Protein AF-A0A2E9R6X4-F1 (afdb_monomer_lite)

pLDDT: mean 79.11, std 16.44, range [27.97, 98.12]

Structure (mmCIF, N/CA/C/O backbone):
data_AF-A0A2E9R6X4-F1
#
_entry.id   AF-A0A2E9R6X4-F1
#
loop_
_atom_site.group_PDB
_atom_site.id
_atom_site.type_symbol
_atom_site.label_atom_id
_atom_site.label_alt_id
_atom_site.label_comp_id
_atom_site.label_asym_id
_atom_site.label_entity_id
_atom_site.label_seq_id
_atom_site.pdbx_PDB_ins_code
_atom_site.Cartn_x
_atom_site.Cartn_y
_atom_site.Cartn_z
_atom_site.occupancy
_atom_site.B_iso_or_equiv
_atom_site.auth_seq_id
_atom_site.auth_comp_id
_atom_site.auth_asym_id
_atom_site.auth_atom_id
_atom_site.pdbx_PDB_model_num
ATOM 1 N N . MET A 1 1 ? -70.264 51.025 25.994 1.00 33.53 1 MET A N 1
ATOM 2 C CA . MET A 1 1 ? -71.033 50.256 24.988 1.00 33.53 1 MET A CA 1
ATOM 3 C C . MET A 1 1 ? -70.275 48.956 24.726 1.00 33.53 1 MET A C 1
ATOM 5 O O . MET A 1 1 ? -69.057 49.005 24.658 1.00 33.53 1 MET A O 1
ATOM 9 N N . ARG A 1 2 ? -70.976 47.816 24.736 1.00 34.59 2 ARG A N 1
ATOM 10 C CA . ARG A 1 2 ? -70.466 46.425 24.680 1.00 34.59 2 ARG A CA 1
ATOM 11 C C . ARG A 1 2 ? -69.306 46.215 23.683 1.00 34.59 2 ARG A C 1
ATOM 13 O O . ARG A 1 2 ? -69.443 46.657 22.554 1.00 34.59 2 ARG A O 1
ATOM 20 N N . MET A 1 3 ? -68.264 45.450 24.034 1.00 29.20 3 MET A N 1
ATOM 21 C CA . MET A 1 3 ? -68.142 44.004 23.733 1.00 29.20 3 MET A CA 1
ATOM 22 C C . MET A 1 3 ? -66.752 43.444 24.113 1.00 29.20 3 MET A C 1
ATOM 24 O O . MET A 1 3 ? -65.720 44.041 23.831 1.00 29.20 3 MET A O 1
ATOM 28 N N . PHE A 1 4 ? -66.771 42.273 24.751 1.00 41.31 4 PHE A N 1
ATOM 29 C CA . PHE A 1 4 ? -65.662 41.340 24.989 1.00 41.31 4 PHE A CA 1
ATOM 30 C C . PHE A 1 4 ? -65.047 40.824 23.673 1.00 41.31 4 PHE A C 1
ATOM 32 O O . PHE A 1 4 ? -65.809 40.546 22.753 1.00 41.31 4 PHE A O 1
ATOM 39 N N . CYS A 1 5 ? -63.740 40.512 23.644 1.00 27.97 5 CYS A N 1
ATOM 40 C CA . CYS A 1 5 ? -63.296 39.141 23.335 1.00 27.97 5 CYS A CA 1
ATOM 41 C C . CYS A 1 5 ? -61.823 38.874 23.692 1.00 27.97 5 CYS A C 1
ATOM 43 O O . CYS A 1 5 ? -60.930 39.682 23.451 1.00 27.97 5 CYS A O 1
ATOM 45 N N . LEU A 1 6 ? -61.619 37.696 24.279 1.00 32.41 6 LEU A N 1
ATOM 46 C CA . LEU A 1 6 ? -60.390 37.141 24.831 1.00 32.41 6 LEU A CA 1
ATOM 47 C C . LEU A 1 6 ? -59.441 36.542 23.782 1.00 32.41 6 LEU A C 1
ATOM 49 O O . LEU A 1 6 ? -59.842 36.010 22.751 1.00 32.41 6 LEU A O 1
ATOM 53 N N . SER A 1 7 ? -58.170 36.566 24.179 1.00 40.22 7 SER A N 1
ATOM 54 C CA . SER A 1 7 ? -57.022 35.780 23.722 1.00 40.22 7 SER A CA 1
ATOM 55 C C . SER A 1 7 ? -57.281 34.267 23.658 1.00 40.22 7 SER A C 1
ATOM 57 O O . SER A 1 7 ? -57.822 33.691 24.601 1.00 40.22 7 SER A O 1
ATOM 59 N N . LEU A 1 8 ? -56.785 33.604 22.605 1.00 30.42 8 LEU A N 1
ATOM 60 C CA . LEU A 1 8 ? -56.538 32.157 22.586 1.00 30.42 8 LEU A CA 1
ATOM 61 C C . LEU A 1 8 ? -55.245 31.844 21.813 1.00 30.42 8 LEU A C 1
ATOM 63 O O . LEU A 1 8 ? -55.154 31.992 20.595 1.00 30.42 8 LEU A O 1
ATOM 67 N N . LYS A 1 9 ? -54.231 31.404 22.566 1.00 36.75 9 LYS A N 1
ATOM 68 C CA . LYS A 1 9 ? -52.951 30.863 22.089 1.00 36.75 9 LYS A CA 1
ATOM 69 C C . LYS A 1 9 ? -53.160 29.492 21.425 1.00 36.75 9 LYS A C 1
ATOM 71 O O . LYS A 1 9 ? -53.787 28.615 22.010 1.00 36.75 9 LYS A O 1
ATOM 76 N N . ARG A 1 10 ? -52.528 29.267 20.268 1.00 36.38 10 ARG A N 1
ATOM 77 C CA . ARG A 1 10 ? -52.211 27.933 19.718 1.00 36.38 10 ARG A CA 1
ATOM 78 C C . ARG A 1 10 ? -50.692 27.803 19.549 1.00 36.38 10 ARG A C 1
ATOM 80 O O . ARG A 1 10 ? -50.121 28.587 18.795 1.00 36.38 10 ARG A O 1
ATOM 87 N N . PRO A 1 11 ? -50.048 26.791 20.156 1.00 46.09 11 PRO A N 1
ATOM 88 C CA . PRO A 1 11 ? -48.810 26.258 19.599 1.00 46.09 11 PRO A CA 1
ATOM 89 C C . PRO A 1 11 ? -48.809 24.727 19.683 1.00 46.09 11 PRO A C 1
ATOM 91 O O . PRO A 1 11 ? -48.438 24.177 20.707 1.00 46.09 11 PRO A O 1
ATOM 94 N N . LEU A 1 12 ? -49.226 24.022 18.630 1.00 40.09 12 LEU A N 1
ATOM 95 C CA . LEU A 1 12 ? -49.047 22.557 18.563 1.00 40.09 12 LEU A CA 1
ATOM 96 C C . LEU A 1 12 ? -48.830 22.009 17.141 1.00 40.09 12 LEU A C 1
ATOM 98 O O . LEU A 1 12 ? -48.654 20.811 16.971 1.00 40.09 12 LEU A O 1
ATOM 102 N N . LEU A 1 13 ? -48.739 22.872 16.120 1.00 37.12 13 LEU A N 1
ATOM 103 C CA . LEU A 1 13 ? -48.559 22.459 14.718 1.00 37.12 13 LEU A CA 1
ATOM 104 C C . LEU A 1 13 ? -47.166 22.784 14.142 1.00 37.12 13 LEU A C 1
ATOM 106 O O . LEU A 1 13 ? -47.002 22.889 12.933 1.00 37.12 13 LEU A O 1
ATOM 110 N N . ARG A 1 14 ? -46.151 22.973 14.998 1.00 41.22 14 ARG A N 1
ATOM 111 C CA . ARG A 1 14 ? -44.746 23.160 14.570 1.00 41.22 14 ARG A CA 1
ATOM 112 C C . ARG A 1 14 ? -43.792 22.048 15.013 1.00 41.22 14 ARG A C 1
ATOM 114 O O . ARG A 1 14 ? -42.665 22.020 14.536 1.00 41.22 14 ARG A O 1
ATOM 121 N N . LEU A 1 15 ? -44.230 21.108 15.854 1.00 38.72 15 LEU A N 1
ATOM 122 C CA . LEU A 1 15 ? -43.352 20.044 16.361 1.00 38.72 15 LEU A CA 1
ATOM 123 C C . LEU A 1 15 ? -43.319 18.792 15.464 1.00 38.72 15 LEU A C 1
ATOM 125 O O . LEU A 1 15 ? -42.334 18.066 15.475 1.00 38.72 15 LEU A O 1
ATOM 129 N N . PHE A 1 16 ? -44.346 18.565 14.638 1.00 37.62 16 PHE A N 1
ATOM 130 C CA . PHE A 1 16 ? -44.428 17.361 13.794 1.00 37.62 16 PHE A CA 1
ATOM 131 C C . PHE A 1 16 ? -43.718 17.478 12.433 1.00 37.62 16 PHE A C 1
ATOM 133 O O . PHE A 1 16 ? -43.461 16.465 11.797 1.00 37.62 16 PHE A O 1
ATOM 140 N N . VAL A 1 17 ? -43.340 18.690 12.007 1.00 38.69 17 VAL A N 1
ATOM 141 C CA . VAL A 1 17 ? -42.582 18.915 10.755 1.00 38.69 17 VAL A CA 1
ATOM 142 C C . VAL A 1 17 ? -41.065 18.971 10.999 1.00 38.69 17 VAL A C 1
ATOM 144 O O . VAL A 1 17 ? -40.284 18.787 10.073 1.00 38.69 17 VAL A O 1
ATOM 147 N N . PHE A 1 18 ? -40.620 19.136 12.250 1.00 38.78 18 PHE A N 1
ATOM 148 C CA . PHE A 1 18 ? -39.191 19.166 12.588 1.00 38.78 18 PHE A CA 1
ATOM 149 C C . PHE A 1 18 ? -38.582 17.786 12.885 1.00 38.78 18 PHE A C 1
ATOM 151 O O . PHE A 1 18 ? -37.370 17.634 12.776 1.00 38.78 18 PHE A O 1
ATOM 158 N N . LEU A 1 19 ? -39.388 16.764 13.205 1.00 35.41 19 LEU A N 1
ATOM 159 C CA . LEU A 1 19 ? -38.860 15.433 13.544 1.00 35.41 19 LEU A CA 1
ATOM 160 C C . LEU A 1 19 ? -38.554 14.542 12.323 1.00 35.41 19 LEU A C 1
ATOM 162 O O . LEU A 1 19 ? -37.851 13.548 12.464 1.00 35.41 19 LEU A O 1
ATOM 166 N N . LEU A 1 20 ? -39.039 14.901 11.129 1.00 36.00 20 LEU A N 1
ATOM 167 C CA . LEU A 1 20 ? -38.835 14.142 9.883 1.00 36.00 20 LEU A CA 1
ATOM 168 C C . LEU A 1 20 ? -37.728 14.712 8.972 1.00 36.00 20 LEU A C 1
ATOM 170 O O . LEU A 1 20 ? -37.473 14.152 7.911 1.00 36.00 20 LEU A O 1
ATOM 174 N N . LEU A 1 21 ? -37.040 15.787 9.383 1.00 38.94 21 LEU A N 1
ATOM 175 C CA . LEU A 1 21 ? -35.982 16.449 8.595 1.00 38.94 21 LEU A CA 1
ATOM 176 C C . LEU A 1 21 ? -34.581 16.419 9.240 1.00 38.94 21 LEU A C 1
ATOM 178 O O . LEU A 1 21 ? -33.660 17.034 8.710 1.00 38.94 21 LEU A O 1
ATOM 182 N N . CYS A 1 22 ? -34.381 15.692 10.346 1.00 34.22 22 CYS A N 1
ATOM 183 C CA . CYS A 1 22 ? -33.095 15.649 11.064 1.00 34.22 22 CYS A CA 1
ATOM 184 C C . CYS A 1 22 ? -32.405 14.276 11.083 1.00 34.22 22 CYS A C 1
ATOM 186 O O . CYS A 1 22 ? -31.522 14.055 11.906 1.00 34.22 22 CYS A O 1
ATOM 188 N N . VAL A 1 23 ? -32.729 13.375 10.151 1.00 33.81 23 VAL A N 1
ATOM 189 C CA . VAL A 1 23 ? -31.770 12.325 9.767 1.00 33.81 23 VAL A CA 1
ATOM 190 C C . VAL A 1 23 ? -30.915 12.907 8.650 1.00 33.81 23 VAL A C 1
ATOM 192 O O . VAL A 1 23 ? -31.088 12.598 7.475 1.00 33.81 23 VAL A O 1
ATOM 195 N N . SER A 1 24 ? -30.028 13.835 9.014 1.00 32.31 24 SER A N 1
ATOM 196 C CA . SER A 1 24 ? -28.931 14.219 8.135 1.00 32.31 24 SER A CA 1
ATOM 197 C C . SER A 1 24 ? -28.146 12.933 7.876 1.00 32.31 24 SER A C 1
ATOM 199 O O . SER A 1 24 ? -27.633 12.371 8.848 1.00 32.31 24 SER A O 1
ATOM 201 N N . PRO A 1 25 ? -28.052 12.415 6.637 1.00 32.84 25 PRO A N 1
ATOM 202 C CA . PRO A 1 25 ? -27.077 11.373 6.373 1.00 32.84 25 PRO A CA 1
ATOM 203 C C . PRO A 1 25 ? -25.743 11.945 6.838 1.00 32.84 25 PRO A C 1
ATOM 205 O O . PRO A 1 25 ? -25.394 13.063 6.454 1.00 32.84 25 PRO A O 1
ATOM 208 N N . SER A 1 26 ? -25.041 11.239 7.721 1.00 30.88 26 SER A N 1
ATOM 209 C CA . SER A 1 26 ? -23.647 11.539 8.016 1.00 30.88 26 SER A CA 1
ATOM 210 C C . SER A 1 26 ? -22.935 11.546 6.670 1.00 30.88 26 SER A C 1
ATOM 212 O O . SER A 1 26 ? -22.676 10.485 6.103 1.00 30.88 26 SER A O 1
ATOM 214 N N . ILE A 1 27 ? -22.742 12.738 6.099 1.00 36.31 27 ILE A N 1
ATOM 215 C CA . ILE A 1 27 ? -22.098 12.922 4.806 1.00 36.31 27 ILE A CA 1
ATOM 216 C C . ILE A 1 27 ? -20.718 12.328 5.018 1.00 36.31 27 ILE A C 1
ATOM 218 O O . ILE A 1 27 ? -19.937 12.848 5.813 1.00 36.31 27 ILE A O 1
ATOM 222 N N . ALA A 1 28 ? -20.467 11.169 4.417 1.00 35.16 28 ALA A N 1
ATOM 223 C CA . ALA A 1 28 ? -19.185 10.507 4.517 1.00 35.16 28 ALA A CA 1
ATOM 224 C C . ALA A 1 28 ? -18.139 11.473 3.943 1.00 35.16 28 ALA A C 1
ATOM 226 O O . ALA A 1 28 ? -18.031 11.633 2.732 1.00 35.16 28 ALA A O 1
ATOM 227 N N . PHE A 1 29 ? -17.405 12.157 4.825 1.00 47.22 29 PHE A N 1
ATOM 228 C CA . PHE A 1 29 ? -16.344 13.124 4.516 1.00 47.22 29 PHE A CA 1
ATOM 229 C C . PHE A 1 29 ? -15.076 12.443 3.963 1.00 47.22 29 PHE A C 1
ATOM 231 O O . PHE A 1 29 ? -13.960 12.857 4.251 1.00 47.22 29 PHE A O 1
ATOM 238 N N . SER A 1 30 ? -15.231 11.377 3.181 1.00 50.50 30 SER A N 1
ATOM 239 C CA . SER A 1 30 ? -14.145 10.484 2.770 1.00 50.50 30 SER A CA 1
ATOM 240 C C . SER A 1 30 ? -13.895 10.536 1.260 1.00 50.50 30 SER A C 1
ATOM 242 O O . SER A 1 30 ? -13.527 9.536 0.654 1.00 50.50 30 SER A O 1
ATOM 244 N N . TYR A 1 31 ? -14.219 11.654 0.604 1.00 64.81 31 TYR A N 1
ATOM 245 C CA . TYR A 1 31 ? -13.963 11.798 -0.824 1.00 64.81 31 TYR A CA 1
ATOM 246 C C . TYR A 1 31 ? -13.445 13.194 -1.162 1.00 64.81 31 TYR A C 1
ATOM 248 O O . TYR A 1 31 ? -14.159 14.187 -1.028 1.00 64.81 31 TYR A O 1
ATOM 256 N N . ASN A 1 32 ? -12.193 13.252 -1.620 1.00 83.12 32 ASN A N 1
ATOM 257 C CA . ASN A 1 32 ? -11.566 14.458 -2.145 1.00 83.12 32 ASN A CA 1
ATOM 258 C C . ASN A 1 32 ? -11.305 14.264 -3.644 1.00 83.12 32 ASN A C 1
ATOM 260 O O . ASN A 1 32 ? -10.297 13.677 -4.032 1.00 83.12 32 ASN A O 1
ATOM 264 N N . SER A 1 33 ? -12.202 14.748 -4.506 1.00 86.62 33 SER A N 1
ATOM 265 C CA . SER A 1 33 ? -11.910 14.840 -5.942 1.00 86.62 33 SER A CA 1
ATOM 266 C C . SER A 1 33 ? -10.875 15.919 -6.218 1.00 86.62 33 SER A C 1
ATOM 268 O O . SER A 1 33 ? -10.857 16.964 -5.559 1.00 86.62 33 SER A O 1
ATOM 270 N N . LEU A 1 34 ? -10.136 15.744 -7.308 1.00 90.31 34 LEU A N 1
ATOM 271 C CA . LEU A 1 34 ? -9.727 16.900 -8.095 1.00 90.31 34 LEU A CA 1
ATOM 272 C C . LEU A 1 34 ? -10.979 17.520 -8.738 1.00 90.31 34 LEU A C 1
ATOM 274 O O . LEU A 1 34 ? -11.863 16.800 -9.196 1.00 90.31 34 LEU A O 1
ATOM 278 N N . VAL A 1 35 ? -11.088 18.844 -8.767 1.00 93.06 35 VAL A N 1
ATOM 279 C CA . VAL A 1 35 ? -12.235 19.569 -9.331 1.00 93.06 35 VAL A CA 1
ATOM 280 C C . VAL A 1 35 ? -11.778 20.698 -10.247 1.00 93.06 35 VAL A C 1
ATOM 282 O O . VAL A 1 35 ? -10.715 21.290 -10.064 1.00 93.06 35 VAL A O 1
ATOM 285 N N . THR A 1 36 ? -12.607 21.041 -11.231 1.00 93.56 36 THR A N 1
ATOM 286 C CA . THR A 1 36 ? -12.460 22.280 -12.008 1.00 93.56 36 THR A CA 1
ATOM 287 C C . THR A 1 36 ? -13.512 23.288 -11.569 1.00 93.56 36 THR A C 1
ATOM 289 O O . THR A 1 36 ? -14.673 22.930 -11.372 1.00 93.56 36 THR A O 1
ATOM 292 N N . GLY A 1 37 ? -13.114 24.550 -11.392 1.00 92.88 37 GLY A N 1
ATOM 293 C CA . GLY A 1 37 ? -14.024 25.624 -10.980 1.00 92.88 37 GLY A CA 1
ATOM 294 C C . GLY A 1 37 ? -14.541 25.516 -9.540 1.00 92.88 37 GLY A C 1
ATOM 295 O O . GLY A 1 37 ? -15.595 26.073 -9.242 1.00 92.88 37 GLY A O 1
ATOM 296 N N . GLY A 1 38 ? -13.838 24.796 -8.660 1.00 94.50 38 GLY A N 1
ATOM 297 C CA . GLY A 1 38 ? -14.153 24.765 -7.234 1.00 94.50 38 GLY A CA 1
ATOM 298 C C . GLY A 1 38 ? -13.778 26.075 -6.539 1.00 94.50 38 GLY A C 1
ATOM 299 O O . GLY A 1 38 ? -12.917 26.825 -7.009 1.00 94.50 38 GLY A O 1
ATOM 300 N N . VAL A 1 39 ? -14.402 26.342 -5.392 1.00 96.00 39 VAL A N 1
ATOM 301 C CA . VAL A 1 39 ? -14.029 27.445 -4.494 1.00 96.00 39 VAL A CA 1
ATOM 302 C C . VAL A 1 39 ? -13.940 26.965 -3.052 1.00 96.00 39 VAL A C 1
ATOM 304 O O . VAL A 1 39 ? -14.758 26.176 -2.589 1.00 96.00 39 VAL A O 1
ATOM 307 N N . CYS A 1 40 ? -12.951 27.449 -2.312 1.00 96.00 40 CYS A N 1
ATOM 308 C CA . CYS A 1 40 ? -12.817 27.133 -0.899 1.00 96.00 40 CYS A CA 1
ATOM 309 C C . CYS A 1 40 ? -13.962 27.754 -0.107 1.00 96.00 40 CYS A C 1
ATOM 311 O O . CYS A 1 40 ? -14.229 28.953 -0.224 1.00 96.00 40 CYS A O 1
ATOM 313 N N . LYS A 1 41 ? -14.628 26.941 0.716 1.00 94.69 41 LYS A N 1
ATOM 314 C CA . LYS A 1 41 ? -15.858 27.319 1.419 1.00 94.69 41 LYS A CA 1
ATOM 315 C C . LYS A 1 41 ? -15.717 28.616 2.221 1.00 94.69 41 LYS A C 1
ATOM 317 O O . LYS A 1 41 ? -16.579 29.485 2.102 1.00 94.69 41 LYS A O 1
ATOM 322 N N . THR A 1 42 ? -14.629 28.765 2.976 1.00 93.94 42 THR A N 1
ATOM 323 C CA . THR A 1 42 ? -14.390 29.924 3.852 1.00 93.94 42 THR A CA 1
ATOM 324 C C . THR A 1 42 ? -13.567 30.997 3.158 1.00 93.94 42 THR A C 1
ATOM 326 O O . THR A 1 42 ? -13.940 32.165 3.190 1.00 93.94 42 THR A O 1
ATOM 329 N N . SER A 1 43 ? -12.460 30.629 2.504 1.00 92.25 43 SER A N 1
ATOM 330 C CA . SER A 1 43 ? -11.554 31.628 1.916 1.00 92.25 43 SER A CA 1
ATOM 331 C C . SER A 1 43 ? -12.037 32.197 0.581 1.00 92.25 43 SER A C 1
ATOM 333 O O . SER A 1 43 ? -11.497 33.202 0.125 1.00 92.25 43 SER A O 1
ATOM 335 N N . ARG A 1 44 ? -13.022 31.552 -0.066 1.00 95.56 44 ARG A N 1
ATOM 336 C CA . ARG A 1 44 ? -13.587 31.908 -1.384 1.00 95.56 44 ARG A CA 1
ATOM 337 C C . ARG A 1 44 ? -12.570 31.929 -2.533 1.00 95.56 44 ARG A C 1
ATOM 339 O O . ARG A 1 44 ? -12.913 32.321 -3.644 1.00 95.56 44 ARG A O 1
ATOM 346 N N . LYS A 1 45 ? -11.336 31.478 -2.291 1.00 95.19 45 LYS A N 1
ATOM 347 C CA . LYS A 1 45 ? -10.304 31.306 -3.318 1.00 95.19 45 LYS A CA 1
ATOM 348 C C . LYS A 1 45 ? -10.679 30.141 -4.231 1.00 95.19 45 LYS A C 1
ATOM 350 O O . LYS A 1 45 ? -11.243 29.155 -3.760 1.00 95.19 45 LYS A O 1
ATOM 355 N N . GLY A 1 46 ? -10.351 30.242 -5.518 1.00 95.12 46 GLY A N 1
ATOM 356 C CA . GLY A 1 46 ? -10.489 29.115 -6.439 1.00 95.12 46 GLY A CA 1
ATOM 357 C C . GLY A 1 46 ? -9.658 27.921 -5.965 1.00 95.12 46 GLY A C 1
ATOM 358 O O . GLY A 1 46 ? -8.525 28.099 -5.519 1.00 95.12 46 GLY A O 1
ATOM 359 N N . CYS A 1 47 ? -10.217 26.719 -6.057 1.00 94.44 47 CYS A N 1
ATOM 360 C CA . CYS A 1 47 ? -9.562 25.480 -5.654 1.00 94.44 47 CYS A CA 1
ATOM 361 C C . CYS A 1 47 ? -9.748 24.380 -6.692 1.00 94.44 47 CYS A C 1
ATOM 363 O O . CYS A 1 47 ? -10.731 24.337 -7.435 1.00 94.44 47 CYS A O 1
ATOM 365 N N . ARG A 1 48 ? -8.762 23.488 -6.720 1.00 93.12 48 ARG A N 1
ATOM 366 C CA . ARG A 1 48 ? -8.758 22.234 -7.467 1.00 93.12 48 ARG A CA 1
ATOM 367 C C . ARG A 1 48 ? -8.922 21.029 -6.555 1.00 93.12 48 ARG A C 1
ATOM 369 O O . ARG A 1 48 ? -9.226 19.957 -7.050 1.00 93.12 48 ARG A O 1
ATOM 376 N N . SER A 1 49 ? -8.738 21.186 -5.248 1.00 92.88 49 SER A N 1
ATOM 377 C CA . SER A 1 49 ? -8.984 20.136 -4.264 1.00 92.88 49 SER A CA 1
ATOM 378 C C . SER A 1 49 ? -9.174 20.718 -2.865 1.00 92.88 49 SER A C 1
ATOM 380 O O . SER A 1 49 ? -8.827 21.870 -2.586 1.00 92.88 49 SER A O 1
ATOM 382 N N . THR A 1 50 ? -9.724 19.908 -1.960 1.00 89.50 50 THR A N 1
ATOM 383 C CA . THR A 1 50 ? -9.771 20.245 -0.533 1.00 89.50 50 THR A CA 1
ATOM 384 C C . THR A 1 50 ? -8.384 20.137 0.095 1.00 89.50 50 THR A C 1
ATOM 386 O O . THR A 1 50 ? -7.936 21.093 0.719 1.00 89.50 50 THR A O 1
ATOM 389 N N . VAL A 1 51 ? -7.690 19.015 -0.109 1.00 88.12 51 VAL A N 1
ATOM 390 C CA . VAL A 1 51 ? -6.326 18.775 0.383 1.00 88.12 51 VAL A CA 1
ATOM 391 C C . VAL A 1 51 ? -5.363 18.788 -0.804 1.00 88.12 51 VAL A C 1
ATOM 393 O O . VAL A 1 51 ? -5.625 18.146 -1.823 1.00 88.12 51 VAL A O 1
ATOM 396 N N . GLY A 1 52 ? -4.291 19.573 -0.701 1.00 83.81 52 GLY A N 1
ATOM 397 C CA . GLY A 1 52 ? -3.273 19.719 -1.750 1.00 83.81 52 GLY A CA 1
ATOM 398 C C . GLY A 1 52 ? -1.956 19.034 -1.411 1.00 83.81 52 GLY A C 1
ATOM 399 O O . GLY A 1 52 ? -1.902 18.169 -0.541 1.00 83.81 52 GLY A O 1
ATOM 400 N N . ASN A 1 53 ? -0.884 19.453 -2.080 1.00 79.25 53 ASN A N 1
ATOM 401 C CA . ASN A 1 53 ? 0.492 19.148 -1.677 1.00 79.25 53 ASN A CA 1
ATOM 402 C C . ASN A 1 53 ? 0.895 20.029 -0.485 1.00 79.25 53 ASN A C 1
ATOM 404 O O . ASN A 1 53 ? 0.217 21.019 -0.189 1.00 79.25 53 ASN A O 1
ATOM 408 N N . ALA A 1 54 ? 2.014 19.704 0.169 1.00 58.69 54 ALA A N 1
ATOM 409 C CA . ALA A 1 54 ? 2.615 20.582 1.174 1.00 58.69 54 ALA A CA 1
ATOM 410 C C . ALA A 1 54 ? 2.788 22.006 0.604 1.00 58.69 54 ALA A C 1
ATOM 412 O O . ALA A 1 54 ? 3.302 22.176 -0.502 1.00 58.69 54 ALA A O 1
ATOM 413 N N . GLY A 1 55 ? 2.297 23.021 1.322 1.00 65.75 55 GLY A N 1
ATOM 414 C CA . GLY A 1 55 ? 2.243 24.411 0.847 1.00 65.75 55 GLY A CA 1
ATOM 415 C C . GLY A 1 55 ? 0.941 24.810 0.130 1.00 65.75 55 GLY A C 1
ATOM 416 O O . GLY A 1 55 ? 0.761 25.979 -0.206 1.00 65.75 55 GLY A O 1
ATOM 417 N N . GLY A 1 56 ? 0.005 23.878 -0.086 1.00 63.59 56 GLY A N 1
ATOM 418 C CA . GLY A 1 56 ? -1.407 24.166 -0.380 1.00 63.59 56 GLY A CA 1
ATOM 419 C C . GLY A 1 56 ? -1.722 24.833 -1.727 1.00 63.59 56 GLY A C 1
ATOM 420 O O . GLY A 1 56 ? -2.833 25.333 -1.908 1.00 63.59 56 GLY A O 1
ATOM 421 N N . ALA A 1 57 ? -0.794 24.870 -2.687 1.00 74.50 57 ALA A N 1
ATOM 422 C CA . ALA A 1 57 ? -1.027 25.532 -3.971 1.00 74.50 57 ALA A CA 1
ATOM 423 C C . ALA A 1 57 ? -2.234 24.924 -4.714 1.00 74.50 57 ALA A C 1
ATOM 425 O O . ALA A 1 57 ? -2.252 23.744 -5.056 1.00 74.50 57 ALA A O 1
ATOM 426 N N . GLY A 1 58 ? -3.261 25.742 -4.963 1.00 83.94 58 GLY A N 1
ATOM 427 C CA . GLY A 1 58 ? -4.492 25.308 -5.631 1.00 83.94 58 GLY A CA 1
ATOM 428 C C . GLY A 1 58 ? -5.432 24.450 -4.775 1.00 83.94 58 GLY A C 1
ATOM 429 O O . GLY A 1 58 ? -6.434 23.977 -5.307 1.00 83.94 58 GLY A O 1
ATOM 430 N N . ALA A 1 59 ? -5.162 24.281 -3.478 1.00 92.44 59 ALA A N 1
ATOM 431 C CA . ALA A 1 59 ? -6.023 23.566 -2.542 1.00 92.44 59 ALA A CA 1
ATOM 432 C C . ALA A 1 59 ? -6.493 24.466 -1.397 1.00 92.44 59 ALA A C 1
ATOM 434 O O . ALA A 1 59 ? -5.943 25.539 -1.148 1.00 92.44 59 ALA A O 1
ATOM 435 N N . CYS A 1 60 ? -7.530 24.031 -0.687 1.00 94.19 60 CYS A N 1
ATOM 436 C CA . CYS A 1 60 ? -8.061 24.801 0.435 1.00 94.19 60 CYS A CA 1
ATOM 437 C C . CYS A 1 60 ? -7.347 24.551 1.758 1.00 94.19 60 CYS A C 1
ATOM 439 O O . CYS A 1 60 ? -7.361 25.425 2.630 1.00 94.19 60 CYS A O 1
ATOM 441 N N . CYS A 1 61 ? -6.748 23.372 1.901 1.00 93.56 61 CYS A N 1
ATOM 442 C CA . CYS A 1 61 ? -6.094 22.914 3.109 1.00 93.56 61 CYS A CA 1
ATOM 443 C C . CYS A 1 61 ? -4.701 22.376 2.803 1.00 93.56 61 CYS A C 1
ATOM 445 O O . CYS A 1 61 ? -4.512 21.567 1.891 1.00 93.56 61 CYS A O 1
ATOM 447 N N . ASP A 1 62 ? -3.740 22.829 3.604 1.00 91.88 62 ASP A N 1
ATOM 448 C CA . ASP A 1 62 ? -2.372 22.337 3.574 1.00 91.88 62 ASP A CA 1
ATOM 449 C C . ASP A 1 62 ? -2.282 21.039 4.391 1.00 91.88 62 ASP A C 1
ATOM 451 O O . ASP A 1 62 ? -2.571 21.072 5.596 1.00 91.88 62 ASP A O 1
ATOM 455 N N . PRO A 1 63 ? -1.903 19.904 3.780 1.00 87.06 63 PRO A N 1
ATOM 456 C CA . PRO A 1 63 ? -1.816 18.636 4.487 1.00 87.06 63 PRO A CA 1
ATOM 457 C C . PRO A 1 63 ? -0.785 18.618 5.627 1.00 87.06 63 PRO A C 1
ATOM 459 O O . PRO A 1 63 ? -0.935 17.807 6.538 1.00 87.06 63 PRO A O 1
ATOM 462 N N . VAL A 1 64 ? 0.222 19.507 5.631 1.00 87.81 64 VAL A N 1
ATOM 463 C CA . VAL A 1 64 ? 1.191 19.581 6.745 1.00 87.81 64 VAL A CA 1
ATOM 464 C C . VAL A 1 64 ? 0.645 20.337 7.960 1.00 87.81 64 VAL A C 1
ATOM 466 O O . VAL A 1 64 ? 1.285 20.392 9.010 1.00 87.81 64 VAL A O 1
ATOM 469 N N . SER A 1 65 ? -0.543 20.938 7.847 1.00 88.50 65 SER A N 1
ATOM 470 C CA . SER A 1 65 ? -1.155 21.667 8.950 1.00 88.50 65 SER A CA 1
ATOM 471 C C . SER A 1 65 ? -1.567 20.719 10.076 1.00 88.50 65 SER A C 1
ATOM 473 O O . SER A 1 65 ? -2.389 19.825 9.881 1.00 88.50 65 SER A O 1
ATOM 475 N N . ALA A 1 66 ? -1.137 21.007 11.307 1.00 85.69 66 ALA A N 1
ATOM 476 C CA . ALA A 1 66 ? -1.648 20.331 12.506 1.00 85.69 66 ALA A CA 1
ATOM 477 C C . ALA A 1 66 ? -3.179 20.468 12.672 1.00 85.69 66 ALA A C 1
ATOM 479 O O . ALA A 1 66 ? -3.803 19.709 13.407 1.00 85.69 66 ALA A O 1
ATOM 480 N N . LYS A 1 67 ? -3.801 21.431 11.975 1.00 90.88 67 LYS A N 1
ATOM 481 C CA . LYS A 1 67 ? -5.250 21.669 11.957 1.00 90.88 67 LYS A CA 1
ATOM 482 C C . LYS A 1 67 ? -5.917 21.157 10.676 1.00 90.88 67 LYS A C 1
ATOM 484 O O . LYS A 1 67 ? -7.010 21.619 10.352 1.00 90.88 67 LYS A O 1
ATOM 489 N N . ILE A 1 68 ? -5.302 20.223 9.946 1.00 89.06 68 ILE A N 1
ATOM 490 C CA . ILE A 1 68 ? -5.819 19.717 8.665 1.00 89.06 68 ILE A CA 1
ATOM 491 C C . ILE A 1 68 ? -7.274 19.238 8.764 1.00 89.06 68 ILE A C 1
ATOM 493 O O . ILE A 1 68 ? -8.106 19.663 7.969 1.00 89.06 68 ILE A O 1
ATOM 497 N N . LEU A 1 69 ? -7.633 18.465 9.793 1.00 86.25 69 LEU A N 1
ATOM 498 C CA . LEU A 1 69 ? -9.011 17.986 9.979 1.00 86.25 69 LEU A CA 1
ATOM 499 C C . LEU A 1 69 ? -10.006 19.138 10.197 1.00 86.25 69 LEU A C 1
ATOM 501 O O . LEU A 1 69 ? -11.088 19.160 9.608 1.00 86.25 69 LEU A O 1
ATOM 505 N N . HIS A 1 70 ? -9.615 20.144 10.984 1.00 88.75 70 HIS A N 1
ATOM 506 C CA . HIS A 1 70 ? -10.425 21.346 11.165 1.00 88.75 70 HIS A CA 1
ATOM 507 C C . HIS A 1 70 ? -10.555 22.136 9.857 1.00 88.75 70 HIS A C 1
ATOM 509 O O . HIS A 1 70 ? -11.657 22.563 9.511 1.00 88.75 70 HIS A O 1
ATOM 515 N N . CYS A 1 71 ? -9.472 22.287 9.091 1.00 91.56 71 CYS A N 1
ATOM 516 C CA . CYS A 1 71 ? -9.521 22.937 7.786 1.00 91.56 71 CYS A CA 1
ATOM 517 C C . CYS A 1 71 ? -10.456 22.203 6.820 1.00 91.56 71 CYS A C 1
ATOM 519 O O . CYS A 1 71 ? -11.291 22.846 6.197 1.00 91.56 71 CYS A O 1
ATOM 521 N N . ILE A 1 72 ? -10.384 20.872 6.733 1.00 88.88 72 ILE A N 1
ATOM 522 C CA . ILE A 1 72 ? -11.248 20.078 5.847 1.00 88.88 72 ILE A CA 1
ATOM 523 C C . ILE A 1 72 ? -12.723 20.301 6.198 1.00 88.88 72 ILE A C 1
ATOM 525 O O . ILE A 1 72 ? -13.537 20.543 5.312 1.00 88.88 72 ILE A O 1
ATOM 529 N N . SER A 1 73 ? -13.068 20.304 7.489 1.00 89.00 73 SER A N 1
ATOM 530 C CA . SER A 1 73 ? -14.450 20.532 7.937 1.00 89.00 73 SER A CA 1
ATOM 531 C C . SER A 1 73 ? -14.964 21.957 7.666 1.00 89.00 73 SER A C 1
ATOM 533 O O . SER A 1 73 ? -16.132 22.156 7.321 1.00 89.00 73 SER A O 1
ATOM 535 N N . SER A 1 74 ? -14.096 22.962 7.804 1.00 92.31 74 SER A N 1
ATOM 536 C CA . SER A 1 74 ? -14.484 24.377 7.776 1.00 92.31 74 SER A CA 1
ATOM 537 C C . SER A 1 74 ? -14.310 25.020 6.402 1.00 92.31 74 SER A C 1
ATOM 539 O O . SER A 1 74 ? -15.143 25.824 6.000 1.00 92.31 74 SER A O 1
ATOM 541 N N . ASN A 1 75 ? -13.275 24.641 5.660 1.00 93.38 75 ASN A N 1
ATOM 542 C CA . ASN A 1 75 ? -12.819 25.269 4.427 1.00 93.38 75 ASN A CA 1
ATOM 543 C C . ASN A 1 75 ? -12.676 24.257 3.276 1.00 93.38 75 ASN A C 1
ATOM 545 O O . ASN A 1 75 ? -11.785 24.404 2.450 1.00 93.38 75 ASN A O 1
ATOM 549 N N . ALA A 1 76 ? -13.532 23.234 3.194 1.00 92.88 76 ALA A N 1
ATOM 550 C CA . ALA A 1 76 ? -13.529 22.305 2.059 1.00 92.88 76 ALA A CA 1
ATOM 551 C C . ALA A 1 76 ? -13.603 23.027 0.700 1.00 92.88 76 ALA A C 1
ATOM 553 O O . ALA A 1 76 ? -14.206 24.101 0.583 1.00 92.88 76 ALA A O 1
ATOM 554 N N . CYS A 1 77 ? -13.037 22.413 -0.338 1.00 93.69 77 CYS A N 1
ATOM 555 C CA . CYS A 1 77 ? -13.276 22.837 -1.712 1.00 93.69 77 CYS A CA 1
ATOM 556 C C . CYS A 1 77 ? -14.704 22.441 -2.095 1.00 93.69 77 CYS A C 1
ATOM 558 O O . CYS A 1 77 ? -15.054 21.263 -2.063 1.00 93.69 77 CYS A O 1
ATOM 560 N N . VAL A 1 78 ? -15.549 23.427 -2.389 1.00 93.25 78 VAL A N 1
ATOM 561 C CA . VAL A 1 78 ? -16.970 23.227 -2.688 1.00 93.25 78 VAL A CA 1
ATOM 562 C C . VAL A 1 78 ? -17.315 23.729 -4.085 1.00 93.25 78 VAL A C 1
ATOM 564 O O . VAL A 1 78 ? -16.679 24.641 -4.621 1.00 93.25 78 VAL A O 1
ATOM 567 N N . GLY A 1 79 ? -18.357 23.139 -4.669 1.00 91.88 79 GLY A N 1
ATOM 568 C CA . GLY A 1 79 ? -18.728 23.385 -6.059 1.00 91.88 79 GLY A CA 1
ATOM 569 C C . GLY A 1 79 ? -17.731 22.771 -7.046 1.00 91.88 79 GLY A C 1
ATOM 570 O O . GLY A 1 79 ? -16.989 21.851 -6.711 1.00 91.88 79 GLY A O 1
ATOM 571 N N . GLY A 1 80 ? -17.727 23.292 -8.271 1.00 91.25 80 GLY A N 1
ATOM 572 C CA . GLY A 1 80 ? -16.917 22.763 -9.364 1.00 91.25 80 GLY A CA 1
ATOM 573 C C . GLY A 1 80 ? -17.441 21.447 -9.944 1.00 91.25 80 GLY A C 1
ATOM 574 O O . GLY A 1 80 ? -18.483 20.931 -9.542 1.00 91.25 80 GLY A O 1
ATOM 575 N N . GLN A 1 81 ? -16.721 20.930 -10.937 1.00 93.69 81 GLN A N 1
ATOM 576 C CA . GLN A 1 81 ? -17.002 19.639 -11.564 1.00 93.69 81 GLN A CA 1
ATOM 577 C C . GLN A 1 81 ? -15.868 18.659 -11.243 1.00 93.69 81 GLN A C 1
ATOM 579 O O . GLN A 1 81 ? -14.707 18.994 -11.514 1.00 93.69 81 GLN A O 1
ATOM 584 N N . PRO A 1 82 ? -16.165 17.481 -10.662 1.00 93.06 82 PRO A N 1
ATOM 585 C CA . PRO A 1 82 ? -15.144 16.518 -10.277 1.00 93.06 82 PRO A CA 1
ATOM 586 C C . PRO A 1 82 ? -14.459 15.920 -11.501 1.00 93.06 82 PRO A C 1
ATOM 588 O O . PRO A 1 82 ? -15.094 15.636 -12.519 1.00 93.06 82 PRO A O 1
ATOM 591 N N . TYR A 1 83 ? -13.153 15.724 -11.379 1.00 94.75 83 TYR A N 1
ATOM 592 C CA . TYR A 1 83 ? -12.323 15.079 -12.378 1.00 94.75 83 TYR A CA 1
ATOM 593 C C . TYR A 1 83 ? -12.705 13.609 -12.446 1.00 94.75 83 TYR A C 1
ATOM 595 O O . TYR A 1 83 ? -12.617 12.888 -11.455 1.00 94.75 83 TYR A O 1
ATOM 603 N N . ARG A 1 84 ? -13.116 13.157 -13.626 1.00 95.38 84 ARG A N 1
ATOM 604 C CA . ARG A 1 84 ? -13.347 11.737 -13.888 1.00 95.38 84 ARG A CA 1
ATOM 605 C C . ARG A 1 84 ? -13.180 11.402 -15.356 1.00 95.38 84 ARG A C 1
ATOM 607 O O . ARG A 1 84 ? -13.476 12.215 -16.234 1.00 95.38 84 ARG A O 1
ATOM 614 N N . TRP A 1 85 ? -12.773 10.174 -15.633 1.00 95.88 85 TRP A N 1
ATOM 615 C CA . TRP A 1 85 ? -12.876 9.614 -16.974 1.00 95.88 85 TRP A CA 1
ATOM 616 C C . TRP A 1 85 ? -14.336 9.286 -17.291 1.00 95.88 85 TRP A C 1
ATO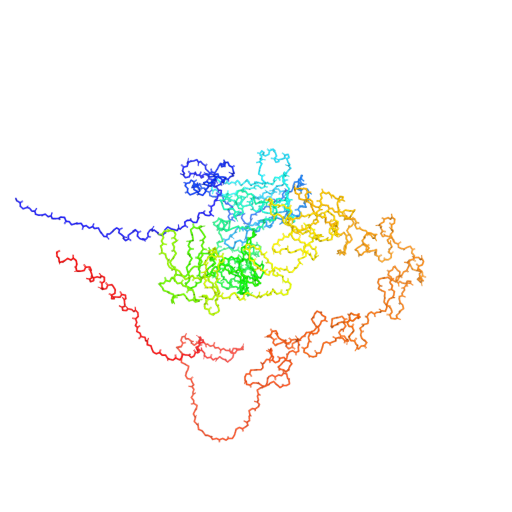M 618 O O . TRP A 1 85 ? -15.038 8.697 -16.469 1.00 95.88 85 TRP A O 1
ATOM 628 N N . SER A 1 86 ? -14.810 9.663 -18.480 1.00 92.88 86 SER A N 1
ATOM 629 C CA . SER A 1 86 ? -16.152 9.274 -18.925 1.00 92.88 86 SER A CA 1
ATOM 630 C C . SER A 1 86 ? -16.251 7.752 -19.089 1.00 92.88 86 SER A C 1
ATOM 632 O O . SER A 1 86 ? -15.255 7.087 -19.380 1.00 92.88 86 SER A O 1
ATOM 634 N N . ALA A 1 87 ? -17.460 7.200 -18.962 1.00 88.69 87 ALA A N 1
ATOM 635 C CA . ALA A 1 87 ? -17.695 5.774 -19.196 1.00 88.69 87 ALA A CA 1
ATOM 636 C C . ALA A 1 87 ? -17.283 5.343 -20.618 1.00 88.69 87 ALA A C 1
ATOM 638 O O . ALA A 1 87 ? -16.725 4.265 -20.789 1.00 88.69 87 ALA A O 1
ATOM 639 N N . ALA A 1 88 ? -17.463 6.218 -21.616 1.00 88.50 88 ALA A N 1
ATOM 640 C CA . ALA A 1 88 ? -17.040 5.985 -23.001 1.00 88.50 88 ALA A CA 1
ATOM 641 C C . ALA A 1 88 ? -15.511 5.903 -23.175 1.00 88.50 88 ALA A C 1
ATOM 643 O O . ALA A 1 88 ? -15.026 5.385 -24.177 1.00 88.50 88 ALA A O 1
ATOM 644 N N . ASN A 1 89 ? -14.744 6.413 -22.207 1.00 88.75 89 ASN A N 1
ATOM 645 C CA . ASN A 1 89 ? -13.284 6.351 -22.201 1.00 88.75 89 ASN A CA 1
ATOM 646 C C . ASN A 1 89 ? -12.751 5.159 -21.389 1.00 88.75 89 ASN A C 1
ATOM 648 O O . ASN A 1 89 ? -11.538 5.067 -21.197 1.00 88.75 89 ASN A O 1
ATOM 652 N N . GLN A 1 90 ? -13.630 4.275 -20.904 1.00 87.81 90 GLN A N 1
ATOM 653 C CA . GLN A 1 90 ? -13.253 3.042 -20.220 1.00 87.81 90 GLN A CA 1
ATOM 654 C C . GLN A 1 90 ? -13.443 1.811 -21.128 1.00 87.81 90 GLN A C 1
ATOM 656 O O . GLN A 1 90 ? -14.422 1.762 -21.870 1.00 87.81 90 GLN A O 1
ATOM 661 N N . PRO A 1 91 ? -12.556 0.796 -21.058 1.00 92.25 91 PRO A N 1
ATOM 662 C CA . PRO A 1 91 ? -11.381 0.711 -20.187 1.00 92.25 91 PRO A CA 1
ATOM 663 C C . PRO A 1 91 ? -10.310 1.751 -20.544 1.00 92.25 91 PRO A C 1
ATOM 665 O O . PRO A 1 91 ? -10.030 2.005 -21.714 1.00 92.25 91 PRO A O 1
ATOM 668 N N . LEU A 1 92 ? -9.730 2.369 -19.515 1.00 94.19 92 LEU A N 1
ATOM 669 C CA . LEU A 1 92 ? -8.764 3.449 -19.658 1.00 94.19 92 LEU A CA 1
ATOM 670 C C . LEU A 1 92 ? -7.441 2.908 -20.205 1.00 94.19 92 LEU A C 1
ATOM 672 O O . LEU A 1 92 ? -6.721 2.187 -19.515 1.00 94.19 92 LEU A O 1
ATOM 676 N N . GLY A 1 93 ? -7.135 3.254 -21.453 1.00 94.38 93 GLY A N 1
ATOM 677 C CA . GLY A 1 93 ? -5.876 2.906 -22.101 1.00 94.38 93 GLY A CA 1
ATOM 678 C C . GLY A 1 93 ? -4.696 3.684 -21.518 1.00 94.38 93 GLY A C 1
ATOM 679 O O . GLY A 1 93 ? -4.733 4.917 -21.500 1.00 94.38 93 GLY A O 1
ATOM 680 N N . TRP A 1 94 ? -3.653 2.975 -21.088 1.00 96.00 94 TRP A N 1
ATOM 681 C CA . TRP A 1 94 ? -2.405 3.569 -20.609 1.00 96.00 94 TRP A CA 1
ATOM 682 C C . TRP A 1 94 ? -1.177 2.931 -21.254 1.00 96.00 94 TRP A C 1
ATOM 684 O O . TRP A 1 94 ? -1.180 1.742 -21.587 1.00 96.00 94 TRP A O 1
ATOM 694 N N . THR A 1 95 ? -0.128 3.732 -21.399 1.00 96.12 95 THR A N 1
ATOM 695 C CA . THR A 1 95 ? 1.114 3.371 -22.092 1.00 96.12 95 THR A CA 1
ATOM 696 C C . THR A 1 95 ? 2.307 3.661 -21.199 1.00 96.12 95 THR A C 1
ATOM 698 O O . THR A 1 95 ? 2.315 4.649 -20.462 1.00 96.12 95 THR A O 1
ATOM 701 N N . PHE A 1 96 ? 3.319 2.798 -21.260 1.00 96.69 96 PHE A N 1
ATOM 702 C CA . PHE A 1 96 ? 4.551 2.969 -20.500 1.00 96.69 96 PHE A CA 1
ATOM 703 C C . PHE A 1 96 ? 5.695 3.438 -21.405 1.00 96.69 96 PHE A C 1
ATOM 705 O O . PHE A 1 96 ? 6.014 2.802 -22.410 1.00 96.69 96 PHE A O 1
ATOM 712 N N . PHE A 1 97 ? 6.311 4.555 -21.032 1.00 94.94 97 PHE A N 1
ATOM 713 C CA . PHE A 1 97 ? 7.492 5.134 -21.656 1.00 94.94 97 PHE A CA 1
ATOM 714 C C . PHE A 1 97 ? 8.641 5.051 -20.658 1.00 94.94 97 PHE A C 1
ATOM 716 O O . PHE A 1 97 ? 8.800 5.896 -19.774 1.00 94.94 97 PHE A O 1
ATOM 723 N N . ASP A 1 98 ? 9.442 4.002 -20.789 1.00 93.00 98 ASP A N 1
ATOM 724 C CA . ASP A 1 98 ? 10.577 3.788 -19.899 1.00 93.00 98 ASP A CA 1
ATOM 725 C C . ASP A 1 98 ? 11.747 4.740 -20.197 1.00 93.00 98 ASP A C 1
ATOM 727 O O . ASP A 1 98 ? 12.631 4.884 -19.361 1.00 93.00 98 ASP A O 1
ATOM 731 N N . ASN A 1 99 ? 11.735 5.404 -21.362 1.00 92.50 99 ASN A N 1
ATOM 732 C CA . ASN A 1 99 ? 12.733 6.368 -21.836 1.00 92.50 99 ASN A CA 1
ATOM 733 C C . ASN A 1 99 ? 14.182 5.864 -21.710 1.00 92.50 99 ASN A C 1
ATOM 735 O O . ASN A 1 99 ? 15.091 6.643 -21.428 1.00 92.50 99 ASN A O 1
ATOM 739 N N . GLY A 1 100 ? 14.402 4.556 -21.878 1.00 89.19 100 GLY A N 1
ATOM 740 C CA . GLY A 1 100 ? 15.722 3.947 -21.691 1.00 89.19 100 GLY A CA 1
ATOM 741 C C . GLY A 1 100 ? 16.175 3.835 -20.229 1.00 89.19 100 GLY A C 1
ATOM 742 O O . GLY A 1 100 ? 17.328 3.495 -19.989 1.00 89.19 100 GLY A O 1
ATOM 743 N N . ARG A 1 101 ? 15.276 4.090 -19.268 1.00 92.19 101 ARG A N 1
ATOM 744 C CA . ARG A 1 101 ? 15.459 3.945 -17.813 1.00 92.19 101 ARG A CA 1
ATOM 745 C C . ARG A 1 101 ? 16.743 4.618 -17.316 1.00 92.19 101 ARG A C 1
ATOM 747 O O . ARG A 1 101 ? 17.629 3.936 -16.810 1.00 92.19 101 ARG A O 1
ATOM 754 N N . PRO A 1 102 ? 16.864 5.947 -17.460 1.00 89.62 102 PRO A N 1
ATOM 755 C CA . PRO A 1 102 ? 18.056 6.666 -17.029 1.00 89.62 102 PRO A CA 1
ATOM 756 C C . PRO A 1 102 ? 18.226 6.628 -15.502 1.00 89.62 102 PRO A C 1
ATOM 758 O O . PRO A 1 102 ? 17.289 6.353 -14.751 1.00 89.62 102 PRO A O 1
ATOM 761 N N . ASP A 1 103 ? 19.423 6.977 -15.038 1.00 91.88 103 ASP A N 1
ATOM 762 C CA . ASP A 1 103 ? 19.724 7.192 -13.620 1.00 91.88 103 ASP A CA 1
ATOM 763 C C . ASP A 1 103 ? 19.414 5.958 -12.744 1.00 91.88 103 ASP A C 1
ATOM 765 O O . ASP A 1 103 ? 19.755 4.825 -13.091 1.00 91.88 103 ASP A O 1
ATOM 769 N N . ASN A 1 104 ? 18.765 6.154 -11.592 1.00 90.75 104 ASN A N 1
ATOM 770 C CA . ASN A 1 104 ? 18.438 5.071 -10.663 1.00 90.75 104 ASN A CA 1
ATOM 771 C C . ASN A 1 104 ? 17.441 4.051 -11.233 1.00 90.75 104 ASN A C 1
ATOM 773 O O . ASN A 1 104 ? 17.309 2.963 -10.671 1.00 90.75 104 ASN A O 1
ATOM 777 N N . PHE A 1 105 ? 16.763 4.359 -12.343 1.00 93.44 105 PHE A N 1
ATOM 778 C CA . PHE A 1 105 ? 15.869 3.408 -12.999 1.00 93.44 105 PHE A CA 1
ATOM 779 C C . PHE A 1 105 ? 16.629 2.290 -13.723 1.00 93.44 105 PHE A C 1
ATOM 781 O O . PHE A 1 105 ? 16.086 1.194 -13.856 1.00 93.44 105 PHE A O 1
ATOM 788 N N . ALA A 1 106 ? 17.883 2.522 -14.136 1.00 93.56 106 ALA A N 1
ATOM 789 C CA . ALA A 1 106 ? 18.684 1.570 -14.916 1.00 93.56 106 ALA A CA 1
ATOM 790 C C . ALA A 1 106 ? 18.951 0.245 -14.179 1.00 93.56 106 ALA A C 1
ATOM 792 O O . ALA A 1 106 ? 19.228 -0.772 -14.811 1.00 93.56 106 ALA A O 1
ATOM 793 N N . LYS A 1 107 ? 18.839 0.251 -12.843 1.00 93.69 107 LYS A N 1
ATOM 794 C CA . LYS A 1 107 ? 19.003 -0.928 -11.978 1.00 93.69 107 LYS A CA 1
ATOM 795 C C . LYS A 1 107 ? 17.887 -1.964 -12.143 1.00 93.69 107 LYS A C 1
ATOM 797 O O . LYS A 1 107 ? 18.045 -3.096 -11.703 1.00 93.69 107 LYS A O 1
ATOM 802 N N . HIS A 1 108 ? 16.763 -1.581 -12.751 1.00 95.00 108 HIS A N 1
ATOM 803 C CA . HIS A 1 108 ? 15.591 -2.437 -12.916 1.00 95.00 108 HIS A CA 1
ATOM 804 C C . HIS A 1 108 ? 15.265 -2.636 -14.398 1.00 95.00 108 HIS A C 1
ATOM 806 O O . HIS A 1 108 ? 15.485 -1.764 -15.246 1.00 95.00 108 HIS A O 1
ATOM 812 N N . THR A 1 109 ? 14.721 -3.804 -14.728 1.00 96.25 109 THR A N 1
ATOM 813 C CA . THR A 1 109 ? 14.300 -4.120 -16.097 1.00 96.25 109 THR A CA 1
ATOM 814 C C . THR A 1 109 ? 12.990 -3.412 -16.444 1.00 96.25 109 THR A C 1
ATOM 816 O O . THR A 1 109 ? 12.200 -3.059 -15.564 1.00 96.25 109 THR A O 1
ATOM 819 N N . THR A 1 110 ? 12.718 -3.200 -17.733 1.00 95.62 110 THR A N 1
ATOM 820 C CA . THR A 1 110 ? 11.436 -2.616 -18.167 1.00 95.62 110 THR A CA 1
ATOM 821 C C . THR A 1 110 ? 10.265 -3.495 -17.743 1.00 95.62 110 THR A C 1
ATOM 823 O O . THR A 1 110 ? 9.236 -2.992 -17.300 1.00 95.62 110 THR A O 1
ATOM 826 N N . GLU A 1 111 ? 10.436 -4.812 -17.829 1.00 95.12 111 GLU A N 1
ATOM 827 C CA . GLU A 1 111 ? 9.444 -5.820 -17.465 1.00 95.12 111 GLU A CA 1
ATOM 828 C C . GLU A 1 111 ? 9.074 -5.725 -15.977 1.00 95.12 111 GLU A C 1
ATOM 830 O O . GLU A 1 111 ? 7.903 -5.876 -15.619 1.00 95.12 111 GLU A O 1
ATOM 835 N N . ALA A 1 112 ? 10.050 -5.421 -15.111 1.00 95.62 112 ALA A N 1
ATOM 836 C CA . ALA A 1 112 ? 9.821 -5.191 -13.687 1.00 95.62 112 ALA A CA 1
ATOM 837 C C . ALA A 1 112 ? 8.884 -3.995 -13.461 1.00 95.62 112 ALA A C 1
ATOM 839 O O . ALA A 1 112 ? 7.879 -4.113 -12.755 1.00 95.62 112 ALA A O 1
ATOM 840 N N . PHE A 1 113 ? 9.171 -2.861 -14.109 1.00 97.19 113 PHE A N 1
ATOM 841 C CA . PHE A 1 113 ? 8.325 -1.671 -14.021 1.00 97.19 113 PHE A CA 1
ATOM 842 C C . PHE A 1 113 ? 6.929 -1.923 -14.584 1.00 97.19 113 PHE A C 1
ATOM 844 O O . PHE A 1 113 ? 5.943 -1.574 -13.943 1.00 97.19 113 PHE A O 1
ATOM 851 N N . GLU A 1 114 ? 6.808 -2.581 -15.737 1.00 95.81 114 GLU A N 1
ATOM 852 C CA . GLU A 1 114 ? 5.504 -2.935 -16.305 1.00 95.81 114 GLU A CA 1
ATOM 853 C C . GLU A 1 114 ? 4.673 -3.796 -15.363 1.00 95.81 114 GLU A C 1
ATOM 855 O O . GLU A 1 114 ? 3.474 -3.560 -15.204 1.00 95.81 114 GLU A O 1
ATOM 860 N N . LYS A 1 115 ? 5.295 -4.806 -14.747 1.00 91.38 115 LYS A N 1
ATOM 861 C CA . LYS A 1 115 ? 4.632 -5.679 -13.780 1.00 91.38 115 LYS A CA 1
ATOM 862 C C . LYS A 1 115 ? 4.152 -4.878 -12.572 1.00 91.38 115 LYS A C 1
ATOM 864 O O . LYS A 1 115 ? 2.991 -5.017 -12.190 1.00 91.38 115 LYS A O 1
ATOM 869 N N . ALA A 1 116 ? 5.000 -4.016 -12.011 1.00 95.31 116 ALA A N 1
ATOM 870 C CA . ALA A 1 116 ? 4.630 -3.155 -10.891 1.00 95.31 116 ALA A CA 1
ATOM 871 C C . ALA A 1 116 ? 3.497 -2.181 -11.263 1.00 95.31 116 ALA A C 1
ATOM 873 O O . ALA A 1 116 ? 2.524 -2.065 -10.522 1.00 95.31 116 ALA A O 1
ATOM 874 N N . LEU A 1 117 ? 3.558 -1.548 -12.439 1.00 97.00 117 LEU A N 1
ATOM 875 C CA . LEU A 1 117 ? 2.508 -0.651 -12.932 1.00 97.00 117 LEU A CA 1
ATOM 876 C C . LEU A 1 117 ? 1.178 -1.379 -13.126 1.00 97.00 117 LEU A C 1
ATOM 878 O O . LEU A 1 117 ? 0.147 -0.869 -12.697 1.00 97.00 117 LEU A O 1
ATOM 882 N N . LYS A 1 118 ? 1.182 -2.575 -13.728 1.00 93.75 118 LYS A N 1
ATOM 883 C CA . LYS A 1 118 ? -0.029 -3.400 -13.870 1.00 93.75 118 LYS A CA 1
ATOM 884 C C . LYS A 1 118 ? -0.655 -3.685 -12.506 1.00 93.75 118 LYS A C 1
ATOM 886 O O . LYS A 1 118 ? -1.833 -3.415 -12.333 1.00 93.75 118 LYS A O 1
ATOM 891 N N . GLN A 1 119 ? 0.142 -4.102 -11.522 1.00 89.31 119 GLN A N 1
ATOM 892 C CA . GLN A 1 119 ? -0.341 -4.358 -10.160 1.00 89.31 119 GLN A CA 1
ATOM 893 C C . GLN A 1 119 ? -0.891 -3.098 -9.468 1.00 89.31 119 GLN A C 1
ATOM 895 O O . GLN A 1 119 ? -1.902 -3.166 -8.769 1.00 89.31 119 GLN A O 1
ATOM 900 N N . ALA A 1 120 ? -0.251 -1.943 -9.669 1.00 95.75 120 ALA A N 1
ATOM 901 C CA . ALA A 1 120 ? -0.726 -0.667 -9.143 1.00 95.75 120 ALA A CA 1
ATOM 902 C C . ALA A 1 120 ? -2.074 -0.256 -9.769 1.00 95.75 120 ALA A C 1
ATOM 904 O O . ALA A 1 120 ? -2.992 0.141 -9.054 1.00 95.75 120 ALA A O 1
ATOM 905 N N . TRP A 1 121 ? -2.227 -0.416 -11.087 1.00 95.75 121 TRP A N 1
ATOM 906 C CA . TRP A 1 121 ? -3.494 -0.200 -11.790 1.00 95.75 121 TRP A CA 1
ATOM 907 C C . TRP A 1 121 ? -4.587 -1.181 -11.353 1.00 95.75 121 TRP A C 1
ATOM 909 O O . TRP A 1 121 ? -5.712 -0.753 -11.077 1.00 95.75 121 TRP A O 1
ATOM 919 N N . ASP A 1 122 ? -4.249 -2.469 -11.246 1.00 88.19 122 ASP A N 1
ATOM 920 C CA . ASP A 1 122 ? -5.176 -3.532 -10.859 1.00 88.19 122 ASP A CA 1
ATOM 921 C C . ASP A 1 122 ? -5.790 -3.230 -9.490 1.00 88.19 122 ASP A C 1
ATOM 923 O O . ASP A 1 122 ? -6.992 -3.422 -9.299 1.00 88.19 122 ASP A O 1
ATOM 927 N N . GLY A 1 123 ? -5.003 -2.675 -8.563 1.00 89.56 123 GLY A N 1
ATOM 928 C CA . GLY A 1 123 ? -5.458 -2.298 -7.229 1.00 89.56 123 GLY A CA 1
ATOM 929 C C . GLY A 1 123 ? -6.650 -1.327 -7.215 1.00 89.56 123 GLY A C 1
ATOM 930 O O . GLY A 1 123 ? -7.516 -1.455 -6.353 1.00 89.56 123 GLY A O 1
ATOM 931 N N . TRP A 1 124 ? -6.787 -0.449 -8.214 1.00 95.06 124 TRP A N 1
ATOM 932 C CA . TRP A 1 124 ? -7.956 0.432 -8.369 1.00 95.06 124 TRP A CA 1
ATOM 933 C C . TRP A 1 124 ? -9.188 -0.261 -8.969 1.00 95.06 124 TRP A C 1
ATOM 935 O O . TRP A 1 124 ? -10.284 0.298 -8.948 1.00 95.06 124 TRP A O 1
ATOM 945 N N . THR A 1 125 ? -9.030 -1.473 -9.503 1.00 89.56 125 THR A N 1
ATOM 946 C CA . THR A 1 125 ? -10.122 -2.299 -10.053 1.00 89.56 125 THR A CA 1
ATOM 947 C C . THR A 1 125 ? -10.620 -3.363 -9.077 1.00 89.56 125 THR A C 1
ATOM 949 O O . THR A 1 125 ? -11.720 -3.884 -9.257 1.00 89.56 125 THR A O 1
ATOM 952 N N . VAL A 1 126 ? -9.828 -3.672 -8.042 1.00 82.06 126 VAL A N 1
ATOM 953 C CA . VAL A 1 126 ? -10.143 -4.682 -7.020 1.00 82.06 126 VAL A CA 1
ATOM 954 C C . VAL A 1 126 ? -11.458 -4.398 -6.281 1.00 82.06 126 VAL A C 1
ATOM 956 O O . VAL A 1 126 ? -12.225 -5.345 -6.084 1.00 82.06 126 VAL A O 1
ATOM 959 N N . PRO A 1 127 ? -11.778 -3.155 -5.858 1.00 84.31 127 PRO A N 1
ATOM 960 C CA . PRO A 1 127 ? -13.000 -2.917 -5.098 1.00 84.31 127 PRO A CA 1
ATOM 961 C C . PRO A 1 127 ? -14.243 -3.238 -5.925 1.00 84.31 127 PRO A C 1
ATOM 963 O O . PRO A 1 127 ? -14.517 -2.578 -6.920 1.00 84.31 127 PRO A O 1
ATOM 966 N N . ALA A 1 128 ? -15.062 -4.207 -5.515 1.00 76.06 128 ALA A N 1
ATOM 967 C CA . ALA A 1 128 ? -16.172 -4.620 -6.381 1.00 76.06 128 ALA A CA 1
ATOM 968 C C . ALA A 1 128 ? -17.289 -3.585 -6.555 1.00 76.06 128 ALA A C 1
ATOM 970 O O . ALA A 1 128 ? -18.142 -3.746 -7.422 1.00 76.06 128 ALA A O 1
ATOM 971 N N . CYS A 1 129 ? -17.287 -2.514 -5.764 1.00 80.44 129 CYS A N 1
ATOM 972 C CA . CYS A 1 129 ? -18.182 -1.389 -5.986 1.00 80.44 129 CYS A CA 1
ATOM 973 C C . CYS A 1 129 ? -17.726 -0.462 -7.127 1.00 80.44 129 CYS A C 1
ATOM 975 O O . CYS A 1 129 ? -18.469 0.462 -7.453 1.00 80.44 129 CYS A O 1
ATOM 977 N N . THR A 1 130 ? -16.555 -0.687 -7.746 1.00 89.12 130 THR A N 1
ATOM 978 C CA . THR A 1 130 ? -16.042 0.161 -8.829 1.00 89.12 130 THR A CA 1
ATOM 979 C C . THR A 1 130 ? -16.226 -0.426 -10.230 1.00 89.12 130 THR A C 1
ATOM 981 O O . THR A 1 130 ? -15.900 -1.582 -10.513 1.00 89.12 130 THR A O 1
ATOM 984 N N . SER A 1 131 ? -16.711 0.397 -11.160 1.00 88.62 131 SER A N 1
ATOM 985 C CA . SER A 1 131 ? -16.771 0.119 -12.594 1.00 88.62 131 SER A CA 1
ATOM 986 C C . SER A 1 131 ? -15.455 0.421 -13.304 1.00 88.62 131 SER A C 1
ATOM 988 O O . SER A 1 131 ? -15.366 0.132 -14.502 1.00 88.62 131 SER A O 1
ATOM 990 N N . PHE A 1 132 ? -14.486 1.029 -12.602 1.00 92.75 132 PHE A N 1
ATOM 991 C CA . PHE A 1 132 ? -13.218 1.492 -13.155 1.00 92.75 132 PHE A CA 1
ATOM 992 C C . PHE A 1 132 ? -12.427 0.337 -13.766 1.00 92.75 132 PHE A C 1
ATOM 994 O O . PHE A 1 132 ? -12.126 -0.645 -13.091 1.00 92.75 132 PHE A O 1
ATOM 1001 N N . ARG A 1 133 ? -12.077 0.445 -15.047 1.00 89.88 133 ARG A N 1
ATOM 1002 C CA . ARG A 1 133 ? -11.227 -0.531 -15.741 1.00 89.88 133 ARG A CA 1
ATOM 1003 C C . ARG A 1 133 ? -10.117 0.187 -16.485 1.00 89.88 133 ARG A C 1
ATOM 1005 O O . ARG A 1 133 ? -10.325 1.290 -16.990 1.00 89.88 133 ARG A O 1
ATOM 1012 N N . HIS A 1 134 ? -8.978 -0.477 -16.616 1.00 94.12 134 HIS A N 1
ATOM 1013 C CA . HIS A 1 134 ? -7.841 -0.011 -17.400 1.00 94.12 134 HIS A CA 1
ATOM 1014 C C . HIS A 1 134 ? -7.440 -1.053 -18.443 1.00 94.12 134 HIS A C 1
ATOM 1016 O O . HIS A 1 134 ? -7.819 -2.221 -18.369 1.00 94.12 134 HIS A O 1
ATOM 1022 N N . LYS A 1 135 ? -6.656 -0.624 -19.428 1.00 93.00 135 LYS A N 1
ATOM 1023 C CA . LYS A 1 135 ? -6.066 -1.479 -20.452 1.00 93.00 135 LYS A CA 1
ATOM 1024 C C . LYS A 1 135 ? -4.628 -1.040 -20.680 1.00 93.00 135 LYS A C 1
ATOM 1026 O O . LYS A 1 135 ? -4.389 0.106 -21.047 1.00 93.00 135 LYS A O 1
ATOM 1031 N N . TYR A 1 136 ? -3.689 -1.961 -20.496 1.00 94.12 136 TYR A N 1
ATOM 1032 C CA . TYR A 1 136 ? -2.304 -1.711 -20.872 1.00 94.12 136 TYR A CA 1
ATOM 1033 C C . TYR A 1 136 ? -2.169 -1.763 -22.397 1.00 94.12 136 TYR A C 1
ATOM 1035 O O . TYR A 1 136 ? -2.566 -2.753 -23.014 1.00 94.12 136 TYR A O 1
ATOM 1043 N N . LEU A 1 137 ? -1.656 -0.692 -23.003 1.00 93.25 137 LEU A N 1
ATOM 1044 C CA . LEU A 1 137 ? -1.508 -0.560 -24.457 1.00 93.25 137 LEU A CA 1
ATOM 1045 C C . LEU A 1 137 ? -0.105 -0.923 -24.962 1.00 93.25 137 LEU A C 1
ATOM 1047 O O . LEU A 1 137 ? 0.111 -0.939 -26.169 1.00 93.25 137 LEU A O 1
ATOM 1051 N N . GLY A 1 138 ? 0.819 -1.264 -24.060 1.00 92.44 138 GLY A N 1
ATOM 1052 C CA . GLY A 1 138 ? 2.197 -1.613 -24.394 1.00 92.44 138 GLY A CA 1
ATOM 1053 C C . GLY A 1 138 ? 3.198 -0.500 -24.082 1.00 92.44 138 GLY A C 1
ATOM 1054 O O . GLY A 1 138 ? 2.916 0.445 -23.333 1.00 92.44 138 GLY A O 1
ATOM 1055 N N . ARG A 1 139 ? 4.405 -0.665 -24.630 1.00 92.94 139 ARG A N 1
ATOM 1056 C CA . ARG A 1 139 ? 5.491 0.317 -24.563 1.00 92.94 139 ARG A CA 1
ATOM 1057 C C . ARG A 1 139 ? 5.397 1.267 -25.755 1.00 92.94 139 ARG A C 1
ATOM 1059 O O . ARG A 1 139 ? 5.238 0.809 -26.884 1.00 92.94 139 ARG A O 1
ATOM 1066 N N . GLY A 1 140 ? 5.610 2.558 -25.525 1.00 79.75 140 GLY A N 1
ATOM 1067 C CA . GLY A 1 140 ? 5.849 3.521 -26.604 1.00 79.75 140 GLY A CA 1
ATOM 1068 C C . GLY A 1 140 ? 4.635 3.939 -27.455 1.00 79.75 140 GLY A C 1
ATOM 1069 O O . GLY A 1 140 ? 3.502 3.585 -27.172 1.00 79.75 140 GLY A O 1
ATOM 1070 N N . SER A 1 141 ? 4.940 4.758 -28.477 1.00 57.50 141 SER A N 1
ATOM 1071 C CA . SER A 1 141 ? 4.078 5.515 -29.415 1.00 57.50 141 SER A CA 1
ATOM 1072 C C . SER A 1 141 ? 2.719 5.988 -28.874 1.00 57.50 141 SER A C 1
ATOM 1074 O O . SER A 1 141 ? 1.768 5.223 -28.774 1.00 57.50 141 SER A O 1
ATOM 1076 N N . GLN A 1 142 ? 2.610 7.302 -28.634 1.00 58.22 142 GLN A N 1
ATOM 1077 C CA . GLN A 1 142 ? 1.457 8.039 -28.077 1.00 58.22 142 GLN A CA 1
ATOM 1078 C C . GLN A 1 142 ? 0.086 7.807 -28.753 1.00 58.22 142 GLN A C 1
ATOM 1080 O O . GLN A 1 142 ? -0.928 8.324 -28.280 1.00 58.22 142 GLN A O 1
ATOM 1085 N N . ASN A 1 143 ? 0.007 7.056 -29.854 1.00 60.75 143 ASN A N 1
ATOM 1086 C CA . ASN A 1 143 ? -1.233 6.882 -30.600 1.00 60.75 143 ASN A CA 1
ATOM 1087 C C . ASN A 1 143 ? -2.257 6.046 -29.817 1.00 60.75 143 ASN A C 1
ATOM 1089 O O . ASN A 1 143 ? -2.211 4.820 -29.785 1.00 60.75 143 ASN A O 1
ATOM 1093 N N . GLY A 1 144 ? -3.230 6.741 -29.223 1.00 67.62 144 GLY A N 1
ATOM 1094 C CA . GLY A 1 144 ? -4.395 6.149 -28.559 1.00 67.62 144 GLY A CA 1
ATOM 1095 C C . GLY A 1 144 ? -4.279 6.021 -27.038 1.00 67.62 144 GLY A C 1
ATOM 1096 O O . GLY A 1 144 ? -5.261 5.649 -26.391 1.00 67.62 144 GLY A O 1
ATOM 1097 N N . SER A 1 145 ? -3.128 6.366 -26.457 1.00 79.00 145 SER A N 1
ATOM 1098 C CA . SER A 1 145 ? -2.959 6.435 -25.006 1.00 79.00 145 SER A CA 1
ATOM 1099 C C . SER A 1 145 ? -3.738 7.606 -24.417 1.00 79.00 145 SER A C 1
ATOM 1101 O O . SER A 1 145 ? -3.708 8.721 -24.937 1.00 79.00 145 SER A O 1
ATOM 1103 N N . ARG A 1 146 ? -4.447 7.363 -23.313 1.00 89.44 146 ARG A N 1
ATOM 1104 C CA . ARG A 1 146 ? -5.085 8.427 -22.523 1.00 89.44 146 ARG A CA 1
ATOM 1105 C C . ARG A 1 146 ? -4.270 8.773 -21.284 1.00 89.44 146 ARG A C 1
ATOM 1107 O O . ARG A 1 146 ? -4.391 9.893 -20.787 1.00 89.44 146 ARG A O 1
ATOM 1114 N N . VAL A 1 147 ? -3.462 7.824 -20.806 1.00 95.81 147 VAL A N 1
ATOM 1115 C CA . VAL A 1 147 ? -2.540 8.009 -19.687 1.00 95.81 147 VAL A CA 1
ATOM 1116 C C . VAL A 1 147 ? -1.139 7.551 -20.064 1.00 95.81 147 VAL A C 1
ATOM 1118 O O . VAL A 1 147 ? -0.922 6.370 -20.329 1.00 95.81 147 VAL A O 1
ATOM 1121 N N . ASP A 1 148 ? -0.187 8.475 -20.020 1.00 95.56 148 ASP A N 1
ATOM 1122 C CA . ASP A 1 148 ? 1.217 8.184 -20.311 1.00 95.56 148 ASP A CA 1
ATOM 1123 C C . ASP A 1 148 ? 2.023 8.114 -19.023 1.00 95.56 148 ASP A C 1
ATOM 1125 O O . ASP A 1 148 ? 2.015 9.053 -18.229 1.00 95.56 148 ASP A O 1
ATOM 1129 N N . ILE A 1 149 ? 2.734 7.009 -18.821 1.00 97.12 149 ILE A N 1
ATOM 1130 C CA . ILE A 1 149 ? 3.574 6.792 -17.645 1.00 97.12 149 ILE A CA 1
ATOM 1131 C C . ILE A 1 149 ? 5.033 6.902 -18.057 1.00 97.12 149 ILE A C 1
ATOM 1133 O O . ILE A 1 149 ? 5.456 6.188 -18.961 1.00 97.12 149 ILE A O 1
ATOM 1137 N N . GLN A 1 150 ? 5.792 7.786 -17.413 1.00 96.81 150 GLN A N 1
ATOM 1138 C CA . GLN A 1 150 ? 7.121 8.181 -17.869 1.00 96.81 150 GLN A CA 1
ATOM 1139 C C . GLN A 1 150 ? 8.176 8.064 -16.767 1.00 96.81 150 GLN A C 1
ATOM 1141 O O . GLN A 1 150 ? 7.959 8.502 -15.633 1.00 96.81 150 GLN A O 1
ATOM 1146 N N . LEU A 1 151 ? 9.348 7.543 -17.140 1.00 97.12 151 LEU A N 1
ATOM 1147 C CA . LEU A 1 151 ? 10.575 7.575 -16.336 1.00 97.12 151 LEU A CA 1
ATOM 1148 C C . LEU A 1 151 ? 11.544 8.611 -16.937 1.00 97.12 151 LEU A C 1
ATOM 1150 O O . LEU A 1 151 ? 12.352 8.271 -17.799 1.00 97.12 151 LEU A O 1
ATOM 1154 N N . PRO A 1 152 ? 11.406 9.908 -16.620 1.00 96.19 152 PRO A N 1
ATOM 1155 C CA . PRO A 1 152 ? 12.266 10.949 -17.180 1.00 96.19 152 PRO A CA 1
ATOM 1156 C C . PRO A 1 152 ? 13.708 10.847 -16.661 1.00 96.19 152 PRO A C 1
ATOM 1158 O O . PRO A 1 152 ? 13.947 10.385 -15.549 1.00 96.19 152 PRO A O 1
ATOM 1161 N N . SER A 1 153 ? 14.666 11.357 -17.440 1.00 95.75 153 SER A N 1
ATOM 1162 C CA . SER A 1 153 ? 16.028 11.598 -16.947 1.00 95.75 153 SER A CA 1
ATOM 1163 C C . SER A 1 153 ? 16.062 12.766 -15.967 1.00 95.75 153 SER A C 1
ATOM 1165 O O . SER A 1 153 ? 15.187 13.635 -15.990 1.00 95.75 153 SER A O 1
ATOM 1167 N N . SER A 1 154 ? 17.112 12.845 -15.150 1.00 94.88 154 SER A N 1
ATOM 1168 C CA . SER A 1 154 ? 17.321 13.957 -14.214 1.00 94.88 154 SER A CA 1
ATOM 1169 C C . SER A 1 154 ? 17.317 15.319 -14.910 1.00 94.88 154 SER A C 1
ATOM 1171 O O . SER A 1 154 ? 16.780 16.286 -14.376 1.00 94.88 154 SER A O 1
ATOM 1173 N N . GLN A 1 155 ? 17.831 15.402 -16.142 1.00 94.69 155 GLN A N 1
ATOM 1174 C CA . GLN A 1 155 ? 17.774 16.629 -16.938 1.00 94.69 155 GLN A CA 1
ATOM 1175 C C . GLN A 1 155 ? 16.331 17.015 -17.288 1.00 94.69 155 GLN A C 1
ATOM 1177 O O . GLN A 1 155 ? 15.943 18.165 -17.093 1.00 94.69 155 GLN A O 1
ATOM 1182 N N . VAL A 1 156 ? 15.527 16.063 -17.774 1.00 94.12 156 VAL A N 1
ATOM 1183 C CA . VAL A 1 156 ? 14.117 16.309 -18.116 1.00 94.12 156 VAL A CA 1
ATOM 1184 C C . VAL A 1 156 ? 13.314 16.649 -16.859 1.00 94.12 156 VAL A C 1
ATOM 1186 O O . VAL A 1 156 ? 12.532 17.595 -16.875 1.00 94.12 156 VAL A O 1
ATOM 1189 N N . TRP A 1 157 ? 13.551 15.947 -15.749 1.00 94.88 157 TRP A N 1
ATOM 1190 C CA . TRP A 1 157 ? 12.932 16.229 -14.452 1.00 94.88 157 TRP A CA 1
ATOM 1191 C C . TRP A 1 157 ? 13.229 17.651 -13.955 1.00 94.88 157 TRP A C 1
ATOM 1193 O O . TRP A 1 157 ? 12.316 18.378 -13.564 1.00 94.88 157 TRP A O 1
ATOM 1203 N N . ASN A 1 158 ? 14.486 18.092 -14.056 1.00 93.81 158 ASN A N 1
ATOM 1204 C CA . ASN A 1 158 ? 14.886 19.450 -13.685 1.00 93.81 158 ASN A CA 1
ATOM 1205 C C . ASN A 1 158 ? 14.253 20.511 -14.597 1.00 93.81 158 ASN A C 1
ATOM 1207 O O . ASN A 1 158 ? 13.816 21.551 -14.108 1.00 93.81 158 ASN A O 1
ATOM 1211 N N . LEU A 1 159 ? 14.147 20.244 -15.904 1.00 95.00 159 LEU A N 1
ATOM 1212 C CA . LEU A 1 159 ? 13.462 21.133 -16.852 1.00 95.00 159 LEU A CA 1
ATOM 1213 C C . LEU A 1 159 ? 11.959 21.256 -16.567 1.00 95.00 159 LEU A C 1
ATOM 1215 O O . LEU A 1 159 ? 11.369 22.293 -16.863 1.00 95.00 159 LEU A O 1
ATOM 1219 N N . MET A 1 160 ? 11.343 20.235 -15.962 1.00 93.69 160 MET A N 1
ATOM 1220 C CA . MET A 1 160 ? 9.958 20.307 -15.487 1.00 93.69 160 MET A CA 1
ATOM 1221 C C . MET A 1 160 ? 9.796 21.191 -14.238 1.00 93.69 160 MET A C 1
ATOM 1223 O O . MET A 1 160 ? 8.667 21.522 -13.879 1.00 93.69 160 MET A O 1
ATOM 1227 N N . GLY A 1 161 ? 10.891 21.605 -13.587 1.00 92.00 161 GLY A N 1
ATOM 1228 C CA . GLY A 1 161 ? 10.865 22.504 -12.430 1.00 92.00 161 GLY A CA 1
ATOM 1229 C C . GLY A 1 161 ? 10.285 21.868 -11.164 1.00 92.00 161 GLY A C 1
ATOM 1230 O O . GLY A 1 161 ? 9.804 22.579 -10.283 1.00 92.00 161 GLY A O 1
ATOM 1231 N N . VAL A 1 162 ? 10.301 20.536 -11.075 1.00 87.38 162 VAL A N 1
ATOM 1232 C CA . VAL A 1 162 ? 9.736 19.785 -9.949 1.00 87.38 162 VAL A CA 1
ATOM 1233 C C . VAL A 1 162 ? 10.842 19.442 -8.954 1.00 87.38 162 VAL A C 1
ATOM 1235 O O . VAL A 1 162 ? 11.772 18.705 -9.272 1.00 87.38 162 VAL A O 1
ATOM 1238 N N . SER A 1 163 ? 10.740 19.950 -7.725 1.00 87.12 163 SER A N 1
ATOM 1239 C CA . SER A 1 163 ? 11.671 19.639 -6.634 1.00 87.12 163 SER A CA 1
ATOM 1240 C C . SER A 1 163 ? 10.952 18.969 -5.459 1.00 87.12 163 SER A C 1
ATOM 1242 O O . SER A 1 163 ? 9.814 19.299 -5.132 1.00 87.12 163 SER A O 1
ATOM 1244 N N . GLY A 1 164 ? 11.610 17.989 -4.832 1.00 86.88 164 GLY A N 1
ATOM 1245 C CA . GLY A 1 164 ? 11.128 17.318 -3.617 1.00 86.88 164 GLY A CA 1
ATOM 1246 C C . GLY A 1 164 ? 9.954 16.342 -3.785 1.00 86.88 164 GLY A C 1
ATOM 1247 O O . GLY A 1 164 ? 9.593 15.690 -2.808 1.00 86.88 164 GLY A O 1
ATOM 1248 N N . ALA A 1 165 ? 9.375 16.211 -4.981 1.00 92.44 165 ALA A N 1
ATOM 1249 C CA . ALA A 1 165 ? 8.323 15.235 -5.264 1.00 92.44 165 ALA A CA 1
ATOM 1250 C C . ALA A 1 165 ? 8.913 13.891 -5.712 1.00 92.44 165 ALA A C 1
ATOM 1252 O O . ALA A 1 165 ? 9.777 13.861 -6.585 1.00 92.44 165 ALA A O 1
ATOM 1253 N N . LEU A 1 166 ? 8.402 12.786 -5.161 1.00 95.75 166 LEU A N 1
ATOM 1254 C CA . LEU A 1 166 ? 8.761 11.429 -5.596 1.00 95.75 166 LEU A CA 1
ATOM 1255 C C . LEU A 1 166 ? 8.272 11.136 -7.008 1.00 95.75 166 LEU A C 1
ATOM 1257 O O . LEU A 1 166 ? 8.968 10.517 -7.804 1.00 95.75 166 LEU A O 1
ATOM 1261 N N . ALA A 1 167 ? 7.052 11.566 -7.284 1.00 97.19 167 ALA A N 1
ATOM 1262 C CA . ALA A 1 167 ? 6.356 11.424 -8.539 1.00 97.19 167 ALA A CA 1
ATOM 1263 C C . ALA A 1 167 ? 5.247 12.490 -8.587 1.00 97.19 167 ALA A C 1
ATOM 1265 O O . ALA A 1 167 ? 5.047 13.226 -7.615 1.00 97.19 167 ALA A O 1
ATOM 1266 N N . PHE A 1 168 ? 4.599 12.642 -9.738 1.00 96.25 168 PHE A N 1
ATOM 1267 C CA . PHE A 1 168 ? 3.384 13.447 -9.859 1.00 96.25 168 PHE A CA 1
ATOM 1268 C C . PHE A 1 168 ? 2.564 13.031 -11.085 1.00 96.25 168 PHE A C 1
ATOM 1270 O O . PHE A 1 168 ? 3.113 12.611 -12.111 1.00 96.25 168 PHE A O 1
ATOM 1277 N N . ALA A 1 169 ? 1.249 13.242 -11.019 1.00 96.50 169 ALA A N 1
ATOM 1278 C CA . ALA A 1 169 ? 0.347 13.131 -12.159 1.00 96.50 169 ALA A CA 1
ATOM 1279 C C . ALA A 1 169 ? -0.192 14.493 -12.632 1.00 96.50 169 ALA A C 1
ATOM 1281 O O . ALA A 1 169 ? -0.359 15.442 -11.867 1.00 96.50 169 ALA A O 1
ATOM 1282 N N . THR A 1 170 ? -0.519 14.581 -13.921 1.00 95.25 170 THR A N 1
ATOM 1283 C CA . THR A 1 170 ? -0.991 15.811 -14.583 1.00 95.25 170 THR A CA 1
ATOM 1284 C C . THR A 1 170 ? -2.301 15.601 -15.352 1.00 95.25 170 THR A C 1
ATOM 1286 O O . THR A 1 170 ? -2.346 15.764 -16.575 1.00 95.25 170 THR A O 1
ATOM 1289 N N . PRO A 1 171 ? -3.409 15.259 -14.669 1.00 95.44 171 PRO A N 1
ATOM 1290 C CA . PRO A 1 171 ? -4.692 15.099 -15.338 1.00 95.44 171 PRO A CA 1
ATOM 1291 C C . PRO A 1 171 ? -5.171 16.436 -15.917 1.00 95.44 171 PRO A C 1
ATOM 1293 O O . PRO A 1 171 ? -5.263 17.456 -15.225 1.00 95.44 171 PRO A O 1
ATOM 1296 N N . ARG A 1 172 ? -5.523 16.431 -17.202 1.00 94.75 172 ARG A N 1
ATOM 1297 C CA . ARG A 1 172 ? -6.183 17.547 -17.884 1.00 94.75 172 ARG A CA 1
ATOM 1298 C C . ARG A 1 172 ? -7.653 17.212 -18.066 1.00 94.75 172 ARG A C 1
ATOM 1300 O O . ARG A 1 172 ? -7.994 16.197 -18.671 1.00 94.75 172 ARG A O 1
ATOM 1307 N N . ALA A 1 173 ? -8.517 18.086 -17.565 1.00 93.88 173 ALA A N 1
ATOM 1308 C CA . ALA A 1 173 ? -9.960 17.936 -17.664 1.00 93.88 173 ALA A CA 1
ATOM 1309 C C . ALA A 1 173 ? -10.600 19.091 -18.439 1.00 93.88 173 ALA A C 1
ATOM 1311 O O . ALA A 1 173 ? -10.102 20.220 -18.450 1.00 93.88 173 ALA A O 1
ATOM 1312 N N . THR A 1 174 ? -11.735 18.812 -19.074 1.00 95.38 174 THR A N 1
ATOM 1313 C CA . THR A 1 174 ? -12.623 19.839 -19.627 1.00 95.38 174 THR A CA 1
ATOM 1314 C C . THR A 1 174 ? -13.222 20.693 -18.502 1.00 95.38 174 THR A C 1
ATOM 1316 O O . THR A 1 174 ? -13.154 20.349 -17.322 1.00 95.38 174 THR A O 1
ATOM 1319 N N . ARG A 1 175 ? -13.915 21.784 -18.856 1.00 94.00 175 ARG A N 1
ATOM 1320 C CA . ARG A 1 175 ? -14.701 22.575 -17.886 1.00 94.00 175 ARG A CA 1
ATOM 1321 C C . ARG A 1 175 ? -15.813 21.771 -17.195 1.00 94.00 175 ARG A C 1
ATOM 1323 O O . ARG A 1 175 ? -16.268 22.177 -16.134 1.00 94.00 175 ARG A O 1
ATOM 1330 N N . SER A 1 176 ? -16.238 20.647 -17.777 1.00 93.81 176 SER A N 1
ATOM 1331 C CA . SER A 1 176 ? -17.215 19.729 -17.182 1.00 93.81 176 SER A CA 1
ATOM 1332 C C . SER A 1 176 ? -16.587 18.665 -16.272 1.00 93.81 176 SER A C 1
ATOM 1334 O O . SER A 1 176 ? -17.285 17.749 -15.853 1.00 93.81 176 SER A O 1
ATOM 1336 N N . GLY A 1 177 ? -15.281 18.747 -15.985 1.00 93.06 177 GLY A N 1
ATOM 1337 C CA . GLY A 1 177 ? -14.574 17.768 -15.153 1.00 93.06 177 GLY A CA 1
ATOM 1338 C C . GLY A 1 177 ? -14.252 16.451 -15.870 1.00 93.06 177 GLY A C 1
ATOM 1339 O O . GLY A 1 177 ? -13.667 15.551 -15.277 1.00 93.06 177 GLY A O 1
ATOM 1340 N N . SER A 1 178 ? -14.570 16.310 -17.161 1.00 95.62 178 SER A N 1
ATOM 1341 C CA . SER A 1 178 ? -14.189 15.108 -17.910 1.00 95.62 178 SER A CA 1
ATOM 1342 C C . SER A 1 178 ? -12.693 15.132 -18.204 1.00 95.62 178 SER A C 1
ATOM 1344 O O . SER A 1 178 ? -12.234 15.993 -18.955 1.00 95.62 178 SER A O 1
ATOM 1346 N N . ILE A 1 179 ? -11.943 14.173 -17.667 1.00 96.06 179 ILE A N 1
ATOM 1347 C CA . ILE A 1 179 ? -10.519 14.007 -17.976 1.00 96.06 179 ILE A CA 1
ATOM 1348 C C . ILE A 1 179 ? -10.383 13.587 -19.446 1.00 96.06 179 ILE A C 1
ATOM 1350 O O . ILE A 1 179 ? -11.135 12.736 -19.939 1.00 96.06 179 ILE A O 1
ATOM 1354 N N . THR A 1 180 ? -9.460 14.227 -20.162 1.00 95.38 180 THR A N 1
ATOM 1355 C CA . THR A 1 180 ? -9.164 13.950 -21.576 1.00 95.38 180 THR A CA 1
ATOM 1356 C C . THR A 1 180 ? -7.808 13.281 -21.762 1.00 95.38 180 THR A C 1
ATOM 1358 O O . THR A 1 180 ? -7.684 12.412 -22.622 1.00 95.38 180 THR A O 1
ATOM 1361 N N . THR A 1 181 ? -6.822 13.650 -20.945 1.00 95.69 181 THR A N 1
ATOM 1362 C CA . THR A 1 181 ? -5.465 13.089 -20.925 1.00 95.69 181 THR A CA 1
ATOM 1363 C C . THR A 1 181 ? -4.881 13.200 -19.516 1.00 95.69 181 THR A C 1
ATOM 1365 O O . THR A 1 181 ? -5.272 14.087 -18.752 1.00 95.69 181 THR A O 1
ATOM 1368 N N . SER A 1 182 ? -3.954 12.315 -19.163 1.00 96.19 182 SER A N 1
ATOM 1369 C CA . SER A 1 182 ? -3.110 12.447 -17.978 1.00 96.19 182 SER A CA 1
ATOM 1370 C C . SER A 1 182 ? -1.702 11.947 -18.284 1.00 96.19 182 SER A C 1
ATOM 1372 O O . SER A 1 182 ? -1.519 11.049 -19.101 1.00 96.19 182 SER A O 1
ATOM 1374 N N . SER A 1 183 ? -0.703 12.484 -17.596 1.00 96.25 183 SER A N 1
ATOM 1375 C CA . SER A 1 183 ? 0.646 11.919 -17.605 1.00 96.25 183 SER A CA 1
ATOM 1376 C C . SER A 1 183 ? 1.137 11.744 -16.178 1.00 96.25 183 SER A C 1
ATOM 1378 O O . SER A 1 183 ? 0.863 12.603 -15.340 1.00 96.25 183 SER A O 1
ATOM 1380 N N . VAL A 1 184 ? 1.834 10.642 -15.915 1.00 97.81 184 VAL A N 1
ATOM 1381 C CA . VAL A 1 184 ? 2.449 10.301 -14.629 1.00 97.81 184 VAL A CA 1
ATOM 1382 C C . VAL A 1 184 ? 3.960 10.274 -14.812 1.00 97.81 184 VAL A C 1
ATOM 1384 O O . VAL A 1 184 ? 4.455 9.619 -15.728 1.00 97.81 184 VAL A O 1
ATOM 1387 N N . PHE A 1 185 ? 4.683 10.970 -13.941 1.00 97.69 185 PHE A N 1
ATOM 1388 C CA . PHE A 1 185 ? 6.138 11.075 -13.987 1.00 97.69 185 PHE A CA 1
ATOM 1389 C C . PHE A 1 185 ? 6.738 10.633 -12.660 1.00 97.69 185 PHE A C 1
ATOM 1391 O O . PHE A 1 185 ? 6.278 11.075 -11.611 1.00 97.69 185 PHE A O 1
ATOM 1398 N N . PHE A 1 186 ? 7.799 9.829 -12.710 1.00 97.94 186 PHE A N 1
ATOM 1399 C CA . PHE A 1 186 ? 8.547 9.402 -11.524 1.00 97.94 186 PHE A CA 1
ATOM 1400 C C . PHE A 1 186 ? 9.901 10.104 -11.442 1.00 97.94 186 PHE A C 1
ATOM 1402 O O . PHE A 1 186 ? 10.602 10.247 -12.442 1.00 97.94 186 PHE A O 1
ATOM 1409 N N . GLY A 1 187 ? 10.280 10.534 -10.243 1.00 96.50 187 GLY A N 1
ATOM 1410 C CA . GLY A 1 187 ? 11.522 11.249 -9.990 1.00 96.50 187 GLY A CA 1
ATOM 1411 C C . GLY A 1 187 ? 12.745 10.335 -10.137 1.00 96.50 187 GLY A C 1
ATOM 1412 O O . GLY A 1 187 ? 12.833 9.328 -9.434 1.00 96.50 187 GLY A O 1
ATOM 1413 N N . PRO A 1 188 ? 13.734 10.671 -10.982 1.00 95.69 188 PRO A N 1
ATOM 1414 C CA . PRO A 1 188 ? 14.938 9.851 -11.166 1.00 95.69 188 PRO A CA 1
ATOM 1415 C C . PRO A 1 188 ? 15.902 9.899 -9.969 1.00 95.69 188 PRO A C 1
ATOM 1417 O O . PRO A 1 188 ? 16.743 9.015 -9.802 1.00 95.69 188 PRO A O 1
ATOM 1420 N N . GLY A 1 189 ? 15.773 10.910 -9.103 1.00 93.69 189 GLY A N 1
ATOM 1421 C CA . GLY A 1 189 ? 16.655 11.138 -7.954 1.00 93.69 189 GLY A CA 1
ATOM 1422 C C . GLY A 1 189 ? 16.446 10.202 -6.758 1.00 93.69 189 GLY A C 1
ATOM 1423 O O . GLY A 1 189 ? 17.128 10.365 -5.750 1.00 93.69 189 GLY A O 1
ATOM 1424 N N . TYR A 1 190 ? 15.523 9.240 -6.842 1.00 94.75 190 TYR A N 1
ATOM 1425 C CA . TYR A 1 190 ? 15.187 8.340 -5.736 1.00 94.75 190 TYR A CA 1
ATOM 1426 C C . TYR A 1 190 ? 15.704 6.924 -5.975 1.00 94.75 190 TYR A C 1
ATOM 1428 O O . TYR A 1 190 ? 15.783 6.448 -7.108 1.00 94.75 190 TYR A O 1
ATOM 1436 N N . ASN A 1 191 ? 16.049 6.238 -4.887 1.00 95.19 191 ASN A N 1
ATOM 1437 C CA . ASN A 1 191 ? 16.410 4.829 -4.931 1.00 95.19 191 ASN A CA 1
ATOM 1438 C C . ASN A 1 191 ? 15.123 4.001 -5.001 1.00 95.19 191 ASN A C 1
ATOM 1440 O O . ASN A 1 191 ? 14.441 3.844 -3.993 1.00 95.19 191 ASN A O 1
ATOM 1444 N N . TRP A 1 192 ? 14.744 3.547 -6.191 1.00 96.69 192 TRP A N 1
ATOM 1445 C CA . TRP A 1 192 ? 13.498 2.812 -6.403 1.00 96.69 192 TRP A CA 1
ATOM 1446 C C . TRP A 1 192 ? 13.678 1.320 -6.162 1.00 96.69 192 TRP A C 1
ATOM 1448 O O . TRP A 1 192 ? 14.664 0.745 -6.611 1.00 96.69 192 TRP A O 1
ATOM 1458 N N . GLY A 1 193 ? 12.691 0.698 -5.525 1.00 96.25 193 GLY A N 1
ATOM 1459 C CA . GLY A 1 193 ? 12.547 -0.748 -5.415 1.00 96.25 193 GLY A CA 1
ATOM 1460 C C . GLY A 1 193 ? 11.313 -1.179 -6.195 1.00 96.25 193 GLY A C 1
ATOM 1461 O O . GLY A 1 193 ? 10.241 -0.600 -6.021 1.00 96.25 193 GLY A O 1
ATOM 1462 N N . VAL A 1 194 ? 11.463 -2.157 -7.094 1.00 94.44 194 VAL A N 1
ATOM 1463 C CA . VAL A 1 194 ? 10.420 -2.506 -8.079 1.00 94.44 194 VAL A CA 1
ATOM 1464 C C . VAL A 1 194 ? 9.935 -3.948 -7.915 1.00 94.44 194 VAL A C 1
ATOM 1466 O O . VAL A 1 194 ? 8.753 -4.174 -7.661 1.00 94.44 194 VAL A O 1
ATOM 1469 N N . ASN A 1 195 ? 10.835 -4.931 -8.037 1.00 84.94 195 ASN A N 1
ATOM 1470 C CA . ASN A 1 195 ? 10.501 -6.353 -7.874 1.00 84.94 195 ASN A CA 1
ATOM 1471 C C . ASN A 1 195 ? 10.559 -6.780 -6.404 1.00 84.94 195 ASN A C 1
ATOM 1473 O O . ASN A 1 195 ? 9.563 -7.219 -5.831 1.00 84.94 195 ASN A O 1
ATOM 1477 N N . SER A 1 196 ? 11.738 -6.626 -5.810 1.00 85.00 196 SER A N 1
ATOM 1478 C CA . SER A 1 196 ? 12.010 -6.764 -4.385 1.00 85.00 196 SER A CA 1
ATOM 1479 C C . SER A 1 196 ? 12.363 -5.380 -3.865 1.00 85.00 196 SER A C 1
ATOM 1481 O O . SER A 1 196 ? 13.336 -4.791 -4.327 1.00 85.00 196 SER A O 1
ATOM 1483 N N . VAL A 1 197 ? 11.555 -4.845 -2.954 1.00 88.19 197 VAL A N 1
ATOM 1484 C CA . VAL A 1 197 ? 11.776 -3.503 -2.413 1.00 88.19 197 VAL A CA 1
ATOM 1485 C C . VAL A 1 197 ? 12.713 -3.608 -1.218 1.00 88.19 197 VAL A C 1
ATOM 1487 O O . VAL A 1 197 ? 12.344 -4.142 -0.168 1.00 88.19 197 VAL A O 1
ATOM 1490 N N . GLY A 1 198 ? 13.936 -3.118 -1.385 1.00 81.56 198 GLY A N 1
ATOM 1491 C CA . GLY A 1 198 ? 14.894 -2.961 -0.304 1.00 81.56 198 GLY A CA 1
ATOM 1492 C C . GLY A 1 198 ? 14.403 -1.957 0.741 1.00 81.56 198 GLY A C 1
ATOM 1493 O O . GLY A 1 198 ? 13.607 -1.063 0.478 1.00 81.56 198 GLY A O 1
ATOM 1494 N N . LEU A 1 199 ? 14.907 -2.060 1.968 1.00 75.25 199 LEU A N 1
ATOM 1495 C CA . LEU A 1 199 ? 14.457 -1.194 3.068 1.00 75.25 199 LEU A CA 1
ATOM 1496 C C . LEU A 1 199 ? 14.851 0.280 2.939 1.00 75.25 199 LEU A C 1
ATOM 1498 O O . LEU A 1 199 ? 14.308 1.110 3.656 1.00 75.25 199 LEU A O 1
ATOM 1502 N N . ASN A 1 200 ? 15.809 0.596 2.070 1.00 87.00 200 ASN A N 1
ATOM 1503 C CA . ASN A 1 200 ? 16.220 1.969 1.766 1.00 87.00 200 ASN A CA 1
ATOM 1504 C C . ASN A 1 200 ? 15.743 2.380 0.366 1.00 87.00 200 ASN A C 1
ATOM 1506 O O . ASN A 1 200 ? 16.281 3.307 -0.240 1.00 87.00 200 ASN A O 1
ATOM 1510 N N . GLU A 1 201 ? 14.788 1.634 -0.180 1.00 92.00 201 GLU A N 1
ATOM 1511 C CA . GLU A 1 201 ? 14.200 1.887 -1.480 1.00 92.00 201 GLU A CA 1
ATOM 1512 C C . GLU A 1 201 ? 12.770 2.387 -1.320 1.00 92.00 201 GLU A C 1
ATOM 1514 O O . GLU A 1 201 ? 12.015 1.936 -0.457 1.00 92.00 201 GLU A O 1
ATOM 1519 N N . MET A 1 202 ? 12.390 3.329 -2.172 1.00 95.75 202 MET A N 1
ATOM 1520 C CA . MET A 1 202 ? 11.002 3.722 -2.337 1.00 95.75 202 MET A CA 1
ATOM 1521 C C . MET A 1 202 ? 10.277 2.624 -3.105 1.00 95.75 202 MET A C 1
ATOM 1523 O O . MET A 1 202 ? 10.689 2.273 -4.212 1.00 95.75 202 MET A O 1
ATOM 1527 N N . ASP A 1 203 ? 9.197 2.099 -2.529 1.00 96.44 203 ASP A N 1
ATOM 1528 C CA . ASP A 1 203 ? 8.327 1.134 -3.198 1.00 96.44 203 ASP A CA 1
ATOM 1529 C C . ASP A 1 203 ? 7.678 1.791 -4.419 1.00 96.44 203 ASP A C 1
ATOM 1531 O O . ASP A 1 203 ? 6.737 2.582 -4.306 1.00 96.44 203 ASP A O 1
ATOM 1535 N N . PHE A 1 204 ? 8.200 1.473 -5.604 1.00 97.38 204 PHE A N 1
ATOM 1536 C CA . PHE A 1 204 ? 7.721 2.041 -6.857 1.00 97.38 204 PHE A CA 1
ATOM 1537 C C . PHE A 1 204 ? 6.236 1.746 -7.072 1.00 97.38 204 PHE A C 1
ATOM 1539 O O . PHE A 1 204 ? 5.511 2.574 -7.614 1.00 97.38 204 PHE A O 1
ATOM 1546 N N . LYS A 1 205 ? 5.767 0.575 -6.635 1.00 96.38 205 LYS A N 1
ATOM 1547 C CA . LYS A 1 205 ? 4.392 0.123 -6.842 1.00 96.38 205 LYS A CA 1
ATOM 1548 C C . LYS A 1 205 ? 3.405 0.913 -5.993 1.00 96.38 205 LYS A C 1
ATOM 1550 O O . LYS A 1 205 ? 2.352 1.290 -6.499 1.00 96.38 205 LYS A O 1
ATOM 1555 N N . GLU A 1 206 ? 3.763 1.198 -4.744 1.00 95.81 206 GLU A N 1
ATOM 1556 C CA . GLU A 1 206 ? 2.975 2.055 -3.848 1.00 95.81 206 GLU A CA 1
ATOM 1557 C C . GLU A 1 206 ? 2.876 3.482 -4.393 1.00 95.81 206 GLU A C 1
ATOM 1559 O O . GLU A 1 206 ? 1.776 4.015 -4.547 1.00 95.81 206 GLU A O 1
ATOM 1564 N N . VAL A 1 207 ? 4.009 4.077 -4.786 1.00 97.69 207 VAL A N 1
ATOM 1565 C CA . VAL A 1 207 ? 4.007 5.427 -5.371 1.00 97.69 207 VAL A CA 1
ATOM 1566 C C . VAL A 1 207 ? 3.238 5.444 -6.694 1.00 97.69 207 VAL A C 1
ATOM 1568 O O . VAL A 1 207 ? 2.437 6.343 -6.930 1.00 97.69 207 VAL A O 1
ATOM 1571 N N . ALA A 1 208 ? 3.392 4.428 -7.544 1.00 98.12 208 ALA A N 1
ATOM 1572 C CA . ALA A 1 208 ? 2.618 4.327 -8.775 1.00 98.12 208 ALA A CA 1
ATOM 1573 C C . ALA A 1 208 ? 1.113 4.247 -8.505 1.00 98.12 208 ALA A C 1
ATOM 1575 O O . ALA A 1 208 ? 0.336 4.895 -9.202 1.00 98.12 208 ALA A O 1
ATOM 1576 N N . HIS A 1 209 ? 0.691 3.491 -7.491 1.00 97.25 209 HIS A N 1
ATOM 1577 C CA . HIS A 1 209 ? -0.716 3.373 -7.124 1.00 97.25 209 HIS A CA 1
ATOM 1578 C C . HIS A 1 209 ? -1.290 4.729 -6.692 1.00 97.25 209 HIS A C 1
ATOM 1580 O O . HIS A 1 209 ? -2.370 5.098 -7.159 1.00 97.25 209 HIS A O 1
ATOM 1586 N N . HIS A 1 210 ? -0.541 5.496 -5.894 1.00 97.56 210 HIS A N 1
ATOM 1587 C CA . HIS A 1 210 ? -0.873 6.874 -5.521 1.00 97.56 210 HIS A CA 1
ATOM 1588 C C . HIS A 1 210 ? -1.038 7.782 -6.752 1.00 97.56 210 HIS A C 1
ATOM 1590 O O . HIS A 1 210 ? -2.087 8.398 -6.952 1.00 97.56 210 HIS A O 1
ATOM 1596 N N . GLU A 1 211 ? -0.042 7.820 -7.639 1.00 98.06 211 GLU A N 1
ATOM 1597 C CA . GLU A 1 211 ? -0.089 8.698 -8.813 1.00 98.06 211 GLU A CA 1
ATOM 1598 C C . GLU A 1 211 ? -1.176 8.308 -9.818 1.00 98.06 211 GLU A C 1
ATOM 1600 O O . GLU A 1 211 ? -1.790 9.163 -10.464 1.00 98.06 211 GLU A O 1
ATOM 1605 N N . ILE A 1 212 ? -1.467 7.012 -9.939 1.00 98.12 212 ILE A N 1
ATOM 1606 C CA . ILE A 1 212 ? -2.602 6.530 -10.726 1.00 98.12 212 ILE A CA 1
ATOM 1607 C C . ILE A 1 212 ? -3.913 7.071 -10.146 1.00 98.12 212 ILE A C 1
ATOM 1609 O O . ILE A 1 212 ? -4.774 7.492 -10.920 1.00 98.12 212 ILE A O 1
ATOM 1613 N N . GLY A 1 213 ? -4.048 7.143 -8.818 1.00 97.38 213 GLY A N 1
ATOM 1614 C CA . GLY A 1 213 ? -5.191 7.767 -8.152 1.00 97.38 213 GLY A CA 1
ATOM 1615 C C . GLY A 1 213 ? -5.419 9.212 -8.612 1.00 97.38 213 GLY A C 1
ATOM 1616 O O . GLY A 1 213 ? -6.538 9.586 -8.979 1.00 97.38 213 GLY A O 1
ATOM 1617 N N . HIS A 1 214 ? -4.352 10.007 -8.721 1.00 97.12 214 HIS A N 1
ATOM 1618 C CA . HIS A 1 214 ? -4.421 11.341 -9.325 1.00 97.12 214 HIS A CA 1
ATOM 1619 C C . HIS A 1 214 ? -4.799 11.304 -10.809 1.00 97.12 214 HIS A C 1
ATOM 1621 O O . HIS A 1 214 ? -5.672 12.062 -11.244 1.00 97.12 214 HIS A O 1
ATOM 1627 N N . ALA A 1 215 ? -4.200 10.401 -11.589 1.00 97.12 215 ALA A N 1
ATOM 1628 C CA . ALA A 1 215 ? -4.505 10.241 -13.011 1.00 97.12 215 ALA A CA 1
ATOM 1629 C C . ALA A 1 215 ? -5.971 9.849 -13.277 1.00 97.12 215 ALA A C 1
ATOM 1631 O O . ALA A 1 215 ? -6.496 10.135 -14.358 1.00 97.12 215 ALA A O 1
ATOM 1632 N N . ILE A 1 216 ? -6.653 9.238 -12.301 1.00 97.00 216 ILE A N 1
ATOM 1633 C CA . ILE A 1 216 ? -8.085 8.910 -12.358 1.00 97.00 216 ILE A CA 1
ATOM 1634 C C . ILE A 1 216 ? -8.980 9.896 -11.592 1.00 97.00 216 ILE A C 1
ATOM 1636 O O . ILE A 1 216 ? -10.188 9.673 -11.518 1.00 97.00 216 ILE A O 1
ATOM 1640 N N . GLY A 1 217 ? -8.437 11.017 -11.109 1.00 95.50 217 GLY A N 1
ATOM 1641 C CA . GLY A 1 217 ? -9.215 12.163 -10.627 1.00 95.50 217 GLY A CA 1
ATOM 1642 C C . GLY A 1 217 ? -9.301 12.334 -9.110 1.00 95.50 217 GLY A C 1
ATOM 1643 O O . GLY A 1 217 ? -10.109 13.142 -8.643 1.00 95.50 217 GLY A O 1
ATOM 1644 N N . PHE A 1 218 ? -8.500 11.616 -8.324 1.00 96.06 218 PHE A N 1
ATOM 1645 C CA . PHE A 1 218 ? -8.485 11.763 -6.865 1.00 96.06 218 PHE A CA 1
ATOM 1646 C C . PHE A 1 218 ? -7.471 12.811 -6.424 1.00 96.06 218 PHE A C 1
ATOM 1648 O O . PHE A 1 218 ? -6.414 12.969 -7.025 1.00 96.06 218 PHE A O 1
ATOM 1655 N N . ALA A 1 219 ? -7.814 13.564 -5.386 1.00 95.12 219 ALA A N 1
ATOM 1656 C CA . ALA A 1 219 ? -6.894 14.445 -4.687 1.00 95.12 219 ALA A CA 1
ATOM 1657 C C . ALA A 1 219 ? -6.363 13.751 -3.429 1.00 95.12 219 ALA A C 1
ATOM 1659 O O . ALA A 1 219 ? -6.783 12.646 -3.086 1.00 95.12 219 ALA A O 1
ATOM 1660 N N . HIS A 1 220 ? -5.454 14.420 -2.724 1.00 94.88 220 HIS A N 1
ATOM 1661 C CA . HIS A 1 220 ? -4.940 13.906 -1.464 1.00 94.88 220 HIS A CA 1
ATOM 1662 C C . HIS A 1 220 ? -6.015 13.773 -0.381 1.00 94.88 220 HIS A C 1
ATOM 1664 O O . HIS A 1 220 ? -7.058 14.435 -0.398 1.00 94.88 220 HIS A O 1
ATOM 1670 N N . THR A 1 221 ? -5.710 12.944 0.612 1.00 91.31 221 THR A N 1
ATOM 1671 C CA . THR A 1 221 ? -6.547 12.691 1.789 1.00 91.31 221 THR A CA 1
ATOM 1672 C C . THR A 1 221 ? -5.768 12.929 3.088 1.00 91.31 221 THR A C 1
ATOM 1674 O O . THR A 1 221 ? -4.541 12.804 3.089 1.00 91.31 221 THR A O 1
ATOM 1677 N N . PRO A 1 222 ? -6.417 13.306 4.212 1.00 85.31 222 PRO A N 1
ATOM 1678 C CA . PRO A 1 222 ? -5.729 13.446 5.500 1.00 85.31 222 PRO A CA 1
ATOM 1679 C C . PRO A 1 222 ? -5.403 12.101 6.169 1.00 85.31 222 PRO A C 1
ATOM 1681 O O . PRO A 1 222 ? -4.706 12.079 7.185 1.00 85.31 222 PRO A O 1
ATOM 1684 N N . TYR A 1 223 ? -5.947 10.988 5.670 1.00 84.88 223 TYR A N 1
ATOM 1685 C CA . TYR A 1 223 ? -5.824 9.686 6.318 1.00 84.88 223 TYR A CA 1
ATOM 1686 C C . TYR A 1 223 ? -4.510 9.008 5.939 1.00 84.88 223 TYR A C 1
ATOM 1688 O O . TYR A 1 223 ? -4.345 8.553 4.817 1.00 84.88 223 TYR A O 1
ATOM 1696 N N . ARG A 1 224 ? -3.594 8.881 6.905 1.00 85.75 224 ARG A N 1
ATOM 1697 C CA . ARG A 1 224 ? -2.267 8.257 6.722 1.00 85.75 224 ARG A CA 1
ATOM 1698 C C . ARG A 1 224 ? -2.284 6.813 6.226 1.00 85.75 224 ARG A C 1
ATOM 1700 O O . ARG A 1 224 ? -1.273 6.336 5.736 1.00 85.75 224 ARG A O 1
ATOM 1707 N N . THR A 1 225 ? -3.392 6.110 6.424 1.00 81.94 225 THR A N 1
ATOM 1708 C CA . THR A 1 225 ? -3.569 4.712 6.012 1.00 81.94 225 THR A CA 1
ATOM 1709 C C . THR A 1 225 ? -4.094 4.567 4.586 1.00 81.94 225 THR A C 1
ATOM 1711 O O . THR A 1 225 ? -4.264 3.445 4.123 1.00 81.94 225 THR A O 1
ATOM 1714 N N . ALA A 1 226 ? -4.423 5.673 3.919 1.00 88.88 226 ALA A N 1
ATOM 1715 C CA . ALA A 1 226 ? -4.882 5.680 2.542 1.00 88.88 226 ALA A CA 1
ATOM 1716 C C . ALA A 1 226 ? -3.698 5.881 1.593 1.00 88.88 226 ALA A C 1
ATOM 1718 O O . ALA A 1 226 ? -2.778 6.643 1.901 1.00 88.88 226 ALA A O 1
ATOM 1719 N N . VAL A 1 227 ? -3.753 5.251 0.421 1.00 94.31 227 VAL A N 1
ATOM 1720 C CA . VAL A 1 227 ? -2.702 5.375 -0.595 1.00 94.31 227 VAL A CA 1
ATOM 1721 C C . VAL A 1 227 ? -2.605 6.814 -1.090 1.00 94.31 227 VAL A C 1
ATOM 1723 O O . VAL A 1 227 ? -1.509 7.288 -1.348 1.00 94.31 227 VAL A O 1
ATOM 1726 N N . MET A 1 228 ? -3.719 7.561 -1.121 1.00 95.50 228 MET A N 1
ATOM 1727 C CA . MET A 1 228 ? -3.753 8.977 -1.515 1.00 95.50 228 MET A CA 1
ATOM 1728 C C . MET A 1 228 ? -3.257 9.949 -0.430 1.00 95.50 228 MET A C 1
ATOM 1730 O O . MET A 1 228 ? -3.451 11.165 -0.549 1.00 95.50 228 MET A O 1
ATOM 1734 N N . TYR A 1 229 ? -2.664 9.469 0.666 1.00 93.69 229 TYR A N 1
ATOM 1735 C CA . TYR A 1 229 ? -2.028 10.359 1.633 1.00 93.69 229 TYR A CA 1
ATOM 1736 C C . TYR A 1 229 ? -0.830 11.064 0.982 1.00 93.69 229 TYR A C 1
ATOM 1738 O O . TYR A 1 229 ? -0.010 10.435 0.325 1.00 93.69 229 TYR A O 1
ATOM 1746 N N . TYR A 1 230 ? -0.723 12.381 1.164 1.00 90.31 230 TYR A N 1
ATOM 1747 C CA . TYR A 1 230 ? 0.219 13.237 0.420 1.00 90.31 230 TYR A CA 1
ATOM 1748 C C . TYR A 1 230 ? 1.709 12.905 0.606 1.00 90.31 230 TYR A C 1
ATOM 1750 O O . TYR A 1 230 ? 2.554 13.382 -0.150 1.00 90.31 230 TYR A O 1
ATOM 1758 N N . GLN A 1 231 ? 2.048 12.196 1.680 1.00 91.00 231 GLN A N 1
ATOM 1759 C CA . GLN A 1 231 ? 3.413 11.836 2.021 1.00 91.00 231 GLN A CA 1
ATOM 1760 C C . GLN A 1 231 ? 3.561 10.336 1.826 1.00 91.00 231 GLN A C 1
ATOM 1762 O O . GLN A 1 231 ? 2.809 9.565 2.420 1.00 91.00 231 GLN A O 1
ATOM 1767 N N . ALA A 1 232 ? 4.560 9.923 1.051 1.00 87.56 232 ALA A N 1
ATOM 1768 C CA . ALA A 1 232 ? 4.858 8.507 0.930 1.00 87.56 232 ALA A CA 1
ATOM 1769 C C . ALA A 1 232 ? 5.186 7.886 2.289 1.00 87.56 232 ALA A C 1
ATOM 1771 O O . ALA A 1 232 ? 5.762 8.523 3.180 1.00 87.56 232 ALA A O 1
ATOM 1772 N N . GLN A 1 233 ? 4.842 6.609 2.412 1.00 83.50 233 GLN A N 1
ATOM 1773 C CA . GLN A 1 233 ? 5.277 5.790 3.530 1.00 83.50 233 GLN A CA 1
ATOM 1774 C C . GLN A 1 233 ? 6.813 5.676 3.534 1.00 83.50 233 GLN A C 1
ATOM 1776 O O . GLN A 1 233 ? 7.477 5.909 2.520 1.00 83.50 233 GLN A O 1
ATOM 1781 N N . SER A 1 234 ? 7.395 5.381 4.699 1.00 84.25 234 SER A N 1
ATOM 1782 C CA . SER A 1 234 ? 8.851 5.245 4.856 1.00 84.25 234 SER A CA 1
ATOM 1783 C C . SER A 1 234 ? 9.428 4.207 3.883 1.00 84.25 234 SER A C 1
ATOM 1785 O O . SER A 1 234 ? 8.727 3.248 3.606 1.00 84.25 234 SER A O 1
ATOM 1787 N N . PRO A 1 235 ? 10.679 4.334 3.399 1.00 88.81 235 PRO A N 1
ATOM 1788 C CA . PRO A 1 235 ? 11.295 3.344 2.506 1.00 88.81 235 PRO A CA 1
ATOM 1789 C C . PRO A 1 235 ? 11.107 1.880 2.962 1.00 88.81 235 PRO A C 1
ATOM 1791 O O . PRO A 1 235 ? 11.088 1.598 4.163 1.00 88.81 235 PRO A O 1
ATOM 1794 N N . GLY A 1 236 ? 10.976 0.957 2.006 1.00 87.12 236 GLY A N 1
ATOM 1795 C CA . GLY A 1 236 ? 10.641 -0.454 2.229 1.00 87.12 236 GLY A CA 1
ATOM 1796 C C . GLY A 1 236 ? 9.375 -0.913 1.493 1.00 87.12 236 GLY A C 1
ATOM 1797 O O . GLY A 1 236 ? 8.718 -0.103 0.844 1.00 87.12 236 GLY A O 1
ATOM 1798 N N . PRO A 1 237 ? 9.031 -2.214 1.559 1.00 83.81 237 PRO A N 1
ATOM 1799 C CA . PRO A 1 237 ? 7.840 -2.759 0.911 1.00 83.81 237 PRO A CA 1
ATOM 1800 C C . PRO A 1 237 ? 6.581 -2.270 1.634 1.00 83.81 237 PRO A C 1
ATOM 1802 O O . PRO A 1 237 ? 6.282 -2.726 2.738 1.00 83.81 237 PRO A O 1
ATOM 1805 N N . ASN A 1 238 ? 5.848 -1.351 1.009 1.00 83.50 238 ASN A N 1
ATOM 1806 C CA . ASN A 1 238 ? 4.676 -0.700 1.606 1.00 83.50 238 ASN A CA 1
ATOM 1807 C C . ASN A 1 238 ? 3.383 -0.961 0.842 1.00 83.50 238 ASN A C 1
ATOM 1809 O O . ASN A 1 238 ? 2.317 -0.582 1.321 1.00 83.50 238 ASN A O 1
ATOM 1813 N N . PHE A 1 239 ? 3.456 -1.590 -0.332 1.00 85.56 239 PHE A N 1
ATOM 1814 C CA . PHE A 1 239 ? 2.276 -1.803 -1.153 1.00 85.56 239 PHE A CA 1
ATOM 1815 C C . PHE A 1 239 ? 1.222 -2.681 -0.463 1.00 85.56 239 PHE A C 1
ATOM 1817 O O . PHE A 1 239 ? 1.343 -3.908 -0.418 1.00 85.56 239 PHE A O 1
ATOM 1824 N N . GLY A 1 240 ? 0.162 -2.039 0.032 1.00 78.88 240 GLY A N 1
ATOM 1825 C CA . GLY A 1 240 ? -0.997 -2.682 0.663 1.00 78.88 240 GLY A CA 1
ATOM 1826 C C . GLY A 1 240 ? -2.277 -2.647 -0.181 1.00 78.88 240 GLY A C 1
ATOM 1827 O O . GLY A 1 240 ? -3.274 -3.263 0.195 1.00 78.88 240 GLY A O 1
ATOM 1828 N N . GLY A 1 241 ? -2.263 -1.947 -1.321 1.00 85.38 241 GLY A N 1
ATOM 1829 C CA . GLY A 1 241 ? -3.460 -1.666 -2.119 1.00 85.38 241 GLY A CA 1
ATOM 1830 C C . GLY A 1 241 ? -4.287 -0.489 -1.571 1.00 85.38 241 GLY A C 1
ATOM 1831 O O . GLY A 1 241 ? -3.800 0.266 -0.730 1.00 85.38 241 GLY A O 1
ATOM 1832 N N . PRO A 1 242 ? -5.534 -0.295 -2.046 1.00 86.31 242 PRO A N 1
ATOM 1833 C CA . PRO A 1 242 ? -6.336 0.860 -1.657 1.00 86.31 242 PRO A CA 1
ATOM 1834 C C . PRO A 1 242 ? -6.828 0.730 -0.209 1.00 86.31 242 PRO A C 1
ATOM 1836 O O . PRO A 1 242 ? -7.429 -0.278 0.179 1.00 86.31 242 PRO A O 1
ATOM 1839 N N . GLY A 1 243 ? -6.639 1.783 0.583 1.00 84.50 243 GLY A N 1
ATOM 1840 C CA . GLY A 1 243 ? -7.208 1.901 1.918 1.00 84.50 243 GLY A CA 1
ATOM 1841 C C . GLY A 1 243 ? -8.725 2.117 1.886 1.00 84.50 243 GLY A C 1
ATOM 1842 O O . GLY A 1 243 ? -9.351 2.298 0.841 1.00 84.50 243 GLY A O 1
ATOM 1843 N N . VAL A 1 244 ? -9.360 2.131 3.062 1.00 81.81 244 VAL A N 1
ATOM 1844 C CA . VAL A 1 244 ? -10.826 2.287 3.179 1.00 81.81 244 VAL A CA 1
ATOM 1845 C C . VAL A 1 244 ? -11.332 3.594 2.549 1.00 81.81 244 VAL A C 1
ATOM 1847 O O . VAL A 1 244 ? -12.430 3.613 1.991 1.00 81.81 244 VAL A O 1
ATOM 1850 N N . ASP A 1 245 ? -10.559 4.677 2.646 1.00 85.12 245 ASP A N 1
ATOM 1851 C CA . ASP A 1 245 ? -10.880 5.972 2.029 1.00 85.12 245 ASP A CA 1
ATOM 1852 C C . ASP A 1 245 ? -10.815 5.890 0.496 1.00 85.12 245 ASP A C 1
ATOM 1854 O O . ASP A 1 245 ? -11.770 6.250 -0.191 1.00 85.12 245 ASP A O 1
ATOM 1858 N N . ASP A 1 246 ? -9.745 5.291 -0.029 1.00 92.38 246 ASP A N 1
ATOM 1859 C CA . ASP A 1 246 ? -9.504 5.115 -1.464 1.00 92.38 246 ASP A CA 1
ATOM 1860 C C . ASP A 1 246 ? -10.584 4.244 -2.121 1.00 92.38 246 ASP A C 1
ATOM 1862 O O . ASP A 1 246 ? -11.093 4.561 -3.199 1.00 92.38 246 ASP A O 1
ATOM 1866 N N . VAL A 1 247 ? -11.008 3.176 -1.434 1.00 86.94 247 VAL A N 1
ATOM 1867 C CA . VAL A 1 247 ? -12.115 2.310 -1.867 1.00 86.94 247 VAL A CA 1
ATOM 1868 C C . VAL A 1 247 ? -13.419 3.099 -1.987 1.00 86.94 247 VAL A C 1
ATOM 1870 O O . VAL A 1 247 ? -14.131 2.983 -2.986 1.00 86.94 247 VAL A O 1
ATOM 1873 N N . LYS A 1 248 ? -13.751 3.923 -0.987 1.00 85.19 248 LYS A N 1
ATOM 1874 C CA . LYS A 1 248 ? -14.961 4.758 -1.041 1.00 85.19 248 LYS A CA 1
ATOM 1875 C C . LYS A 1 248 ? -14.875 5.773 -2.174 1.00 85.19 248 LYS A C 1
ATOM 1877 O O . LYS A 1 248 ? -15.866 5.968 -2.877 1.00 85.19 248 LYS A O 1
ATOM 1882 N N . ALA A 1 249 ? -13.705 6.377 -2.368 1.00 89.88 249 ALA A N 1
ATOM 1883 C CA . ALA A 1 249 ? -13.457 7.335 -3.433 1.00 89.88 249 ALA A CA 1
ATOM 1884 C C . ALA A 1 249 ? -13.692 6.715 -4.815 1.00 89.88 249 ALA A C 1
ATOM 1886 O O . ALA A 1 249 ? -14.526 7.203 -5.581 1.00 89.88 249 ALA A O 1
ATOM 1887 N N . VAL A 1 250 ? -13.029 5.596 -5.119 1.00 94.06 250 VAL A N 1
ATOM 1888 C CA . VAL A 1 250 ? -13.139 4.965 -6.439 1.00 94.06 250 VAL A CA 1
ATOM 1889 C C . VAL A 1 250 ? -14.551 4.461 -6.720 1.00 94.06 250 VAL A C 1
ATOM 1891 O O . VAL A 1 250 ? -15.053 4.646 -7.826 1.00 94.06 250 VAL A O 1
ATOM 1894 N N . CYS A 1 251 ? -15.239 3.926 -5.712 1.00 89.81 251 CYS A N 1
ATOM 1895 C CA . CYS A 1 251 ? -16.610 3.455 -5.865 1.00 89.81 251 CYS A CA 1
ATOM 1896 C C . CYS A 1 251 ? -17.641 4.580 -5.980 1.00 89.81 251 CYS A C 1
ATOM 1898 O O . CYS A 1 251 ? -18.697 4.377 -6.570 1.00 89.81 251 CYS A O 1
ATOM 1900 N N . ASN A 1 252 ? -17.365 5.768 -5.442 1.00 89.12 252 ASN A N 1
ATOM 1901 C CA . ASN A 1 252 ? -18.242 6.919 -5.631 1.00 89.12 252 ASN A CA 1
ATOM 1902 C C . ASN A 1 252 ? -18.109 7.516 -7.040 1.00 89.12 252 ASN A C 1
ATOM 1904 O O . ASN A 1 252 ? -19.103 7.913 -7.645 1.00 89.12 252 ASN A O 1
ATOM 1908 N N . VAL A 1 253 ? -16.885 7.567 -7.567 1.00 92.25 253 VAL A N 1
ATOM 1909 C CA . VAL A 1 253 ? -16.577 8.227 -8.848 1.00 92.25 253 VAL A CA 1
ATOM 1910 C C . VAL A 1 253 ? -16.858 7.337 -10.038 1.00 92.25 253 VAL A C 1
ATOM 1912 O O . VAL A 1 253 ? -17.363 7.796 -11.065 1.00 92.25 253 VAL A O 1
ATOM 1915 N N . TYR A 1 254 ? -16.535 6.062 -9.877 1.00 92.50 254 TYR A N 1
ATOM 1916 C CA . TYR A 1 254 ? -16.725 5.020 -10.863 1.00 92.50 254 TYR A CA 1
ATOM 1917 C C . TYR A 1 254 ? -17.640 3.954 -10.267 1.00 92.50 254 TYR A C 1
ATOM 1919 O O . TYR A 1 254 ? -17.189 2.837 -10.066 1.00 92.50 254 TYR A O 1
ATOM 1927 N N . PRO A 1 255 ? -18.898 4.256 -9.915 1.00 89.62 255 PRO A N 1
ATOM 1928 C CA . PRO A 1 255 ? -19.772 3.260 -9.315 1.00 89.62 255 PRO A CA 1
ATOM 1929 C C . PRO A 1 255 ? -20.041 2.126 -10.305 1.00 89.62 255 PRO A C 1
ATOM 1931 O O . PRO A 1 255 ? -20.355 2.370 -11.471 1.00 89.62 255 PRO A O 1
ATOM 1934 N N . MET A 1 256 ? -19.965 0.881 -9.834 1.00 80.31 256 MET A N 1
ATOM 1935 C CA . MET A 1 256 ? -20.550 -0.259 -10.540 1.00 80.31 256 MET A CA 1
ATOM 1936 C C . MET A 1 256 ? -22.048 -0.018 -10.673 1.00 80.31 256 MET A C 1
ATOM 1938 O O . MET A 1 256 ? -22.805 -0.153 -9.715 1.00 80.31 256 MET A O 1
ATOM 1942 N N . THR A 1 257 ? -22.484 0.351 -11.873 1.00 72.69 257 THR A N 1
ATOM 1943 C CA . THR A 1 257 ? -23.890 0.236 -12.229 1.00 72.69 257 THR A CA 1
ATOM 1944 C C . THR A 1 257 ? -24.174 -1.249 -12.444 1.00 72.69 257 THR A C 1
ATOM 1946 O O . THR A 1 257 ? -23.421 -1.950 -13.121 1.00 72.69 257 THR A O 1
ATOM 1949 N N . THR A 1 258 ? -25.257 -1.751 -11.856 1.00 54.78 258 THR A N 1
ATOM 1950 C CA . THR A 1 258 ? -25.721 -3.154 -11.910 1.00 54.78 258 THR A CA 1
ATOM 1951 C C . THR A 1 258 ? -26.068 -3.656 -13.322 1.00 54.78 258 THR A C 1
ATOM 1953 O O . THR A 1 258 ? -26.576 -4.762 -13.490 1.00 54.78 258 THR A O 1
ATOM 1956 N N . GLU A 1 259 ? -25.772 -2.864 -14.349 1.00 56.22 259 GLU A N 1
ATOM 1957 C CA . GLU A 1 259 ? -26.103 -3.091 -15.753 1.00 56.22 259 GLU A CA 1
ATOM 1958 C C . GLU A 1 259 ? -24.865 -3.106 -16.654 1.00 56.22 259 GLU A C 1
ATOM 1960 O O . GLU A 1 259 ? -24.960 -2.827 -17.849 1.00 56.22 259 GLU A O 1
ATOM 1965 N N . LYS A 1 260 ? -23.672 -3.403 -16.123 1.00 60.62 260 LYS A N 1
ATOM 1966 C CA . LYS A 1 260 ? -22.508 -3.511 -17.004 1.00 60.62 260 LYS A CA 1
ATOM 1967 C C . LYS A 1 260 ? -22.594 -4.800 -17.816 1.00 60.62 260 LYS A C 1
ATOM 1969 O O . LYS A 1 260 ? -22.395 -5.900 -17.293 1.00 60.62 260 LYS A O 1
ATOM 1974 N N . THR A 1 261 ? -22.893 -4.636 -19.101 1.00 71.25 261 THR A N 1
ATOM 1975 C CA . THR A 1 261 ? -22.788 -5.715 -20.069 1.00 71.25 261 THR A CA 1
ATOM 1976 C C . THR A 1 261 ? -21.321 -6.038 -20.330 1.00 71.25 261 THR A C 1
ATOM 1978 O O . THR A 1 261 ? -20.506 -5.124 -20.463 1.00 71.25 261 THR A O 1
ATOM 1981 N N . CYS A 1 262 ? -20.971 -7.311 -20.422 1.00 74.81 262 CYS A N 1
ATOM 1982 C CA . CYS A 1 262 ? -19.613 -7.767 -20.714 1.00 74.81 262 CYS A CA 1
ATOM 1983 C C . CYS A 1 262 ? -19.617 -8.720 -21.911 1.00 74.81 262 CYS A C 1
ATOM 1985 O O . CYS A 1 262 ? -20.657 -9.250 -22.285 1.00 74.81 262 CYS A O 1
ATOM 1987 N N . THR A 1 263 ? -18.455 -8.953 -22.511 1.00 78.19 263 THR A N 1
ATOM 1988 C CA . THR A 1 263 ? -18.286 -9.974 -23.560 1.00 78.19 263 THR A CA 1
ATOM 1989 C C . THR A 1 263 ? -17.252 -11.032 -23.187 1.00 78.19 263 THR A C 1
ATOM 1991 O O . THR A 1 263 ? -17.266 -12.128 -23.736 1.00 78.19 263 THR A O 1
ATOM 1994 N N . LYS A 1 264 ? -16.373 -10.721 -22.230 1.00 76.81 264 LYS A N 1
ATOM 1995 C CA . LYS A 1 264 ? -15.330 -11.601 -21.695 1.00 76.81 264 LYS A CA 1
ATOM 1996 C C . LYS A 1 264 ? -14.943 -11.184 -20.276 1.00 76.81 264 LYS A C 1
ATOM 1998 O O . LYS A 1 264 ? -15.125 -10.031 -19.893 1.00 76.81 264 LYS A O 1
ATOM 2003 N N . ASP A 1 265 ? -14.357 -12.097 -19.506 1.00 69.94 265 ASP A N 1
ATOM 2004 C CA . ASP A 1 265 ? -13.983 -11.883 -18.095 1.00 69.94 265 ASP A CA 1
ATOM 2005 C C . ASP A 1 265 ? -13.109 -10.650 -17.855 1.00 69.94 265 ASP A C 1
ATOM 2007 O O . ASP A 1 265 ? -13.269 -9.943 -16.861 1.00 69.94 265 ASP A O 1
ATOM 2011 N N . SER A 1 266 ? -12.201 -10.343 -18.785 1.00 64.44 266 SER A N 1
ATOM 2012 C CA . SER A 1 266 ? -11.338 -9.162 -18.676 1.00 64.44 266 SER A CA 1
ATOM 2013 C C . SER A 1 266 ? -12.122 -7.845 -18.648 1.00 64.44 266 SER A C 1
ATOM 2015 O O . SER A 1 266 ? -11.621 -6.848 -18.137 1.00 64.44 266 SER A O 1
ATOM 2017 N N . ASP A 1 267 ? -13.348 -7.827 -19.181 1.00 63.53 267 ASP A N 1
ATOM 2018 C CA . ASP A 1 267 ? -14.220 -6.645 -19.170 1.00 63.53 267 ASP A CA 1
ATOM 2019 C C . ASP A 1 267 ? -14.758 -6.366 -17.754 1.00 63.53 267 ASP A C 1
ATOM 2021 O O . ASP A 1 267 ? -15.116 -5.232 -17.409 1.00 63.53 267 ASP A O 1
ATOM 2025 N N . CYS A 1 268 ? -14.779 -7.408 -16.920 1.00 66.12 268 CYS A N 1
ATOM 2026 C CA . CYS A 1 268 ? -15.349 -7.409 -15.587 1.00 66.12 268 CYS A CA 1
ATOM 2027 C C . CYS A 1 268 ? -14.348 -7.083 -14.484 1.00 66.12 268 CYS A C 1
ATOM 2029 O O . CYS A 1 268 ? -14.784 -6.540 -13.478 1.00 66.12 268 CYS A O 1
ATOM 2031 N N . GLY A 1 269 ? -13.038 -7.250 -14.705 1.00 58.84 269 GLY A N 1
ATOM 2032 C CA . GLY A 1 269 ? -11.967 -6.866 -13.768 1.00 58.84 269 GLY A CA 1
ATOM 2033 C C . GLY A 1 269 ? -11.946 -7.663 -12.452 1.00 58.84 269 GLY A C 1
ATOM 2034 O O . GLY A 1 269 ? -12.975 -8.140 -11.978 1.00 58.84 269 GLY A O 1
ATOM 2035 N N . GLY A 1 270 ? -10.761 -7.799 -11.846 1.00 65.31 270 GLY A N 1
ATOM 2036 C CA . GLY A 1 270 ? -10.575 -8.427 -10.530 1.00 65.31 270 GLY A CA 1
ATOM 2037 C C . GLY A 1 270 ? -11.322 -9.758 -10.340 1.00 65.31 270 GLY A C 1
ATOM 2038 O O . GLY A 1 270 ? -11.135 -10.710 -11.099 1.00 65.31 270 GLY A O 1
ATOM 2039 N N . CYS A 1 271 ? -12.175 -9.796 -9.308 1.00 61.44 271 CYS A N 1
ATOM 2040 C CA . CYS A 1 271 ? -12.988 -10.937 -8.880 1.00 61.44 271 CYS A CA 1
ATOM 2041 C C . CYS A 1 271 ? -14.203 -11.266 -9.772 1.00 61.44 271 CYS A C 1
ATOM 2043 O O . CYS A 1 271 ? -15.107 -11.924 -9.275 1.00 61.44 271 CYS A O 1
ATOM 2045 N N . TRP A 1 272 ? -14.329 -10.778 -11.007 1.00 66.69 272 TRP A N 1
ATOM 2046 C CA . TRP A 1 272 ? -15.577 -10.925 -11.772 1.00 66.69 272 TRP A CA 1
ATOM 2047 C C . TRP A 1 272 ? -15.353 -11.645 -13.117 1.00 66.69 272 TRP A C 1
ATOM 2049 O O . TRP A 1 272 ? -14.396 -11.353 -13.831 1.00 66.69 272 TRP A O 1
ATOM 2059 N N . THR A 1 273 ? -16.219 -12.604 -13.455 1.00 74.12 273 THR A N 1
ATOM 2060 C CA . THR A 1 273 ? -16.343 -13.280 -14.757 1.00 74.12 273 THR A CA 1
ATOM 2061 C C . THR A 1 273 ? -17.478 -12.677 -15.563 1.00 74.12 273 THR A C 1
ATOM 2063 O O . THR A 1 273 ? -18.466 -12.182 -15.025 1.00 74.12 273 THR A O 1
ATOM 2066 N N . CYS A 1 274 ? -17.366 -12.740 -16.881 1.00 72.75 274 CYS A N 1
ATOM 2067 C CA . CYS A 1 274 ? -18.463 -12.402 -17.755 1.00 72.75 274 CYS A CA 1
ATOM 2068 C C . CYS A 1 274 ? -19.347 -13.623 -17.989 1.00 72.75 274 CYS A C 1
ATOM 2070 O O . CYS A 1 274 ? -18.956 -14.546 -18.698 1.00 72.75 274 CYS A O 1
ATOM 2072 N N . LEU A 1 275 ? -20.559 -13.612 -17.436 1.00 76.88 275 LEU A N 1
ATOM 2073 C CA . LEU A 1 275 ? -21.527 -14.690 -17.610 1.00 76.88 275 LEU A CA 1
ATOM 2074 C C . LEU A 1 275 ? -22.828 -14.125 -18.181 1.00 76.88 275 LEU A C 1
ATOM 2076 O O . LEU A 1 275 ? -23.433 -13.219 -17.606 1.00 76.88 275 LEU A O 1
ATOM 2080 N N . ASN A 1 276 ? -23.243 -14.640 -19.341 1.00 83.38 276 ASN A N 1
ATOM 2081 C CA . ASN A 1 276 ? -24.440 -14.198 -20.071 1.00 83.38 276 ASN A CA 1
ATOM 2082 C C . ASN A 1 276 ? -24.475 -12.688 -20.325 1.00 83.38 276 ASN A C 1
ATOM 2084 O O . ASN A 1 276 ? -25.497 -12.020 -20.163 1.00 83.38 276 ASN A O 1
ATOM 2088 N N . GLY A 1 277 ? -23.315 -12.144 -20.677 1.00 74.81 277 GLY A N 1
ATOM 2089 C CA . GLY A 1 277 ? -23.172 -10.731 -20.946 1.00 74.81 277 GLY A CA 1
ATOM 2090 C C . GLY A 1 277 ? -23.329 -9.844 -19.719 1.00 74.81 277 GLY A C 1
ATOM 2091 O O . GLY A 1 277 ? -23.533 -8.656 -19.899 1.00 74.81 277 GLY A O 1
ATOM 2092 N N . LYS A 1 278 ? -23.229 -10.370 -18.491 1.00 76.44 278 LYS A N 1
ATOM 2093 C CA . LYS A 1 278 ? -23.165 -9.591 -17.248 1.00 76.44 278 LYS A CA 1
ATOM 2094 C C . LYS A 1 278 ? -21.961 -10.007 -16.418 1.00 76.44 278 LYS A C 1
ATOM 2096 O O . LYS A 1 278 ? -21.618 -11.187 -16.345 1.00 76.44 278 LYS A O 1
ATOM 2101 N N . CYS A 1 279 ? -21.324 -9.036 -15.776 1.00 65.00 279 CYS A N 1
ATOM 2102 C CA . CYS A 1 279 ? -20.260 -9.338 -14.833 1.00 65.00 279 CYS A CA 1
ATOM 2103 C C . CYS A 1 279 ? -20.849 -9.998 -13.586 1.00 65.00 279 CYS A C 1
ATOM 2105 O O . CYS A 1 279 ? -21.625 -9.379 -12.862 1.00 65.00 279 CYS A O 1
ATOM 2107 N N . ASN A 1 280 ? -20.468 -11.245 -13.348 1.00 68.25 280 ASN A N 1
ATOM 2108 C CA . ASN A 1 280 ? -20.780 -12.036 -12.165 1.00 68.25 280 ASN A CA 1
ATOM 2109 C C . ASN A 1 280 ? -19.491 -12.270 -11.373 1.00 68.25 280 ASN A C 1
ATOM 2111 O O . ASN A 1 280 ? -18.407 -12.143 -11.927 1.00 68.25 280 ASN A O 1
ATOM 2115 N N . LEU A 1 281 ? -19.571 -12.543 -10.074 1.00 59.28 281 LEU A N 1
ATOM 2116 C CA . LEU A 1 281 ? -18.375 -12.849 -9.287 1.00 59.28 281 LEU A CA 1
ATOM 2117 C C . LEU A 1 281 ? -17.754 -14.175 -9.759 1.00 59.28 281 LEU A C 1
ATOM 2119 O O . LEU A 1 281 ? -18.461 -15.164 -9.925 1.00 59.28 281 LEU A O 1
ATOM 2123 N N . LYS A 1 282 ? -16.431 -14.179 -9.958 1.00 62.03 282 LYS A N 1
ATOM 2124 C CA . LYS A 1 282 ? -15.600 -15.375 -10.092 1.00 62.03 282 LYS A CA 1
ATOM 2125 C C . LYS A 1 282 ? -15.729 -16.195 -8.823 1.00 62.03 282 LYS A C 1
ATOM 2127 O O . LYS A 1 282 ? -15.586 -15.665 -7.718 1.00 62.03 282 LYS A O 1
ATOM 2132 N N . ASP A 1 283 ? -15.869 -17.496 -9.003 1.00 47.25 283 ASP A N 1
ATOM 2133 C CA . ASP A 1 283 ? -15.643 -18.475 -7.955 1.00 47.25 283 ASP A CA 1
ATOM 2134 C C . ASP A 1 283 ? -14.213 -18.305 -7.392 1.00 47.25 283 ASP A C 1
ATOM 2136 O O . ASP A 1 283 ? -13.245 -18.764 -7.993 1.00 47.25 283 ASP A O 1
ATOM 2140 N N . GLY A 1 284 ? -14.043 -17.605 -6.259 1.00 48.00 284 GLY A N 1
ATOM 2141 C CA . GLY A 1 284 ? -12.911 -17.881 -5.357 1.00 48.00 284 GLY A CA 1
ATOM 2142 C C . GLY A 1 284 ? -12.220 -16.731 -4.618 1.00 48.00 284 GLY A C 1
ATOM 2143 O O . GLY A 1 284 ? -11.318 -17.006 -3.833 1.00 48.00 284 GLY A O 1
ATOM 2144 N N . GLY A 1 285 ? -12.560 -15.454 -4.810 1.00 48.56 285 GLY A N 1
ATOM 2145 C CA . GLY A 1 285 ? -11.761 -14.389 -4.179 1.00 48.56 285 GLY A CA 1
ATOM 2146 C C . GLY A 1 285 ? -12.113 -14.108 -2.704 1.00 48.56 285 GLY A C 1
ATOM 2147 O O . GLY A 1 285 ? -13.179 -13.579 -2.398 1.00 48.56 285 GLY A O 1
ATOM 2148 N N . ILE A 1 286 ? -11.164 -14.366 -1.794 1.00 50.19 286 ILE A N 1
ATOM 2149 C CA . ILE A 1 286 ? -11.209 -14.127 -0.325 1.00 50.19 286 ILE A CA 1
ATOM 2150 C C . ILE A 1 286 ? -11.391 -12.639 0.078 1.00 50.19 286 ILE A C 1
ATOM 2152 O O . ILE A 1 286 ? -11.525 -12.301 1.250 1.00 50.19 286 ILE A O 1
ATOM 2156 N N . LEU A 1 287 ? -11.424 -11.715 -0.884 1.00 53.81 287 LEU A N 1
ATOM 2157 C CA . LEU A 1 287 ? -11.544 -10.270 -0.638 1.00 53.81 287 LEU A CA 1
ATOM 2158 C C . LEU A 1 287 ? -12.697 -9.607 -1.399 1.00 53.81 287 LEU A C 1
ATOM 2160 O O . LEU A 1 287 ? -12.822 -8.381 -1.380 1.00 53.81 287 LEU A O 1
ATOM 2164 N N . CYS A 1 288 ? -13.553 -10.384 -2.064 1.00 60.00 288 CYS A N 1
ATOM 2165 C CA . CYS A 1 288 ? -14.603 -9.805 -2.888 1.00 60.00 288 CYS A CA 1
ATOM 2166 C C . CYS A 1 288 ? -15.815 -9.388 -2.033 1.00 60.00 288 CYS A C 1
ATOM 2168 O O . CYS A 1 288 ? -16.242 -10.140 -1.153 1.00 60.00 288 CYS A O 1
ATOM 2170 N N . PRO A 1 289 ? -16.387 -8.198 -2.270 1.00 64.31 289 PRO A N 1
ATOM 2171 C CA . PRO A 1 289 ? -17.618 -7.776 -1.636 1.00 64.31 289 PRO A CA 1
ATOM 2172 C C . PRO A 1 289 ? -18.798 -8.700 -1.913 1.00 64.31 289 PRO A C 1
ATOM 2174 O O . PRO A 1 289 ? -18.946 -9.223 -3.015 1.00 64.31 289 PRO A O 1
ATOM 2177 N N . CYS A 1 290 ? -19.674 -8.840 -0.929 1.00 69.94 290 CYS A N 1
ATOM 2178 C CA . CYS A 1 290 ? -20.873 -9.660 -1.019 1.00 69.94 290 CYS A CA 1
ATOM 2179 C C . CYS A 1 290 ? -22.000 -9.067 -0.159 1.00 69.94 290 CYS A C 1
ATOM 2181 O O . CYS A 1 290 ? -21.799 -8.158 0.640 1.00 69.94 290 CYS A O 1
ATOM 2183 N N . THR A 1 291 ? -23.199 -9.601 -0.312 1.00 73.69 291 THR A N 1
ATOM 2184 C CA . THR A 1 291 ? -24.412 -9.313 0.473 1.00 73.69 291 THR A CA 1
ATOM 2185 C C . THR A 1 291 ? -25.088 -10.587 0.990 1.00 73.69 291 THR A C 1
ATOM 2187 O O . THR A 1 291 ? -25.837 -10.527 1.958 1.00 73.69 291 THR A O 1
ATOM 2190 N N . GLN A 1 292 ? -24.801 -11.742 0.386 1.00 73.50 292 GLN A N 1
ATOM 2191 C CA . GLN A 1 292 ? -25.331 -13.055 0.752 1.00 73.50 292 GLN A CA 1
ATOM 2192 C C . GLN A 1 292 ? -24.315 -14.158 0.421 1.00 73.50 292 GLN A C 1
ATOM 2194 O O . GLN A 1 292 ? -23.489 -13.990 -0.475 1.00 73.50 292 GLN A O 1
ATOM 2199 N N . ASN A 1 293 ? -24.371 -15.289 1.134 1.00 73.56 293 ASN A N 1
ATOM 2200 C CA . ASN A 1 293 ? -23.383 -16.377 1.019 1.00 73.56 293 ASN A CA 1
ATOM 2201 C C . ASN A 1 293 ? -23.254 -16.945 -0.399 1.00 73.56 293 ASN A C 1
ATOM 2203 O O . ASN A 1 293 ? -22.166 -17.339 -0.790 1.00 73.56 293 ASN A O 1
ATOM 2207 N N . SER A 1 294 ? -24.333 -16.933 -1.184 1.00 69.31 294 SER A N 1
ATOM 2208 C CA . SER A 1 294 ? -24.335 -17.403 -2.576 1.00 69.31 294 SER A CA 1
ATOM 2209 C C . SER A 1 294 ? -23.477 -16.564 -3.527 1.00 69.31 294 SER A C 1
ATOM 2211 O O . SER A 1 294 ? -23.244 -16.978 -4.654 1.00 69.31 294 SER A O 1
ATOM 2213 N N . GLN A 1 295 ? -23.016 -15.384 -3.101 1.00 61.41 295 GLN A N 1
ATOM 2214 C CA . GLN A 1 295 ? -22.082 -14.548 -3.865 1.00 61.41 295 GLN A CA 1
ATOM 2215 C C . GLN A 1 295 ? -20.615 -14.901 -3.594 1.00 61.41 295 GLN A C 1
ATOM 2217 O O . GLN A 1 295 ? -19.721 -14.256 -4.138 1.00 61.41 295 GLN A O 1
ATOM 2222 N N . CYS A 1 296 ? -20.375 -15.885 -2.731 1.00 60.72 296 CYS A N 1
ATOM 2223 C CA . CYS A 1 296 ? -19.057 -16.345 -2.343 1.00 60.72 296 CYS A CA 1
ATOM 2224 C C . CYS A 1 296 ? -18.830 -17.765 -2.854 1.00 60.72 296 CYS A C 1
ATOM 2226 O O . CYS A 1 296 ? -19.766 -18.557 -2.945 1.00 60.72 296 CYS A O 1
ATOM 2228 N N . ALA A 1 297 ? -17.579 -18.082 -3.188 1.00 60.50 297 ALA A N 1
ATOM 2229 C CA . ALA A 1 297 ? -17.217 -19.424 -3.625 1.00 60.50 297 ALA A CA 1
ATOM 2230 C C . ALA A 1 297 ? -17.508 -20.479 -2.556 1.00 60.50 297 ALA A C 1
ATOM 2232 O O . ALA A 1 297 ? -17.568 -20.176 -1.363 1.00 60.50 297 ALA A O 1
ATOM 2233 N N . SER A 1 298 ? -17.631 -21.731 -2.995 1.00 56.72 298 SER A N 1
ATOM 2234 C CA . SER A 1 298 ? -17.814 -22.875 -2.103 1.00 56.72 298 SER A CA 1
ATOM 2235 C C . SER A 1 298 ? -16.744 -22.886 -0.998 1.00 56.72 298 SER A C 1
ATOM 2237 O O . SER A 1 298 ? -15.553 -22.747 -1.275 1.00 56.72 298 SER A O 1
ATOM 2239 N N . GLY A 1 299 ? -17.172 -22.983 0.266 1.00 61.34 299 GLY A N 1
ATOM 2240 C CA . GLY A 1 299 ? -16.307 -22.871 1.454 1.00 61.34 299 GLY A CA 1
ATOM 2241 C C . GLY A 1 299 ? -16.148 -21.453 2.033 1.00 61.34 299 GLY A C 1
ATOM 2242 O O . GLY A 1 299 ? -15.624 -21.293 3.142 1.00 61.34 299 GLY A O 1
ATOM 2243 N N . LEU A 1 300 ? -16.642 -20.422 1.342 1.00 67.44 300 LEU A N 1
ATOM 2244 C CA . LEU A 1 300 ? -16.679 -19.039 1.816 1.00 67.44 300 LEU A CA 1
ATOM 2245 C C . LEU A 1 300 ? -18.119 -18.622 2.178 1.00 67.44 300 LEU A C 1
ATOM 2247 O O . LEU A 1 300 ? -19.090 -19.046 1.560 1.00 67.44 300 LEU A O 1
ATOM 2251 N N . VAL A 1 301 ? -18.264 -17.762 3.183 1.00 75.31 301 VAL A N 1
ATOM 2252 C CA . VAL A 1 301 ? -19.527 -17.128 3.579 1.00 75.31 301 VAL A CA 1
ATOM 2253 C C . VAL A 1 301 ? -19.417 -15.625 3.418 1.00 75.31 301 VAL A C 1
ATOM 2255 O O . VAL A 1 301 ? -18.351 -15.031 3.596 1.00 75.31 301 VAL A O 1
ATOM 2258 N N . CYS A 1 302 ? -20.545 -15.000 3.115 1.00 72.62 302 CYS A N 1
ATOM 2259 C CA . CYS A 1 302 ? -20.627 -13.563 3.094 1.00 72.62 302 CYS A CA 1
ATOM 2260 C C . CYS A 1 302 ? -20.809 -13.034 4.511 1.00 72.62 302 CYS A C 1
ATOM 2262 O O . CYS A 1 302 ? -21.887 -13.155 5.095 1.00 72.62 302 CYS A O 1
ATOM 2264 N N . LYS A 1 303 ? -19.768 -12.413 5.062 1.00 71.44 303 LYS A N 1
ATOM 2265 C CA . LYS A 1 303 ? -19.839 -11.765 6.373 1.00 71.44 303 LYS A CA 1
ATOM 2266 C C . LYS A 1 303 ? -19.318 -10.345 6.252 1.00 71.44 303 LYS A C 1
ATOM 2268 O O . LYS A 1 303 ? -18.308 -10.101 5.605 1.00 71.44 303 LYS A O 1
ATOM 2273 N N . ASN A 1 304 ? -20.032 -9.391 6.848 1.00 66.88 304 ASN A N 1
ATOM 2274 C CA . ASN A 1 304 ? -19.629 -7.981 6.867 1.00 66.88 304 ASN A CA 1
ATOM 2275 C C . ASN A 1 304 ? -19.290 -7.420 5.478 1.00 66.88 304 ASN A C 1
ATOM 2277 O O . ASN A 1 304 ? -18.330 -6.671 5.298 1.00 66.88 304 ASN A O 1
ATOM 2281 N N . THR A 1 305 ? -20.114 -7.775 4.492 1.00 69.69 305 THR A N 1
ATOM 2282 C CA . THR A 1 305 ? -19.980 -7.406 3.081 1.00 69.69 305 THR A CA 1
ATOM 2283 C C . THR A 1 305 ? -18.742 -7.930 2.358 1.00 69.69 305 THR A C 1
ATOM 2285 O O . THR A 1 305 ? -18.394 -7.373 1.325 1.00 69.69 305 THR A O 1
ATOM 2288 N N . ARG A 1 306 ? -18.071 -8.980 2.851 1.00 68.56 306 ARG A N 1
ATOM 2289 C CA . ARG A 1 306 ? -16.938 -9.629 2.170 1.00 68.56 306 ARG A CA 1
ATOM 2290 C C . ARG A 1 306 ? -17.055 -11.148 2.205 1.00 68.56 306 ARG A C 1
ATOM 2292 O O . ARG A 1 306 ? -17.524 -11.724 3.186 1.00 68.56 306 ARG A O 1
ATOM 2299 N N . CYS A 1 307 ? -16.634 -11.788 1.123 1.00 65.38 307 CYS A N 1
ATOM 2300 C CA . CYS A 1 307 ? -16.500 -13.231 1.065 1.00 65.38 307 CYS A CA 1
ATOM 2301 C C . CYS A 1 307 ? -15.289 -13.654 1.878 1.00 65.38 307 CYS A C 1
ATOM 2303 O O . CYS A 1 307 ? -14.167 -13.306 1.541 1.00 65.38 307 CYS A O 1
ATOM 2305 N N . GLN A 1 308 ? -15.523 -14.403 2.945 1.00 74.88 308 GLN A N 1
ATOM 2306 C CA . GLN A 1 308 ? -14.486 -14.878 3.854 1.00 74.88 308 GLN A CA 1
ATOM 2307 C C . GLN A 1 308 ? -14.674 -16.365 4.124 1.00 74.88 308 GLN A C 1
ATOM 2309 O O . GLN A 1 308 ? -15.771 -16.889 3.949 1.00 74.88 308 GLN A O 1
ATOM 2314 N N . LYS A 1 309 ? -13.630 -17.062 4.577 1.00 74.88 309 LYS A N 1
ATOM 2315 C CA . LYS A 1 309 ? -13.747 -18.477 4.959 1.00 74.88 309 LYS A CA 1
ATOM 2316 C C . LYS A 1 309 ? -14.853 -18.629 6.006 1.00 74.88 309 LYS A C 1
ATOM 2318 O O . LYS A 1 309 ? -14.927 -17.835 6.947 1.00 74.88 309 LYS A O 1
ATOM 2323 N N . ALA A 1 310 ? -15.713 -19.639 5.846 1.00 77.06 310 ALA A N 1
ATOM 2324 C CA . ALA A 1 310 ? -16.850 -19.884 6.744 1.00 77.06 310 ALA A CA 1
ATOM 2325 C C . ALA A 1 310 ? -16.445 -19.921 8.226 1.00 77.06 310 ALA A C 1
ATOM 2327 O O . ALA A 1 310 ? -17.201 -19.496 9.098 1.00 77.06 310 ALA A O 1
ATOM 2328 N N . GLN A 1 311 ? -15.223 -20.385 8.489 1.00 79.31 311 GLN A N 1
ATOM 2329 C CA . GLN A 1 311 ? -14.687 -20.546 9.831 1.00 79.31 311 GLN A CA 1
ATOM 2330 C C . GLN A 1 311 ? -13.856 -19.361 10.340 1.00 79.31 311 GLN A C 1
ATOM 2332 O O . GLN A 1 311 ? -13.439 -19.425 11.484 1.00 79.31 311 GLN A O 1
ATOM 2337 N N . GLY A 1 312 ? -13.655 -18.288 9.565 1.00 79.62 312 GLY A N 1
ATOM 2338 C CA . GLY A 1 312 ? -12.726 -17.190 9.887 1.00 79.62 312 GLY A CA 1
ATOM 2339 C C . GLY A 1 312 ? -11.356 -17.337 9.208 1.00 79.62 312 GLY A C 1
ATOM 2340 O O . GLY A 1 312 ? -11.080 -18.360 8.584 1.00 79.62 312 GLY A O 1
ATOM 2341 N N . SER A 1 313 ? -10.523 -16.296 9.289 1.00 78.94 313 SER A N 1
ATOM 2342 C CA . SER A 1 313 ? -9.161 -16.260 8.717 1.00 78.94 313 SER A CA 1
ATOM 2343 C C . SER A 1 313 ? -8.227 -17.279 9.394 1.00 78.94 313 SER A C 1
ATOM 2345 O O . SER A 1 313 ? -8.290 -17.442 10.617 1.00 78.94 313 SER A O 1
ATOM 2347 N N . ASP A 1 314 ? -7.377 -17.968 8.621 1.00 83.25 314 ASP A N 1
ATOM 2348 C CA . ASP A 1 314 ? -6.419 -18.952 9.156 1.00 83.25 314 ASP A CA 1
ATOM 2349 C C . ASP A 1 314 ? -5.229 -18.257 9.848 1.00 83.25 314 ASP A C 1
ATOM 2351 O O . ASP A 1 314 ? -5.129 -17.031 9.871 1.00 83.25 314 ASP A O 1
ATOM 2355 N N . ALA A 1 315 ? -4.321 -19.019 10.462 1.00 79.62 315 ALA A N 1
ATOM 2356 C CA . ALA A 1 315 ? -3.139 -18.443 11.102 1.00 79.62 315 ALA A CA 1
ATOM 2357 C C . ALA A 1 315 ? -2.298 -17.650 10.085 1.00 79.62 315 ALA A C 1
ATOM 2359 O O . ALA A 1 315 ? -2.032 -18.126 8.986 1.00 79.62 315 ALA A O 1
ATOM 2360 N N . LEU A 1 316 ? -1.868 -16.452 10.486 1.00 73.38 316 LEU A N 1
ATOM 2361 C CA . LEU A 1 316 ? -1.135 -15.447 9.708 1.00 73.38 316 LEU A CA 1
ATOM 2362 C C . LEU A 1 316 ? -1.930 -14.742 8.594 1.00 73.38 316 LEU A C 1
ATOM 2364 O O . LEU A 1 316 ? -1.411 -13.782 8.022 1.00 73.38 316 LEU A O 1
ATOM 2368 N N . ASP A 1 317 ? -3.185 -15.124 8.333 1.00 75.06 317 ASP A N 1
ATOM 2369 C CA . ASP A 1 317 ? -4.068 -14.349 7.455 1.00 75.06 317 ASP A CA 1
ATOM 2370 C C . ASP A 1 317 ? -4.407 -12.991 8.102 1.00 75.06 317 ASP A C 1
ATOM 2372 O O . ASP A 1 317 ? -4.457 -12.844 9.331 1.00 75.06 317 ASP A O 1
ATOM 2376 N N . PHE A 1 318 ? -4.683 -11.985 7.268 1.00 69.50 318 PHE A N 1
ATOM 2377 C CA . PHE A 1 318 ? -5.168 -10.689 7.740 1.00 69.50 318 PHE A CA 1
ATOM 2378 C C . PHE A 1 318 ? -6.528 -10.824 8.431 1.00 69.50 318 PHE A C 1
ATOM 2380 O O . PHE A 1 318 ? -7.399 -11.601 8.021 1.00 69.50 318 PHE A O 1
ATOM 2387 N N . CYS A 1 319 ? -6.717 -10.014 9.465 1.00 78.19 319 CYS A N 1
ATOM 2388 C CA . CYS A 1 319 ? -7.961 -9.928 10.213 1.00 78.19 319 CYS A CA 1
ATOM 2389 C C . CYS A 1 319 ? -8.262 -8.489 10.600 1.00 78.19 319 CYS A C 1
ATOM 2391 O O . CYS A 1 319 ? -7.381 -7.637 10.597 1.00 78.19 319 CYS A O 1
ATOM 2393 N N . ASP A 1 320 ? -9.512 -8.222 10.939 1.00 77.38 320 ASP A N 1
ATOM 2394 C CA . ASP A 1 320 ? -9.962 -6.975 11.549 1.00 77.38 320 ASP A CA 1
ATOM 2395 C C . ASP A 1 320 ? -11.290 -7.240 12.281 1.00 77.38 320 ASP A C 1
ATOM 2397 O O . ASP A 1 320 ? -11.729 -8.387 12.404 1.00 77.38 320 ASP A O 1
ATOM 2401 N N . ASP A 1 321 ? -11.961 -6.190 12.752 1.00 64.94 321 ASP A N 1
ATOM 2402 C CA . ASP A 1 321 ? -13.255 -6.305 13.447 1.00 64.94 321 ASP A CA 1
ATOM 2403 C C . ASP A 1 321 ? -14.359 -6.928 12.577 1.00 64.94 321 ASP A C 1
ATOM 2405 O O . ASP A 1 321 ? -15.393 -7.380 13.071 1.00 64.94 321 ASP A O 1
ATOM 2409 N N . LYS A 1 322 ? -14.160 -6.935 11.259 1.00 65.06 322 LYS A N 1
ATOM 2410 C CA . LYS A 1 322 ? -15.097 -7.450 10.263 1.00 65.06 322 LYS A CA 1
ATOM 2411 C C . LYS A 1 322 ? -14.687 -8.823 9.744 1.00 65.06 322 LYS A C 1
ATOM 2413 O O . LYS A 1 322 ? -15.569 -9.561 9.305 1.00 65.06 322 LYS A O 1
ATOM 2418 N N . VAL A 1 323 ? -13.409 -9.172 9.822 1.00 72.94 323 VAL A N 1
ATOM 2419 C CA . VAL A 1 323 ? -12.833 -10.442 9.382 1.00 72.94 323 VAL A CA 1
ATOM 2420 C C . VAL A 1 323 ? -12.239 -11.153 10.604 1.00 72.94 323 VAL A C 1
ATOM 2422 O O . VAL A 1 323 ? -11.044 -11.016 10.879 1.00 72.94 323 VAL A O 1
ATOM 2425 N N . PRO A 1 324 ? -13.064 -11.886 11.382 1.00 80.94 324 PRO A N 1
ATOM 2426 C CA . PRO A 1 324 ? -12.594 -12.574 12.574 1.00 80.94 324 PRO A CA 1
ATOM 2427 C C . PRO A 1 324 ? -11.711 -13.767 12.209 1.00 80.94 324 PRO A C 1
ATOM 2429 O O . PRO A 1 324 ? -11.867 -14.400 11.160 1.00 80.94 324 PRO A O 1
ATOM 2432 N N . CYS A 1 325 ? -10.819 -14.109 13.126 1.00 83.56 325 CYS A N 1
ATOM 2433 C CA . CYS A 1 325 ? -9.974 -15.284 13.003 1.00 83.56 325 CYS A CA 1
ATOM 2434 C C . CYS A 1 325 ? -10.738 -16.581 13.236 1.00 83.56 325 CYS A C 1
ATOM 2436 O O . CYS A 1 325 ? -11.791 -16.596 13.881 1.00 83.56 325 CYS A O 1
ATOM 2438 N N . LYS A 1 326 ? -10.171 -17.678 12.731 1.00 85.00 326 LYS A N 1
ATOM 2439 C CA . LYS A 1 326 ? -10.638 -19.026 13.030 1.00 85.00 326 LYS A CA 1
ATOM 2440 C C . LYS A 1 326 ? -10.646 -19.292 14.530 1.00 85.00 326 LYS A C 1
ATOM 2442 O O . LYS A 1 326 ? -9.824 -18.752 15.267 1.00 85.00 326 LYS A O 1
ATOM 2447 N N . ALA A 1 327 ? -11.593 -20.109 14.992 1.00 78.44 327 ALA A N 1
ATOM 2448 C CA . ALA A 1 327 ? -11.680 -20.488 16.399 1.00 78.44 327 ALA A CA 1
ATOM 2449 C C . ALA A 1 327 ? -10.319 -21.001 16.912 1.00 78.44 327 ALA A C 1
ATOM 2451 O O . ALA A 1 327 ? -9.667 -21.806 16.250 1.00 78.44 327 ALA A O 1
ATOM 2452 N N . GLY A 1 328 ? -9.887 -20.502 18.075 1.00 75.81 328 GLY A N 1
ATOM 2453 C CA . GLY A 1 328 ? -8.555 -20.771 18.637 1.00 75.81 328 GLY A CA 1
ATOM 2454 C C . GLY A 1 328 ? -7.463 -19.775 18.219 1.00 75.81 328 GLY A C 1
ATOM 2455 O O . GLY A 1 328 ? -6.376 -19.794 18.791 1.00 75.81 328 GLY A O 1
ATOM 2456 N N . LEU A 1 329 ? -7.750 -18.867 17.283 1.00 83.38 329 LEU A N 1
ATOM 2457 C CA . LEU A 1 329 ? -6.863 -17.779 16.879 1.00 83.38 329 LEU A CA 1
ATOM 2458 C C . LEU A 1 329 ? -7.406 -16.428 17.368 1.00 83.38 329 LEU A C 1
ATOM 2460 O O . LEU A 1 329 ? -8.611 -16.205 17.465 1.00 83.38 329 LEU A O 1
ATOM 2464 N N . THR A 1 330 ? -6.500 -15.503 17.661 1.00 83.31 330 THR A N 1
ATOM 2465 C CA . THR A 1 330 ? -6.779 -14.135 18.101 1.00 83.31 330 THR A CA 1
ATOM 2466 C C . THR A 1 330 ? -6.301 -13.158 17.037 1.00 83.31 330 THR A C 1
ATOM 2468 O O . THR A 1 330 ? -5.192 -13.292 16.521 1.00 83.31 330 THR A O 1
ATOM 2471 N N . CYS A 1 331 ? -7.117 -12.152 16.724 1.00 83.06 331 CYS A N 1
ATOM 2472 C CA . CYS A 1 331 ? -6.722 -11.092 15.806 1.00 83.06 331 CYS A CA 1
ATOM 2473 C C . CYS A 1 331 ? -5.767 -10.118 16.506 1.00 83.06 331 CYS A C 1
ATOM 2475 O O . CYS A 1 331 ? -6.192 -9.263 17.285 1.00 83.06 331 CYS A O 1
ATOM 2477 N N . MET A 1 332 ? -4.465 -10.268 16.271 1.00 77.69 332 MET A N 1
ATOM 2478 C CA . MET A 1 332 ? -3.435 -9.490 16.955 1.00 77.69 332 MET A CA 1
ATOM 2479 C C . MET A 1 332 ? -3.005 -8.296 16.111 1.00 77.69 332 MET A C 1
ATOM 2481 O O . MET A 1 332 ? -2.689 -8.426 14.928 1.00 77.69 332 MET A O 1
ATOM 2485 N N . ARG A 1 333 ? -2.964 -7.108 16.728 1.00 71.81 333 ARG A N 1
ATOM 2486 C CA . ARG A 1 333 ? -2.446 -5.901 16.079 1.00 71.81 333 ARG A CA 1
ATOM 2487 C C . ARG A 1 333 ? -0.923 -5.952 16.045 1.00 71.81 333 ARG A C 1
ATOM 2489 O O . ARG A 1 333 ? -0.256 -5.957 17.075 1.00 71.81 333 ARG A O 1
ATOM 2496 N N . THR A 1 334 ? -0.390 -5.921 14.838 1.00 68.50 334 THR A N 1
ATOM 2497 C CA . THR A 1 334 ? 1.038 -5.851 14.548 1.00 68.50 334 THR A CA 1
ATOM 2498 C C . THR A 1 334 ? 1.377 -4.454 14.030 1.00 68.50 334 THR A C 1
ATOM 2500 O O . THR A 1 334 ? 0.493 -3.624 13.805 1.00 68.50 334 THR A O 1
ATOM 2503 N N . ARG A 1 335 ? 2.663 -4.171 13.797 1.00 56.12 335 ARG A N 1
ATOM 2504 C CA . ARG A 1 335 ? 3.068 -2.917 13.137 1.00 56.12 335 ARG A CA 1
ATOM 2505 C C . ARG A 1 335 ? 2.702 -2.868 11.646 1.00 56.12 335 ARG A C 1
ATOM 2507 O O . ARG A 1 335 ? 2.708 -1.785 11.080 1.00 56.12 335 ARG A O 1
ATOM 2514 N N . GLN A 1 336 ? 2.391 -4.010 11.033 1.00 51.66 336 GLN A N 1
ATOM 2515 C CA . GLN A 1 336 ? 2.107 -4.178 9.600 1.00 51.66 336 GLN A CA 1
ATOM 2516 C C . GLN A 1 336 ? 0.608 -4.374 9.310 1.00 51.66 336 GLN A C 1
ATOM 2518 O O . GLN A 1 336 ? 0.227 -4.665 8.183 1.00 51.66 336 GLN A O 1
ATOM 2523 N N . GLY A 1 337 ? -0.250 -4.242 10.326 1.00 62.22 337 GLY A N 1
ATOM 2524 C CA . GLY A 1 337 ? -1.677 -4.559 10.242 1.00 62.22 337 GLY A CA 1
ATOM 2525 C C . GLY A 1 337 ? -2.093 -5.586 11.290 1.00 62.22 337 GLY A C 1
ATOM 2526 O O . GLY A 1 337 ? -1.317 -5.937 12.177 1.00 62.22 337 GLY A O 1
ATOM 2527 N N . GLN A 1 338 ? -3.336 -6.041 11.229 1.00 77.75 338 GLN A N 1
ATOM 2528 C CA . GLN A 1 338 ? -3.871 -7.058 12.129 1.00 77.75 338 GLN A CA 1
ATOM 2529 C C . GLN A 1 338 ? -3.822 -8.432 11.451 1.00 77.75 338 GLN A C 1
ATOM 2531 O O . GLN A 1 338 ? -4.219 -8.556 10.292 1.00 77.75 338 GLN A O 1
ATOM 2536 N N . VAL A 1 339 ? -3.319 -9.447 12.158 1.00 79.88 339 VAL A N 1
ATOM 2537 C CA . VAL A 1 339 ? -3.208 -10.824 11.644 1.00 79.88 339 VAL A CA 1
ATOM 2538 C C . VAL A 1 339 ? -3.690 -11.838 12.673 1.00 79.88 339 VAL A C 1
ATOM 2540 O O . VAL A 1 339 ? -3.594 -11.617 13.884 1.00 79.88 339 VAL A O 1
ATOM 2543 N N . CYS A 1 340 ? -4.221 -12.955 12.193 1.00 83.44 340 CYS A N 1
ATOM 2544 C CA . CYS A 1 340 ? -4.684 -14.038 13.043 1.00 83.44 340 CYS A CA 1
ATOM 2545 C C . CYS A 1 340 ? -3.522 -14.833 13.612 1.00 83.44 340 CYS A C 1
ATOM 2547 O O . CYS A 1 340 ? -2.693 -15.351 12.873 1.00 83.44 340 CYS A O 1
ATOM 2549 N N . MET A 1 341 ? -3.468 -14.974 14.932 1.00 85.44 341 MET A N 1
ATOM 2550 C CA . MET A 1 341 ? -2.411 -15.729 15.595 1.00 85.44 341 MET A CA 1
ATOM 2551 C C . MET A 1 341 ? -2.959 -16.603 16.706 1.00 85.44 341 MET A C 1
ATOM 2553 O O . MET A 1 341 ? -3.855 -16.201 17.443 1.00 85.44 341 MET A O 1
ATOM 2557 N N . GLN A 1 342 ? -2.371 -17.779 16.879 1.00 88.12 342 GLN A N 1
ATOM 2558 C CA . GLN A 1 342 ? -2.636 -18.599 18.051 1.00 88.12 342 GLN A CA 1
ATOM 2559 C C . GLN A 1 342 ? -1.832 -18.045 19.223 1.00 88.12 342 GLN A C 1
ATOM 2561 O O . GLN A 1 342 ? -0.610 -17.973 19.149 1.00 88.12 342 GLN A O 1
ATOM 2566 N N . THR A 1 343 ? -2.492 -17.638 20.301 1.00 85.12 343 THR A N 1
ATOM 2567 C CA . THR A 1 343 ? -1.792 -17.259 21.534 1.00 85.12 343 THR A CA 1
ATOM 2568 C C . THR A 1 343 ? -1.229 -18.506 22.222 1.00 85.12 343 THR A C 1
ATOM 2570 O O . THR A 1 343 ? -1.763 -19.603 22.061 1.00 85.12 343 THR A O 1
ATOM 2573 N N . CYS A 1 344 ? -0.132 -18.367 22.964 1.00 84.69 344 CYS A N 1
ATOM 2574 C CA . CYS A 1 344 ? 0.559 -19.512 23.570 1.00 84.69 344 CYS A CA 1
ATOM 2575 C C . CYS A 1 344 ? 1.253 -19.159 24.887 1.00 84.69 344 CYS A C 1
ATOM 2577 O O . CYS A 1 344 ? 1.475 -17.985 25.181 1.00 84.69 344 CYS A O 1
ATOM 2579 N N . GLY A 1 345 ? 1.653 -20.182 25.646 1.00 76.94 345 GLY A N 1
ATOM 2580 C CA . GLY A 1 345 ? 2.485 -20.053 26.844 1.00 76.94 345 GLY A CA 1
ATOM 2581 C C . GLY A 1 345 ? 1.709 -19.812 28.146 1.00 76.94 345 GLY A C 1
ATOM 2582 O O . GLY A 1 345 ? 0.589 -19.293 28.158 1.00 76.94 345 GLY A O 1
ATOM 2583 N N . LYS A 1 346 ? 2.328 -20.182 29.280 1.00 60.97 346 LYS A N 1
ATOM 2584 C CA . LYS A 1 346 ? 1.791 -19.951 30.633 1.00 60.97 346 LYS A CA 1
ATOM 2585 C C . LYS A 1 346 ? 1.691 -18.450 30.901 1.00 60.97 346 LYS A C 1
ATOM 2587 O O . LYS A 1 346 ? 2.687 -17.801 31.203 1.00 60.97 346 LYS A O 1
ATOM 2592 N N . GLY A 1 347 ? 0.479 -17.910 30.796 1.00 60.91 347 GLY A N 1
ATOM 2593 C CA . GLY A 1 347 ? 0.207 -16.489 31.008 1.00 60.91 347 GLY A CA 1
ATOM 2594 C C . GLY A 1 347 ? -0.151 -15.693 29.752 1.00 60.91 347 GLY A C 1
ATOM 2595 O O . GLY A 1 347 ? -0.253 -14.477 29.872 1.00 60.91 347 GLY A O 1
ATOM 2596 N N . ALA A 1 348 ? -0.410 -16.333 28.603 1.00 59.66 348 ALA A N 1
ATOM 2597 C CA . ALA A 1 348 ? -0.852 -15.684 27.358 1.00 59.66 348 ALA A CA 1
ATOM 2598 C C . ALA A 1 348 ? -1.848 -14.540 27.608 1.00 59.66 348 ALA A C 1
ATOM 2600 O O . ALA A 1 348 ? -2.925 -14.792 28.131 1.00 59.66 348 ALA A O 1
ATOM 2601 N N . ALA A 1 349 ? -1.488 -13.289 27.326 1.00 66.81 349 ALA A N 1
ATOM 2602 C CA . ALA A 1 349 ? -2.296 -12.127 27.702 1.00 66.81 349 ALA A CA 1
ATOM 2603 C C . ALA A 1 349 ? -3.772 -12.231 27.274 1.00 66.81 349 ALA A C 1
ATOM 2605 O O . ALA A 1 349 ? -4.086 -12.790 26.221 1.00 66.81 349 ALA A O 1
ATOM 2606 N N . TYR A 1 350 ? -4.682 -11.758 28.129 1.00 79.38 350 TYR A N 1
ATOM 2607 C CA . TYR A 1 350 ? -6.118 -11.895 27.874 1.00 79.38 350 TYR A CA 1
ATOM 2608 C C . TYR A 1 350 ? -6.476 -11.089 26.618 1.00 79.38 350 TYR A C 1
ATOM 2610 O O . TYR A 1 350 ? -6.127 -9.903 26.556 1.00 79.38 350 TYR A O 1
ATOM 2618 N N . PRO A 1 351 ? -7.161 -11.679 25.620 1.00 76.00 351 PRO A N 1
ATOM 2619 C CA . PRO A 1 351 ? -7.423 -10.986 24.366 1.00 76.00 351 PRO A CA 1
ATOM 2620 C C . PRO A 1 351 ? -8.270 -9.726 24.606 1.00 76.00 351 PRO A C 1
ATOM 2622 O O . PRO A 1 351 ? -9.052 -9.701 25.570 1.00 76.00 351 PRO A O 1
ATOM 2625 N N . PRO A 1 352 ? -8.148 -8.692 23.747 1.00 79.94 352 PRO A N 1
ATOM 2626 C CA . PRO A 1 352 ? -9.060 -7.552 23.758 1.00 79.94 352 PRO A CA 1
ATOM 2627 C C . PRO A 1 352 ? -10.522 -8.010 23.819 1.00 79.94 352 PRO A C 1
ATOM 2629 O O . PRO A 1 352 ? -10.877 -9.054 23.272 1.00 79.94 352 PRO A O 1
ATOM 2632 N N . GLY A 1 353 ? -11.337 -7.277 24.570 1.00 83.25 353 GLY A N 1
ATOM 2633 C CA . GLY A 1 353 ? -12.704 -7.647 24.919 1.00 83.25 353 GLY A CA 1
ATOM 2634 C C . GLY A 1 353 ? -12.814 -8.456 26.216 1.00 83.25 353 GLY A C 1
ATOM 2635 O O . GLY A 1 353 ? -13.851 -8.420 26.864 1.00 83.25 353 GLY A O 1
ATOM 2636 N N . SER A 1 354 ? -11.780 -9.164 26.670 1.00 89.00 354 SER A N 1
ATOM 2637 C CA . SER A 1 354 ? -11.884 -9.938 27.921 1.00 89.00 354 SER A CA 1
ATOM 2638 C C . SER A 1 354 ? -12.059 -9.030 29.149 1.00 89.00 354 SER A C 1
ATOM 2640 O O . SER A 1 354 ? -11.488 -7.938 29.171 1.00 89.00 354 SER A O 1
ATOM 2642 N N . PRO A 1 355 ? -12.771 -9.463 30.211 1.00 91.69 355 PRO A N 1
ATOM 2643 C CA . PRO A 1 355 ? -12.846 -8.702 31.458 1.00 91.69 355 PRO A CA 1
ATOM 2644 C C . PRO A 1 355 ? -11.446 -8.337 31.978 1.00 91.69 355 PRO A C 1
ATOM 2646 O O . PRO A 1 355 ? -10.579 -9.201 32.111 1.00 91.69 355 PRO A O 1
ATOM 2649 N N . GLY A 1 356 ? -11.207 -7.052 32.241 1.00 88.94 356 GLY A N 1
ATOM 2650 C CA . GLY A 1 356 ? -9.910 -6.527 32.683 1.00 88.94 356 GLY A CA 1
ATOM 2651 C C . GLY A 1 356 ? -8.877 -6.283 31.574 1.00 88.94 356 GLY A C 1
ATOM 2652 O O . GLY A 1 356 ? -7.775 -5.845 31.897 1.00 88.94 356 GLY A O 1
ATOM 2653 N N . SER A 1 357 ? -9.213 -6.529 30.301 1.00 89.06 357 SER A N 1
ATOM 2654 C CA . SER A 1 357 ? -8.396 -6.208 29.116 1.00 89.06 357 SER A CA 1
ATOM 2655 C C . SER A 1 357 ? -8.915 -4.977 28.374 1.00 89.06 357 SER A C 1
ATOM 2657 O O . SER A 1 357 ? -10.022 -4.505 28.638 1.00 89.06 357 SER A O 1
ATOM 2659 N N . ALA A 1 358 ? -8.123 -4.477 27.417 1.00 85.75 358 ALA A N 1
ATOM 2660 C CA . ALA A 1 358 ? -8.557 -3.451 26.468 1.00 85.75 358 ALA A CA 1
ATOM 2661 C C . ALA A 1 358 ? -9.921 -3.799 25.861 1.00 85.75 358 ALA A C 1
ATOM 2663 O O . ALA A 1 358 ? -10.164 -4.973 25.574 1.00 85.75 358 ALA A O 1
ATOM 2664 N N . CYS A 1 359 ? -10.780 -2.812 25.613 1.00 86.50 359 CYS A N 1
ATOM 2665 C CA . CYS A 1 359 ? -12.002 -3.075 24.856 1.00 86.50 359 CYS A CA 1
ATOM 2666 C C . CYS A 1 359 ? -11.696 -3.596 23.451 1.00 86.50 359 CYS A C 1
ATOM 2668 O O . CYS A 1 359 ? -10.602 -3.387 22.914 1.00 86.50 359 CYS A O 1
ATOM 2670 N N . ASN A 1 360 ? -12.687 -4.239 22.835 1.00 77.56 360 ASN A N 1
ATOM 2671 C CA . ASN A 1 360 ? -12.633 -4.480 21.400 1.00 77.56 360 ASN A CA 1
ATOM 2672 C C . ASN A 1 360 ? -12.485 -3.143 20.656 1.00 77.56 360 ASN A C 1
ATOM 2674 O O . ASN A 1 360 ? -12.822 -2.077 21.177 1.00 77.56 360 ASN A O 1
ATOM 2678 N N . ILE A 1 361 ? -11.968 -3.184 19.430 1.00 67.56 361 ILE A N 1
ATOM 2679 C CA . ILE A 1 361 ? -11.718 -1.967 18.640 1.00 67.56 361 ILE A CA 1
ATOM 2680 C C . ILE A 1 361 ? -13.027 -1.233 18.311 1.00 67.56 361 ILE A C 1
ATOM 2682 O O . ILE A 1 361 ? -13.032 -0.006 18.224 1.00 67.56 361 ILE A O 1
ATOM 2686 N N . ASP A 1 362 ? -14.144 -1.956 18.214 1.00 71.94 362 ASP A N 1
ATOM 2687 C CA . ASP A 1 362 ? -15.491 -1.391 18.079 1.00 71.94 362 ASP A CA 1
ATOM 2688 C C . ASP A 1 362 ? -16.046 -0.788 19.388 1.00 71.94 362 ASP A C 1
ATOM 2690 O O . ASP A 1 362 ? -17.174 -0.297 19.415 1.00 71.94 362 ASP A O 1
ATOM 2694 N N . GLY A 1 363 ? -15.266 -0.813 20.473 1.00 83.81 363 GLY A N 1
ATOM 2695 C CA . GLY A 1 363 ? -15.664 -0.351 21.800 1.00 83.81 363 GLY A CA 1
ATOM 2696 C C . GLY A 1 363 ? -16.577 -1.324 22.548 1.00 83.81 363 GLY A C 1
ATOM 2697 O O . GLY A 1 363 ? -17.154 -0.941 23.562 1.00 83.81 363 GLY A O 1
ATOM 2698 N N . SER A 1 364 ? -16.742 -2.562 22.073 1.00 88.25 364 SER A N 1
ATOM 2699 C CA . SER A 1 364 ? -17.591 -3.561 22.726 1.00 88.25 364 SER A CA 1
ATOM 2700 C C . SER A 1 364 ? -16.838 -4.426 23.743 1.00 88.25 364 SER A C 1
ATOM 2702 O O . SER A 1 364 ? -15.610 -4.559 23.715 1.00 88.25 364 SER A O 1
ATOM 2704 N N . CYS A 1 365 ? -17.611 -5.051 24.633 1.00 90.06 365 CYS A N 1
ATOM 2705 C CA . CYS A 1 365 ? -17.172 -6.093 25.554 1.00 90.06 365 CYS A CA 1
ATOM 2706 C C . CYS A 1 365 ? -18.200 -7.250 25.553 1.00 90.06 365 CYS A C 1
ATOM 2708 O O . CYS A 1 365 ? -19.374 -7.018 25.256 1.00 90.06 365 CYS A O 1
ATOM 2710 N N . PRO A 1 366 ? -17.805 -8.496 25.878 1.00 84.88 366 PRO A N 1
ATOM 2711 C CA . PRO A 1 366 ? -18.693 -9.646 26.000 1.00 84.88 366 PRO A CA 1
ATOM 2712 C C . PRO A 1 366 ? -19.822 -9.400 26.999 1.00 84.88 366 PRO A C 1
ATOM 2714 O O . PRO A 1 366 ? -19.648 -8.675 27.982 1.00 84.88 366 PRO A O 1
ATOM 2717 N N . SER A 1 367 ? -20.953 -10.070 26.770 1.00 78.88 367 SER A N 1
ATOM 2718 C CA . SER A 1 367 ? -22.207 -9.906 27.513 1.00 78.88 367 SER A CA 1
ATOM 2719 C C . SER A 1 367 ? -22.012 -9.800 2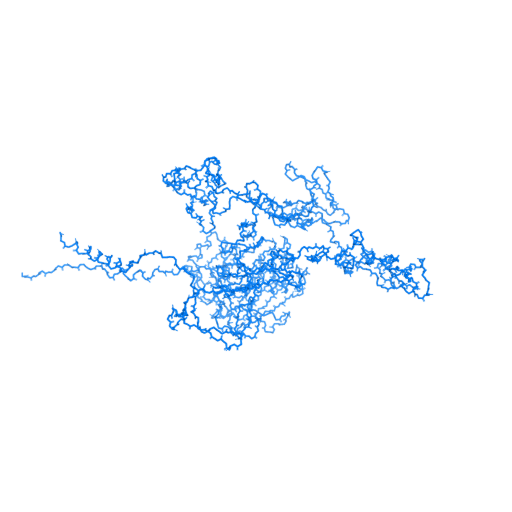9.029 1.00 78.88 367 SER A C 1
ATOM 2721 O O . SER A 1 367 ? -21.455 -10.702 29.657 1.00 78.88 367 SER A O 1
ATOM 2723 N N . GLY A 1 368 ? -22.522 -8.710 29.608 1.00 84.44 368 GLY A N 1
ATOM 2724 C CA . GLY A 1 368 ? -22.426 -8.409 31.039 1.00 84.44 368 GLY A CA 1
ATOM 2725 C C . GLY A 1 368 ? -21.222 -7.552 31.432 1.00 84.44 368 GLY A C 1
ATOM 2726 O O . GLY A 1 368 ? -21.124 -7.190 32.600 1.00 84.44 368 GLY A O 1
ATOM 2727 N N . ASN A 1 369 ? -20.343 -7.213 30.487 1.00 92.38 369 ASN A N 1
ATOM 2728 C CA . ASN A 1 369 ? -19.286 -6.222 30.666 1.00 92.38 369 ASN A CA 1
ATOM 2729 C C . ASN A 1 369 ? -19.574 -4.988 29.802 1.00 92.38 369 ASN A C 1
ATOM 2731 O O . ASN A 1 369 ? -20.199 -5.086 28.746 1.00 92.38 369 ASN A O 1
ATOM 2735 N N . GLU A 1 370 ? -19.073 -3.841 30.233 1.00 94.19 370 GLU A N 1
ATOM 2736 C CA . GLU A 1 370 ? -19.127 -2.568 29.535 1.00 94.19 370 GLU A CA 1
ATOM 2737 C C . GLU A 1 370 ? -17.719 -2.019 29.315 1.00 94.19 370 GLU A C 1
ATOM 2739 O O . GLU A 1 370 ? -16.798 -2.251 30.103 1.00 94.19 370 GLU A O 1
ATOM 2744 N N . CYS A 1 371 ? -17.547 -1.312 28.205 1.00 93.69 371 CYS A N 1
ATOM 2745 C CA . CYS A 1 371 ? -16.290 -0.670 27.880 1.00 93.69 371 CYS A CA 1
ATOM 2746 C C . CYS A 1 371 ? -16.202 0.672 28.610 1.00 93.69 371 CYS A C 1
ATOM 2748 O O . CYS A 1 371 ? -16.898 1.621 28.251 1.00 93.69 371 CYS A O 1
ATOM 2750 N N . ALA A 1 372 ? -15.357 0.748 29.634 1.00 92.12 372 ALA A N 1
ATOM 2751 C CA . ALA A 1 372 ? -15.193 1.941 30.454 1.00 92.12 372 ALA A CA 1
ATOM 2752 C C . ALA A 1 372 ? -13.891 2.675 30.112 1.00 92.12 372 ALA A C 1
ATOM 2754 O O . ALA A 1 372 ? -12.861 2.046 29.858 1.00 92.12 372 ALA A O 1
ATOM 2755 N N . LEU A 1 373 ? -13.932 4.009 30.127 1.00 87.62 373 LEU A N 1
ATOM 2756 C CA . LEU A 1 373 ? -12.767 4.871 29.923 1.00 87.62 373 LEU A CA 1
ATOM 2757 C C . LEU A 1 373 ? -12.061 5.119 31.266 1.00 87.62 373 LEU A C 1
ATOM 2759 O O . LEU A 1 373 ? -12.666 5.625 32.212 1.00 87.62 373 LEU A O 1
ATOM 2763 N N . LEU A 1 374 ? -10.781 4.773 31.350 1.00 84.56 374 LEU A N 1
ATOM 2764 C CA . LEU A 1 374 ? -9.916 5.083 32.485 1.00 84.56 374 LEU A CA 1
ATOM 2765 C C . LEU A 1 374 ? -9.413 6.534 32.415 1.00 84.56 374 LEU A C 1
ATOM 2767 O O . LEU A 1 374 ? -9.515 7.208 31.391 1.00 84.56 374 LEU A O 1
ATOM 2771 N N . ILE A 1 375 ? -8.836 7.014 33.521 1.00 78.38 375 ILE A N 1
ATOM 2772 C CA . ILE A 1 375 ? -8.338 8.396 33.674 1.00 78.38 375 ILE A CA 1
ATOM 2773 C C . ILE A 1 375 ? -7.242 8.741 32.644 1.00 78.38 375 ILE A C 1
ATOM 2775 O O . ILE A 1 375 ? -7.045 9.907 32.320 1.00 78.38 375 ILE A O 1
ATOM 2779 N N . ASP A 1 376 ? -6.544 7.742 32.106 1.00 79.44 376 ASP A N 1
ATOM 2780 C CA . ASP A 1 376 ? -5.476 7.892 31.113 1.00 79.44 376 ASP A CA 1
ATOM 2781 C C . ASP A 1 376 ? -5.935 7.639 29.664 1.00 79.44 376 ASP A C 1
ATOM 2783 O O . ASP A 1 376 ? 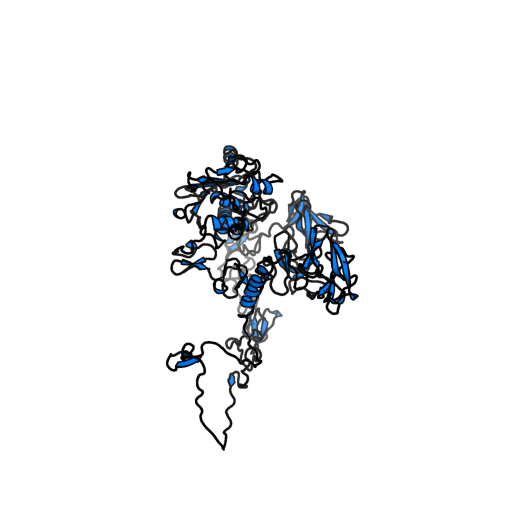-5.127 7.270 28.814 1.00 79.44 376 ASP A O 1
ATOM 2787 N N . GLU A 1 377 ? -7.231 7.820 29.388 1.00 80.75 377 GLU A N 1
ATOM 2788 C CA . GLU A 1 377 ? -7.873 7.637 28.074 1.00 80.75 377 GLU A CA 1
ATOM 2789 C C . GLU A 1 377 ? -7.862 6.195 27.537 1.00 80.75 377 GLU A C 1
ATOM 2791 O O . GLU A 1 377 ? -8.329 5.936 26.425 1.00 80.75 377 GLU A O 1
ATOM 2796 N N . ARG A 1 378 ? -7.380 5.218 28.315 1.00 84.69 378 ARG A N 1
ATOM 2797 C CA . ARG A 1 378 ? -7.470 3.804 27.939 1.00 84.69 378 ARG A CA 1
ATOM 2798 C C . ARG A 1 378 ? -8.877 3.278 28.172 1.00 84.69 378 ARG A C 1
ATOM 2800 O O . ARG A 1 378 ? -9.505 3.587 29.180 1.00 84.69 378 ARG A O 1
ATOM 2807 N N . THR A 1 379 ? -9.359 2.432 27.271 1.00 88.81 379 THR A N 1
ATOM 2808 C CA . THR A 1 379 ? -10.644 1.751 27.428 1.00 88.81 379 THR A CA 1
ATOM 2809 C C . THR A 1 379 ? -10.440 0.311 27.891 1.00 88.81 379 THR A C 1
ATOM 2811 O O . THR A 1 379 ? -9.584 -0.400 27.364 1.00 88.81 379 THR A O 1
ATOM 2814 N N . VAL A 1 380 ? -11.201 -0.130 28.893 1.00 92.50 380 VAL A N 1
ATOM 2815 C CA . VAL A 1 380 ? -11.092 -1.466 29.498 1.00 92.50 380 VAL A CA 1
ATOM 2816 C C . VAL A 1 380 ? -12.477 -2.083 29.683 1.00 92.50 380 VAL A C 1
ATOM 2818 O O . VAL A 1 380 ? -13.435 -1.389 30.019 1.00 92.50 380 VAL A O 1
ATOM 2821 N N . CYS A 1 381 ? -12.593 -3.394 29.479 1.00 94.44 381 CYS A N 1
ATOM 2822 C CA . CYS A 1 381 ? -13.834 -4.111 29.744 1.00 94.44 381 CYS A CA 1
ATOM 2823 C C . CYS A 1 381 ? -14.019 -4.331 31.245 1.00 94.44 381 CYS A C 1
ATOM 2825 O O . CYS A 1 381 ? -13.317 -5.152 31.840 1.00 94.44 381 CYS A O 1
ATOM 2827 N N . LEU A 1 382 ? -14.969 -3.613 31.845 1.00 94.62 382 LEU A N 1
ATOM 2828 C CA . LEU A 1 382 ? -15.350 -3.730 33.253 1.00 94.62 382 LEU A CA 1
ATOM 2829 C C . LEU A 1 382 ? -16.751 -4.316 33.389 1.00 94.62 382 LEU A C 1
ATOM 2831 O O . LEU A 1 382 ? -17.556 -4.255 32.470 1.00 94.62 382 LEU A O 1
ATOM 2835 N N . ARG A 1 383 ? -17.075 -4.844 34.566 1.00 94.81 383 ARG A N 1
ATOM 2836 C CA . ARG A 1 383 ? -18.441 -5.247 34.904 1.00 94.81 383 ARG A CA 1
ATOM 2837 C C . ARG A 1 383 ? -18.973 -4.393 36.032 1.00 94.81 383 ARG A C 1
ATOM 2839 O O . ARG A 1 383 ? -18.432 -4.470 37.136 1.00 94.81 383 ARG A O 1
ATOM 2846 N N . SER A 1 384 ? -20.025 -3.624 35.776 1.00 94.81 384 SER A N 1
ATOM 2847 C CA . SER A 1 384 ? -20.718 -2.883 36.826 1.00 94.81 384 SER A CA 1
ATOM 2848 C C . SER A 1 384 ? -21.395 -3.815 37.826 1.00 94.81 384 SER A C 1
ATOM 2850 O O . SER A 1 384 ? -21.795 -4.945 37.526 1.00 94.81 384 SER A O 1
ATOM 2852 N N . CYS A 1 385 ? -21.513 -3.335 39.058 1.00 97.06 385 CYS A N 1
ATOM 2853 C CA . CYS A 1 385 ? -22.132 -4.070 40.147 1.00 97.06 385 CYS A CA 1
ATOM 2854 C C . CYS A 1 385 ? -22.790 -3.129 41.151 1.00 97.06 385 CYS A C 1
ATOM 2856 O O . CYS A 1 385 ? -22.427 -1.964 41.293 1.00 97.06 385 CYS A O 1
ATOM 2858 N N . THR A 1 386 ? -23.749 -3.662 41.901 1.00 96.94 386 THR A N 1
ATOM 2859 C CA . THR A 1 386 ? -24.340 -2.972 43.059 1.00 96.94 386 THR A CA 1
ATOM 2860 C C . THR A 1 386 ? -23.924 -3.623 44.377 1.00 96.94 386 THR A C 1
ATOM 2862 O O . THR A 1 386 ? -23.787 -2.934 45.390 1.00 96.94 386 THR A O 1
ATOM 2865 N N . GLN A 1 387 ? -23.652 -4.930 44.333 1.00 97.12 387 GLN A N 1
ATOM 2866 C CA . GLN A 1 387 ? -23.218 -5.786 45.433 1.00 97.12 387 GLN A CA 1
ATOM 2867 C C . GLN A 1 387 ? -22.296 -6.900 44.911 1.00 97.12 387 GLN A C 1
ATOM 2869 O O . GLN A 1 387 ? -22.316 -7.212 43.718 1.00 97.12 387 GLN A O 1
ATOM 2874 N N . ASP A 1 388 ? -21.529 -7.536 45.801 1.00 96.69 388 ASP A N 1
ATOM 2875 C CA . ASP A 1 388 ? -20.555 -8.589 45.456 1.00 96.69 388 ASP A CA 1
ATOM 2876 C C . ASP A 1 388 ? -21.187 -9.753 44.673 1.00 96.69 388 ASP A C 1
ATOM 2878 O O . ASP A 1 388 ? -20.579 -10.294 43.754 1.00 96.69 388 ASP A O 1
ATOM 2882 N N . ALA A 1 389 ? -22.454 -10.080 44.946 1.00 95.31 389 ALA A N 1
ATOM 2883 C CA . ALA A 1 389 ? -23.187 -11.133 44.238 1.00 95.31 389 ALA A CA 1
ATOM 2884 C C . ALA A 1 389 ? -23.400 -10.860 42.731 1.00 95.31 389 ALA A C 1
ATOM 2886 O O . ALA A 1 389 ? -23.708 -11.783 41.982 1.00 95.31 389 ALA A O 1
ATOM 2887 N N . ASN A 1 390 ? -23.240 -9.616 42.255 1.00 95.31 390 ASN A N 1
ATOM 2888 C CA . ASN A 1 390 ? -23.298 -9.311 40.819 1.00 95.31 390 ASN A CA 1
ATOM 2889 C C . ASN A 1 390 ? -22.016 -9.722 40.069 1.00 95.31 390 ASN A C 1
ATOM 2891 O O . ASN A 1 390 ? -22.018 -9.766 38.834 1.00 95.31 390 ASN A O 1
ATOM 2895 N N . CYS A 1 391 ? -20.938 -10.023 40.797 1.00 95.56 391 CYS A N 1
ATOM 2896 C CA . CYS A 1 391 ? -19.627 -10.348 40.254 1.00 95.56 391 CYS A CA 1
ATOM 2897 C C . CYS A 1 391 ? -19.546 -11.813 39.835 1.00 95.56 391 CYS A C 1
ATOM 2899 O O . CYS A 1 391 ? -18.961 -12.676 40.482 1.00 95.56 391 CYS A O 1
ATOM 2901 N N . THR A 1 392 ? -20.195 -12.088 38.710 1.00 90.75 392 THR A N 1
ATOM 2902 C CA . THR A 1 392 ? -20.205 -13.388 38.045 1.00 90.75 392 THR A CA 1
ATOM 2903 C C . THR A 1 392 ? -18.780 -13.716 37.573 1.00 90.75 392 THR A C 1
ATOM 2905 O O . THR A 1 392 ? -18.206 -12.993 36.763 1.00 90.75 392 THR A O 1
ATOM 2908 N N . GLY A 1 393 ? -18.199 -14.775 38.146 1.00 90.44 393 GLY A N 1
ATOM 2909 C CA . GLY A 1 393 ? -16.772 -15.113 38.031 1.00 90.44 393 GLY A CA 1
ATOM 2910 C C . GLY A 1 393 ? -15.926 -14.768 39.267 1.00 90.44 393 GLY A C 1
ATOM 2911 O O . GLY A 1 393 ? -14.758 -15.142 39.324 1.00 90.44 393 GLY A O 1
ATOM 2912 N N . GLY A 1 394 ? -16.507 -14.121 40.282 1.00 94.56 394 GLY A N 1
ATOM 2913 C CA . GLY A 1 394 ? -15.851 -13.707 41.527 1.00 94.56 394 GLY A CA 1
ATOM 2914 C C . GLY A 1 394 ? -15.421 -12.234 41.538 1.00 94.56 394 GLY A C 1
ATOM 2915 O O . GLY A 1 394 ? -15.730 -11.473 40.622 1.00 94.56 394 GLY A O 1
ATOM 2916 N N . GLY A 1 395 ? -14.703 -11.835 42.588 1.00 95.62 395 GLY A N 1
ATOM 2917 C CA . GLY A 1 395 ? -14.319 -10.450 42.878 1.00 95.62 395 GLY A CA 1
ATOM 2918 C C . GLY A 1 395 ? -15.206 -9.775 43.932 1.00 95.62 395 GLY A C 1
ATOM 2919 O O . GLY A 1 395 ? -16.140 -10.371 44.465 1.00 95.62 395 GLY A O 1
ATOM 2920 N N . LYS A 1 396 ? -14.891 -8.516 44.248 1.00 96.81 396 LYS A N 1
ATOM 2921 C CA . LYS A 1 396 ? -15.651 -7.639 45.147 1.00 96.81 396 LYS A CA 1
ATOM 2922 C C . LYS A 1 396 ? -16.160 -6.419 44.400 1.00 96.81 396 LYS A C 1
ATOM 2924 O O . LYS A 1 396 ? -15.438 -5.821 43.598 1.00 96.81 396 LYS A O 1
ATOM 2929 N N . CYS A 1 397 ? -17.383 -6.020 44.709 1.00 97.44 397 CYS A N 1
ATOM 2930 C CA . CYS A 1 397 ? -18.000 -4.845 44.136 1.00 97.44 397 CYS A CA 1
ATOM 2931 C C . CYS A 1 397 ? -17.413 -3.579 44.763 1.00 97.44 397 CYS A C 1
ATOM 2933 O O . CYS A 1 397 ? -17.736 -3.205 45.891 1.00 97.44 397 CYS A O 1
ATOM 2935 N N . THR A 1 398 ? -16.520 -2.925 44.028 1.00 96.44 398 THR A N 1
ATOM 2936 C CA . THR A 1 398 ? -15.677 -1.844 44.540 1.00 96.44 398 THR A CA 1
ATOM 2937 C C . THR A 1 398 ? -15.991 -0.544 43.818 1.00 96.44 398 THR A C 1
ATOM 2939 O O . THR A 1 398 ? -16.079 -0.514 42.592 1.00 96.44 398 THR A O 1
ATOM 2942 N N . SER A 1 399 ? -16.149 0.540 44.579 1.00 94.00 399 SER A N 1
ATOM 2943 C CA . SER A 1 399 ? -16.309 1.880 44.016 1.00 94.00 399 SER A CA 1
ATOM 2944 C C . SER A 1 399 ? -14.975 2.391 43.474 1.00 94.00 399 SER A C 1
ATOM 2946 O O . SER A 1 399 ? -13.988 2.432 44.207 1.00 94.00 399 SER A O 1
ATOM 2948 N N . ILE A 1 400 ? -14.961 2.831 42.222 1.00 89.56 400 ILE A N 1
ATOM 2949 C CA . ILE A 1 400 ? -13.829 3.482 41.566 1.00 89.56 400 ILE A CA 1
ATOM 2950 C C . ILE A 1 400 ? -14.298 4.843 41.057 1.00 89.56 400 ILE A C 1
ATOM 2952 O O . ILE A 1 400 ? -15.422 4.989 40.583 1.00 89.56 400 ILE A O 1
ATOM 2956 N N . ASN A 1 401 ? -13.443 5.855 41.178 1.00 87.12 401 ASN A N 1
ATOM 2957 C CA . ASN A 1 401 ? -13.729 7.179 40.637 1.00 87.12 401 ASN A CA 1
ATOM 2958 C C . ASN A 1 401 ? -13.159 7.260 39.215 1.00 87.12 401 ASN A C 1
ATOM 2960 O O . ASN A 1 401 ? -11.940 7.323 39.046 1.00 87.12 401 ASN A O 1
ATOM 2964 N N . LEU A 1 402 ? -14.033 7.217 38.210 1.00 85.44 402 LEU A N 1
ATOM 2965 C CA . LEU A 1 402 ? -13.684 7.367 36.800 1.00 85.44 402 LEU A CA 1
ATOM 2966 C C . LEU A 1 402 ? -14.183 8.731 36.327 1.00 85.44 402 LEU A C 1
ATOM 2968 O O . LEU A 1 402 ? -15.379 9.013 36.357 1.00 85.44 402 LEU A O 1
ATOM 2972 N N . SER A 1 403 ? -13.267 9.607 35.912 1.00 82.31 403 SER A N 1
ATOM 2973 C CA . SER A 1 403 ? -13.608 10.921 35.339 1.00 82.31 403 SER A CA 1
ATOM 2974 C C . SER A 1 403 ? -14.528 11.787 36.221 1.00 82.31 403 SER A C 1
ATOM 2976 O O . SER A 1 403 ? -15.354 12.548 35.718 1.00 82.31 403 SER A O 1
ATOM 2978 N N . GLY A 1 404 ? -14.396 11.683 37.548 1.00 84.81 404 GLY A N 1
ATOM 2979 C CA . GLY A 1 404 ? -15.201 12.444 38.507 1.00 84.81 404 GLY A CA 1
ATOM 2980 C C . GLY A 1 404 ? -16.555 11.815 38.849 1.00 84.81 404 GLY A C 1
ATOM 2981 O O . GLY A 1 404 ? -17.288 12.388 39.656 1.00 84.81 404 GLY A O 1
ATOM 2982 N N . GLN A 1 405 ? -16.887 10.651 38.285 1.00 87.81 405 GLN A N 1
ATOM 2983 C CA . GLN A 1 405 ? -18.055 9.862 38.666 1.00 87.81 405 GLN A CA 1
ATOM 2984 C C . GLN A 1 405 ? -17.626 8.634 39.471 1.00 87.81 405 GLN A C 1
ATOM 2986 O O . GLN A 1 405 ? -16.704 7.907 39.106 1.00 87.81 405 GLN A O 1
ATOM 2991 N N . THR A 1 406 ? -18.290 8.420 40.608 1.00 92.31 406 THR A N 1
ATOM 2992 C CA . THR A 1 406 ? -18.087 7.225 41.430 1.00 92.31 406 THR A CA 1
ATOM 2993 C C . THR A 1 406 ? -18.982 6.116 40.902 1.00 92.31 406 THR A C 1
ATOM 2995 O O . THR A 1 406 ? -20.189 6.125 41.143 1.00 92.31 406 THR A O 1
ATOM 2998 N N . GLU A 1 407 ? -18.381 5.148 40.225 1.00 94.50 407 GLU A N 1
ATOM 2999 C CA . GLU A 1 407 ? -19.057 3.963 39.702 1.00 94.50 407 GLU A CA 1
ATOM 3000 C C . GLU A 1 407 ? -18.552 2.711 40.424 1.00 94.50 407 GLU A C 1
ATOM 3002 O O . GLU A 1 407 ? -17.474 2.711 41.019 1.00 94.50 407 GLU A O 1
ATOM 3007 N N . LYS A 1 408 ? -19.349 1.641 40.443 1.00 96.56 408 LYS A N 1
ATOM 3008 C CA . LYS A 1 408 ? -19.008 0.394 41.139 1.00 96.56 408 LYS A CA 1
ATOM 3009 C C . LYS A 1 408 ? -18.781 -0.723 40.140 1.00 96.56 408 LYS A C 1
ATOM 3011 O O . LYS A 1 408 ? -19.680 -1.034 39.362 1.00 96.56 408 LYS A O 1
ATOM 3016 N N . PHE A 1 409 ? -17.623 -1.370 40.231 1.00 96.50 409 PHE A N 1
ATOM 3017 C CA . PHE A 1 409 ? -17.257 -2.480 39.360 1.00 96.50 409 PHE A CA 1
ATOM 3018 C C . PHE A 1 409 ? -16.751 -3.689 40.142 1.00 96.50 409 PHE A C 1
ATOM 3020 O O . PHE A 1 409 ? -16.259 -3.580 41.267 1.00 96.50 409 PHE A O 1
ATOM 3027 N N . CYS A 1 410 ? -16.863 -4.857 39.523 1.00 97.00 410 CYS A N 1
ATOM 3028 C CA . CYS A 1 410 ? -16.335 -6.107 40.046 1.00 97.00 410 CYS A CA 1
ATOM 3029 C C . CYS A 1 410 ? -14.821 -6.171 39.872 1.00 97.00 410 CYS A C 1
ATOM 3031 O O . CYS A 1 410 ? -14.333 -6.365 38.760 1.00 97.00 410 CYS A O 1
ATOM 3033 N N . LEU A 1 411 ? -14.087 -6.036 40.977 1.00 96.12 411 LEU A N 1
ATOM 3034 C CA . LEU A 1 411 ? -12.627 -6.057 40.990 1.00 96.12 411 LEU A CA 1
ATOM 3035 C C . LEU A 1 411 ? -12.089 -7.226 41.818 1.00 96.12 411 LEU A C 1
ATOM 3037 O O . LEU A 1 411 ? -12.681 -7.630 42.815 1.00 96.12 411 LEU A O 1
ATOM 3041 N N . CYS A 1 412 ? -10.931 -7.749 41.437 1.00 96.12 412 CYS A N 1
ATOM 3042 C CA . CYS A 1 412 ? -10.195 -8.773 42.171 1.00 96.12 412 CYS A CA 1
ATOM 3043 C C . CYS A 1 412 ? -8.820 -8.247 42.595 1.00 96.12 412 CYS A C 1
ATOM 3045 O O . CYS A 1 412 ? -8.142 -7.544 41.844 1.00 96.12 412 CYS A O 1
ATOM 3047 N N . GLY A 1 413 ? -8.405 -8.580 43.817 1.00 92.50 413 GLY A N 1
ATOM 3048 C CA . GLY A 1 413 ? -7.070 -8.249 44.328 1.00 92.50 413 GLY A CA 1
ATOM 3049 C C . GLY A 1 413 ? -6.056 -9.359 44.063 1.00 92.50 413 GLY A C 1
ATOM 3050 O O . GLY A 1 413 ? -4.887 -9.089 43.818 1.00 92.50 413 GLY A O 1
ATOM 3051 N N . GLU A 1 414 ? -6.498 -10.614 44.058 1.00 89.38 414 GLU A N 1
ATOM 3052 C CA . GLU A 1 414 ? -5.663 -11.809 43.914 1.00 89.38 414 GLU A CA 1
ATOM 3053 C C . GLU A 1 414 ? -6.428 -12.913 43.174 1.00 89.38 414 GLU A C 1
ATOM 3055 O O . GLU A 1 414 ? -7.652 -12.855 43.043 1.00 89.38 414 GLU A O 1
ATOM 3060 N N . GLY A 1 415 ? -5.720 -13.941 42.695 1.00 83.25 415 GLY A N 1
ATOM 3061 C CA . GLY A 1 415 ? -6.338 -15.056 41.966 1.00 83.25 415 GLY A CA 1
ATOM 3062 C C . GLY A 1 415 ? -7.402 -15.814 42.771 1.00 83.25 415 GLY A C 1
ATOM 3063 O O . GLY A 1 415 ? -8.400 -16.229 42.197 1.00 83.25 415 GLY A O 1
ATOM 3064 N N . ASN A 1 416 ? -7.240 -15.917 44.094 1.00 90.12 416 ASN A N 1
ATOM 3065 C CA . ASN A 1 416 ? -8.177 -16.597 45.004 1.00 90.12 416 ASN A CA 1
ATOM 3066 C C . ASN A 1 416 ? -9.521 -15.866 45.192 1.00 90.12 416 ASN A C 1
ATOM 3068 O O . ASN A 1 416 ? -10.463 -16.454 45.714 1.00 90.12 416 ASN A O 1
ATOM 3072 N N . THR A 1 417 ? -9.623 -14.596 44.782 1.00 93.19 417 THR A N 1
ATOM 3073 C CA . THR A 1 417 ? -10.887 -13.843 44.843 1.00 93.19 417 THR A CA 1
ATOM 3074 C C . THR A 1 417 ? -11.810 -14.152 43.668 1.00 93.19 417 THR A C 1
ATOM 3076 O O . THR A 1 417 ? -12.978 -13.767 43.692 1.00 93.19 417 THR A O 1
ATOM 3079 N N . CYS A 1 418 ? -11.307 -14.867 42.660 1.00 94.50 418 CYS A N 1
ATOM 3080 C CA . CYS A 1 418 ? -12.083 -15.333 41.524 1.00 94.50 418 CYS A CA 1
ATOM 3081 C C . CYS A 1 418 ? -12.650 -16.734 41.775 1.00 94.50 418 CYS A C 1
ATOM 3083 O O . CYS A 1 418 ? -12.047 -17.552 42.468 1.00 94.50 418 CYS A O 1
ATOM 3085 N N . GLY A 1 419 ? -13.836 -16.999 41.229 1.00 92.75 419 GLY A N 1
ATOM 3086 C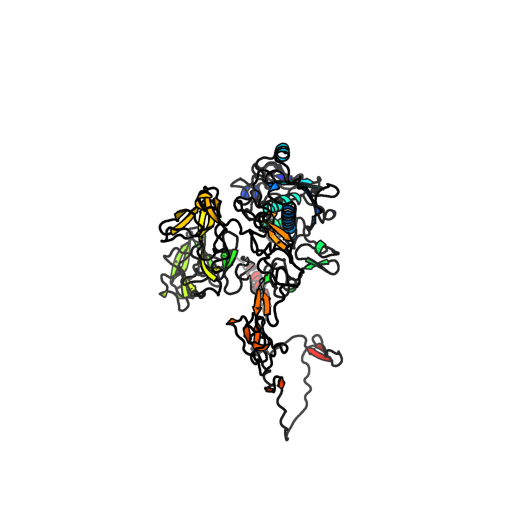 CA . GLY A 1 419 ? -14.478 -18.309 41.300 1.00 92.75 419 GLY A CA 1
ATOM 3087 C C . GLY A 1 419 ? -13.708 -19.374 40.512 1.00 92.75 419 GLY A C 1
ATOM 3088 O O . GLY A 1 419 ? -12.836 -19.063 39.703 1.00 92.75 419 GLY A O 1
ATOM 3089 N N . VAL A 1 420 ? -14.050 -20.647 40.725 1.00 89.62 420 VAL A N 1
ATOM 3090 C CA . VAL A 1 420 ? -13.452 -21.776 39.990 1.00 89.62 420 VAL A CA 1
ATOM 3091 C C . VAL A 1 420 ? -13.607 -21.562 38.479 1.00 89.62 420 VAL A C 1
ATOM 3093 O O . VAL A 1 420 ? -14.698 -21.251 38.005 1.00 89.62 420 VAL A O 1
ATOM 3096 N N . GLY A 1 421 ? -12.509 -21.714 37.732 1.00 87.00 421 GLY A N 1
ATOM 3097 C CA . GLY A 1 421 ? -12.470 -21.456 36.288 1.00 87.00 421 GLY A CA 1
ATOM 3098 C C . GLY A 1 421 ? -12.283 -19.984 35.905 1.00 87.00 421 GLY A C 1
ATOM 3099 O O . GLY A 1 421 ? -12.379 -19.658 34.723 1.00 87.00 421 GLY A O 1
ATOM 3100 N N . TYR A 1 422 ? -12.007 -19.101 36.871 1.00 92.00 422 TYR A N 1
ATOM 3101 C CA . TYR A 1 422 ? -11.650 -17.703 36.644 1.00 92.00 422 TYR A CA 1
ATOM 3102 C C . TYR A 1 422 ? -10.300 -17.365 37.286 1.00 92.00 422 TYR A C 1
ATOM 3104 O O . TYR A 1 422 ? -9.900 -17.931 38.300 1.00 92.00 422 TYR A O 1
ATOM 3112 N N . SER A 1 423 ? -9.586 -16.408 36.701 1.00 91.25 423 SER A N 1
ATOM 3113 C CA . SER A 1 423 ? -8.353 -15.848 37.250 1.00 91.25 423 SER A CA 1
ATOM 3114 C C . SER A 1 423 ? -8.371 -14.325 37.198 1.00 91.25 423 SER A C 1
ATOM 3116 O O . SER A 1 423 ? -8.989 -13.711 36.329 1.00 91.25 423 SER A O 1
ATOM 3118 N N . CYS A 1 424 ? -7.680 -13.701 38.151 1.00 93.31 424 CYS A N 1
ATOM 3119 C CA . CYS A 1 424 ? -7.666 -12.251 38.278 1.00 93.31 424 CYS A CA 1
ATOM 3120 C C . CYS A 1 424 ? -6.806 -11.605 37.179 1.00 93.31 424 CYS A C 1
ATOM 3122 O O . CYS A 1 424 ? -5.577 -11.667 37.231 1.00 93.31 424 CYS A O 1
ATOM 3124 N N . ASN A 1 425 ? -7.444 -11.000 36.176 1.00 91.31 425 ASN A N 1
ATOM 3125 C CA . ASN A 1 425 ? -6.790 -10.274 35.093 1.00 91.31 425 ASN A CA 1
ATOM 3126 C C . ASN A 1 425 ? -6.379 -8.869 35.538 1.00 91.31 425 ASN A C 1
ATOM 3128 O O . ASN A 1 425 ? -7.227 -7.987 35.653 1.00 91.31 425 ASN A O 1
ATOM 3132 N N . LYS A 1 426 ? -5.080 -8.655 35.754 1.00 89.88 426 LYS A N 1
ATOM 3133 C CA . LYS A 1 426 ? -4.516 -7.368 36.191 1.00 89.88 426 LYS A CA 1
ATOM 3134 C C . LYS A 1 426 ? -3.779 -6.598 35.090 1.00 89.88 426 LYS A C 1
ATOM 3136 O O . LYS A 1 426 ? -3.188 -5.560 35.388 1.00 89.88 426 LYS A O 1
ATOM 3141 N N . GLU A 1 427 ? -3.767 -7.101 33.852 1.00 81.62 427 GLU A N 1
ATOM 3142 C CA . GLU A 1 427 ? -2.885 -6.601 32.783 1.00 81.62 427 GLU A CA 1
ATOM 3143 C C . GLU A 1 427 ? -3.119 -5.121 32.462 1.00 81.62 427 GLU A C 1
ATOM 3145 O O . GLU A 1 427 ? -2.158 -4.374 32.292 1.00 81.62 427 GLU A O 1
ATOM 3150 N N . TYR A 1 428 ? -4.377 -4.671 32.417 1.00 80.88 428 TYR A N 1
ATOM 3151 C CA . TYR A 1 428 ? -4.691 -3.325 31.929 1.00 80.88 428 TYR A CA 1
ATOM 3152 C C . TYR A 1 428 ? -4.851 -2.266 33.033 1.00 80.88 428 TYR A C 1
ATOM 3154 O O . TYR A 1 428 ? -4.546 -1.096 32.802 1.00 80.88 428 TYR A O 1
ATOM 3162 N N . ILE A 1 429 ? -5.239 -2.666 34.252 1.00 83.50 429 ILE A N 1
ATOM 3163 C CA . ILE A 1 429 ? -5.584 -1.764 35.377 1.00 83.50 429 ILE A CA 1
ATOM 3164 C C . ILE A 1 429 ? -4.360 -1.478 36.288 1.00 83.50 429 ILE A C 1
ATOM 3166 O O . ILE A 1 429 ? -4.474 -1.017 37.419 1.00 83.50 429 ILE A O 1
ATOM 3170 N N . GLY A 1 430 ? -3.139 -1.714 35.795 1.00 74.44 430 GLY A N 1
ATOM 3171 C CA . GLY A 1 430 ? -1.909 -1.286 36.476 1.00 74.44 430 GLY A CA 1
ATOM 3172 C C . GLY A 1 430 ? -1.507 -2.136 37.688 1.00 74.44 430 GLY A C 1
ATOM 3173 O O . GLY A 1 430 ? -0.853 -1.633 38.596 1.00 74.44 430 GLY A O 1
ATOM 3174 N N . GLY A 1 431 ? -1.890 -3.418 37.732 1.00 79.06 431 GLY A N 1
ATOM 3175 C CA . GLY A 1 431 ? -1.365 -4.394 38.701 1.00 79.06 431 GLY A CA 1
ATOM 3176 C C . GLY A 1 431 ? -1.930 -4.330 40.129 1.00 79.06 431 GLY A C 1
ATOM 3177 O O . GLY A 1 431 ? -1.823 -5.317 40.860 1.00 79.06 431 GLY A O 1
ATOM 3178 N N . ILE A 1 432 ? -2.555 -3.218 40.531 1.00 80.56 432 ILE A N 1
ATOM 3179 C CA . ILE A 1 432 ? -3.107 -3.037 41.889 1.00 80.56 432 ILE A CA 1
ATOM 3180 C C . ILE A 1 432 ? -4.442 -3.779 42.044 1.00 80.56 432 ILE A C 1
ATOM 3182 O O . ILE A 1 432 ? -4.690 -4.417 43.064 1.00 80.56 432 ILE A O 1
ATOM 3186 N N . ALA A 1 433 ? -5.276 -3.746 41.008 1.00 90.50 433 ALA A N 1
ATOM 3187 C CA . ALA A 1 433 ? -6.536 -4.470 40.934 1.00 90.50 433 ALA A CA 1
ATOM 3188 C C . ALA A 1 433 ? -6.672 -5.124 39.557 1.00 90.50 433 ALA A C 1
ATOM 3190 O O . ALA A 1 433 ? -6.048 -4.696 38.585 1.00 90.50 433 ALA A O 1
ATOM 3191 N N . GLY A 1 434 ? -7.472 -6.178 39.483 1.00 92.19 434 GLY A N 1
ATOM 3192 C CA . GLY A 1 434 ? -7.836 -6.833 38.238 1.00 92.19 434 GLY A CA 1
ATOM 3193 C C . GLY A 1 434 ? -9.328 -7.094 38.149 1.00 92.19 434 GLY A C 1
ATOM 3194 O O . GLY A 1 434 ? -10.096 -6.645 38.997 1.00 92.19 434 GLY A O 1
ATOM 3195 N N . ILE A 1 435 ? -9.732 -7.870 37.149 1.00 93.75 435 ILE A N 1
ATOM 3196 C CA . ILE A 1 435 ? -11.099 -8.385 37.018 1.00 93.75 435 ILE A CA 1
ATOM 3197 C C . ILE A 1 435 ? -11.048 -9.891 36.844 1.00 93.75 435 ILE A C 1
ATOM 3199 O O . ILE A 1 435 ? -10.169 -10.412 36.162 1.00 93.75 435 ILE A O 1
ATOM 3203 N N . CYS A 1 436 ? -11.982 -10.603 37.465 1.00 93.69 436 CYS A N 1
ATOM 3204 C CA . CYS A 1 436 ? -12.095 -12.036 37.261 1.00 93.69 436 CYS A CA 1
ATOM 3205 C C . CYS A 1 436 ? -12.529 -12.327 35.824 1.00 93.69 436 CYS A C 1
ATOM 3207 O O . CYS A 1 436 ? -13.668 -12.077 35.434 1.00 93.69 436 CYS A O 1
ATOM 3209 N N . ALA A 1 437 ? -11.598 -12.857 35.042 1.00 91.25 437 ALA A N 1
ATOM 3210 C CA . ALA A 1 437 ? -11.819 -13.320 33.683 1.00 91.25 437 ALA A CA 1
ATOM 3211 C C . ALA A 1 437 ? -11.697 -14.843 33.653 1.00 91.25 437 ALA A C 1
ATOM 3213 O O . ALA A 1 437 ? -11.007 -15.419 34.495 1.00 91.25 437 ALA A O 1
ATOM 3214 N N . ALA A 1 438 ? -12.384 -15.499 32.717 1.00 87.06 438 ALA A N 1
ATOM 3215 C CA . ALA A 1 438 ? -12.291 -16.950 32.569 1.00 87.06 438 ALA A CA 1
ATOM 3216 C C . ALA A 1 438 ? -10.816 -17.362 32.444 1.00 87.06 438 ALA A C 1
ATOM 3218 O O . ALA A 1 438 ? -10.058 -16.719 31.714 1.00 87.06 438 ALA A O 1
ATOM 3219 N N . THR A 1 439 ? -10.396 -18.384 33.190 1.00 77.88 439 THR A N 1
ATOM 3220 C CA . THR A 1 439 ? -9.000 -18.820 33.224 1.00 77.88 439 THR A CA 1
ATOM 3221 C C . THR A 1 439 ? -8.531 -19.128 31.808 1.00 77.88 439 THR A C 1
ATOM 3223 O O . THR A 1 439 ? -9.203 -19.841 31.066 1.00 77.88 439 THR A O 1
ATOM 3226 N N . LYS A 1 440 ? -7.386 -18.550 31.428 1.00 69.38 440 LYS A N 1
ATOM 3227 C CA . LYS A 1 440 ? -6.787 -18.692 30.097 1.00 69.38 440 LYS A CA 1
ATOM 3228 C C . LYS A 1 440 ? -6.682 -20.182 29.739 1.00 69.38 440 LYS A C 1
ATOM 3230 O O . LYS A 1 440 ? -5.962 -20.914 30.407 1.00 69.38 440 LYS A O 1
ATOM 3235 N N . THR A 1 441 ? -7.368 -20.613 28.682 1.00 61.75 441 THR A N 1
ATOM 3236 C CA . THR A 1 441 ? -7.249 -21.962 28.093 1.00 61.75 441 THR A CA 1
ATOM 3237 C C . THR A 1 441 ? -6.310 -21.989 26.887 1.00 61.75 441 THR A C 1
ATOM 3239 O O . THR A 1 441 ? -6.336 -22.942 26.110 1.00 61.75 441 THR A O 1
ATOM 3242 N N . ALA A 1 442 ? -5.488 -20.947 26.700 1.00 60.53 442 ALA A N 1
ATOM 3243 C CA . ALA A 1 442 ? -4.501 -20.941 25.628 1.00 60.53 442 ALA A CA 1
ATOM 3244 C C . ALA A 1 442 ? -3.617 -22.194 25.762 1.00 60.53 442 ALA A C 1
ATOM 3246 O O . ALA A 1 442 ? -3.145 -22.477 26.869 1.00 60.53 442 ALA A O 1
ATOM 3247 N N . PRO A 1 443 ? -3.417 -22.959 24.679 1.00 64.44 443 PRO A N 1
ATOM 3248 C CA . PRO A 1 443 ? -2.590 -24.150 24.739 1.00 64.44 443 PRO A CA 1
ATOM 3249 C C . PRO A 1 443 ? -1.178 -23.771 25.202 1.00 64.44 443 PRO A C 1
ATOM 3251 O O . PRO A 1 443 ? -0.591 -22.787 24.741 1.00 64.44 443 PRO A O 1
ATOM 3254 N N . GLU A 1 444 ? -0.642 -24.536 26.159 1.00 69.31 444 GLU A N 1
ATOM 3255 C CA . GLU A 1 444 ? 0.706 -24.299 26.695 1.00 69.31 444 GLU A CA 1
ATOM 3256 C C . GLU A 1 444 ? 1.778 -24.412 25.605 1.00 69.31 444 GLU A C 1
ATOM 3258 O O . GLU A 1 444 ? 2.821 -23.764 25.701 1.00 69.31 444 GLU A O 1
ATOM 3263 N N . THR A 1 445 ? 1.500 -25.187 24.556 1.00 79.75 445 THR A N 1
ATOM 3264 C CA . THR A 1 445 ? 2.403 -25.467 23.444 1.00 79.75 445 THR A CA 1
ATOM 3265 C C . THR A 1 445 ? 1.794 -25.055 22.107 1.00 79.75 445 THR A C 1
ATOM 3267 O O . THR A 1 445 ? 0.582 -25.107 21.889 1.00 79.75 445 THR A O 1
ATOM 3270 N N . CYS A 1 446 ? 2.660 -24.611 21.204 1.00 82.44 446 CYS A N 1
ATOM 3271 C CA . CYS A 1 446 ? 2.288 -24.305 19.833 1.00 82.44 446 CYS A CA 1
ATOM 3272 C C . CYS A 1 446 ? 2.179 -25.579 18.983 1.00 82.44 446 CYS A C 1
ATOM 3274 O O . CYS A 1 446 ? 2.781 -26.595 19.342 1.00 82.44 446 CYS A O 1
ATOM 3276 N N . PRO A 1 447 ? 1.422 -25.549 17.869 1.00 82.81 447 PRO A N 1
ATOM 3277 C CA . PRO A 1 447 ? 1.429 -26.634 16.890 1.00 82.81 447 PRO A CA 1
ATOM 3278 C C . PRO A 1 447 ? 2.850 -26.919 16.384 1.00 82.81 447 PRO A C 1
ATOM 3280 O O . PRO A 1 447 ? 3.706 -26.037 16.410 1.00 82.81 447 PRO A O 1
ATOM 3283 N N . SER A 1 448 ? 3.099 -28.138 15.896 1.00 80.00 448 SER A N 1
ATOM 3284 C CA . SER A 1 448 ? 4.389 -28.486 15.282 1.00 80.00 448 SER A CA 1
ATOM 3285 C C . SER A 1 448 ? 4.737 -27.507 14.153 1.00 80.00 448 SER A C 1
ATOM 3287 O O . SER A 1 448 ? 3.859 -27.130 13.374 1.00 80.00 448 SER A O 1
ATOM 3289 N N . GLY A 1 449 ? 5.996 -27.068 14.085 1.00 75.56 449 GLY A N 1
ATOM 3290 C CA . GLY A 1 449 ? 6.424 -26.021 13.158 1.00 75.56 449 GLY A CA 1
ATOM 3291 C C . GLY A 1 449 ? 6.223 -24.599 13.689 1.00 75.56 449 GLY A C 1
ATOM 3292 O O . GLY A 1 449 ? 6.448 -23.650 12.938 1.00 75.56 449 GLY A O 1
ATOM 3293 N N . PHE A 1 450 ? 5.800 -24.421 14.946 1.00 81.88 450 PHE A N 1
ATOM 3294 C CA . PHE A 1 450 ? 5.647 -23.120 15.593 1.00 81.88 450 PHE A CA 1
ATOM 3295 C C . PHE A 1 450 ? 6.268 -23.096 16.997 1.00 81.88 450 PHE A C 1
ATOM 3297 O O . PHE A 1 450 ? 6.024 -23.966 17.832 1.00 81.88 450 PHE A O 1
ATOM 3304 N N . THR A 1 451 ? 6.984 -22.014 17.299 1.00 83.69 451 THR A N 1
ATOM 3305 C CA . THR A 1 451 ? 7.550 -21.717 18.613 1.00 83.69 451 THR A CA 1
ATOM 3306 C C . THR A 1 451 ? 6.717 -20.631 19.284 1.00 83.69 451 THR A C 1
ATOM 3308 O O . THR A 1 451 ? 6.315 -19.647 18.664 1.00 83.69 451 THR A O 1
ATOM 3311 N N . CYS A 1 452 ? 6.484 -20.761 20.588 1.00 85.50 452 CYS A N 1
ATOM 3312 C CA . CYS A 1 452 ? 5.831 -19.704 21.346 1.00 85.50 452 CYS A CA 1
ATOM 3313 C C . CYS A 1 452 ? 6.788 -18.520 21.569 1.00 85.50 452 CYS A C 1
ATOM 3315 O O . CYS A 1 452 ? 7.762 -18.659 22.306 1.00 85.50 452 CYS A O 1
ATOM 3317 N N . SER A 1 453 ? 6.531 -17.364 20.947 1.00 79.88 453 SER A N 1
ATOM 3318 C CA . SER A 1 453 ? 7.368 -16.158 21.084 1.00 79.88 453 SER A CA 1
ATOM 3319 C C . SER A 1 453 ? 6.561 -14.911 21.420 1.00 79.88 453 SER A C 1
ATOM 3321 O O . SER A 1 453 ? 5.385 -14.796 21.086 1.00 79.88 453 SER A O 1
ATOM 3323 N N . GLU A 1 454 ? 7.213 -13.943 22.064 1.00 75.56 454 GLU A N 1
ATOM 3324 C CA . GLU A 1 454 ? 6.627 -12.638 22.373 1.00 75.56 454 GLU A CA 1
ATOM 3325 C C . GLU A 1 454 ? 6.549 -11.759 21.110 1.00 75.56 454 GLU A C 1
ATOM 3327 O O . GLU A 1 454 ? 7.566 -11.449 20.487 1.00 75.56 454 GLU A O 1
ATOM 3332 N N . VAL A 1 455 ? 5.337 -11.362 20.715 1.00 68.75 455 VAL A N 1
ATOM 3333 C CA . VAL A 1 455 ? 5.062 -10.702 19.429 1.00 68.75 455 VAL A CA 1
ATOM 3334 C C . VAL A 1 455 ? 4.995 -9.179 19.547 1.00 68.75 455 VAL A C 1
ATOM 3336 O O . VAL A 1 455 ? 5.413 -8.516 18.602 1.00 68.75 455 VAL A O 1
ATOM 3339 N N . LEU A 1 456 ? 4.489 -8.630 20.671 1.00 63.78 456 LEU A N 1
ATOM 3340 C CA . LEU A 1 456 ? 4.440 -7.200 21.064 1.00 63.78 456 LEU A CA 1
ATOM 3341 C C . LEU A 1 456 ? 3.775 -7.048 22.458 1.00 63.78 456 LEU A C 1
ATOM 3343 O O . LEU A 1 456 ? 2.838 -7.775 22.760 1.00 63.78 456 LEU A O 1
ATOM 3347 N N . ASN A 1 457 ? 4.194 -6.070 23.277 1.00 63.69 457 ASN A N 1
ATOM 3348 C CA . ASN A 1 457 ? 3.573 -5.704 24.571 1.00 63.69 457 ASN A CA 1
ATOM 3349 C C . ASN A 1 457 ? 3.354 -6.871 25.567 1.00 63.69 457 ASN A C 1
ATOM 3351 O O . ASN A 1 457 ? 2.326 -6.905 26.240 1.00 63.69 457 ASN A O 1
ATOM 3355 N N . GLY A 1 458 ? 4.273 -7.839 25.660 1.00 64.94 458 GLY A N 1
ATOM 3356 C CA . GLY A 1 458 ? 4.109 -8.993 26.554 1.00 64.94 458 GLY A CA 1
ATOM 3357 C C . GLY A 1 458 ? 3.147 -10.070 26.044 1.00 64.94 458 GLY A C 1
ATOM 3358 O O . GLY A 1 458 ? 2.948 -11.076 26.722 1.00 64.94 458 GLY A O 1
ATOM 3359 N N . HIS A 1 459 ? 2.552 -9.902 24.859 1.00 71.50 459 HIS A N 1
ATOM 3360 C CA . HIS A 1 459 ? 1.741 -10.946 24.247 1.00 71.50 459 HIS A CA 1
ATOM 3361 C C . HIS A 1 459 ? 2.634 -12.016 23.625 1.00 71.50 459 HIS A C 1
ATOM 3363 O O . HIS A 1 459 ? 3.504 -11.704 22.813 1.00 71.50 459 HIS A O 1
ATOM 3369 N N . THR A 1 460 ? 2.369 -13.277 23.951 1.00 80.31 460 THR A N 1
ATOM 3370 C CA . THR A 1 460 ? 2.998 -14.451 23.346 1.00 80.31 460 THR A CA 1
ATOM 3371 C C . THR A 1 460 ? 2.058 -15.114 22.348 1.00 80.31 460 THR A C 1
ATOM 3373 O O . THR A 1 460 ? 0.875 -15.331 22.627 1.00 80.31 460 THR A O 1
ATOM 3376 N N . ALA A 1 461 ? 2.584 -15.444 21.174 1.00 85.31 461 ALA A N 1
ATOM 3377 C CA . ALA A 1 461 ? 1.863 -16.187 20.156 1.00 85.31 461 ALA A CA 1
ATOM 3378 C C . ALA A 1 461 ? 2.769 -17.203 19.464 1.00 85.31 461 ALA A C 1
ATOM 3380 O O . ALA A 1 461 ? 3.996 -17.091 19.475 1.00 85.31 461 ALA A O 1
ATOM 3381 N N . CYS A 1 462 ? 2.136 -18.207 18.874 1.00 85.06 462 CYS A N 1
ATOM 3382 C CA . CYS A 1 462 ? 2.782 -19.180 18.023 1.00 85.06 462 CYS A CA 1
ATOM 3383 C C . CYS A 1 462 ? 3.256 -18.483 16.762 1.00 85.06 462 CYS A C 1
ATOM 3385 O O . CYS A 1 462 ? 2.459 -18.090 15.908 1.00 85.06 462 CYS A O 1
ATOM 3387 N N . VAL A 1 463 ? 4.567 -18.315 16.675 1.00 80.38 463 VAL A N 1
ATOM 3388 C CA . VAL A 1 463 ? 5.258 -17.866 15.472 1.00 80.38 463 VAL A CA 1
ATOM 3389 C C . VAL A 1 463 ? 5.895 -19.089 14.828 1.00 80.38 463 VAL A C 1
ATOM 3391 O O . VAL A 1 463 ? 6.247 -20.013 15.557 1.00 80.38 463 VAL A O 1
ATOM 3394 N N . PRO A 1 464 ? 6.037 -19.148 13.499 1.00 73.38 464 PRO A N 1
ATOM 3395 C CA . PRO A 1 464 ? 6.712 -20.270 12.861 1.00 73.38 464 PRO A CA 1
ATOM 3396 C C . PRO A 1 464 ? 8.090 -20.528 13.496 1.00 73.38 464 PRO A C 1
ATOM 3398 O O . PRO A 1 464 ? 8.835 -19.578 13.779 1.00 73.38 464 PRO A O 1
ATOM 3401 N N . ASP A 1 465 ? 8.405 -21.805 13.723 1.00 72.44 465 ASP A N 1
ATOM 3402 C CA . ASP A 1 465 ? 9.720 -22.321 14.130 1.00 72.44 465 ASP A CA 1
ATOM 3403 C C . ASP A 1 465 ? 10.832 -21.692 13.266 1.00 72.44 465 ASP A C 1
ATOM 3405 O O . ASP A 1 465 ? 10.528 -21.225 12.164 1.00 72.44 465 ASP A O 1
ATOM 3409 N N . PRO A 1 466 ? 12.091 -21.593 13.757 1.00 58.88 466 PRO A N 1
ATOM 3410 C CA . PRO A 1 466 ? 13.164 -20.787 13.164 1.00 58.88 466 PRO A CA 1
ATOM 3411 C C . PRO A 1 466 ? 13.121 -20.766 11.638 1.00 58.88 466 PRO A C 1
ATOM 3413 O O . PRO A 1 466 ? 13.329 -21.777 10.969 1.00 58.88 466 PRO A O 1
ATOM 3416 N N . GLY A 1 467 ? 12.773 -19.594 11.117 1.00 62.31 467 GLY A N 1
ATOM 3417 C CA . GLY A 1 467 ? 12.347 -19.440 9.746 1.00 62.31 467 GLY A CA 1
ATOM 3418 C C . GLY A 1 467 ? 13.476 -19.664 8.759 1.00 62.31 467 GLY A C 1
ATOM 3419 O O . GLY A 1 467 ? 14.659 -19.741 9.072 1.00 62.31 467 GLY A O 1
ATOM 3420 N N . ASN A 1 468 ? 13.116 -19.703 7.492 1.00 66.06 468 ASN A N 1
ATOM 3421 C CA . ASN A 1 468 ? 14.050 -19.799 6.376 1.00 66.06 468 ASN A CA 1
ATOM 3422 C C . ASN A 1 468 ? 14.900 -18.530 6.154 1.00 66.06 468 ASN A C 1
ATOM 3424 O O . ASN A 1 468 ? 15.565 -18.432 5.121 1.00 66.06 468 ASN A O 1
ATOM 3428 N N . ARG A 1 469 ? 14.875 -17.556 7.082 1.00 78.19 469 ARG A N 1
ATOM 3429 C CA . ARG A 1 469 ? 15.572 -16.286 6.898 1.00 78.19 469 ARG A CA 1
ATOM 3430 C C . ARG A 1 469 ? 17.068 -16.416 7.138 1.00 78.19 469 ARG A C 1
ATOM 3432 O O . ARG A 1 469 ? 17.512 -16.737 8.245 1.00 78.19 469 ARG A O 1
ATOM 3439 N N . ARG A 1 470 ? 17.842 -16.131 6.095 1.00 87.06 470 ARG A N 1
ATOM 3440 C CA . ARG A 1 470 ? 19.309 -16.199 6.104 1.00 87.06 470 ARG A CA 1
ATOM 3441 C C . ARG A 1 470 ? 19.902 -14.965 6.786 1.00 87.06 470 ARG A C 1
ATOM 3443 O O . ARG A 1 470 ? 19.220 -13.967 7.006 1.00 87.06 470 ARG A O 1
ATOM 3450 N N . ALA A 1 471 ? 21.185 -15.023 7.140 1.00 87.56 471 ALA A N 1
ATOM 3451 C CA . ALA A 1 471 ? 21.872 -13.872 7.723 1.00 87.56 471 ALA A CA 1
ATOM 3452 C C . ALA A 1 471 ? 21.793 -12.664 6.776 1.00 87.56 471 ALA A C 1
ATOM 3454 O O . ALA A 1 471 ? 21.959 -12.828 5.571 1.00 87.56 471 ALA A O 1
ATOM 3455 N N . GLY A 1 472 ? 21.516 -11.480 7.323 1.00 82.25 472 GLY A N 1
ATOM 3456 C CA . GLY A 1 472 ? 21.295 -10.244 6.563 1.00 82.25 472 GLY A CA 1
ATOM 3457 C C . GLY A 1 472 ? 19.837 -9.993 6.164 1.00 82.25 472 GLY A C 1
ATOM 3458 O O . GLY A 1 472 ? 19.432 -8.835 6.053 1.00 82.25 472 GLY A O 1
ATOM 3459 N N . GLU A 1 473 ? 19.006 -11.035 6.055 1.00 82.44 473 GLU A N 1
ATOM 3460 C CA . GLU A 1 473 ? 17.593 -10.859 5.718 1.00 82.44 473 GLU A CA 1
ATOM 3461 C C . GLU A 1 473 ? 16.806 -10.213 6.861 1.00 82.44 473 GLU A C 1
ATOM 3463 O O . GLU A 1 473 ? 17.119 -10.362 8.048 1.00 82.44 473 GLU A O 1
ATOM 3468 N N . THR A 1 474 ? 15.751 -9.483 6.498 1.00 79.00 474 THR A N 1
ATOM 3469 C CA . THR A 1 474 ? 14.853 -8.871 7.470 1.00 79.00 474 THR A CA 1
ATOM 3470 C C . THR A 1 474 ? 14.132 -9.924 8.281 1.00 79.00 474 THR A C 1
ATOM 3472 O O . THR A 1 474 ? 13.583 -10.900 7.771 1.00 79.00 474 THR A O 1
ATOM 3475 N N . CYS A 1 475 ? 14.102 -9.672 9.577 1.00 80.44 475 CYS A N 1
ATOM 3476 C CA . CYS A 1 475 ? 13.421 -10.518 10.526 1.00 80.44 475 CYS A CA 1
ATOM 3477 C C . CYS A 1 475 ? 12.454 -9.681 11.343 1.00 80.44 475 CYS A C 1
ATOM 3479 O O . CYS A 1 475 ? 12.544 -8.453 11.432 1.00 80.44 475 CYS A O 1
ATOM 3481 N N . GLY A 1 476 ? 11.503 -10.355 11.954 1.00 76.50 476 GLY A N 1
ATOM 3482 C CA . GLY A 1 476 ? 10.503 -9.708 12.771 1.00 76.50 476 GLY A CA 1
ATOM 3483 C C . GLY A 1 476 ? 9.704 -10.743 13.532 1.00 76.50 476 GLY A C 1
ATOM 3484 O O . GLY A 1 476 ? 10.055 -11.920 13.520 1.00 76.50 476 GLY A O 1
ATOM 3485 N N . PRO A 1 477 ? 8.600 -10.324 14.156 1.00 61.69 477 PRO A N 1
ATOM 3486 C CA . PRO A 1 477 ? 7.755 -11.246 14.900 1.00 61.69 477 PRO A CA 1
ATOM 3487 C C . PRO A 1 477 ? 7.183 -12.382 14.031 1.00 61.69 477 PRO A C 1
ATOM 3489 O O . PRO A 1 477 ? 6.843 -13.431 14.553 1.00 61.69 477 PRO A O 1
ATOM 3492 N N . PHE A 1 478 ? 7.118 -12.190 12.708 1.00 63.81 478 PHE A N 1
ATOM 3493 C CA . PHE A 1 478 ? 6.568 -13.152 11.740 1.00 63.81 478 PHE A CA 1
ATOM 3494 C C . PHE A 1 478 ? 7.621 -13.827 10.862 1.00 63.81 478 PHE A C 1
ATOM 3496 O O . PHE A 1 478 ? 7.315 -14.770 10.141 1.00 63.81 478 PHE A O 1
ATOM 3503 N N . PHE A 1 479 ? 8.854 -13.326 10.895 1.00 75.25 479 PHE A N 1
ATOM 3504 C CA . PHE A 1 479 ? 9.952 -13.807 10.068 1.00 75.25 479 PHE A CA 1
ATOM 3505 C C . PHE A 1 479 ? 11.099 -14.154 11.005 1.00 75.25 479 PHE A C 1
ATOM 3507 O O . PHE A 1 479 ? 11.918 -13.296 11.347 1.00 75.25 479 PHE A O 1
ATOM 3514 N N . SER A 1 480 ? 11.086 -15.393 11.484 1.00 79.06 480 SER A N 1
ATOM 3515 C CA . SER A 1 480 ? 12.126 -15.947 12.337 1.00 79.06 480 SER A CA 1
ATOM 3516 C C . SER A 1 480 ? 13.368 -16.275 11.503 1.00 79.06 480 SER A C 1
ATOM 3518 O O . SER A 1 480 ? 13.299 -16.521 10.297 1.00 79.06 480 SER A O 1
ATOM 3520 N N . CYS A 1 481 ? 14.528 -16.209 12.144 1.00 85.12 481 CYS A N 1
ATOM 3521 C CA . CYS A 1 481 ? 15.805 -16.481 11.500 1.00 85.12 481 CYS A CA 1
ATOM 3522 C C . CYS A 1 481 ? 16.104 -17.975 11.469 1.00 85.12 481 CYS A C 1
ATOM 3524 O O . CYS A 1 481 ? 15.671 -18.700 12.365 1.00 85.12 481 CYS A O 1
ATOM 3526 N N . SER A 1 482 ? 16.872 -18.421 10.472 1.00 85.62 482 SER A N 1
ATOM 3527 C CA . SER A 1 482 ? 17.324 -19.812 10.398 1.00 85.62 482 SER A CA 1
ATOM 3528 C C . SER A 1 482 ? 18.139 -20.197 11.623 1.00 85.62 482 SER A C 1
ATOM 3530 O O . SER A 1 482 ? 18.739 -19.347 12.283 1.00 85.62 482 SER A O 1
ATOM 3532 N N . ALA A 1 483 ? 18.160 -21.493 11.934 1.00 81.50 483 ALA A N 1
ATOM 3533 C CA . ALA A 1 483 ? 18.837 -22.012 13.116 1.00 81.50 483 ALA A CA 1
ATOM 3534 C C . ALA A 1 483 ? 20.277 -21.468 13.251 1.00 81.50 483 ALA A C 1
ATOM 3536 O O . ALA A 1 483 ? 21.070 -21.487 12.304 1.00 81.50 483 ALA A O 1
ATOM 3537 N N . GLY A 1 484 ? 20.603 -20.970 14.447 1.00 81.25 484 GLY A N 1
ATOM 3538 C CA . GLY A 1 484 ? 21.884 -20.321 14.755 1.00 81.25 484 GLY A CA 1
ATOM 3539 C C . GLY A 1 484 ? 21.936 -18.813 14.475 1.00 81.25 484 GLY A C 1
ATOM 3540 O O . GLY A 1 484 ? 22.970 -18.190 14.708 1.00 81.25 484 GLY A O 1
ATOM 3541 N N . LEU A 1 485 ? 20.842 -18.213 14.002 1.00 87.38 485 LEU A N 1
ATOM 3542 C CA . LEU A 1 485 ? 20.704 -16.771 13.821 1.00 87.38 485 LEU A CA 1
ATOM 3543 C C . LEU A 1 485 ? 19.671 -16.200 14.800 1.00 87.38 485 LEU A C 1
ATOM 3545 O O . LEU A 1 485 ? 18.667 -16.831 15.122 1.00 87.38 485 LEU A O 1
ATOM 3549 N N . VAL A 1 486 ? 19.897 -14.967 15.237 1.00 87.75 486 VAL A N 1
ATOM 3550 C CA . VAL A 1 486 ? 19.011 -14.197 16.110 1.00 87.75 486 VAL A CA 1
ATOM 3551 C C . VAL A 1 486 ? 18.535 -12.940 15.400 1.00 87.75 486 VAL A C 1
ATOM 3553 O O . VAL A 1 486 ? 19.266 -12.301 14.643 1.00 87.75 486 VAL A O 1
ATOM 3556 N N . CYS A 1 487 ? 17.283 -12.567 15.648 1.00 87.06 487 CYS A N 1
ATOM 3557 C CA . CYS A 1 487 ? 16.700 -11.372 15.059 1.00 87.06 487 CYS A CA 1
ATOM 3558 C C . CYS A 1 487 ? 17.136 -10.122 15.835 1.00 87.06 487 CYS A C 1
ATOM 3560 O O . CYS A 1 487 ? 16.546 -9.777 16.863 1.00 87.06 487 CYS A O 1
ATOM 3562 N N . ALA A 1 488 ? 18.173 -9.431 15.359 1.00 85.69 488 ALA A N 1
ATOM 3563 C CA . ALA A 1 488 ? 18.753 -8.292 16.061 1.00 85.69 488 ALA A CA 1
ATOM 3564 C C . ALA A 1 488 ? 18.331 -6.955 15.454 1.00 85.69 488 ALA A C 1
ATOM 3566 O O . ALA A 1 488 ? 18.331 -6.763 14.239 1.00 85.69 488 ALA A O 1
ATOM 3567 N N . LEU A 1 489 ? 18.034 -5.992 16.329 1.00 80.31 489 LEU A N 1
ATOM 3568 C CA . LEU A 1 489 ? 17.822 -4.600 15.952 1.00 80.31 489 LEU A CA 1
ATOM 3569 C C . LEU A 1 489 ? 19.167 -3.963 15.573 1.00 80.31 489 LEU A C 1
ATOM 3571 O O . LEU A 1 489 ? 20.032 -3.773 16.431 1.00 80.31 489 LEU A O 1
ATOM 3575 N N . ILE A 1 490 ? 19.343 -3.645 14.293 1.00 79.31 490 ILE A N 1
ATOM 3576 C CA . ILE A 1 490 ? 20.591 -3.063 13.776 1.00 79.31 490 ILE A CA 1
ATOM 3577 C C . ILE A 1 490 ? 20.509 -1.554 13.557 1.00 79.31 490 ILE A C 1
ATOM 3579 O O . ILE A 1 490 ? 21.545 -0.897 13.579 1.00 79.31 490 ILE A O 1
ATOM 3583 N N . ASP A 1 491 ? 19.300 -1.010 13.399 1.00 73.94 491 ASP A N 1
ATOM 3584 C CA . ASP A 1 491 ? 19.042 0.431 13.318 1.00 73.94 491 ASP A CA 1
ATOM 3585 C C . ASP A 1 491 ? 17.843 0.790 14.220 1.00 73.94 491 ASP A C 1
ATOM 3587 O O . ASP A 1 491 ? 16.687 0.539 13.848 1.00 73.94 491 ASP A O 1
ATOM 3591 N N . PRO A 1 492 ? 18.094 1.351 15.419 1.00 69.12 492 PRO A N 1
ATOM 3592 C CA . PRO A 1 492 ? 17.040 1.761 16.340 1.00 69.12 492 PRO A CA 1
ATOM 3593 C C . PRO A 1 492 ? 16.140 2.871 15.793 1.00 69.12 492 PRO A C 1
ATOM 3595 O O . PRO A 1 492 ? 14.956 2.888 16.120 1.00 69.12 492 PRO A O 1
ATOM 3598 N N . SER A 1 493 ? 16.666 3.768 14.950 1.00 58.38 493 SER A N 1
ATOM 3599 C CA . SER A 1 493 ? 15.922 4.931 14.443 1.00 58.38 493 SER A CA 1
ATOM 3600 C C . SER A 1 493 ? 14.779 4.532 13.506 1.00 58.38 493 SER A C 1
ATOM 3602 O O . SER A 1 493 ? 13.742 5.189 13.469 1.00 58.38 493 SER A O 1
ATOM 3604 N N . ARG A 1 494 ? 14.940 3.400 12.810 1.00 58.72 494 ARG A N 1
ATOM 3605 C CA . ARG A 1 494 ? 13.953 2.836 11.876 1.00 58.72 494 ARG A CA 1
ATOM 3606 C C . ARG A 1 494 ? 13.334 1.525 12.337 1.00 58.72 494 ARG A C 1
ATOM 3608 O O . ARG A 1 494 ? 12.565 0.911 11.605 1.00 58.72 494 ARG A O 1
ATOM 3615 N N . ASN A 1 495 ? 13.670 1.070 13.544 1.00 66.69 495 ASN A N 1
ATOM 3616 C CA . ASN A 1 495 ? 13.251 -0.226 14.068 1.00 66.69 495 ASN A CA 1
ATOM 3617 C C . ASN A 1 495 ? 13.596 -1.412 13.123 1.00 66.69 495 ASN A C 1
ATOM 3619 O O . ASN A 1 495 ? 12.862 -2.401 13.070 1.00 66.69 495 ASN A O 1
ATOM 3623 N N . LYS A 1 496 ? 14.706 -1.327 12.370 1.00 74.06 496 LYS A N 1
ATOM 3624 C CA . LYS A 1 496 ? 15.133 -2.372 11.421 1.00 74.06 496 LYS A CA 1
ATOM 3625 C C . LYS A 1 496 ? 15.753 -3.543 12.174 1.00 74.06 496 LYS A C 1
ATOM 3627 O O . LYS A 1 496 ? 16.770 -3.373 12.856 1.00 74.06 496 LYS A O 1
ATOM 3632 N N . ARG A 1 497 ? 15.179 -4.734 12.001 1.00 82.56 497 ARG A N 1
ATOM 3633 C CA . ARG A 1 497 ? 15.724 -5.988 12.526 1.00 82.56 497 ARG A CA 1
ATOM 3634 C C . ARG A 1 497 ? 16.147 -6.904 11.382 1.00 82.56 497 ARG A C 1
ATOM 3636 O O . ARG A 1 497 ? 15.430 -7.013 10.389 1.00 82.56 497 ARG A O 1
ATOM 3643 N N . VAL A 1 498 ? 17.310 -7.529 11.516 1.00 88.00 498 VAL A N 1
ATOM 3644 C CA . VAL A 1 498 ? 17.822 -8.516 10.555 1.00 88.00 498 VAL A CA 1
ATOM 3645 C C . VAL A 1 498 ? 18.358 -9.737 11.286 1.00 88.00 498 VAL A C 1
ATOM 3647 O O . VAL A 1 498 ? 18.703 -9.662 12.470 1.00 88.00 498 VAL A O 1
ATOM 3650 N N . CYS A 1 499 ? 18.421 -10.857 10.580 1.00 91.50 499 CYS A N 1
ATOM 3651 C CA . CYS A 1 499 ? 19.024 -12.073 11.089 1.00 91.50 499 CYS A CA 1
ATOM 3652 C C . CYS A 1 499 ? 20.540 -11.919 11.183 1.00 91.50 499 CYS A C 1
ATOM 3654 O O . CYS A 1 499 ? 21.208 -11.665 10.181 1.00 91.50 499 CYS A O 1
ATOM 3656 N N . VAL A 1 500 ? 21.082 -12.075 12.387 1.00 92.62 500 VAL A N 1
ATOM 3657 C CA . VAL A 1 500 ? 22.522 -12.007 12.668 1.00 92.62 500 VAL A CA 1
ATOM 3658 C C . VAL A 1 500 ? 22.961 -13.233 13.439 1.00 92.62 500 VAL A C 1
ATOM 3660 O O . VAL A 1 500 ? 22.156 -13.839 14.137 1.00 92.62 500 VAL A O 1
ATOM 3663 N N . GLU A 1 501 ? 24.232 -13.605 13.351 1.00 93.12 501 GLU A N 1
ATOM 3664 C CA . GLU A 1 501 ? 24.741 -14.673 14.208 1.00 93.12 501 GLU A CA 1
ATOM 3665 C C . GLU A 1 501 ? 24.851 -14.214 15.660 1.00 93.12 501 GLU A C 1
ATOM 3667 O O . GLU A 1 501 ? 25.330 -13.113 15.955 1.00 93.12 501 GLU A O 1
ATOM 3672 N N . ASP A 1 502 ? 24.431 -15.094 16.564 1.00 90.94 502 ASP A N 1
ATOM 3673 C CA . ASP A 1 502 ? 24.759 -14.993 17.977 1.00 90.94 502 ASP A CA 1
ATOM 3674 C C . ASP A 1 502 ? 26.150 -15.599 18.196 1.00 90.94 502 ASP A C 1
ATOM 3676 O O . ASP A 1 502 ? 26.357 -16.795 17.994 1.00 90.94 502 ASP A O 1
ATOM 3680 N N . CYS A 1 503 ? 27.122 -14.773 18.588 1.00 92.12 503 CYS A N 1
ATOM 3681 C CA . CYS A 1 503 ? 28.462 -15.252 18.942 1.00 92.12 503 CYS A CA 1
ATOM 3682 C C . CYS A 1 503 ? 28.594 -15.583 20.433 1.00 92.12 503 CYS A C 1
ATOM 3684 O O . CYS A 1 503 ? 29.636 -16.105 20.849 1.00 92.12 503 CYS A O 1
ATOM 3686 N N . GLY A 1 504 ? 27.563 -15.299 21.238 1.00 85.12 504 GLY A N 1
ATOM 3687 C CA . GLY A 1 504 ? 27.401 -15.751 22.615 1.00 85.12 504 GLY A CA 1
ATOM 3688 C C . GLY A 1 504 ? 28.674 -15.702 23.463 1.00 85.12 504 GLY A C 1
ATOM 3689 O O . GLY A 1 504 ? 29.363 -14.680 23.559 1.00 85.12 504 GLY A O 1
ATOM 3690 N N . THR A 1 505 ? 28.984 -16.834 24.101 1.00 80.69 505 THR A N 1
ATOM 3691 C CA . THR A 1 505 ? 30.205 -17.050 24.895 1.00 80.69 505 THR A CA 1
ATOM 3692 C C . THR A 1 505 ? 31.431 -17.351 24.040 1.00 80.69 505 THR A C 1
ATOM 3694 O O . THR A 1 505 ? 32.538 -17.033 24.468 1.00 80.69 505 THR A O 1
ATOM 3697 N N . SER A 1 506 ? 31.245 -17.912 22.839 1.00 88.00 506 SER A N 1
ATOM 3698 C CA . SER A 1 506 ? 32.351 -18.288 21.948 1.00 88.00 506 SER A CA 1
ATOM 3699 C C . SER A 1 506 ? 33.194 -17.083 21.526 1.00 88.00 506 SER A C 1
ATOM 3701 O O . SER A 1 506 ? 34.391 -17.212 21.289 1.00 88.00 506 SER A O 1
ATOM 3703 N N . GLY A 1 507 ? 32.570 -15.902 21.428 1.00 91.38 507 GLY A N 1
ATOM 3704 C CA . GLY A 1 507 ? 33.221 -14.695 20.925 1.00 91.38 507 GLY A CA 1
ATOM 3705 C C . GLY A 1 507 ? 33.583 -14.763 19.438 1.00 91.38 507 GLY A C 1
ATOM 3706 O O . GLY A 1 507 ? 34.202 -13.828 18.935 1.00 91.38 507 GLY A O 1
ATOM 3707 N N . GLN A 1 508 ? 33.205 -15.837 18.740 1.00 92.62 508 GLN A N 1
ATOM 3708 C CA . GLN A 1 508 ? 33.537 -16.089 17.344 1.00 92.62 508 GLN A CA 1
ATOM 3709 C C . GLN A 1 508 ? 32.274 -16.101 16.483 1.00 92.62 508 GLN A C 1
ATOM 3711 O O . GLN A 1 508 ? 31.208 -16.528 16.917 1.00 92.62 508 GLN A O 1
ATOM 3716 N N . CYS A 1 509 ? 32.416 -15.623 15.252 1.00 92.81 509 CYS A N 1
ATOM 3717 C CA . CYS A 1 509 ? 31.347 -15.555 14.267 1.00 92.81 509 CYS A CA 1
ATOM 3718 C C . CYS A 1 509 ? 31.606 -16.583 13.168 1.00 92.81 509 CYS A C 1
ATOM 3720 O O . CYS A 1 509 ? 32.645 -16.527 12.504 1.00 92.81 509 CYS A O 1
ATOM 3722 N N . ARG A 1 510 ? 30.684 -17.528 12.975 1.00 89.25 510 ARG A N 1
ATOM 3723 C CA . ARG A 1 510 ? 30.824 -18.616 11.995 1.00 89.25 510 ARG A CA 1
ATOM 3724 C C . ARG A 1 510 ? 30.742 -18.083 10.561 1.00 89.25 510 ARG A C 1
ATOM 3726 O O . ARG A 1 510 ? 31.489 -18.543 9.703 1.00 89.25 510 ARG A O 1
ATOM 3733 N N . LEU A 1 511 ? 29.924 -17.066 10.307 1.00 86.62 511 LEU A N 1
ATOM 3734 C CA . LEU A 1 511 ? 29.881 -16.306 9.056 1.00 86.62 511 LEU A CA 1
ATOM 3735 C C . LEU A 1 511 ? 30.944 -15.194 8.992 1.00 86.62 511 LEU A C 1
ATOM 3737 O O . LEU A 1 511 ? 30.826 -14.317 8.138 1.00 86.62 511 LEU A O 1
ATOM 3741 N N . ARG A 1 512 ? 31.980 -15.233 9.849 1.00 92.75 512 ARG A N 1
ATOM 3742 C CA . ARG A 1 512 ? 32.944 -14.136 10.067 1.00 92.75 512 ARG A CA 1
ATOM 3743 C C . ARG A 1 512 ? 32.254 -12.869 10.601 1.00 92.75 512 ARG A C 1
ATOM 3745 O O . ARG A 1 512 ? 31.113 -12.911 11.052 1.00 92.75 512 ARG A O 1
ATOM 3752 N N . GLY A 1 513 ? 32.968 -11.752 10.640 1.00 93.06 513 GLY A N 1
ATOM 3753 C CA . GLY A 1 513 ? 32.543 -10.524 11.300 1.00 93.06 513 GLY A CA 1
ATOM 3754 C C . GLY A 1 513 ? 33.115 -10.370 12.708 1.00 93.06 513 GLY A C 1
ATOM 3755 O O . GLY A 1 513 ? 33.841 -11.213 13.237 1.00 93.06 513 GLY A O 1
ATOM 3756 N N . ILE A 1 514 ? 32.773 -9.245 13.320 1.00 95.12 514 ILE A N 1
ATOM 3757 C CA . ILE A 1 514 ? 33.227 -8.814 14.633 1.00 95.12 514 ILE A CA 1
ATOM 3758 C C . ILE A 1 514 ? 32.109 -9.061 15.644 1.00 95.12 514 ILE A C 1
ATOM 3760 O O . ILE A 1 514 ? 31.043 -8.441 15.595 1.00 95.12 514 ILE A O 1
ATOM 3764 N N . CYS A 1 515 ? 32.381 -9.940 16.605 1.00 95.88 515 CYS A N 1
ATOM 3765 C CA . CYS A 1 515 ? 31.489 -10.201 17.725 1.00 95.88 515 CYS A CA 1
ATOM 3766 C C . CYS A 1 515 ? 31.428 -8.976 18.655 1.00 95.88 515 CYS A C 1
ATOM 3768 O O . CYS A 1 515 ? 32.416 -8.621 19.306 1.00 95.88 515 CYS A O 1
ATOM 3770 N N . ARG A 1 516 ? 30.272 -8.307 18.732 1.00 94.12 516 ARG A N 1
ATOM 3771 C CA . ARG A 1 516 ? 30.064 -7.112 19.567 1.00 94.12 516 ARG A CA 1
ATOM 3772 C C . ARG A 1 516 ? 28.913 -7.307 20.554 1.00 94.12 516 ARG A C 1
ATOM 3774 O O . ARG A 1 516 ? 27.877 -7.858 20.181 1.00 94.12 516 ARG A O 1
ATOM 3781 N N . PRO A 1 517 ? 29.044 -6.806 21.795 1.00 88.75 517 PRO A N 1
ATOM 3782 C CA . PRO A 1 517 ? 27.949 -6.826 22.753 1.00 88.75 517 PRO A CA 1
ATOM 3783 C C . PRO A 1 517 ? 26.782 -5.945 22.282 1.00 88.75 517 PRO A C 1
ATOM 3785 O O . PRO A 1 517 ? 26.977 -4.812 21.840 1.00 88.75 517 PRO A O 1
ATOM 3788 N N . VAL A 1 518 ? 25.561 -6.463 22.406 1.00 82.25 518 VAL A N 1
ATOM 3789 C CA . VAL A 1 518 ? 24.300 -5.751 22.176 1.00 82.25 518 VAL A CA 1
ATOM 3790 C C . VAL A 1 518 ? 23.496 -5.802 23.472 1.00 82.25 518 VAL A C 1
ATOM 3792 O O . VAL A 1 518 ? 22.888 -6.810 23.825 1.00 82.25 518 VAL A O 1
ATOM 3795 N N . GLY A 1 519 ? 23.526 -4.701 24.222 1.00 79.69 519 GLY A N 1
ATOM 3796 C CA . GLY A 1 519 ? 22.976 -4.660 25.576 1.00 79.69 519 GLY A CA 1
ATOM 3797 C C . GLY A 1 519 ? 23.864 -5.379 26.599 1.00 79.69 519 GLY A C 1
ATOM 3798 O O . GLY A 1 519 ? 25.061 -5.555 26.393 1.00 79.69 519 GLY A O 1
ATOM 3799 N N . LYS A 1 520 ? 23.285 -5.758 27.747 1.00 79.25 520 LYS A N 1
ATOM 3800 C CA . LYS A 1 520 ? 24.048 -6.261 28.908 1.00 79.25 520 LYS A CA 1
ATOM 3801 C C . LYS A 1 520 ? 24.445 -7.741 28.833 1.00 79.25 520 LYS A C 1
ATOM 3803 O O . LYS A 1 520 ? 25.286 -8.156 29.622 1.00 79.25 520 LYS A O 1
ATOM 3808 N N . LYS A 1 521 ? 23.816 -8.546 27.969 1.00 78.94 521 LYS A N 1
ATOM 3809 C CA . LYS A 1 521 ? 23.958 -10.017 28.000 1.00 78.94 521 LYS A CA 1
ATOM 3810 C C . LYS A 1 521 ? 24.177 -10.693 26.647 1.00 78.94 521 LYS A C 1
ATOM 3812 O O . LYS A 1 521 ? 24.592 -11.843 26.642 1.00 78.94 521 LYS A O 1
ATOM 3817 N N . LEU A 1 522 ? 23.911 -10.019 25.531 1.00 83.44 522 LEU A N 1
ATOM 3818 C CA . LEU A 1 522 ? 23.981 -10.633 24.204 1.00 83.44 522 LEU A CA 1
ATOM 3819 C C . LEU A 1 522 ? 25.218 -10.144 23.459 1.00 83.44 522 LEU A C 1
ATOM 3821 O O . LEU A 1 522 ? 25.606 -8.984 23.611 1.00 83.44 522 LEU A O 1
ATOM 3825 N N . LYS A 1 523 ? 25.829 -11.009 22.649 1.00 91.94 523 LYS A N 1
ATOM 3826 C CA . LYS A 1 523 ? 26.883 -10.631 21.707 1.00 91.94 523 LYS A CA 1
ATOM 3827 C C . LYS A 1 523 ? 26.498 -11.131 20.324 1.00 91.94 523 LYS A C 1
ATOM 3829 O O . LYS A 1 523 ? 26.235 -12.312 20.154 1.00 91.94 523 LYS A O 1
ATOM 3834 N N . HIS A 1 524 ? 26.486 -10.241 19.343 1.00 94.25 524 HIS A N 1
ATOM 3835 C CA . HIS A 1 524 ? 26.118 -10.582 17.973 1.00 94.25 524 HIS A CA 1
ATOM 3836 C C . HIS A 1 524 ? 27.243 -10.236 17.002 1.00 94.25 524 HIS A C 1
ATOM 3838 O O . HIS A 1 524 ? 28.063 -9.351 17.266 1.00 94.25 524 HIS A O 1
ATOM 3844 N N . CYS A 1 525 ? 27.252 -10.921 15.869 1.00 95.19 525 CYS A N 1
ATOM 3845 C CA . CYS A 1 525 ? 28.214 -10.727 14.795 1.00 95.19 525 CYS A CA 1
ATOM 3846 C C . CYS A 1 525 ? 27.781 -9.611 13.852 1.00 95.19 525 CYS A C 1
ATOM 3848 O O . CYS A 1 525 ? 26.690 -9.656 13.284 1.00 95.19 525 CYS A O 1
ATOM 3850 N N . PHE A 1 526 ? 28.654 -8.624 13.668 1.00 94.50 526 PHE A N 1
ATOM 3851 C CA . PHE A 1 526 ? 28.454 -7.525 12.725 1.00 94.50 526 PHE A CA 1
ATOM 3852 C C . PHE A 1 526 ? 29.708 -7.287 11.901 1.00 94.50 526 PHE A C 1
ATOM 3854 O O . PHE A 1 526 ? 30.798 -7.674 12.304 1.00 94.50 526 PHE A O 1
ATOM 3861 N N . CYS A 1 527 ? 29.571 -6.582 10.793 1.00 94.75 527 CYS A N 1
ATOM 3862 C CA . CYS A 1 527 ? 30.696 -6.093 10.007 1.00 94.75 527 CYS A CA 1
ATOM 3863 C C . CYS A 1 527 ? 30.564 -4.584 9.776 1.00 94.75 527 CYS A C 1
ATOM 3865 O O . CYS A 1 527 ? 29.473 -4.019 9.869 1.00 94.75 527 CYS A O 1
ATOM 3867 N N . TYR A 1 528 ? 31.688 -3.931 9.519 1.00 93.62 528 TYR A N 1
ATOM 3868 C CA . TYR A 1 528 ? 31.814 -2.503 9.217 1.00 93.62 528 TYR A CA 1
ATOM 3869 C C . TYR A 1 528 ? 32.528 -2.258 7.887 1.00 93.62 528 TYR A C 1
ATOM 3871 O O . TYR A 1 528 ? 32.537 -1.132 7.398 1.00 93.62 528 TYR A O 1
ATOM 3879 N N . GLN A 1 529 ? 33.014 -3.326 7.263 1.00 93.19 529 GLN A N 1
ATOM 3880 C CA . GLN A 1 529 ? 33.625 -3.359 5.943 1.00 93.19 529 GLN A CA 1
ATOM 3881 C C . GLN A 1 529 ? 33.675 -4.814 5.453 1.00 93.19 529 GLN A C 1
ATOM 3883 O O . GLN A 1 529 ? 33.616 -5.744 6.263 1.00 93.19 529 GLN A O 1
ATOM 3888 N N . ASP A 1 530 ? 33.825 -5.024 4.145 1.00 89.12 530 ASP A N 1
ATOM 3889 C CA . ASP A 1 530 ? 33.895 -6.366 3.541 1.00 89.12 530 ASP A CA 1
ATOM 3890 C C . ASP A 1 530 ? 35.038 -7.223 4.104 1.00 89.12 530 ASP A C 1
ATOM 3892 O O . ASP A 1 530 ? 34.892 -8.435 4.265 1.00 89.12 530 ASP A O 1
ATOM 3896 N N . SER A 1 531 ? 36.157 -6.602 4.487 1.00 92.06 531 SER A N 1
ATOM 3897 C CA . SER A 1 531 ? 37.303 -7.307 5.072 1.00 92.06 531 SER A CA 1
ATOM 3898 C C . SER A 1 531 ? 36.998 -7.956 6.426 1.00 92.06 531 SER A C 1
ATOM 3900 O O . SER A 1 531 ? 37.680 -8.906 6.808 1.00 92.06 531 SER A O 1
ATOM 3902 N N . ASP A 1 532 ? 35.941 -7.529 7.124 1.00 93.94 532 ASP A N 1
ATOM 3903 C CA . ASP A 1 532 ? 35.493 -8.192 8.350 1.00 93.94 532 ASP A CA 1
ATOM 3904 C C . ASP A 1 532 ? 34.840 -9.559 8.051 1.00 93.94 532 ASP A C 1
ATOM 3906 O O . ASP A 1 532 ? 34.747 -10.408 8.940 1.00 93.94 532 ASP A O 1
ATOM 3910 N N . CYS A 1 533 ? 34.394 -9.789 6.810 1.00 91.31 533 CYS A N 1
ATOM 3911 C CA . CYS A 1 533 ? 33.633 -10.966 6.389 1.00 91.31 533 CYS A CA 1
ATOM 3912 C C . CYS A 1 533 ? 34.471 -12.061 5.701 1.00 91.31 533 CYS A C 1
ATOM 3914 O O . CYS A 1 533 ? 33.989 -13.186 5.538 1.00 91.31 533 CYS A O 1
ATOM 3916 N N . GLY A 1 534 ? 35.733 -11.778 5.365 1.00 87.25 534 GLY A N 1
ATOM 3917 C CA . GLY A 1 534 ? 36.627 -12.689 4.639 1.00 87.25 534 GLY A CA 1
ATOM 3918 C C . GLY A 1 534 ? 36.301 -12.827 3.143 1.00 87.25 534 GLY A C 1
ATOM 3919 O O . GLY A 1 534 ? 35.271 -12.357 2.670 1.00 87.25 534 GLY A O 1
ATOM 3920 N N . ASP A 1 535 ? 37.171 -13.512 2.395 1.00 78.62 535 ASP A N 1
ATOM 3921 C CA . ASP A 1 535 ? 37.272 -13.426 0.920 1.00 78.62 535 ASP A CA 1
ATOM 3922 C C . ASP A 1 535 ? 36.029 -13.863 0.110 1.00 78.62 535 ASP A C 1
ATOM 3924 O O . ASP A 1 535 ? 35.923 -13.581 -1.085 1.00 78.62 535 ASP A O 1
ATOM 3928 N N . GLN A 1 536 ? 35.065 -14.543 0.736 1.00 77.44 536 GLN A N 1
ATOM 3929 C CA . GLN A 1 536 ? 33.875 -15.096 0.067 1.00 77.44 536 GLN A CA 1
ATOM 3930 C C . GLN A 1 536 ? 32.554 -14.434 0.483 1.00 77.44 536 GLN A C 1
ATOM 3932 O O . GLN A 1 536 ? 31.474 -14.910 0.126 1.00 77.44 536 GLN A O 1
ATOM 393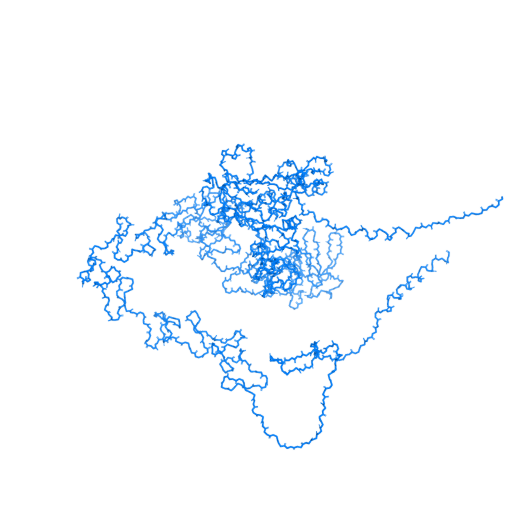7 N N . ARG A 1 537 ? 32.608 -13.354 1.264 1.00 84.38 537 ARG A N 1
ATOM 3938 C CA . ARG A 1 537 ? 31.424 -12.712 1.844 1.00 84.38 537 ARG A CA 1
ATOM 3939 C C . ARG A 1 537 ? 31.522 -11.203 1.715 1.00 84.38 537 ARG A C 1
ATOM 3941 O O . ARG A 1 537 ? 32.613 -10.648 1.665 1.00 84.38 537 ARG A O 1
ATOM 3948 N N . THR A 1 538 ? 30.372 -10.554 1.677 1.00 89.38 538 THR A N 1
ATOM 3949 C CA . THR A 1 538 ? 30.267 -9.094 1.639 1.00 89.38 538 THR A CA 1
ATOM 3950 C C . THR A 1 538 ? 29.577 -8.600 2.895 1.00 89.38 538 THR A C 1
ATOM 3952 O O . THR A 1 538 ? 28.724 -9.284 3.469 1.00 89.38 538 THR A O 1
ATOM 3955 N N . CYS A 1 539 ? 29.965 -7.414 3.343 1.00 91.69 539 CYS A N 1
ATOM 3956 C CA . CYS A 1 539 ? 29.314 -6.742 4.441 1.00 91.69 539 CYS A CA 1
ATOM 3957 C C . CYS A 1 539 ? 28.115 -5.944 3.926 1.00 91.69 539 CYS A C 1
ATOM 3959 O O . CYS A 1 539 ? 28.252 -4.871 3.342 1.00 91.69 539 CYS A O 1
ATOM 3961 N N . GLU A 1 540 ? 26.906 -6.440 4.174 1.00 88.75 540 GLU A N 1
ATOM 3962 C CA . GLU A 1 540 ? 25.696 -5.700 3.819 1.00 88.75 540 GLU A CA 1
ATOM 3963 C C . GLU A 1 540 ? 25.397 -4.627 4.866 1.00 88.75 540 GLU A C 1
ATOM 3965 O O . GLU A 1 540 ? 24.792 -4.885 5.910 1.00 88.75 540 GLU A O 1
ATOM 3970 N N . HIS A 1 541 ? 25.849 -3.404 4.589 1.00 82.25 541 HIS A N 1
ATOM 3971 C CA . HIS A 1 541 ? 25.688 -2.252 5.470 1.00 82.25 541 HIS A CA 1
ATOM 3972 C C . HIS A 1 541 ? 24.241 -1.761 5.588 1.00 82.25 541 HIS A C 1
ATOM 3974 O O . HIS A 1 541 ? 23.483 -1.690 4.620 1.00 82.25 541 HIS A O 1
ATOM 3980 N N . ASN A 1 542 ? 23.879 -1.301 6.787 1.00 76.12 542 ASN A N 1
ATOM 3981 C CA . ASN A 1 542 ? 22.837 -0.292 6.951 1.00 76.12 542 ASN A CA 1
ATOM 3982 C C . ASN A 1 542 ? 23.424 1.131 6.853 1.00 76.12 542 ASN A C 1
ATOM 3984 O O . ASN A 1 542 ? 24.637 1.319 6.810 1.00 76.12 542 ASN A O 1
ATOM 3988 N N . GLU A 1 543 ? 22.571 2.158 6.871 1.00 66.62 543 GLU A N 1
ATOM 3989 C CA . GLU A 1 543 ? 23.035 3.558 6.800 1.00 66.62 543 GLU A CA 1
ATOM 3990 C C . GLU A 1 543 ? 23.820 4.008 8.044 1.00 66.62 543 GLU A C 1
ATOM 3992 O O . GLU A 1 543 ? 24.467 5.048 8.022 1.00 66.62 543 GLU A O 1
ATOM 3997 N N . SER A 1 544 ? 23.804 3.228 9.128 1.00 73.69 544 SER A N 1
ATOM 3998 C CA . SER A 1 544 ? 24.642 3.459 10.309 1.00 73.69 544 SER A CA 1
ATOM 3999 C C . SER A 1 544 ? 26.065 2.899 10.148 1.00 73.69 544 SER A C 1
ATOM 4001 O O . SER A 1 544 ? 26.823 2.893 11.116 1.00 73.69 544 SER A O 1
ATOM 4003 N N . GLY A 1 545 ? 26.418 2.370 8.968 1.00 82.94 545 GLY A N 1
ATOM 4004 C CA . GLY A 1 545 ? 27.706 1.723 8.692 1.00 82.94 545 GLY A CA 1
ATOM 4005 C C . GLY A 1 545 ? 27.850 0.331 9.313 1.00 82.94 545 GLY A C 1
ATOM 4006 O O . GLY A 1 545 ? 28.896 -0.296 9.189 1.00 82.94 545 GLY A O 1
ATOM 4007 N N . LYS A 1 546 ? 26.802 -0.186 9.963 1.00 88.94 546 LYS A N 1
ATOM 4008 C CA . LYS A 1 546 ? 26.790 -1.492 10.625 1.00 88.94 546 LYS A CA 1
ATOM 4009 C C . LYS A 1 546 ? 26.098 -2.510 9.722 1.00 88.94 546 LYS A C 1
ATOM 4011 O O . LYS A 1 546 ? 24.938 -2.326 9.364 1.00 88.94 546 LYS A O 1
ATOM 4016 N N . GLY A 1 547 ? 26.791 -3.576 9.356 1.00 89.38 547 GLY A N 1
ATOM 4017 C CA . GLY A 1 547 ? 26.282 -4.607 8.460 1.00 89.38 547 GLY A CA 1
ATOM 4018 C C . GLY A 1 547 ? 26.308 -6.012 9.040 1.00 89.38 547 GLY A C 1
ATOM 4019 O O . GLY A 1 547 ? 26.655 -6.227 10.207 1.00 89.38 547 GLY A O 1
ATOM 4020 N N . VAL A 1 548 ? 25.927 -6.971 8.200 1.00 93.19 548 VAL A N 1
ATOM 4021 C CA . VAL A 1 548 ? 25.990 -8.411 8.472 1.00 93.19 548 VAL A CA 1
ATOM 4022 C C . VAL A 1 548 ? 26.743 -9.078 7.328 1.00 93.19 548 VAL A C 1
ATOM 4024 O O . VAL A 1 548 ? 26.561 -8.700 6.174 1.00 93.19 548 VAL A O 1
ATOM 4027 N N . CYS A 1 549 ? 27.588 -10.058 7.645 1.00 91.75 549 CYS A N 1
ATOM 4028 C CA . CYS A 1 549 ? 28.305 -10.817 6.630 1.00 91.75 549 CYS A CA 1
ATOM 4029 C C . CYS A 1 549 ? 27.354 -11.778 5.921 1.00 91.75 549 CYS A C 1
ATOM 4031 O O . CYS A 1 549 ? 26.979 -12.819 6.474 1.00 91.75 549 CYS A O 1
ATOM 4033 N N . THR A 1 550 ? 26.987 -11.444 4.691 1.00 87.50 550 THR A N 1
ATOM 4034 C CA . THR A 1 550 ? 26.191 -12.305 3.822 1.00 87.50 550 THR A CA 1
ATOM 4035 C C . THR A 1 550 ? 27.123 -13.077 2.893 1.00 87.50 550 THR A C 1
ATOM 4037 O O . THR A 1 550 ? 28.202 -12.609 2.516 1.00 87.50 550 THR A O 1
ATOM 4040 N N . GLY A 1 551 ? 26.772 -14.330 2.595 1.00 74.31 551 GLY A N 1
ATOM 4041 C CA . GLY A 1 551 ? 27.440 -15.038 1.504 1.00 74.31 551 GLY A CA 1
ATOM 4042 C C . GLY A 1 551 ? 27.153 -14.293 0.210 1.00 74.31 551 GLY A C 1
ATOM 4043 O O . GLY A 1 551 ? 26.009 -13.880 0.015 1.00 74.31 551 GLY A O 1
ATOM 4044 N N . LYS A 1 552 ? 28.143 -14.162 -0.684 1.00 61.03 552 LYS A N 1
ATOM 4045 C CA . LYS A 1 552 ? 27.802 -13.926 -2.093 1.00 61.03 552 LYS A CA 1
ATOM 4046 C C . LYS A 1 552 ? 26.767 -14.999 -2.462 1.00 61.03 552 LYS A C 1
ATOM 4048 O O . LYS A 1 552 ? 26.990 -16.148 -2.066 1.00 61.03 552 LYS A O 1
ATOM 4053 N N . PRO A 1 553 ? 25.617 -14.655 -3.075 1.00 54.34 553 PRO A N 1
ATOM 4054 C CA . PRO A 1 553 ? 24.614 -15.650 -3.434 1.00 54.34 553 PRO A CA 1
ATOM 4055 C C . PRO A 1 553 ? 25.339 -16.808 -4.110 1.00 54.34 553 PRO A C 1
ATOM 4057 O O . PRO A 1 553 ? 26.118 -16.572 -5.029 1.00 54.34 553 PRO A O 1
ATOM 4060 N N . ASN A 1 554 ? 25.202 -18.014 -3.551 1.00 51.44 554 ASN A N 1
ATOM 4061 C CA . ASN A 1 554 ? 25.848 -19.196 -4.103 1.00 51.44 554 ASN A CA 1
ATOM 4062 C C . ASN A 1 554 ? 25.350 -19.314 -5.536 1.00 51.44 554 ASN A C 1
ATOM 4064 O O . ASN A 1 554 ? 24.174 -19.589 -5.752 1.00 51.44 554 ASN A O 1
ATOM 4068 N N . VAL A 1 555 ? 26.244 -19.051 -6.477 1.00 60.34 555 VAL A N 1
ATOM 4069 C CA . VAL A 1 555 ? 25.975 -19.084 -7.908 1.00 60.34 555 VAL A CA 1
ATOM 4070 C C . VAL A 1 555 ? 25.999 -20.527 -8.416 1.00 60.34 555 VAL A C 1
ATOM 4072 O O . VAL A 1 555 ? 26.372 -20.763 -9.532 1.00 60.34 555 VAL A O 1
ATOM 4075 N N . CYS A 1 556 ? 25.749 -21.529 -7.578 1.00 61.56 556 CYS A N 1
ATOM 4076 C CA . CYS A 1 556 ? 25.673 -22.917 -8.024 1.00 61.56 556 CYS A CA 1
ATOM 4077 C C . CYS A 1 556 ? 24.568 -23.617 -7.221 1.00 61.56 556 CYS A C 1
ATOM 4079 O O . CYS A 1 556 ? 24.438 -23.395 -6.009 1.00 61.56 556 CYS A O 1
ATOM 4081 N N . GLY A 1 557 ? 23.813 -24.498 -7.866 1.00 67.12 557 GLY A N 1
ATOM 4082 C CA . GLY A 1 557 ? 22.849 -25.430 -7.292 1.00 67.12 557 GLY A CA 1
ATOM 4083 C C . GLY A 1 557 ? 21.393 -25.181 -7.690 1.00 67.12 557 GLY A C 1
ATOM 4084 O O . GLY A 1 557 ? 20.505 -25.741 -7.046 1.00 67.12 557 GLY A O 1
ATOM 4085 N N . ASN A 1 558 ? 21.124 -24.328 -8.681 1.00 74.62 558 ASN A N 1
ATOM 4086 C CA . ASN A 1 558 ? 19.782 -24.094 -9.235 1.00 74.62 558 ASN A CA 1
ATOM 4087 C C . ASN A 1 558 ? 19.449 -25.029 -10.420 1.00 74.62 558 ASN A C 1
ATOM 4089 O O . ASN A 1 558 ? 18.296 -25.050 -10.847 1.00 74.62 558 ASN A O 1
ATOM 4093 N N . GLY A 1 559 ? 20.415 -25.808 -10.921 1.00 77.94 559 GLY A N 1
ATOM 4094 C CA . GLY A 1 559 ? 20.266 -26.696 -12.073 1.00 77.94 559 GLY A CA 1
ATOM 4095 C C . GLY A 1 559 ? 20.374 -26.017 -13.444 1.00 77.94 559 GLY A C 1
ATOM 4096 O O . GLY A 1 559 ? 20.156 -26.692 -14.449 1.00 77.94 559 GLY A O 1
ATOM 4097 N N . GLU A 1 560 ? 20.704 -24.724 -13.516 1.00 78.56 560 GLU A N 1
ATOM 4098 C CA . GLU A 1 560 ? 20.881 -23.980 -14.770 1.00 78.56 560 GLU A CA 1
ATOM 4099 C C . GLU A 1 560 ? 22.274 -23.347 -14.825 1.00 78.56 560 GLU A C 1
ATOM 4101 O O . GLU A 1 560 ? 22.626 -22.602 -13.929 1.00 78.56 560 GLU A O 1
ATOM 4106 N N . CYS A 1 561 ? 23.046 -23.591 -15.892 1.00 80.81 561 CYS A N 1
ATOM 4107 C CA . CYS A 1 561 ? 24.381 -23.007 -16.052 1.00 80.81 561 CYS A CA 1
ATOM 4108 C C . CYS A 1 561 ? 24.335 -21.529 -16.486 1.00 80.81 561 CYS A C 1
ATOM 4110 O O . CYS A 1 561 ? 24.173 -21.216 -17.673 1.00 80.81 561 CYS A O 1
ATOM 4112 N N . GLU A 1 562 ? 24.530 -20.604 -15.549 1.00 85.00 562 GLU A N 1
ATOM 4113 C CA . GLU A 1 562 ? 24.403 -19.158 -15.763 1.00 85.00 562 GLU A CA 1
ATOM 4114 C C . GLU A 1 562 ? 25.763 -18.452 -15.927 1.00 85.00 562 GLU A C 1
ATOM 4116 O O . GLU A 1 562 ? 26.263 -17.760 -15.035 1.00 85.00 562 GLU A O 1
ATOM 4121 N N . ALA A 1 563 ? 26.362 -18.539 -17.118 1.00 77.88 563 ALA A N 1
ATOM 4122 C CA . ALA A 1 563 ? 27.680 -17.942 -17.392 1.00 77.88 563 ALA A CA 1
ATOM 4123 C C . ALA A 1 563 ? 27.793 -16.437 -17.046 1.00 77.88 563 ALA A C 1
ATOM 4125 O O . ALA A 1 563 ? 28.867 -15.959 -16.679 1.00 77.88 563 ALA A O 1
ATOM 4126 N N . GLY A 1 564 ? 26.685 -15.685 -17.120 1.00 66.38 564 GLY A N 1
ATOM 4127 C CA . GLY A 1 564 ? 26.627 -14.262 -16.756 1.00 66.38 564 GLY A CA 1
ATOM 4128 C C . GLY A 1 564 ? 26.836 -13.973 -15.265 1.00 66.38 564 GLY A C 1
ATOM 4129 O O . GLY A 1 564 ? 27.241 -12.864 -14.919 1.00 66.38 564 GLY A O 1
ATOM 4130 N N . ASN A 1 565 ? 26.626 -14.968 -14.402 1.00 69.31 565 ASN A N 1
ATOM 4131 C CA . ASN A 1 565 ? 26.840 -14.872 -12.961 1.00 69.31 565 ASN A CA 1
ATOM 4132 C C . ASN A 1 565 ? 28.179 -15.500 -12.516 1.00 69.31 565 ASN A C 1
ATOM 4134 O O . ASN A 1 565 ? 28.507 -15.493 -11.330 1.00 69.31 565 ASN A O 1
ATOM 4138 N N . GLY A 1 566 ? 28.999 -15.973 -13.464 1.00 73.94 566 GLY A N 1
ATOM 4139 C CA . GLY A 1 566 ? 30.301 -16.593 -13.195 1.00 73.94 566 GLY A CA 1
ATOM 4140 C C . GLY A 1 566 ? 30.259 -18.117 -13.055 1.00 73.94 566 GLY A C 1
ATOM 4141 O O . GLY A 1 566 ? 31.260 -18.717 -12.649 1.00 73.94 566 GLY A O 1
ATOM 4142 N N . GLU A 1 567 ? 29.138 -18.748 -13.406 1.00 87.00 567 GLU A N 1
ATOM 4143 C CA . GLU A 1 567 ? 29.032 -20.203 -13.456 1.00 87.00 567 GLU A CA 1
ATOM 4144 C C . GLU A 1 567 ? 29.759 -20.769 -14.673 1.00 87.00 567 GLU A C 1
ATOM 4146 O O . GLU A 1 567 ? 29.657 -20.261 -15.791 1.00 87.00 567 GLU A O 1
ATOM 4151 N N . ASN A 1 568 ? 30.522 -21.831 -14.463 1.00 87.88 568 ASN A N 1
ATOM 4152 C CA . ASN A 1 568 ? 31.132 -22.604 -15.531 1.00 87.88 568 ASN A CA 1
ATOM 4153 C C . ASN A 1 568 ? 31.423 -24.022 -15.036 1.00 87.88 568 ASN A C 1
ATOM 4155 O O . ASN A 1 568 ? 31.263 -24.329 -13.857 1.00 87.88 568 ASN A O 1
ATOM 4159 N N . CYS A 1 569 ? 31.894 -24.886 -15.932 1.00 87.88 569 CYS A N 1
ATOM 4160 C CA . CYS A 1 569 ? 32.131 -26.292 -15.617 1.00 87.88 569 CYS A CA 1
ATOM 4161 C C . CYS A 1 569 ? 33.238 -26.538 -14.565 1.00 87.88 569 CYS A C 1
ATOM 4163 O O . CYS A 1 569 ? 33.384 -27.667 -14.110 1.00 87.88 569 CYS A O 1
ATOM 4165 N N . VAL A 1 570 ? 34.009 -25.509 -14.178 1.00 85.50 570 VAL A N 1
ATOM 4166 C CA . VAL A 1 570 ? 35.024 -25.571 -13.107 1.00 85.50 570 VAL A CA 1
ATOM 4167 C C . VAL A 1 570 ? 34.463 -25.049 -11.784 1.00 85.50 570 VAL A C 1
ATOM 4169 O O . VAL A 1 570 ? 34.772 -25.593 -10.728 1.00 85.50 570 VAL A O 1
ATOM 4172 N N . THR A 1 571 ? 33.662 -23.980 -11.822 1.00 81.19 571 THR A N 1
ATOM 4173 C CA . THR A 1 571 ? 33.130 -23.329 -10.614 1.00 81.19 571 THR A CA 1
ATOM 4174 C C . THR A 1 571 ? 31.814 -23.935 -10.127 1.00 81.19 571 THR A C 1
ATOM 4176 O O . THR A 1 571 ? 31.579 -23.916 -8.921 1.00 81.19 571 THR A O 1
ATOM 4179 N N . CYS A 1 572 ? 31.001 -24.497 -11.030 1.00 84.06 572 CYS A N 1
ATOM 4180 C CA . CYS A 1 572 ? 29.669 -25.055 -10.770 1.00 84.06 572 CYS A CA 1
ATOM 4181 C C . CYS A 1 572 ? 29.421 -26.324 -11.608 1.00 84.06 572 CYS A C 1
ATOM 4183 O O . CYS A 1 572 ? 28.552 -26.362 -12.473 1.00 84.06 572 CYS A O 1
ATOM 4185 N N . ASP A 1 573 ? 30.198 -27.380 -11.378 1.00 81.31 573 ASP A N 1
ATOM 4186 C CA . ASP A 1 573 ? 30.163 -28.637 -12.147 1.00 81.31 573 ASP A CA 1
ATOM 4187 C C . ASP A 1 573 ? 28.797 -29.352 -12.168 1.00 81.31 573 ASP A C 1
ATOM 4189 O O . ASP A 1 573 ? 28.497 -30.071 -13.121 1.00 81.31 573 ASP A O 1
ATOM 4193 N N . LYS A 1 574 ? 27.955 -29.136 -11.152 1.00 80.25 574 LYS A N 1
ATOM 4194 C CA . LYS A 1 574 ? 26.598 -29.700 -11.080 1.00 80.25 574 LYS A CA 1
ATOM 4195 C C . LYS A 1 574 ? 25.592 -29.017 -12.003 1.00 80.25 574 LYS A C 1
ATOM 4197 O O . LYS A 1 574 ? 24.774 -29.714 -12.595 1.00 80.25 574 LYS A O 1
ATOM 4202 N N . ASP A 1 575 ? 25.646 -27.693 -12.124 1.00 83.50 575 ASP A N 1
ATOM 4203 C CA . ASP A 1 575 ? 24.713 -26.922 -12.962 1.00 83.50 575 ASP A CA 1
ATOM 4204 C C . ASP A 1 575 ? 25.265 -26.743 -14.383 1.00 83.50 575 ASP A C 1
ATOM 4206 O O . ASP A 1 575 ? 24.519 -26.745 -15.359 1.00 83.50 575 ASP A O 1
ATOM 4210 N N . CYS A 1 576 ? 26.596 -26.682 -14.508 1.00 88.00 576 CYS A N 1
ATOM 4211 C CA . CYS A 1 576 ? 27.356 -26.545 -15.750 1.00 88.00 576 CYS A CA 1
ATOM 4212 C C . CYS A 1 576 ? 28.053 -27.844 -16.181 1.00 88.00 576 CYS A C 1
ATOM 4214 O O . CYS A 1 576 ? 29.162 -27.805 -16.731 1.00 88.00 576 CYS A O 1
ATOM 4216 N N . ALA A 1 577 ? 27.429 -28.998 -15.938 1.00 87.44 577 ALA A N 1
ATOM 4217 C CA . ALA A 1 577 ? 27.963 -30.279 -16.383 1.00 87.44 577 ALA A CA 1
ATOM 4218 C C . ALA A 1 577 ? 28.142 -30.285 -17.911 1.00 87.44 577 ALA A C 1
ATOM 4220 O O . ALA A 1 577 ? 27.243 -29.913 -18.670 1.00 87.44 577 ALA A O 1
ATOM 4221 N N . CYS A 1 578 ? 29.312 -30.718 -18.383 1.00 87.38 578 CYS A N 1
ATOM 4222 C CA . CYS A 1 578 ? 29.550 -30.832 -19.815 1.00 87.38 578 CYS A CA 1
ATOM 4223 C C . CYS A 1 578 ? 28.653 -31.915 -20.422 1.00 87.38 578 CYS A C 1
ATOM 4225 O O . CYS A 1 578 ? 28.567 -33.025 -19.900 1.00 87.38 578 CYS A O 1
ATOM 4227 N N . GLY A 1 579 ? 27.995 -31.592 -21.538 1.00 80.44 579 GLY A N 1
ATOM 4228 C CA . GLY A 1 579 ? 27.170 -32.552 -22.270 1.00 80.44 579 GLY A CA 1
ATOM 4229 C C . GLY A 1 579 ? 27.972 -33.768 -22.753 1.00 80.44 579 GLY A C 1
ATOM 4230 O O . GLY A 1 579 ? 29.194 -33.696 -22.910 1.00 80.44 579 GLY A O 1
ATOM 4231 N N . ALA A 1 580 ? 27.271 -34.876 -23.014 1.00 73.06 580 ALA A N 1
ATOM 4232 C CA . ALA A 1 580 ? 27.863 -36.148 -23.434 1.00 73.06 580 ALA A CA 1
ATOM 4233 C C . ALA A 1 580 ? 28.888 -35.974 -24.575 1.00 73.06 580 ALA A C 1
ATOM 4235 O O . ALA A 1 580 ? 28.628 -35.292 -25.571 1.00 73.06 580 ALA A O 1
ATOM 4236 N N . GLY A 1 581 ? 30.069 -36.577 -24.412 1.00 69.25 581 GLY A N 1
ATOM 4237 C CA . GLY A 1 581 ? 31.187 -36.451 -25.350 1.00 69.25 581 GLY A CA 1
ATOM 4238 C C . GLY A 1 581 ? 31.995 -35.150 -25.237 1.00 69.25 581 GLY A C 1
ATOM 4239 O O . GLY A 1 581 ? 32.773 -34.851 -26.141 1.00 69.25 581 GLY A O 1
ATOM 4240 N N . SER A 1 582 ? 31.833 -34.363 -24.166 1.00 80.56 582 SER A N 1
ATOM 4241 C CA . SER A 1 582 ? 32.671 -33.194 -23.853 1.00 80.56 582 SER A CA 1
ATOM 4242 C C . SER A 1 582 ? 33.230 -33.262 -22.428 1.00 80.56 582 SER A C 1
ATOM 4244 O O . SER A 1 582 ? 32.567 -33.741 -21.516 1.00 80.56 582 SER A O 1
ATOM 4246 N N . VAL A 1 583 ? 34.449 -32.762 -22.229 1.00 83.88 583 VAL A N 1
ATOM 4247 C CA . VAL A 1 583 ? 35.138 -32.670 -20.933 1.00 83.88 583 VAL A CA 1
ATOM 4248 C C . VAL A 1 583 ? 35.393 -31.208 -20.576 1.00 83.88 583 VAL A C 1
ATOM 4250 O O . VAL A 1 583 ? 35.649 -30.381 -21.454 1.00 83.88 583 VAL A O 1
ATOM 4253 N N . CYS A 1 584 ? 35.323 -30.872 -19.288 1.00 85.75 584 CYS A N 1
ATOM 4254 C CA . CYS A 1 584 ? 35.620 -29.518 -18.832 1.00 85.75 584 CYS A CA 1
ATOM 4255 C C . CYS A 1 584 ? 37.122 -29.237 -18.951 1.00 85.75 584 CYS A C 1
ATOM 4257 O O . CYS A 1 584 ? 37.947 -29.936 -18.360 1.00 85.75 584 CYS A O 1
ATOM 4259 N N . ASN A 1 585 ? 37.486 -28.208 -19.713 1.00 85.44 585 ASN A N 1
ATOM 4260 C CA . ASN A 1 585 ? 38.851 -27.715 -19.777 1.00 85.44 585 ASN A CA 1
ATOM 4261 C C . ASN A 1 585 ? 39.089 -26.748 -18.610 1.00 85.44 585 ASN A C 1
ATOM 4263 O O . ASN A 1 585 ? 38.708 -25.580 -18.683 1.00 85.44 585 ASN A O 1
ATOM 4267 N N . GLU A 1 586 ? 39.752 -27.223 -17.554 1.00 81.75 586 GLU A N 1
ATOM 4268 C CA . GLU A 1 586 ? 40.021 -26.440 -16.336 1.00 81.75 586 GLU A CA 1
ATOM 4269 C C . GLU A 1 586 ? 40.768 -25.124 -16.597 1.00 81.75 586 GLU A C 1
ATOM 4271 O O . GLU A 1 586 ? 40.561 -24.143 -15.891 1.00 81.75 586 GLU A O 1
ATOM 4276 N N . SER A 1 587 ? 41.614 -25.066 -17.632 1.00 81.12 587 SER A N 1
ATOM 4277 C CA . SER A 1 587 ? 42.389 -23.859 -17.956 1.00 81.12 587 SER A CA 1
ATOM 4278 C C . SER A 1 587 ? 41.576 -22.794 -18.692 1.00 81.12 587 SER A C 1
ATOM 4280 O O . SER A 1 587 ? 41.967 -21.629 -18.708 1.00 81.12 587 SER A O 1
ATOM 4282 N N . LYS A 1 588 ? 40.475 -23.186 -19.339 1.00 83.75 588 LYS A N 1
ATOM 4283 C CA . LYS A 1 588 ? 39.626 -22.284 -20.131 1.00 83.75 588 LYS A CA 1
ATOM 4284 C C . LYS A 1 588 ? 38.239 -22.083 -19.534 1.00 83.75 588 LYS A C 1
ATOM 4286 O O . LYS A 1 588 ? 37.505 -21.229 -20.020 1.00 83.75 588 LYS A O 1
ATOM 4291 N N . SER A 1 589 ? 37.880 -22.867 -18.520 1.00 88.75 589 SER A N 1
ATOM 4292 C CA . SER A 1 589 ? 36.542 -22.898 -17.934 1.00 88.75 589 SER A CA 1
ATOM 4293 C C . SER A 1 589 ? 35.436 -23.180 -18.963 1.00 88.75 589 SER A C 1
ATOM 4295 O O . SER A 1 589 ? 34.324 -22.672 -18.842 1.00 88.75 589 SER A O 1
ATOM 4297 N N . THR A 1 590 ? 35.730 -23.983 -19.994 1.00 88.56 590 THR A N 1
ATOM 4298 C CA . THR A 1 590 ? 34.786 -24.333 -21.071 1.00 88.56 590 THR A CA 1
ATOM 4299 C C . THR A 1 590 ? 34.728 -25.836 -21.310 1.00 88.56 590 THR A C 1
ATOM 4301 O O . THR A 1 590 ? 35.731 -26.536 -21.184 1.00 88.56 590 THR A O 1
ATOM 4304 N N . CYS A 1 591 ? 33.561 -26.338 -21.709 1.00 85.62 591 CYS A N 1
ATOM 4305 C CA . CYS A 1 591 ? 33.406 -27.718 -22.159 1.00 85.62 591 CYS A CA 1
ATOM 4306 C C . CYS A 1 591 ? 33.969 -27.879 -23.575 1.00 85.62 591 CYS A C 1
ATOM 4308 O O . CYS A 1 591 ? 33.529 -27.202 -24.504 1.00 85.62 591 CYS A O 1
ATOM 4310 N N . GLU A 1 592 ? 34.935 -28.776 -23.746 1.00 86.50 592 GLU A N 1
ATOM 4311 C CA . GLU A 1 592 ? 35.535 -29.098 -25.040 1.00 86.50 592 GLU A CA 1
ATOM 4312 C C . GLU A 1 592 ? 35.228 -30.551 -25.407 1.00 86.50 592 GLU A C 1
ATOM 4314 O O . GLU A 1 592 ? 35.215 -31.427 -24.546 1.00 86.50 592 GLU A O 1
ATOM 4319 N N . LYS A 1 593 ? 34.982 -30.821 -26.693 1.00 76.25 593 LYS A N 1
ATOM 4320 C CA . LYS A 1 593 ? 34.671 -32.169 -27.180 1.00 76.25 593 LYS A CA 1
ATOM 4321 C C . LYS A 1 593 ? 35.812 -33.130 -26.823 1.00 76.25 593 LYS A C 1
ATOM 4323 O O . LYS A 1 593 ? 36.961 -32.886 -27.197 1.00 76.25 593 LYS A O 1
ATOM 4328 N N . ALA A 1 594 ? 35.494 -34.207 -26.108 1.00 62.44 594 ALA A N 1
ATOM 4329 C CA . ALA A 1 594 ? 36.440 -35.250 -25.746 1.00 62.44 594 ALA A CA 1
ATOM 4330 C C . ALA A 1 594 ? 36.999 -35.855 -27.038 1.00 62.44 594 ALA A C 1
ATOM 4332 O O . ALA A 1 594 ? 36.257 -36.257 -27.933 1.00 62.44 594 ALA A O 1
ATOM 4333 N N . LYS A 1 595 ? 38.323 -35.845 -27.179 1.00 62.75 595 LYS A N 1
ATOM 4334 C CA . LYS A 1 595 ? 38.993 -36.115 -28.455 1.00 62.75 595 LYS A CA 1
ATOM 4335 C C . LYS A 1 595 ? 39.023 -37.612 -28.837 1.00 62.75 595 LYS A C 1
ATOM 4337 O O . LYS A 1 595 ? 39.656 -37.919 -29.840 1.00 62.75 595 LYS A O 1
ATOM 4342 N N . VAL A 1 596 ? 38.403 -38.527 -28.075 1.00 65.75 596 VAL A N 1
ATOM 4343 C CA . VAL A 1 596 ? 38.788 -39.959 -28.120 1.00 65.75 596 VAL A CA 1
ATOM 4344 C C . VAL A 1 596 ? 37.653 -41.005 -28.155 1.00 65.75 596 VAL A C 1
ATOM 4346 O O . VAL A 1 596 ? 37.935 -42.117 -28.572 1.00 65.75 596 VAL A O 1
ATOM 4349 N N . CYS A 1 597 ? 36.376 -40.691 -27.887 1.00 65.25 597 CYS A N 1
ATOM 4350 C CA . CYS A 1 597 ? 35.344 -41.749 -27.911 1.00 65.25 597 CYS A CA 1
ATOM 4351 C C . CYS A 1 597 ? 35.142 -42.366 -29.323 1.00 65.25 597 CYS A C 1
ATOM 4353 O O . CYS A 1 597 ? 34.982 -41.627 -30.303 1.00 65.25 597 CYS A O 1
ATOM 4355 N N . GLY A 1 598 ? 35.061 -43.698 -29.418 1.00 71.06 598 GLY A N 1
ATOM 4356 C CA . GLY A 1 598 ? 34.630 -44.471 -30.591 1.00 71.06 598 GLY A CA 1
ATOM 4357 C C . GLY A 1 598 ? 35.584 -45.574 -31.071 1.00 71.06 598 GLY A C 1
ATOM 4358 O O . GLY A 1 598 ? 35.432 -46.041 -32.203 1.00 71.06 598 GLY A O 1
ATOM 4359 N N . ASN A 1 599 ? 36.585 -45.970 -30.280 1.00 79.44 599 ASN A N 1
ATOM 4360 C CA . ASN A 1 599 ? 37.539 -47.033 -30.635 1.00 79.44 599 ASN A CA 1
ATOM 4361 C C . ASN A 1 599 ? 37.135 -48.433 -30.115 1.00 79.44 599 ASN A C 1
ATOM 4363 O O . ASN A 1 599 ? 37.814 -49.416 -30.421 1.00 79.44 599 ASN A O 1
ATOM 4367 N N . GLY A 1 600 ? 36.039 -48.539 -29.359 1.00 81.94 600 GLY A N 1
ATOM 4368 C CA . GLY A 1 600 ? 35.537 -49.771 -28.757 1.00 81.94 600 GLY A CA 1
ATOM 4369 C C . GLY A 1 600 ? 36.301 -50.247 -27.516 1.00 81.94 600 GLY A C 1
ATOM 4370 O O . GLY A 1 600 ? 36.073 -51.379 -27.083 1.00 81.94 600 GLY A O 1
ATOM 4371 N N . GLN A 1 601 ? 37.209 -49.445 -26.949 1.00 83.31 601 GLN A N 1
ATOM 4372 C CA . GLN A 1 601 ? 37.943 -49.768 -25.723 1.00 83.31 601 GLN A CA 1
ATOM 4373 C C . GLN A 1 601 ? 37.804 -48.653 -24.694 1.00 83.31 601 GLN A C 1
ATOM 4375 O O . GLN A 1 601 ? 38.164 -47.525 -24.973 1.00 83.31 601 GLN A O 1
ATOM 4380 N N . CYS A 1 602 ? 37.365 -48.989 -23.481 1.00 82.38 602 CYS A N 1
ATOM 4381 C CA . CYS A 1 602 ? 37.344 -48.033 -22.381 1.00 82.38 602 CYS A CA 1
ATOM 4382 C C . CYS A 1 602 ? 38.769 -47.707 -21.913 1.00 82.38 602 CYS A C 1
ATOM 4384 O O . CYS A 1 602 ? 39.434 -48.578 -21.343 1.00 82.38 602 CYS A O 1
ATOM 4386 N N . GLU A 1 603 ? 39.223 -46.469 -22.120 1.00 86.25 603 GLU A N 1
ATOM 4387 C CA . GLU A 1 603 ? 40.574 -46.005 -21.775 1.00 86.25 603 GLU A CA 1
ATOM 4388 C C . GLU A 1 603 ? 40.561 -44.989 -20.608 1.00 86.25 603 GLU A C 1
ATOM 4390 O O . GLU A 1 603 ? 40.464 -43.774 -20.823 1.00 86.25 603 GLU A O 1
ATOM 4395 N N . PRO A 1 604 ? 40.719 -45.436 -19.342 1.00 78.50 604 PRO A N 1
ATOM 4396 C CA . PRO A 1 604 ? 40.691 -44.546 -18.177 1.00 78.50 604 PRO A CA 1
ATOM 4397 C C . PRO A 1 604 ? 41.763 -43.450 -18.221 1.00 78.50 604 PRO A C 1
ATOM 4399 O O . PRO A 1 604 ? 41.521 -42.328 -17.773 1.00 78.50 604 PRO A O 1
ATOM 4402 N N . ASP A 1 605 ? 42.926 -43.750 -18.807 1.00 76.00 605 ASP A N 1
ATOM 4403 C CA . ASP A 1 605 ? 44.040 -42.807 -18.964 1.00 76.00 605 ASP A CA 1
ATOM 4404 C C . ASP A 1 605 ? 43.689 -41.636 -19.901 1.00 76.00 605 ASP A C 1
ATOM 4406 O O . ASP A 1 605 ? 44.221 -40.534 -19.750 1.00 76.00 605 ASP A O 1
ATOM 4410 N N . ASN A 1 606 ? 42.723 -41.836 -20.805 1.00 73.62 606 ASN A N 1
ATOM 4411 C CA . ASN A 1 606 ? 42.149 -40.805 -21.672 1.00 73.62 606 ASN A CA 1
ATOM 4412 C C . ASN A 1 606 ? 40.872 -40.169 -21.086 1.00 73.62 606 ASN A C 1
ATOM 4414 O O . ASN A 1 606 ? 40.195 -39.390 -21.760 1.00 73.62 606 ASN A O 1
ATOM 4418 N N . LYS A 1 607 ? 40.579 -40.432 -19.802 1.00 77.38 607 LYS A N 1
ATOM 4419 C CA . LYS A 1 607 ? 39.382 -39.988 -19.063 1.00 77.38 607 LYS A CA 1
ATOM 4420 C C . LYS A 1 607 ? 38.062 -40.506 -19.651 1.00 77.38 607 LYS A C 1
ATOM 4422 O O . LYS A 1 607 ? 37.009 -39.874 -19.492 1.00 77.38 607 LYS A O 1
ATOM 4427 N N . GLU A 1 608 ? 38.099 -41.665 -20.297 1.00 85.69 608 GLU A N 1
ATOM 4428 C CA . GLU A 1 608 ? 36.892 -42.360 -20.724 1.00 85.69 608 GLU A CA 1
ATOM 4429 C C . GLU A 1 608 ? 36.246 -43.083 -19.544 1.00 85.69 608 GLU A C 1
ATOM 4431 O O . GLU A 1 608 ? 36.905 -43.694 -18.703 1.00 85.69 608 GLU A O 1
ATOM 4436 N N . ASN A 1 609 ? 34.932 -42.973 -19.454 1.00 85.31 609 ASN A N 1
ATOM 4437 C CA . ASN A 1 609 ? 34.114 -43.706 -18.508 1.00 85.31 609 ASN A CA 1
ATOM 4438 C C . ASN A 1 609 ? 32.711 -43.871 -19.095 1.00 85.31 609 ASN A C 1
ATOM 4440 O O . ASN A 1 609 ? 32.392 -43.322 -20.151 1.00 85.31 609 ASN A O 1
ATOM 4444 N N . CYS A 1 610 ? 31.851 -44.610 -18.401 1.00 87.00 610 CYS A N 1
ATOM 4445 C CA . CYS A 1 610 ? 30.516 -44.920 -18.900 1.00 87.00 610 CYS A CA 1
ATOM 4446 C C . CYS A 1 610 ? 29.622 -43.675 -19.110 1.00 87.00 610 CYS A C 1
ATOM 4448 O O . CYS A 1 610 ? 28.621 -43.770 -19.813 1.00 87.00 610 CYS A O 1
ATOM 4450 N N . GLY A 1 611 ? 29.970 -42.516 -18.529 1.00 81.31 611 GLY A N 1
ATOM 4451 C CA . GLY A 1 611 ? 29.274 -41.242 -18.739 1.00 81.31 611 GLY A CA 1
ATOM 4452 C C . GLY A 1 611 ? 29.863 -40.393 -19.871 1.00 81.31 611 GLY A C 1
ATOM 4453 O O . GLY A 1 611 ? 29.119 -39.707 -20.571 1.00 81.31 611 GLY A O 1
ATOM 4454 N N . SER A 1 612 ? 31.185 -40.436 -20.080 1.00 78.44 612 SER A N 1
ATOM 4455 C CA . SER A 1 612 ? 31.865 -39.662 -21.129 1.00 78.44 612 SER A CA 1
ATOM 4456 C C . SER A 1 612 ? 31.909 -40.376 -22.485 1.00 78.44 612 SER A C 1
ATOM 4458 O O . SER A 1 612 ? 31.719 -39.707 -23.501 1.00 78.44 612 SER A O 1
ATOM 4460 N N . CYS A 1 613 ? 32.087 -41.703 -22.502 1.00 80.25 613 CYS A N 1
ATOM 4461 C CA . CYS A 1 613 ? 32.161 -42.549 -23.701 1.00 80.25 613 CYS A CA 1
ATOM 4462 C C . CYS A 1 613 ? 31.377 -43.874 -23.497 1.00 80.25 613 CYS A C 1
ATOM 4464 O O . CYS A 1 613 ? 31.975 -44.938 -23.337 1.00 80.25 613 CYS A O 1
ATOM 4466 N N . PRO A 1 614 ? 30.030 -43.848 -23.479 1.00 83.19 614 PRO A N 1
ATOM 4467 C CA . PRO A 1 614 ? 29.191 -45.007 -23.131 1.00 83.19 614 PRO A CA 1
ATOM 4468 C C . PRO A 1 614 ? 29.291 -46.203 -24.093 1.00 83.19 614 PRO A C 1
ATOM 4470 O O . PRO A 1 614 ? 29.014 -47.330 -23.684 1.00 83.19 614 PRO A O 1
ATOM 4473 N N . GLU A 1 615 ? 29.682 -45.974 -25.349 1.00 81.62 615 GLU A N 1
ATOM 4474 C CA . GLU A 1 615 ? 29.872 -47.042 -26.344 1.00 81.62 615 GLU A CA 1
ATOM 4475 C C . GLU A 1 615 ? 31.157 -47.844 -26.090 1.00 81.62 615 GLU A C 1
ATOM 4477 O O . GLU A 1 615 ? 31.154 -49.068 -26.213 1.00 81.62 615 GLU A O 1
ATOM 4482 N N . ASP A 1 616 ? 32.231 -47.174 -25.664 1.00 85.50 616 ASP A N 1
ATOM 4483 C CA . ASP A 1 616 ? 33.527 -47.807 -25.389 1.00 85.50 616 ASP A CA 1
ATOM 4484 C C . ASP A 1 616 ? 33.606 -48.331 -23.941 1.00 85.50 616 ASP A C 1
ATOM 4486 O O . ASP A 1 616 ? 34.211 -49.370 -23.671 1.00 85.50 616 ASP A O 1
ATOM 4490 N N . CYS A 1 617 ? 32.927 -47.652 -23.007 1.00 87.19 617 CYS A N 1
ATOM 4491 C CA . CYS A 1 617 ? 32.883 -47.942 -21.569 1.00 87.19 617 CYS A CA 1
ATOM 4492 C C . CYS A 1 617 ? 31.530 -48.494 -21.099 1.00 87.19 617 CYS A C 1
ATOM 4494 O O . CYS A 1 617 ? 30.995 -48.077 -20.066 1.00 87.19 617 CYS A O 1
ATOM 4496 N N . LYS A 1 618 ? 30.949 -49.431 -21.852 1.00 88.56 618 LYS A N 1
ATOM 4497 C CA . LYS A 1 618 ? 29.654 -50.025 -21.507 1.00 88.56 618 LYS A CA 1
ATOM 4498 C C . LYS A 1 618 ? 29.739 -50.835 -20.207 1.00 88.56 618 LYS A C 1
ATOM 4500 O O . LYS A 1 618 ? 30.544 -51.759 -20.091 1.00 88.56 618 LYS A O 1
ATOM 4505 N N . CYS A 1 619 ? 28.874 -50.525 -19.242 1.00 86.69 619 CYS A N 1
ATOM 4506 C CA . CYS A 1 619 ? 28.785 -51.291 -18.001 1.00 86.69 619 CYS A CA 1
ATOM 4507 C C . CYS A 1 619 ? 28.322 -52.729 -18.276 1.00 86.69 619 CYS A C 1
ATOM 4509 O O . CYS A 1 619 ? 27.376 -52.960 -19.033 1.00 86.69 619 CYS A O 1
ATOM 4511 N N . GLN A 1 620 ? 29.007 -53.704 -17.675 1.00 83.81 620 GLN A N 1
ATOM 4512 C CA . GLN A 1 620 ? 28.612 -55.107 -17.757 1.00 83.81 620 GLN A CA 1
ATOM 4513 C C . GLN A 1 620 ? 27.355 -55.329 -16.911 1.00 83.81 620 GLN A C 1
ATOM 4515 O O . GLN A 1 620 ? 27.348 -55.006 -15.727 1.00 83.81 620 GLN A O 1
ATOM 4520 N N . SER A 1 621 ? 26.299 -55.881 -17.514 1.00 74.31 621 SER A N 1
ATOM 4521 C CA . SER A 1 621 ? 25.064 -56.242 -16.803 1.00 74.31 621 SER A CA 1
ATOM 4522 C C . SER A 1 621 ? 25.395 -57.154 -15.607 1.00 74.31 621 SER A C 1
ATOM 4524 O O . SER A 1 621 ? 26.146 -58.115 -15.803 1.00 74.31 621 SER A O 1
ATOM 4526 N N . PRO A 1 622 ? 24.902 -56.865 -14.383 1.00 70.31 622 PRO A N 1
ATOM 4527 C CA . PRO A 1 622 ? 23.770 -55.989 -14.030 1.00 70.31 622 PRO A CA 1
ATOM 4528 C C . PRO A 1 622 ? 24.133 -54.542 -13.620 1.00 70.31 622 PRO A C 1
ATOM 4530 O O . PRO A 1 622 ? 23.325 -53.851 -13.010 1.00 70.31 622 PRO A O 1
ATOM 4533 N N . LEU A 1 623 ? 25.344 -54.061 -13.905 1.00 79.19 623 LEU A N 1
ATOM 4534 C CA . LEU A 1 623 ? 25.779 -52.724 -13.493 1.00 79.19 623 LEU A CA 1
ATOM 4535 C C . LEU A 1 623 ? 25.190 -51.638 -14.413 1.00 79.19 623 LEU A C 1
ATOM 4537 O O . LEU A 1 623 ? 25.261 -51.750 -15.639 1.00 79.19 623 LEU A O 1
ATOM 4541 N N . VAL A 1 624 ? 24.684 -50.553 -13.828 1.00 81.94 624 VAL A N 1
ATOM 4542 C CA . VAL A 1 624 ? 24.225 -49.343 -14.529 1.00 81.94 624 VAL A CA 1
ATOM 4543 C C . VAL A 1 624 ? 25.240 -48.212 -14.355 1.00 81.94 624 VAL A C 1
ATOM 4545 O O . VAL A 1 624 ? 25.953 -48.138 -13.353 1.00 81.94 624 VAL A O 1
ATOM 4548 N N . CYS A 1 625 ? 25.353 -47.331 -15.349 1.00 82.44 625 CYS A N 1
ATOM 4549 C CA . CYS A 1 625 ? 26.240 -46.175 -15.247 1.00 82.44 625 CYS A CA 1
ATOM 4550 C C . CYS A 1 625 ? 25.588 -45.080 -14.393 1.00 82.44 625 CY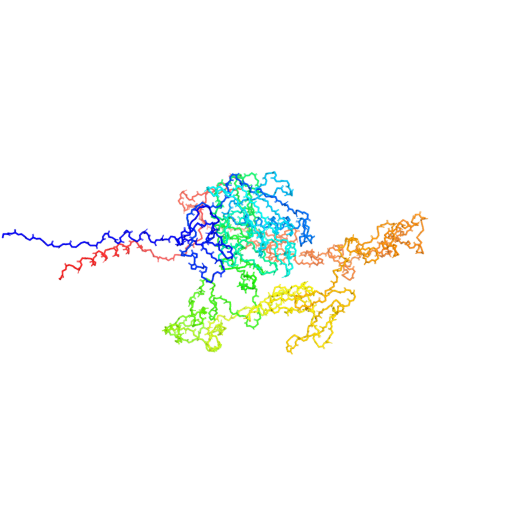S A C 1
ATOM 4552 O O . CYS A 1 625 ? 24.654 -44.422 -14.847 1.00 82.44 625 CYS A O 1
ATOM 4554 N N . GLU A 1 626 ? 26.095 -44.854 -13.182 1.00 80.88 626 GLU A N 1
ATOM 4555 C CA . GLU A 1 626 ? 25.627 -43.802 -12.276 1.00 80.88 626 GLU A CA 1
ATOM 4556 C C . GLU A 1 626 ? 26.819 -42.925 -11.859 1.00 80.88 626 GLU A C 1
ATOM 4558 O O . GLU A 1 626 ? 27.830 -43.408 -11.345 1.00 80.88 626 GLU A O 1
ATOM 4563 N N . SER A 1 627 ? 26.723 -41.615 -12.118 1.00 81.44 627 SER A N 1
ATOM 4564 C CA . SER A 1 627 ? 27.800 -40.641 -11.864 1.00 81.44 627 SER A CA 1
ATOM 4565 C C . SER A 1 627 ? 29.143 -41.017 -12.508 1.00 81.44 627 SER A C 1
ATOM 4567 O O . SER A 1 627 ? 30.186 -40.970 -11.856 1.00 81.44 627 SER A O 1
ATOM 4569 N N . SER A 1 628 ? 29.121 -41.392 -13.792 1.00 80.75 628 SER A N 1
ATOM 4570 C CA . SER A 1 628 ? 30.325 -41.740 -14.565 1.00 80.75 628 SER A CA 1
ATOM 4571 C C . SER A 1 628 ? 31.085 -42.971 -14.043 1.00 80.75 628 SER A C 1
ATOM 4573 O O . SER A 1 628 ? 32.249 -43.169 -14.386 1.00 80.75 628 SER A O 1
ATOM 4575 N N . ALA A 1 629 ? 30.435 -43.821 -13.242 1.00 82.25 629 ALA A N 1
ATOM 4576 C CA . ALA A 1 629 ? 30.961 -45.101 -12.778 1.00 82.25 629 ALA A CA 1
ATOM 4577 C C . ALA A 1 629 ? 29.903 -46.207 -12.914 1.00 82.25 629 ALA A C 1
ATOM 4579 O O . ALA A 1 629 ? 28.716 -45.970 -12.702 1.00 82.25 629 ALA A O 1
ATOM 4580 N N . CYS A 1 630 ? 30.331 -47.427 -13.238 1.00 82.88 630 CYS A N 1
ATOM 4581 C CA . CYS A 1 630 ? 29.438 -48.585 -13.247 1.00 82.88 630 CYS A CA 1
ATOM 4582 C C . CYS A 1 630 ? 29.164 -49.030 -11.808 1.00 82.88 630 CYS A C 1
ATOM 4584 O O . CYS A 1 630 ? 30.093 -49.409 -11.093 1.00 82.88 630 CYS A O 1
ATOM 4586 N N . ARG A 1 631 ? 27.902 -48.965 -11.382 1.00 79.00 631 ARG A N 1
ATOM 4587 C CA . ARG A 1 631 ? 27.443 -49.364 -10.046 1.00 79.00 631 ARG A CA 1
ATOM 4588 C C . ARG A 1 631 ? 26.328 -50.395 -10.163 1.00 79.00 631 ARG A C 1
ATOM 4590 O O . ARG A 1 631 ? 25.639 -50.445 -11.177 1.00 79.00 631 ARG A O 1
ATOM 4597 N N . GLU A 1 632 ? 26.176 -51.234 -9.144 1.00 70.50 632 GLU A N 1
ATOM 4598 C CA . GLU A 1 632 ? 25.039 -52.155 -9.056 1.00 70.50 632 GLU A CA 1
ATOM 4599 C C . GLU A 1 632 ? 23.743 -51.346 -9.024 1.00 70.50 632 GLU A C 1
ATOM 4601 O O . GLU A 1 632 ? 23.644 -50.352 -8.301 1.00 70.50 632 GLU A O 1
ATOM 4606 N N . GLU A 1 633 ? 22.786 -51.743 -9.861 1.00 63.28 633 GLU A N 1
ATOM 4607 C CA . GLU A 1 633 ? 21.451 -51.157 -9.899 1.00 63.28 633 GLU A CA 1
ATOM 4608 C C . GLU A 1 633 ? 20.868 -51.175 -8.477 1.00 63.28 633 GLU A C 1
ATOM 4610 O O . GLU A 1 633 ? 20.904 -52.205 -7.799 1.00 63.28 633 GLU A O 1
ATOM 4615 N N . LYS A 1 634 ? 20.404 -50.018 -7.979 1.00 60.78 634 LYS A N 1
ATOM 4616 C CA . LYS A 1 634 ? 19.689 -49.941 -6.697 1.00 60.78 634 LYS A CA 1
ATOM 4617 C C . LYS A 1 634 ? 18.442 -50.812 -6.827 1.00 60.78 634 LYS A C 1
ATOM 4619 O O . LYS A 1 634 ? 17.509 -50.441 -7.532 1.00 60.78 634 LYS A O 1
ATOM 4624 N N . GLY A 1 635 ? 18.524 -51.997 -6.232 1.00 60.12 635 GLY A N 1
ATOM 4625 C CA . GLY A 1 635 ? 17.591 -53.090 -6.439 1.00 60.12 635 GLY A CA 1
ATOM 4626 C C . GLY A 1 635 ? 16.182 -52.742 -5.990 1.00 60.12 635 GLY A C 1
ATOM 4627 O O . GLY A 1 635 ? 15.979 -52.120 -4.958 1.00 60.12 635 GLY A O 1
ATOM 4628 N N . CYS A 1 636 ? 15.229 -53.164 -6.804 1.00 68.81 636 CYS A N 1
ATOM 4629 C CA . CYS A 1 636 ? 13.876 -53.468 -6.393 1.00 68.81 636 CYS A CA 1
ATOM 4630 C C . CYS A 1 636 ? 13.583 -54.877 -6.927 1.00 68.81 636 CYS A C 1
ATOM 4632 O O . CYS A 1 636 ? 13.951 -55.181 -8.065 1.00 68.81 636 CYS A O 1
ATOM 4634 N N . GLY A 1 637 ? 12.963 -55.739 -6.128 1.00 73.88 637 GLY A N 1
ATOM 4635 C CA . GLY A 1 637 ? 12.579 -57.109 -6.472 1.00 73.88 637 GLY A CA 1
ATOM 4636 C C . GLY A 1 637 ? 13.345 -58.227 -5.750 1.00 73.88 637 GLY A C 1
ATOM 4637 O O . GLY A 1 637 ? 13.365 -59.347 -6.267 1.00 73.88 637 GLY A O 1
ATOM 4638 N N . ASP A 1 638 ? 13.984 -57.969 -4.603 1.00 80.62 638 ASP A N 1
ATOM 4639 C CA . ASP A 1 638 ? 14.633 -59.015 -3.789 1.00 80.62 638 ASP A CA 1
ATOM 4640 C C . ASP A 1 638 ? 13.699 -59.642 -2.730 1.00 80.62 638 ASP A C 1
ATOM 4642 O O . ASP A 1 638 ? 14.061 -60.615 -2.057 1.00 80.62 638 ASP A O 1
ATOM 4646 N N . GLY A 1 639 ? 12.465 -59.137 -2.637 1.00 82.81 639 GLY A N 1
ATOM 4647 C CA . GLY A 1 639 ? 11.429 -59.584 -1.715 1.00 82.81 639 GLY A CA 1
ATOM 4648 C C . GLY A 1 639 ? 11.521 -58.984 -0.310 1.00 82.81 639 GLY A C 1
ATOM 4649 O O . GLY A 1 639 ? 10.729 -59.379 0.548 1.00 82.81 639 GLY A O 1
ATOM 4650 N N . THR A 1 640 ? 12.457 -58.065 -0.045 1.00 82.94 640 THR A N 1
ATOM 4651 C CA . THR A 1 640 ? 12.650 -57.439 1.270 1.00 82.94 640 THR A CA 1
ATOM 4652 C C . THR A 1 640 ? 12.702 -55.920 1.158 1.00 82.94 640 THR A C 1
ATOM 4654 O O . THR A 1 640 ? 13.700 -55.382 0.720 1.00 82.94 640 THR A O 1
ATOM 4657 N N . CYS A 1 641 ? 11.686 -55.216 1.669 1.00 81.81 641 CYS A N 1
ATOM 4658 C CA . CYS A 1 641 ? 11.688 -53.749 1.715 1.00 81.81 641 CYS A CA 1
ATOM 4659 C C . CYS A 1 641 ? 12.812 -53.184 2.612 1.00 81.81 641 CYS A C 1
ATOM 4661 O O . CYS A 1 641 ? 12.652 -53.106 3.839 1.00 81.81 641 CYS A O 1
ATOM 4663 N N . ASP A 1 642 ? 13.940 -52.771 2.025 1.00 82.12 642 ASP A N 1
ATOM 4664 C CA . ASP A 1 642 ? 15.102 -52.244 2.749 1.00 82.12 642 ASP A CA 1
ATOM 4665 C C . ASP A 1 642 ? 15.209 -50.712 2.656 1.00 82.12 642 ASP A C 1
ATOM 4667 O O . ASP A 1 642 ? 15.846 -50.123 1.774 1.00 82.12 642 ASP A O 1
ATOM 4671 N N . ALA A 1 643 ? 14.657 -50.038 3.668 1.00 78.19 643 ALA A N 1
ATOM 4672 C CA . ALA A 1 643 ? 14.728 -48.583 3.795 1.00 78.19 643 ALA A CA 1
ATOM 4673 C C . ALA A 1 643 ? 16.174 -48.039 3.815 1.00 78.19 643 ALA A C 1
ATOM 4675 O O . ALA A 1 643 ? 16.400 -46.878 3.466 1.00 78.19 643 ALA A O 1
ATOM 4676 N N . SER A 1 644 ? 17.174 -48.848 4.195 1.00 71.44 644 SER A N 1
ATOM 4677 C CA . SER A 1 644 ? 18.583 -48.435 4.180 1.00 71.44 644 SER A CA 1
ATOM 4678 C C . SER A 1 644 ? 19.179 -48.381 2.767 1.00 71.44 644 SER A C 1
ATOM 4680 O O . SER A 1 644 ? 20.158 -47.663 2.540 1.00 71.44 644 SER A O 1
ATOM 4682 N N . ARG A 1 645 ? 18.547 -49.062 1.803 1.00 72.88 645 ARG A N 1
ATOM 4683 C CA . ARG A 1 645 ? 18.874 -49.020 0.368 1.00 72.88 645 ARG A CA 1
ATOM 4684 C C . ARG A 1 645 ? 18.023 -48.010 -0.409 1.00 72.88 645 ARG A C 1
ATOM 4686 O O . ARG A 1 645 ? 18.279 -47.781 -1.590 1.00 72.88 645 ARG A O 1
ATOM 4693 N N . GLY A 1 646 ? 17.103 -47.321 0.273 1.00 75.81 646 GLY A N 1
ATOM 4694 C CA . GLY A 1 646 ? 16.216 -46.312 -0.311 1.00 75.81 646 GLY A CA 1
ATOM 4695 C C . GLY A 1 646 ? 14.937 -46.890 -0.917 1.00 75.81 646 GLY A C 1
ATOM 4696 O O . GLY A 1 646 ? 14.280 -46.208 -1.707 1.00 75.81 646 GLY A O 1
ATOM 4697 N N . GLU A 1 647 ? 14.598 -48.129 -0.565 1.00 85.94 647 GLU A N 1
ATOM 4698 C CA . GLU A 1 647 ? 13.340 -48.756 -0.941 1.00 85.94 647 GLU A CA 1
ATOM 4699 C C . GLU A 1 647 ? 12.219 -48.269 -0.024 1.00 85.94 647 GLU A C 1
ATOM 4701 O O . GLU A 1 647 ? 12.317 -48.290 1.205 1.00 85.94 647 GLU A O 1
ATOM 4706 N N . ASP A 1 648 ? 11.147 -47.803 -0.642 1.00 88.38 648 ASP A N 1
ATOM 4707 C CA . ASP A 1 648 ? 9.907 -47.445 0.012 1.00 88.38 648 ASP A CA 1
ATOM 4708 C C . ASP A 1 648 ? 8.723 -47.814 -0.892 1.00 88.38 648 ASP A C 1
ATOM 4710 O O . ASP A 1 648 ? 8.894 -48.250 -2.032 1.00 88.38 648 ASP A O 1
ATOM 4714 N N . CYS A 1 649 ? 7.494 -47.648 -0.407 1.00 87.44 649 CYS A N 1
ATOM 4715 C CA . CYS A 1 649 ? 6.305 -48.047 -1.163 1.00 87.44 649 CYS A CA 1
ATOM 4716 C C . CYS A 1 649 ? 6.078 -47.247 -2.469 1.00 87.44 649 CYS A C 1
ATOM 4718 O O . CYS A 1 649 ? 5.192 -47.597 -3.245 1.00 87.44 649 CYS A O 1
ATOM 4720 N N . LYS A 1 650 ? 6.847 -46.174 -2.723 1.00 86.56 650 LYS A N 1
ATOM 4721 C CA . LYS A 1 650 ? 6.870 -45.399 -3.976 1.00 86.56 650 LYS A CA 1
ATOM 4722 C C . LYS A 1 650 ? 8.043 -45.775 -4.876 1.00 86.56 650 LYS A C 1
ATOM 4724 O O . LYS A 1 650 ? 7.889 -45.744 -6.094 1.00 86.56 650 LYS A O 1
ATOM 4729 N N . THR A 1 651 ? 9.215 -46.032 -4.303 1.00 83.31 651 THR A N 1
ATOM 4730 C CA . THR A 1 651 ? 10.442 -46.322 -5.056 1.00 83.31 651 THR A CA 1
ATOM 4731 C C . THR A 1 651 ? 10.581 -47.804 -5.387 1.00 83.31 651 THR A C 1
ATOM 4733 O O . THR A 1 651 ? 11.197 -48.126 -6.399 1.00 83.31 651 THR A O 1
ATOM 4736 N N . CYS A 1 652 ? 9.970 -48.689 -4.594 1.00 82.88 652 CYS A N 1
ATOM 4737 C CA . CYS A 1 652 ? 9.969 -50.130 -4.809 1.00 82.88 652 CYS A CA 1
ATOM 4738 C C . CYS A 1 652 ? 8.658 -50.792 -4.348 1.00 82.88 652 CYS A C 1
ATOM 4740 O O . CYS A 1 652 ? 8.601 -51.514 -3.356 1.00 82.88 652 CYS A O 1
ATOM 4742 N N . GLU A 1 653 ? 7.576 -50.578 -5.099 1.00 86.06 653 GLU A N 1
ATOM 4743 C CA . GLU A 1 653 ? 6.261 -51.174 -4.807 1.00 86.06 653 GLU A CA 1
ATOM 4744 C C . GLU A 1 653 ? 6.296 -52.712 -4.756 1.00 86.06 653 GLU A C 1
ATOM 4746 O O . GLU A 1 653 ? 5.515 -53.319 -4.034 1.00 86.06 653 GLU A O 1
ATOM 4751 N N . GLN A 1 654 ? 7.221 -53.350 -5.480 1.00 84.69 654 GLN A N 1
ATOM 4752 C CA . GLN A 1 654 ? 7.306 -54.808 -5.550 1.00 84.69 654 GLN A CA 1
ATOM 4753 C C . GLN A 1 654 ? 7.708 -55.456 -4.216 1.00 84.69 654 GLN A C 1
ATOM 4755 O O . GLN A 1 654 ? 7.143 -56.492 -3.866 1.00 84.69 654 GLN A O 1
ATOM 4760 N N . ASP A 1 655 ? 8.609 -54.824 -3.457 1.00 87.31 655 ASP A N 1
ATOM 4761 C CA . ASP A 1 655 ? 9.071 -55.334 -2.158 1.00 87.31 655 ASP A CA 1
ATOM 4762 C C . ASP A 1 655 ? 8.446 -54.579 -0.974 1.00 87.31 655 ASP A C 1
ATOM 4764 O O . ASP A 1 655 ? 8.304 -55.137 0.115 1.00 87.31 655 ASP A O 1
ATOM 4768 N N . CYS A 1 656 ? 8.018 -53.327 -1.188 1.00 88.56 656 CYS A N 1
ATOM 4769 C CA . CYS A 1 656 ? 7.446 -52.431 -0.179 1.00 88.56 656 CYS A CA 1
ATOM 4770 C C . CYS A 1 656 ? 5.933 -52.184 -0.345 1.00 88.56 656 CYS A C 1
ATOM 4772 O O . CYS A 1 656 ? 5.430 -51.154 0.118 1.00 88.56 656 CYS A O 1
ATOM 4774 N N . ALA A 1 657 ? 5.192 -53.078 -1.011 1.00 89.88 657 ALA A N 1
ATOM 4775 C CA . ALA A 1 657 ? 3.742 -52.947 -1.160 1.00 89.88 657 ALA A CA 1
ATOM 4776 C C . ALA A 1 657 ? 3.054 -52.782 0.206 1.00 89.88 657 ALA A C 1
ATOM 4778 O O . ALA A 1 657 ? 3.297 -53.538 1.150 1.00 89.88 657 ALA A O 1
ATOM 4779 N N . CYS A 1 658 ? 2.160 -51.799 0.313 1.00 86.25 658 CYS A N 1
ATOM 4780 C CA . CYS A 1 658 ? 1.409 -51.585 1.541 1.00 86.25 658 CYS A CA 1
ATOM 4781 C C . CYS A 1 658 ? 0.410 -52.721 1.791 1.00 86.25 658 CYS A C 1
ATOM 4783 O O . CYS A 1 658 ? -0.293 -53.164 0.885 1.00 86.25 658 CYS A O 1
ATOM 4785 N N . GLU A 1 659 ? 0.326 -53.168 3.046 1.00 81.94 659 GLU A N 1
ATOM 4786 C CA . GLU A 1 659 ? -0.671 -54.147 3.487 1.00 81.94 659 GLU A CA 1
ATOM 4787 C C . GLU A 1 659 ? -2.104 -53.656 3.207 1.00 81.94 659 GLU A C 1
ATOM 4789 O O . GLU A 1 659 ? -2.382 -52.455 3.250 1.00 81.94 659 GLU A O 1
ATOM 4794 N N . THR A 1 660 ? -3.034 -54.589 2.983 1.00 75.62 660 THR A N 1
ATOM 4795 C CA . THR A 1 660 ? -4.460 -54.308 2.752 1.00 75.62 660 THR A CA 1
ATOM 4796 C C . THR A 1 660 ? -5.024 -53.316 3.781 1.00 75.62 660 THR A C 1
ATOM 4798 O O . THR A 1 660 ? -4.955 -53.560 4.985 1.00 75.62 660 THR A O 1
ATOM 4801 N N . GLY A 1 661 ? -5.597 -52.202 3.304 1.00 68.75 661 GLY A N 1
ATOM 4802 C CA . GLY A 1 661 ? -6.144 -51.118 4.138 1.00 68.75 661 GLY A CA 1
ATOM 4803 C C . GLY A 1 661 ? -5.168 -49.968 4.436 1.00 68.75 661 GLY A C 1
ATOM 4804 O O . GLY A 1 661 ? -5.532 -49.017 5.133 1.00 68.75 661 GLY A O 1
ATOM 4805 N N . LYS A 1 662 ? -3.939 -50.021 3.908 1.00 79.94 662 LYS A N 1
ATOM 4806 C CA . LYS A 1 662 ? -2.976 -48.914 3.932 1.00 79.94 662 LYS A CA 1
ATOM 4807 C C . LYS A 1 662 ? -2.708 -48.396 2.519 1.00 79.94 662 LYS A C 1
ATOM 4809 O O . LYS A 1 662 ? -2.685 -49.164 1.563 1.00 79.94 662 LYS A O 1
ATOM 4814 N N . VAL A 1 663 ? -2.473 -47.095 2.396 1.00 80.81 663 VAL A N 1
ATOM 4815 C CA . VAL A 1 663 ? -2.098 -46.424 1.145 1.00 80.81 663 VAL A CA 1
ATOM 4816 C C . VAL A 1 663 ? -0.678 -45.882 1.252 1.00 80.81 663 VAL A C 1
ATOM 4818 O O . VAL A 1 663 ? -0.241 -45.462 2.322 1.00 80.81 663 VAL A O 1
ATOM 4821 N N . CYS A 1 664 ? 0.063 -45.908 0.146 1.00 82.19 664 CYS A N 1
ATOM 4822 C CA . CYS A 1 664 ? 1.408 -45.348 0.112 1.00 82.19 664 CYS A CA 1
ATOM 4823 C C . CYS A 1 664 ? 1.350 -43.822 -0.022 1.00 82.19 664 CYS A C 1
ATOM 4825 O O . CYS A 1 664 ? 1.068 -43.288 -1.098 1.00 82.19 664 CYS A O 1
ATOM 4827 N N . GLU A 1 665 ? 1.662 -43.106 1.054 1.00 81.62 665 GLU A N 1
ATOM 4828 C CA . GLU A 1 665 ? 1.699 -41.648 1.080 1.00 81.62 665 GLU A CA 1
ATOM 4829 C C . GLU A 1 665 ? 3.073 -41.174 1.569 1.00 81.62 665 GLU A C 1
ATOM 4831 O O . GLU A 1 665 ? 3.543 -41.543 2.640 1.00 81.62 665 GLU A O 1
ATOM 4836 N N . PHE A 1 666 ? 3.765 -40.379 0.745 1.00 83.12 666 PHE A N 1
ATOM 4837 C CA . PHE A 1 666 ? 5.139 -39.910 1.007 1.00 83.12 666 PHE A CA 1
ATOM 4838 C C . PHE A 1 666 ? 6.180 -41.018 1.275 1.00 83.12 666 PHE A C 1
ATOM 4840 O O . PHE A 1 666 ? 7.115 -40.799 2.039 1.00 83.12 666 PHE A O 1
ATOM 4847 N N . GLY A 1 667 ? 6.036 -42.187 0.639 1.00 82.56 667 GLY A N 1
ATOM 4848 C CA . GLY A 1 667 ? 6.947 -43.323 0.846 1.00 82.56 667 GLY A CA 1
ATOM 4849 C C . GLY A 1 667 ? 6.656 -44.105 2.133 1.00 82.56 667 GLY A C 1
ATOM 4850 O O . GLY A 1 667 ? 7.411 -44.992 2.507 1.00 82.56 667 GLY A O 1
ATOM 4851 N N . LEU A 1 668 ? 5.550 -43.811 2.825 1.00 82.62 668 LEU A N 1
ATOM 4852 C CA . LEU A 1 668 ? 5.122 -44.531 4.021 1.00 82.62 668 LEU A CA 1
ATOM 4853 C C . LEU A 1 668 ? 3.724 -45.114 3.818 1.00 82.62 668 LEU A C 1
ATOM 4855 O O . LEU A 1 668 ? 2.833 -44.459 3.282 1.00 82.62 668 LEU A O 1
ATOM 4859 N N . CYS A 1 669 ? 3.512 -46.337 4.296 1.00 82.50 669 CYS A N 1
ATOM 4860 C CA . CYS A 1 669 ? 2.190 -46.953 4.308 1.00 82.50 669 CYS A CA 1
ATOM 4861 C C . CYS A 1 669 ? 1.351 -46.375 5.454 1.00 82.50 669 CYS A C 1
ATOM 4863 O O . CYS A 1 669 ? 1.517 -46.761 6.615 1.00 82.50 669 CYS A O 1
ATOM 4865 N N . THR A 1 670 ? 0.451 -45.448 5.135 1.00 81.69 670 THR A N 1
ATOM 4866 C CA . THR A 1 670 ? -0.482 -44.824 6.080 1.00 81.69 670 THR A CA 1
ATOM 4867 C C . THR A 1 670 ? -1.839 -45.524 6.034 1.00 81.69 670 THR A C 1
ATOM 4869 O O . THR A 1 670 ? -2.212 -46.123 5.031 1.00 81.69 670 THR A O 1
ATOM 4872 N N . SER A 1 671 ? -2.577 -45.512 7.147 1.00 77.44 671 SER A N 1
ATOM 4873 C CA . SER A 1 671 ? -3.937 -46.069 7.201 1.00 77.44 671 SER A CA 1
ATOM 4874 C C . SER A 1 671 ? -4.844 -45.309 6.235 1.00 77.44 671 SER A C 1
ATOM 4876 O O . SER A 1 671 ? -4.911 -44.086 6.329 1.00 77.44 671 SER A O 1
ATOM 4878 N N . ALA A 1 672 ? -5.567 -46.018 5.362 1.00 69.12 672 ALA A N 1
ATOM 4879 C CA . ALA A 1 672 ? -6.594 -45.402 4.520 1.00 69.12 672 ALA A CA 1
ATOM 4880 C C . ALA A 1 672 ? -7.750 -44.833 5.370 1.00 69.12 672 ALA A C 1
ATOM 4882 O O . ALA A 1 672 ? -8.353 -43.834 5.010 1.00 69.12 672 ALA A O 1
ATOM 4883 N N . CYS A 1 673 ? -7.985 -45.401 6.557 1.00 74.69 673 CYS A N 1
ATOM 4884 C CA . CYS A 1 673 ? -9.072 -45.004 7.448 1.00 74.69 673 CYS A CA 1
ATOM 4885 C C . CYS A 1 673 ? -8.793 -43.755 8.291 1.00 74.69 673 CYS A C 1
ATOM 4887 O O . CYS A 1 673 ? -7.760 -43.663 8.960 1.00 74.69 673 CYS A O 1
ATOM 4889 N N . GLY A 1 674 ? -9.791 -42.877 8.377 1.00 73.50 674 GLY A N 1
ATOM 4890 C CA . GLY A 1 674 ? -9.930 -41.790 9.340 1.00 73.50 674 GLY A CA 1
ATOM 4891 C C . GLY A 1 674 ? -10.283 -40.430 8.736 1.00 73.50 674 GLY A C 1
ATOM 4892 O O . GLY A 1 674 ? -10.293 -39.447 9.482 1.00 73.50 674 GLY A O 1
ATOM 4893 N N . ASP A 1 675 ? -10.537 -40.345 7.427 1.00 76.88 675 ASP A N 1
ATOM 4894 C CA . ASP A 1 675 ? -10.814 -39.085 6.722 1.00 76.88 675 ASP A CA 1
ATOM 4895 C C . ASP A 1 675 ? -12.311 -38.704 6.682 1.00 76.88 675 ASP A C 1
ATOM 4897 O O . ASP A 1 675 ? -12.670 -37.614 6.222 1.00 76.88 675 ASP A O 1
ATOM 4901 N N . GLY A 1 676 ? -13.183 -39.558 7.230 1.00 78.62 676 GLY A N 1
ATOM 4902 C CA . GLY A 1 676 ? -14.628 -39.363 7.291 1.00 78.62 676 GLY A CA 1
ATOM 4903 C C . GLY A 1 676 ? -15.370 -39.684 5.993 1.00 78.62 676 GLY A C 1
ATOM 4904 O O . GLY A 1 676 ? -16.556 -39.352 5.897 1.00 78.62 676 GLY A O 1
ATOM 4905 N N . LYS A 1 677 ? -14.718 -40.290 4.990 1.00 82.75 677 LYS A N 1
ATOM 4906 C CA . LYS A 1 677 ? -15.329 -40.597 3.696 1.00 82.75 677 LYS A CA 1
ATOM 4907 C C . LYS A 1 677 ? -14.960 -41.998 3.206 1.00 82.75 677 LYS A C 1
ATOM 4909 O O . LYS A 1 677 ? -13.914 -42.171 2.615 1.00 82.75 677 LYS A O 1
ATOM 4914 N N . CYS A 1 678 ? -15.918 -42.922 3.274 1.00 82.50 678 CYS A N 1
ATOM 4915 C CA . CYS A 1 678 ? -15.783 -44.267 2.708 1.00 82.50 678 CYS A CA 1
ATOM 4916 C C . CYS A 1 678 ? -15.423 -44.266 1.204 1.00 82.50 678 CYS A C 1
ATOM 4918 O O . CYS A 1 678 ? -16.294 -44.036 0.353 1.00 82.50 678 CYS A O 1
ATOM 4920 N N . ASP A 1 679 ? -14.156 -44.523 0.871 1.00 82.12 679 ASP A N 1
ATOM 4921 C CA . ASP A 1 679 ? -13.638 -44.565 -0.500 1.00 82.12 679 ASP A CA 1
ATOM 4922 C C . ASP A 1 679 ? -13.245 -45.986 -0.940 1.00 82.12 679 ASP A C 1
ATOM 4924 O O . ASP A 1 679 ? -12.122 -46.460 -0.755 1.00 82.12 679 ASP A O 1
ATOM 4928 N N . SER A 1 680 ? -14.174 -46.652 -1.629 1.00 77.62 680 SER A N 1
ATOM 4929 C CA . SER A 1 680 ? -13.958 -48.001 -2.175 1.00 77.62 680 SER A CA 1
ATOM 4930 C C . SER A 1 680 ? -12.760 -48.118 -3.132 1.00 77.62 680 SER A C 1
ATOM 4932 O O . SER A 1 680 ? -12.229 -49.213 -3.304 1.00 77.62 680 SER A O 1
ATOM 4934 N N . THR A 1 681 ? -12.291 -47.017 -3.740 1.00 74.00 681 THR A N 1
ATOM 4935 C CA . THR A 1 681 ? -11.107 -47.046 -4.620 1.00 74.00 681 THR A CA 1
ATOM 4936 C C . THR A 1 681 ? -9.790 -47.101 -3.847 1.00 74.00 681 THR A C 1
ATOM 4938 O O . THR A 1 681 ? -8.772 -47.498 -4.409 1.00 74.00 681 THR A O 1
ATOM 4941 N N . LYS A 1 682 ? -9.821 -46.778 -2.548 1.00 75.69 682 LYS A N 1
ATOM 4942 C CA . LYS A 1 682 ? -8.699 -46.908 -1.607 1.00 75.69 682 LYS A CA 1
ATOM 4943 C C . LYS A 1 682 ? -8.779 -48.173 -0.743 1.00 75.69 682 LYS A C 1
ATOM 4945 O O . LYS A 1 682 ? -8.000 -48.325 0.194 1.00 75.69 682 LYS A O 1
ATOM 4950 N N . GLY A 1 683 ? -9.704 -49.085 -1.055 1.00 78.56 683 GLY A N 1
ATOM 4951 C CA . GLY A 1 683 ? -9.909 -50.326 -0.301 1.00 78.56 683 GLY A CA 1
ATOM 4952 C C . GLY A 1 683 ? -10.657 -50.140 1.023 1.00 78.56 683 GLY A C 1
ATOM 4953 O O . GLY A 1 683 ? -10.608 -51.023 1.882 1.00 78.56 683 GLY A O 1
ATOM 4954 N N . GLU A 1 684 ? -11.337 -49.006 1.203 1.00 86.62 684 GLU A N 1
ATOM 4955 C CA . GLU A 1 684 ? -12.188 -48.773 2.365 1.00 86.62 684 GLU A CA 1
ATOM 4956 C C . GLU A 1 684 ? -13.555 -49.423 2.164 1.00 86.62 684 GLU A C 1
ATOM 4958 O O . GLU A 1 684 ? -14.278 -49.137 1.206 1.00 86.62 684 GLU A O 1
ATOM 4963 N N . ASP A 1 685 ? -13.924 -50.292 3.096 1.00 88.94 685 ASP A N 1
ATOM 4964 C CA . ASP A 1 685 ? -15.249 -50.877 3.181 1.00 88.94 685 ASP A CA 1
ATOM 4965 C C . ASP A 1 685 ? -15.682 -51.026 4.648 1.00 88.94 685 ASP A C 1
ATOM 4967 O O . ASP A 1 685 ? -14.948 -50.679 5.576 1.00 88.94 685 ASP A O 1
ATOM 4971 N N . CYS A 1 686 ? -16.898 -51.512 4.899 1.00 87.56 686 CYS A N 1
ATOM 4972 C CA . CYS A 1 686 ? -17.416 -51.596 6.267 1.00 87.56 686 CYS A CA 1
ATOM 4973 C C . CYS A 1 686 ? -16.655 -52.590 7.171 1.00 87.56 686 CYS A C 1
ATOM 4975 O O . CYS A 1 686 ? -16.836 -52.562 8.390 1.00 87.56 686 CYS A O 1
ATOM 4977 N N . SER A 1 687 ? -15.819 -53.461 6.594 1.00 83.31 687 SER A N 1
ATOM 4978 C CA . SER A 1 687 ? -15.009 -54.467 7.289 1.00 83.31 687 SER A CA 1
ATOM 4979 C C . SER A 1 687 ? -13.551 -54.040 7.468 1.00 83.31 687 SER A C 1
ATOM 4981 O O . SER A 1 687 ? -12.957 -54.350 8.499 1.00 83.31 687 SER A O 1
ATOM 4983 N N . THR A 1 688 ? -12.991 -53.285 6.520 1.00 80.88 688 THR A N 1
ATOM 4984 C CA . THR A 1 688 ? -11.630 -52.734 6.597 1.00 80.88 688 THR A CA 1
ATOM 4985 C C . THR A 1 688 ? -11.596 -51.369 7.284 1.00 80.88 688 THR A C 1
ATOM 4987 O O . THR A 1 688 ? -10.583 -51.011 7.882 1.00 80.88 688 THR A O 1
ATOM 4990 N N . CYS A 1 689 ? -12.708 -50.626 7.245 1.00 83.38 689 CYS A N 1
ATOM 4991 C CA . CYS A 1 689 ? -12.759 -49.212 7.592 1.00 83.38 689 CYS A CA 1
ATOM 4992 C C . CYS A 1 689 ? -14.060 -48.782 8.282 1.00 83.38 689 CYS A C 1
ATOM 4994 O O . CYS A 1 689 ? -14.714 -47.807 7.912 1.00 83.38 689 CYS A O 1
ATOM 4996 N N . SER A 1 690 ? -14.448 -49.492 9.343 1.00 84.19 690 SER A N 1
ATOM 4997 C CA . SER A 1 690 ? -15.745 -49.318 10.018 1.00 84.19 690 SER A CA 1
ATOM 4998 C C . SER A 1 690 ? -16.019 -47.912 10.570 1.00 84.19 690 SER A C 1
ATOM 5000 O O . SER A 1 690 ? -17.161 -47.616 10.914 1.00 84.19 690 SER A O 1
ATOM 5002 N N . LYS A 1 691 ? -14.997 -47.056 10.696 1.00 81.75 691 LYS A N 1
ATOM 5003 C CA . LYS A 1 691 ? -15.116 -45.680 11.196 1.00 81.75 691 LYS A CA 1
ATOM 5004 C C . LYS A 1 691 ? -15.602 -44.697 10.126 1.00 81.75 691 LYS A C 1
ATOM 5006 O O . LYS A 1 691 ? -16.356 -43.789 10.463 1.00 81.75 691 LYS A O 1
ATOM 5011 N N . ASP A 1 692 ? -15.209 -44.908 8.872 1.00 86.50 692 ASP A N 1
ATOM 5012 C CA . ASP A 1 692 ? -15.601 -44.063 7.735 1.00 86.50 692 ASP A CA 1
ATOM 5013 C C . ASP A 1 692 ? -16.697 -44.728 6.886 1.00 86.50 692 ASP A C 1
ATOM 5015 O O . ASP A 1 692 ? -17.514 -44.042 6.273 1.00 86.50 692 ASP A O 1
ATOM 5019 N N . CYS A 1 693 ? -16.767 -46.065 6.919 1.00 88.62 693 CYS A N 1
ATOM 5020 C CA . CYS A 1 693 ? -17.718 -46.917 6.200 1.00 88.62 693 CYS A CA 1
ATOM 5021 C C . CYS A 1 693 ? -18.754 -47.594 7.122 1.00 88.62 693 CYS A C 1
ATOM 5023 O O . CYS A 1 693 ? -19.150 -48.736 6.880 1.00 88.62 693 CYS A O 1
ATOM 5025 N N . SER A 1 694 ? -19.175 -46.944 8.212 1.00 88.25 694 SER A N 1
ATOM 5026 C CA . SER A 1 694 ? -20.139 -47.536 9.154 1.00 88.25 694 SER A CA 1
ATOM 5027 C C . SER A 1 694 ? -21.480 -47.856 8.475 1.00 88.25 694 SER A C 1
ATOM 5029 O O . SER A 1 694 ? -22.081 -46.991 7.834 1.00 88.25 694 SER A O 1
ATOM 5031 N N . CYS A 1 695 ? -21.977 -49.082 8.655 1.00 88.50 695 CYS A N 1
ATOM 5032 C CA . CYS A 1 695 ? -23.324 -49.460 8.223 1.00 88.50 695 CYS A CA 1
ATOM 5033 C C . CYS A 1 695 ? -24.393 -48.719 9.039 1.00 88.50 695 CYS A C 1
ATOM 5035 O O . CYS A 1 695 ? -24.165 -48.363 10.196 1.00 88.50 695 CYS A O 1
ATOM 5037 N N . LYS A 1 696 ? -25.562 -48.472 8.437 1.00 85.81 696 LYS A N 1
ATOM 5038 C CA . LYS A 1 696 ? -26.694 -47.826 9.126 1.00 85.81 696 LYS A CA 1
ATOM 5039 C C . LYS A 1 696 ? -27.287 -48.760 10.190 1.00 85.81 696 LYS A C 1
ATOM 5041 O O . LYS A 1 696 ? -27.090 -49.966 10.117 1.00 85.81 696 LYS A O 1
ATOM 5046 N N . ASP A 1 697 ? -28.065 -48.212 11.130 1.00 81.56 697 ASP A N 1
ATOM 5047 C CA . ASP A 1 697 ? -28.582 -48.895 12.340 1.00 81.56 697 ASP A CA 1
ATOM 5048 C C . ASP A 1 697 ? -29.347 -50.227 12.114 1.00 81.56 697 ASP A C 1
ATOM 5050 O O . ASP A 1 697 ? -29.631 -50.941 13.072 1.00 81.56 697 ASP A O 1
ATOM 5054 N N . ASN A 1 698 ? -29.697 -50.584 10.874 1.00 81.69 698 ASN A N 1
ATOM 5055 C CA . ASN A 1 698 ? -30.409 -51.811 10.496 1.00 81.69 698 ASN A CA 1
ATOM 5056 C C . ASN A 1 698 ? -29.649 -52.701 9.489 1.00 81.69 698 ASN A C 1
ATOM 5058 O O . ASN A 1 698 ? -30.237 -53.618 8.911 1.00 81.69 698 ASN A O 1
ATOM 5062 N N . GLU A 1 699 ? -28.365 -52.430 9.269 1.00 90.44 699 GLU A N 1
ATOM 5063 C CA . GLU A 1 699 ? -27.486 -53.179 8.377 1.00 90.44 699 GLU A CA 1
ATOM 5064 C C . GLU A 1 699 ? -26.296 -53.753 9.155 1.00 90.44 699 GLU A C 1
ATOM 5066 O O . GLU A 1 699 ? -25.746 -53.135 10.065 1.00 90.44 699 GLU A O 1
ATOM 5071 N N . THR A 1 700 ? -25.860 -54.939 8.754 1.00 88.69 700 THR A N 1
ATOM 5072 C CA . THR A 1 700 ? -24.695 -55.638 9.297 1.00 88.69 700 THR A CA 1
ATOM 5073 C C . THR A 1 700 ? -23.652 -55.756 8.200 1.00 88.69 700 THR A C 1
ATOM 5075 O O . THR A 1 700 ? -23.983 -56.084 7.061 1.00 88.69 700 THR A O 1
ATOM 5078 N N . CYS A 1 701 ? -22.392 -55.463 8.520 1.00 89.00 701 CYS A N 1
ATOM 5079 C CA . CYS A 1 701 ? -21.316 -55.597 7.549 1.00 89.00 701 CYS A CA 1
ATOM 5080 C C . CYS A 1 701 ? -21.015 -57.079 7.306 1.00 89.00 701 CYS A C 1
ATOM 5082 O O . CYS A 1 701 ? -20.445 -57.754 8.162 1.00 89.00 701 CYS A O 1
ATOM 5084 N N . GLU A 1 702 ? -21.377 -57.579 6.130 1.00 89.88 702 GLU A N 1
ATOM 5085 C CA . GLU A 1 702 ? -21.082 -58.935 5.685 1.00 89.88 702 GLU A CA 1
ATOM 5086 C C . GLU A 1 702 ? -20.213 -58.879 4.429 1.00 89.88 702 GLU A C 1
ATOM 5088 O O . GLU A 1 702 ? -20.637 -58.394 3.378 1.00 89.88 702 GLU A O 1
ATOM 5093 N N . SER A 1 703 ? -18.986 -59.401 4.532 1.00 87.12 703 SER A N 1
ATOM 5094 C CA . SER A 1 703 ? -18.022 -59.458 3.421 1.00 87.12 703 SER A CA 1
ATOM 5095 C C . SER A 1 703 ? -17.763 -58.089 2.769 1.00 87.12 703 SER A C 1
ATOM 5097 O O . SER A 1 703 ? -17.864 -57.956 1.552 1.00 87.12 703 SER A O 1
ATOM 5099 N N . GLY A 1 704 ? -17.493 -57.059 3.579 1.00 85.69 704 GLY A N 1
ATOM 5100 C CA . GLY A 1 704 ? -17.196 -55.703 3.095 1.00 85.69 704 GLY A CA 1
ATOM 5101 C C . GLY A 1 704 ? -18.409 -54.927 2.569 1.00 85.69 704 GLY A C 1
ATOM 5102 O O . GLY A 1 704 ? -18.265 -53.813 2.080 1.00 85.69 704 GLY A O 1
ATOM 5103 N N . THR A 1 705 ? -19.630 -55.461 2.689 1.00 85.25 705 THR A N 1
ATOM 5104 C CA . THR A 1 705 ? -20.857 -54.749 2.297 1.00 85.25 705 THR A CA 1
ATOM 5105 C C . THR A 1 705 ? -21.892 -54.740 3.411 1.00 85.25 705 THR A C 1
ATOM 5107 O O . THR A 1 705 ? -22.106 -55.737 4.095 1.00 85.25 705 THR A O 1
ATOM 5110 N N . CYS A 1 706 ? -22.555 -53.602 3.594 1.00 87.31 706 CYS A N 1
ATOM 5111 C CA . CYS A 1 706 ? -23.649 -53.468 4.545 1.00 87.31 706 CYS A CA 1
ATOM 5112 C C . CYS A 1 706 ? -24.890 -54.187 4.006 1.00 87.31 706 CYS A C 1
ATOM 5114 O O . CYS A 1 706 ? -25.409 -53.828 2.948 1.00 87.31 706 CYS A O 1
ATOM 5116 N N . LYS A 1 707 ? -25.351 -55.221 4.714 1.00 87.62 707 LYS A N 1
ATOM 5117 C CA . LYS A 1 707 ? -26.534 -56.007 4.350 1.00 87.62 707 LYS A CA 1
ATOM 5118 C C . LYS A 1 707 ? -27.579 -55.961 5.450 1.00 87.62 707 LYS A C 1
ATOM 5120 O O . LYS A 1 707 ? -27.266 -56.091 6.631 1.00 87.62 707 LYS A O 1
ATOM 5125 N N . VAL A 1 708 ? -28.836 -55.828 5.049 1.00 81.75 708 VAL A N 1
ATOM 5126 C CA . VAL A 1 708 ? -29.980 -55.982 5.952 1.00 81.75 708 VAL A CA 1
ATOM 5127 C C . VAL A 1 708 ? -30.162 -57.481 6.240 1.00 81.75 708 VAL A C 1
ATOM 5129 O O . VAL A 1 708 ? -30.173 -58.261 5.282 1.00 81.75 708 VAL A O 1
ATOM 5132 N N . PRO A 1 709 ? -30.299 -57.911 7.509 1.00 75.62 709 PRO A N 1
ATOM 5133 C CA . PRO A 1 709 ? -30.524 -59.315 7.845 1.00 75.62 709 PRO A CA 1
ATOM 5134 C C . PRO A 1 709 ? -31.752 -59.894 7.117 1.00 75.62 709 PRO A C 1
ATOM 5136 O O . PRO A 1 709 ? -32.772 -59.202 7.011 1.00 75.62 709 PRO A O 1
ATOM 5139 N N . PRO A 1 710 ? -31.707 -61.151 6.630 1.00 63.75 710 PRO A N 1
ATOM 5140 C CA . PRO A 1 710 ? -32.868 -61.805 6.036 1.00 63.75 710 PRO A CA 1
ATOM 5141 C C . PRO A 1 710 ? -33.990 -61.911 7.072 1.00 63.75 710 PRO A C 1
ATOM 5143 O O . PRO A 1 710 ? -33.794 -62.478 8.146 1.00 63.75 710 PRO A O 1
ATOM 5146 N N . ALA A 1 711 ? -35.162 -61.360 6.753 1.00 52.84 711 ALA A N 1
ATOM 5147 C CA . ALA A 1 711 ? -36.330 -61.440 7.619 1.00 52.84 711 ALA A CA 1
ATOM 5148 C C . ALA A 1 711 ? -36.716 -62.910 7.863 1.00 52.84 711 ALA A C 1
ATOM 5150 O O . ALA A 1 711 ? -36.992 -63.659 6.924 1.00 52.84 711 ALA A O 1
ATOM 5151 N N . GLU A 1 712 ? -36.719 -63.309 9.133 1.00 46.22 712 GLU A N 1
ATOM 5152 C CA . GLU A 1 712 ? -37.149 -64.626 9.602 1.00 46.22 712 GLU A CA 1
ATOM 5153 C C . GLU A 1 712 ? -38.650 -64.845 9.287 1.00 46.22 712 GLU A C 1
ATOM 5155 O O . GLU A 1 712 ? -39.443 -63.901 9.398 1.00 46.22 712 GLU A O 1
ATOM 5160 N N . PRO A 1 713 ? -39.078 -66.048 8.851 1.00 43.28 713 PRO A N 1
ATOM 5161 C CA . PRO A 1 713 ? -40.453 -66.284 8.418 1.00 43.28 713 PRO A CA 1
ATOM 5162 C C . PRO A 1 713 ? -41.430 -66.296 9.602 1.00 43.28 713 PRO A C 1
ATOM 5164 O O . PRO A 1 713 ? -41.370 -67.160 10.475 1.00 43.28 713 PRO A O 1
ATOM 5167 N N . ALA A 1 714 ? -42.374 -65.355 9.600 1.00 41.06 714 ALA A N 1
ATOM 5168 C CA . ALA A 1 714 ? -43.448 -65.274 10.584 1.00 41.06 714 ALA A CA 1
ATOM 5169 C C . ALA A 1 714 ? -44.589 -66.273 10.289 1.00 41.06 714 ALA A C 1
ATOM 5171 O O . ALA A 1 714 ? -45.118 -66.321 9.177 1.00 41.06 714 ALA A O 1
ATOM 5172 N N . GLN A 1 715 ? -45.006 -67.019 11.318 1.00 33.41 715 GLN A N 1
ATOM 5173 C CA . GLN A 1 715 ? -46.304 -67.710 11.424 1.00 33.41 715 GLN A CA 1
ATOM 5174 C C . GLN A 1 715 ? -47.229 -66.936 12.397 1.00 33.41 715 GLN A C 1
ATOM 5176 O O . GLN A 1 715 ? -46.726 -66.101 13.149 1.00 33.41 715 GLN A O 1
ATOM 5181 N N . PRO A 1 716 ? -48.564 -67.137 12.367 1.00 53.97 716 PRO A N 1
ATOM 5182 C CA . PRO A 1 716 ? -49.527 -66.057 12.172 1.00 53.97 716 PRO A CA 1
ATOM 5183 C C . PRO A 1 716 ? -50.429 -65.805 13.396 1.00 53.97 716 PRO A C 1
ATOM 5185 O O . PRO A 1 716 ? -50.300 -66.471 14.418 1.00 53.97 716 PRO A O 1
ATOM 5188 N N . ASP A 1 717 ? -51.371 -64.874 13.201 1.00 30.75 717 ASP A N 1
ATOM 5189 C CA . ASP A 1 717 ? -52.500 -64.458 14.055 1.00 30.75 717 ASP A CA 1
ATOM 5190 C C . ASP A 1 717 ? -52.202 -63.216 14.918 1.00 30.75 717 ASP A C 1
ATOM 5192 O O . ASP A 1 717 ? -51.208 -63.150 15.624 1.00 30.75 717 ASP A O 1
ATOM 5196 N N . ALA A 1 718 ? -53.007 -62.152 14.942 1.00 32.31 718 ALA A N 1
ATOM 5197 C CA . ALA A 1 718 ? -54.289 -61.862 14.318 1.00 32.31 718 ALA A CA 1
ATOM 5198 C C . ALA A 1 718 ? -54.498 -60.334 14.293 1.00 32.31 718 ALA A C 1
ATOM 5200 O O . ALA A 1 718 ? -54.113 -59.640 15.229 1.00 32.31 718 ALA A O 1
ATOM 5201 N N . GLY A 1 719 ? -55.226 -59.844 13.287 1.00 34.03 719 GLY A N 1
ATOM 5202 C CA . GLY A 1 719 ? -56.150 -58.728 13.492 1.00 34.03 719 GLY A CA 1
ATOM 5203 C C . GLY A 1 719 ? -55.730 -57.331 13.020 1.00 34.03 719 GLY A C 1
ATOM 5204 O O . GLY A 1 719 ? -54.905 -56.668 13.631 1.00 34.03 719 GLY A O 1
ATOM 5205 N N . ALA A 1 720 ? -56.518 -56.864 12.046 1.00 33.84 720 ALA A N 1
ATOM 5206 C CA . ALA A 1 720 ? -57.047 -55.505 11.897 1.00 33.84 720 ALA A CA 1
ATOM 5207 C C . ALA A 1 720 ? -56.316 -54.494 10.985 1.00 33.84 720 ALA A C 1
ATOM 5209 O O . ALA A 1 720 ? -55.332 -53.866 11.348 1.00 33.84 720 ALA A O 1
ATOM 5210 N N . ALA A 1 721 ? -56.986 -54.293 9.843 1.00 35.03 721 ALA A N 1
ATOM 5211 C CA . ALA A 1 721 ? -57.335 -53.028 9.194 1.00 35.03 721 ALA A CA 1
ATOM 5212 C C . ALA A 1 721 ? -56.222 -52.161 8.578 1.00 35.03 721 ALA A C 1
ATOM 5214 O O . ALA A 1 721 ? -55.393 -51.554 9.244 1.00 35.03 721 ALA A O 1
ATOM 5215 N N . GLN A 1 722 ? -56.309 -52.059 7.250 1.00 42.19 722 GLN A N 1
ATOM 5216 C CA . GLN A 1 722 ? -55.714 -51.002 6.446 1.00 42.19 722 GLN A CA 1
ATOM 5217 C C . GLN A 1 722 ? -56.344 -49.657 6.822 1.00 42.19 722 GLN A C 1
ATOM 5219 O O . GLN A 1 722 ? -57.560 -49.528 6.718 1.00 42.19 722 GLN A O 1
ATOM 5224 N N . ASP A 1 723 ? -55.522 -48.664 7.153 1.00 35.53 723 ASP A N 1
ATOM 5225 C CA . ASP A 1 723 ? -55.908 -47.257 7.067 1.00 35.53 723 ASP A CA 1
ATOM 5226 C C . ASP A 1 723 ? -54.916 -46.526 6.156 1.00 35.53 723 ASP A C 1
ATOM 5228 O O . ASP A 1 723 ? -53.713 -46.442 6.420 1.00 35.53 723 ASP A O 1
ATOM 5232 N N . GLU A 1 724 ? -55.442 -46.018 5.042 1.00 44.19 724 GLU A N 1
ATOM 5233 C CA . GLU A 1 724 ? -54.764 -45.054 4.186 1.00 44.19 724 GLU A CA 1
ATOM 5234 C C . GLU A 1 724 ? -54.558 -43.754 4.972 1.00 44.19 724 GLU A C 1
ATOM 5236 O O . GLU A 1 724 ? -55.509 -43.060 5.332 1.00 44.19 724 GLU A O 1
ATOM 5241 N N . ALA A 1 725 ? -53.301 -43.407 5.244 1.00 45.91 725 ALA A N 1
ATOM 5242 C CA . ALA A 1 725 ? -52.966 -42.171 5.934 1.00 45.91 725 ALA A CA 1
ATOM 5243 C C . ALA A 1 725 ? -53.297 -40.949 5.056 1.00 45.91 725 ALA A C 1
ATOM 5245 O O . ALA A 1 725 ? -52.647 -40.676 4.045 1.00 45.91 725 ALA A O 1
ATOM 5246 N N . THR A 1 726 ? -54.303 -40.185 5.475 1.00 53.41 726 THR A N 1
ATOM 5247 C CA . THR A 1 726 ? -54.697 -38.902 4.892 1.00 53.41 726 THR A CA 1
ATOM 5248 C C . THR A 1 726 ? -53.566 -37.875 5.039 1.00 53.41 726 THR A C 1
ATOM 5250 O O . THR A 1 726 ? -53.121 -37.569 6.146 1.00 53.41 726 THR A O 1
ATOM 5253 N N . LEU A 1 727 ? -53.096 -37.309 3.921 1.00 56.72 727 LEU A N 1
ATOM 5254 C CA . LEU A 1 727 ? -52.073 -36.256 3.908 1.00 56.72 727 LEU A CA 1
ATOM 5255 C C . LEU A 1 727 ? -52.617 -34.969 4.562 1.00 56.72 727 LEU A C 1
ATOM 5257 O O . LEU A 1 727 ? -53.481 -34.296 4.001 1.00 56.72 727 LEU A O 1
ATOM 5261 N N . ASN A 1 728 ? -52.098 -34.603 5.735 1.00 64.94 728 ASN A N 1
ATOM 5262 C CA . ASN A 1 728 ? -52.613 -33.497 6.549 1.00 64.94 728 ASN A CA 1
ATOM 5263 C C . ASN A 1 728 ? -51.874 -32.168 6.270 1.00 64.94 728 ASN A C 1
ATOM 5265 O O . ASN A 1 728 ? -51.256 -31.579 7.155 1.00 64.94 728 ASN A O 1
ATOM 5269 N N . CYS A 1 729 ? -51.895 -31.699 5.019 1.00 76.00 729 CYS A N 1
ATOM 5270 C CA . CYS A 1 729 ? -51.473 -30.337 4.669 1.00 76.00 729 CYS A CA 1
ATOM 5271 C C . CYS A 1 729 ? -52.395 -29.728 3.598 1.00 76.00 729 CYS A C 1
ATOM 5273 O O . CYS A 1 729 ? -52.923 -30.466 2.757 1.00 76.00 729 CYS A O 1
ATOM 5275 N N . PRO A 1 730 ? -52.608 -28.394 3.606 1.00 77.88 730 PRO A N 1
ATOM 5276 C CA . PRO A 1 730 ? -53.448 -27.719 2.620 1.00 77.88 730 PRO A CA 1
ATOM 5277 C C . PRO A 1 730 ? -52.985 -28.036 1.196 1.00 77.88 730 PRO A C 1
ATOM 5279 O O . PRO A 1 730 ? -51.784 -28.103 0.941 1.00 77.88 730 PRO A O 1
ATOM 5282 N N . ALA A 1 731 ? -53.918 -28.177 0.249 1.00 77.69 731 ALA A N 1
ATOM 5283 C CA . ALA A 1 731 ? -53.596 -28.510 -1.145 1.00 77.69 731 ALA A CA 1
ATOM 5284 C C . ALA A 1 731 ? -52.571 -27.549 -1.786 1.00 77.69 731 ALA A C 1
ATOM 5286 O O . ALA A 1 731 ? -51.819 -27.950 -2.667 1.00 77.69 731 ALA A O 1
ATOM 5287 N N . SER A 1 732 ? -52.487 -26.305 -1.301 1.00 73.81 732 SER A N 1
ATOM 5288 C CA . SER A 1 732 ? -51.497 -25.303 -1.718 1.00 73.81 732 SER A CA 1
ATOM 5289 C C . SER A 1 732 ? -50.054 -25.591 -1.277 1.00 73.81 732 SER A C 1
ATOM 5291 O O . SER A 1 732 ? -49.143 -24.902 -1.725 1.00 73.81 732 SER A O 1
ATOM 5293 N N . GLN A 1 733 ? -49.829 -26.577 -0.405 1.00 77.62 733 GLN A N 1
ATOM 5294 C CA . GLN A 1 733 ? -48.516 -26.947 0.140 1.00 77.62 733 GLN A CA 1
ATOM 5295 C C . GLN A 1 733 ? -48.070 -28.362 -0.252 1.00 77.62 733 GLN A C 1
ATOM 5297 O O . GLN A 1 733 ? -47.015 -28.824 0.187 1.00 77.62 733 GLN A O 1
ATOM 5302 N N . GLN A 1 734 ? -48.849 -29.053 -1.082 1.00 85.19 734 GLN A N 1
ATOM 5303 C CA . GLN A 1 734 ? -48.479 -30.356 -1.622 1.00 85.19 734 GLN A CA 1
ATOM 5304 C C . GLN A 1 734 ? -47.616 -30.158 -2.873 1.00 85.19 734 GLN A C 1
ATOM 5306 O O . GLN A 1 734 ? -48.026 -29.475 -3.809 1.00 85.19 734 GLN A O 1
ATOM 5311 N N . LYS A 1 735 ? -46.427 -30.764 -2.902 1.00 84.50 735 LYS A N 1
ATOM 5312 C CA . LYS A 1 735 ? -45.573 -30.858 -4.093 1.00 84.50 735 LYS A CA 1
ATOM 5313 C C . LYS A 1 735 ? -45.503 -32.305 -4.568 1.00 84.50 735 LYS A C 1
ATOM 5315 O O . LYS A 1 735 ? -45.494 -33.223 -3.751 1.00 84.50 735 LYS A O 1
ATOM 5320 N N . GLU A 1 736 ? -45.442 -32.513 -5.875 1.00 88.44 736 GLU A N 1
ATOM 5321 C CA . GLU A 1 736 ? -45.131 -33.828 -6.436 1.00 88.44 736 GLU A CA 1
ATOM 5322 C C . GLU A 1 736 ? -43.632 -34.081 -6.336 1.00 88.44 736 GLU A C 1
ATOM 5324 O O . GLU A 1 736 ? -42.815 -33.277 -6.782 1.00 88.44 736 GLU A O 1
ATOM 5329 N N . GLN A 1 737 ? -43.275 -35.199 -5.717 1.00 83.88 737 GLN A N 1
ATOM 5330 C CA . GLN A 1 737 ? -41.920 -35.713 -5.710 1.00 83.88 737 GLN A CA 1
ATOM 5331 C C . GLN A 1 737 ? -41.915 -37.019 -6.492 1.00 83.88 737 GLN A C 1
ATOM 5333 O O . GLN A 1 737 ? -42.591 -37.976 -6.113 1.00 83.88 737 GLN A O 1
ATOM 5338 N N . CYS A 1 738 ? -41.176 -37.026 -7.594 1.00 87.25 738 CYS A N 1
ATOM 5339 C CA . CYS A 1 738 ? -41.028 -38.179 -8.468 1.00 87.25 738 CYS A CA 1
ATOM 5340 C C . CYS A 1 738 ? -39.666 -38.841 -8.256 1.00 87.25 738 CYS A C 1
ATOM 5342 O O . CYS A 1 738 ? -38.728 -38.213 -7.755 1.00 87.25 738 CYS A O 1
ATOM 5344 N N . ASP A 1 739 ? -39.569 -40.111 -8.637 1.00 84.06 739 ASP A N 1
ATOM 5345 C CA . ASP A 1 739 ? -38.288 -40.784 -8.830 1.00 84.06 739 ASP A CA 1
ATOM 5346 C C . ASP A 1 739 ? -37.484 -40.164 -9.989 1.00 84.06 739 ASP A C 1
ATOM 5348 O O . ASP A 1 739 ? -37.973 -39.303 -10.725 1.00 84.06 739 ASP A O 1
ATOM 5352 N N . ALA A 1 740 ? -36.221 -40.582 -10.131 1.00 70.38 740 ALA A N 1
ATOM 5353 C CA . ALA A 1 740 ? -35.275 -40.020 -11.101 1.00 70.38 740 ALA A CA 1
ATOM 5354 C C . ALA A 1 740 ? -35.758 -40.116 -12.562 1.00 70.38 740 ALA A C 1
ATOM 5356 O O . ALA A 1 740 ? -35.382 -39.283 -13.385 1.00 70.38 740 ALA A O 1
ATOM 5357 N N . ASP A 1 741 ? -36.635 -41.078 -12.856 1.00 74.44 741 ASP A N 1
ATOM 5358 C CA . ASP A 1 741 ? -37.186 -41.310 -14.192 1.00 74.44 741 ASP A CA 1
ATOM 5359 C C . ASP A 1 741 ? -38.535 -40.606 -14.424 1.00 74.44 741 ASP A C 1
ATOM 5361 O O . ASP A 1 741 ? -39.105 -40.701 -15.513 1.00 74.44 741 ASP A O 1
ATOM 5365 N N . GLY A 1 742 ? -39.068 -39.905 -13.416 1.00 75.88 742 GLY A N 1
ATOM 5366 C CA . GLY A 1 742 ? -40.320 -39.153 -13.504 1.00 75.88 742 GLY A CA 1
ATOM 5367 C C . GLY A 1 742 ? -41.575 -40.020 -13.644 1.00 75.88 742 GLY A C 1
ATOM 5368 O O . GLY A 1 742 ? -42.611 -39.515 -14.075 1.00 75.88 742 GLY A O 1
ATOM 5369 N N . LYS A 1 743 ? -41.502 -41.318 -13.321 1.00 73.69 743 LYS A N 1
ATOM 5370 C CA . LYS A 1 743 ? -42.592 -42.281 -13.563 1.00 73.69 743 LYS A CA 1
ATOM 5371 C C . LYS A 1 743 ? -43.410 -42.594 -12.319 1.00 73.69 743 LYS A C 1
ATOM 5373 O O . LYS A 1 743 ? -44.579 -42.944 -12.458 1.00 73.69 743 LYS A O 1
ATOM 5378 N N . ASN A 1 744 ? -42.849 -42.420 -11.123 1.00 76.69 744 ASN A N 1
ATOM 5379 C CA . ASN A 1 744 ? -43.571 -42.644 -9.871 1.00 76.69 744 ASN A CA 1
ATOM 5380 C C . ASN A 1 744 ? -43.565 -41.384 -9.005 1.00 76.69 744 ASN A C 1
ATOM 5382 O O . ASN A 1 744 ? -42.692 -41.188 -8.160 1.00 76.69 744 ASN A O 1
ATOM 5386 N N . CYS A 1 745 ? -44.563 -40.529 -9.215 1.00 81.25 745 CYS A N 1
ATOM 5387 C CA . CYS A 1 745 ? -44.748 -39.296 -8.457 1.00 81.25 745 CYS A CA 1
ATOM 5388 C C . CYS A 1 745 ? -45.677 -39.515 -7.258 1.00 81.25 745 CYS A C 1
ATOM 5390 O O . CYS A 1 745 ? -46.751 -40.103 -7.383 1.00 81.25 745 CYS A O 1
ATOM 5392 N N . LYS A 1 746 ? -45.279 -39.017 -6.083 1.00 86.69 746 LYS A N 1
ATOM 5393 C CA . LYS A 1 746 ? -46.109 -38.989 -4.871 1.00 86.69 746 LYS A CA 1
ATOM 5394 C C . LYS A 1 746 ? -46.244 -37.553 -4.378 1.00 86.69 746 LYS A C 1
ATOM 5396 O O . LYS A 1 746 ? -45.276 -36.792 -4.397 1.00 86.69 746 LYS A O 1
ATOM 5401 N N . LYS A 1 747 ? -47.437 -37.172 -3.914 1.00 83.44 747 LYS A N 1
ATOM 5402 C CA . LYS A 1 747 ? -47.658 -35.861 -3.289 1.00 83.44 747 LYS A CA 1
ATOM 5403 C C . LYS A 1 747 ? -47.087 -35.866 -1.874 1.00 83.44 747 LYS A C 1
ATOM 5405 O O . LYS A 1 747 ? -47.460 -36.702 -1.059 1.00 83.44 747 LYS A O 1
ATOM 5410 N N . VAL A 1 748 ? -46.200 -34.922 -1.588 1.00 84.94 748 VAL A N 1
ATOM 5411 C CA . VAL A 1 748 ? -45.562 -34.725 -0.281 1.00 84.94 748 VAL A CA 1
ATOM 5412 C C . VAL A 1 748 ? -45.718 -33.269 0.154 1.00 84.94 748 VAL A C 1
ATOM 5414 O O . VAL A 1 748 ? -45.772 -32.368 -0.681 1.00 84.94 748 VAL A O 1
ATOM 5417 N N . CYS A 1 749 ? -45.793 -33.003 1.456 1.00 84.94 749 CYS A N 1
ATOM 5418 C CA . CYS A 1 749 ? -45.880 -31.631 1.957 1.00 84.94 749 CYS A CA 1
ATOM 5419 C C . CYS A 1 749 ? -44.513 -30.930 1.834 1.00 84.94 749 CYS A C 1
ATOM 5421 O O . CYS A 1 749 ? -43.467 -31.487 2.176 1.00 84.94 749 CYS A O 1
ATOM 5423 N N . ALA A 1 750 ? -44.496 -29.707 1.308 1.00 74.12 750 ALA A N 1
ATOM 5424 C CA . ALA A 1 750 ? -43.276 -28.935 1.108 1.00 74.12 750 ALA A CA 1
ATOM 5425 C C . ALA A 1 750 ? -42.820 -28.260 2.416 1.00 74.12 750 ALA A C 1
ATOM 5427 O O . ALA A 1 750 ? -43.217 -27.139 2.714 1.00 74.12 750 ALA A O 1
ATOM 5428 N N . GLY A 1 751 ? -41.959 -28.935 3.181 1.00 67.31 751 GLY A N 1
ATOM 5429 C CA . GLY A 1 751 ? -41.270 -28.360 4.343 1.00 67.31 751 GLY A CA 1
ATOM 5430 C C . GLY A 1 751 ? -41.174 -29.355 5.495 1.00 67.31 751 GLY A C 1
ATOM 5431 O O . GLY A 1 751 ? -42.186 -29.883 5.938 1.00 67.31 751 GLY A O 1
ATOM 5432 N N . GLY A 1 752 ? -39.956 -29.642 5.956 1.00 62.56 752 GLY A N 1
ATOM 5433 C CA . GLY A 1 752 ? -39.725 -30.559 7.069 1.00 62.56 752 GLY A CA 1
ATOM 5434 C C . GLY A 1 752 ? -40.394 -30.068 8.354 1.00 62.56 752 GLY A C 1
ATOM 5435 O O . GLY A 1 752 ? -40.069 -28.995 8.855 1.00 62.56 752 GLY A O 1
ATOM 5436 N N . CYS A 1 753 ? -41.293 -30.881 8.902 1.00 39.44 753 CYS A N 1
ATOM 5437 C CA . CYS A 1 753 ? -41.826 -30.715 10.247 1.00 39.44 753 CYS A CA 1
ATOM 5438 C C . CYS A 1 753 ? -41.477 -31.966 11.058 1.00 39.44 753 CYS A C 1
ATOM 5440 O O . CYS A 1 753 ? -42.139 -32.993 10.947 1.00 39.44 753 CYS A O 1
ATOM 5442 N N . GLY A 1 754 ? -40.420 -31.867 11.864 1.00 39.28 754 GLY A N 1
ATOM 5443 C CA . GLY A 1 754 ? -40.217 -32.733 13.019 1.00 39.28 754 GLY A CA 1
ATOM 5444 C C . GLY A 1 754 ? -40.999 -32.174 14.208 1.00 39.28 754 GLY A C 1
ATOM 5445 O O . GLY A 1 754 ? -40.828 -31.013 14.568 1.00 39.28 754 GLY A O 1
ATOM 5446 N N . CYS A 1 755 ? -41.889 -33.009 14.736 1.00 34.38 755 CYS A N 1
ATOM 5447 C CA . CYS A 1 755 ? -42.597 -33.000 16.019 1.00 34.38 755 CYS A CA 1
ATOM 5448 C C . CYS A 1 755 ? -42.424 -31.782 16.957 1.00 34.38 755 CYS A C 1
ATOM 5450 O O . CYS A 1 755 ? -41.364 -31.572 17.544 1.00 34.38 755 CYS A O 1
ATOM 5452 N N . GLN A 1 756 ? -43.530 -31.073 17.222 1.00 34.22 756 GLN A N 1
ATOM 5453 C CA . GLN A 1 756 ? -43.702 -30.270 18.437 1.00 34.22 756 GLN A CA 1
ATOM 5454 C C . GLN A 1 756 ? -44.191 -31.159 19.588 1.00 34.22 756 GLN A C 1
ATOM 5456 O O . GLN A 1 756 ? -45.216 -31.828 19.463 1.00 34.22 756 GLN A O 1
ATOM 5461 N N . ALA A 1 757 ? -43.499 -31.098 20.727 1.00 31.53 757 ALA A N 1
ATOM 5462 C CA . ALA A 1 757 ? -44.106 -31.362 22.024 1.00 31.53 757 ALA A CA 1
ATOM 5463 C C . ALA A 1 757 ? -44.869 -30.104 22.466 1.00 31.53 757 ALA A C 1
ATOM 5465 O O . ALA A 1 757 ? -44.362 -28.984 22.401 1.00 31.53 757 ALA A O 1
ATOM 5466 N N . THR A 1 758 ? -46.112 -30.312 22.870 1.00 42.41 758 THR A N 1
ATOM 5467 C CA . THR A 1 758 ? -47.088 -29.310 23.293 1.00 42.41 758 THR A CA 1
ATOM 5468 C C . THR A 1 758 ? -46.745 -28.684 24.644 1.00 42.41 758 THR A C 1
ATOM 5470 O O . THR A 1 758 ? -46.621 -29.417 25.621 1.00 42.41 758 THR A O 1
ATOM 5473 N N . THR A 1 759 ? -46.786 -27.355 24.741 1.00 31.78 759 THR A N 1
ATOM 5474 C CA . THR A 1 759 ? -47.424 -26.663 25.874 1.00 31.78 759 THR A CA 1
ATOM 5475 C C . THR A 1 759 ? -48.124 -25.395 25.389 1.00 31.78 759 THR A C 1
ATOM 5477 O O . THR A 1 759 ? -47.643 -24.668 24.522 1.00 31.78 759 THR A O 1
ATOM 5480 N N . ALA A 1 760 ? -49.329 -25.212 25.919 1.00 39.59 760 ALA A N 1
ATOM 5481 C CA . ALA A 1 760 ? -50.270 -24.148 25.626 1.00 39.59 760 ALA A CA 1
ATOM 5482 C C . ALA A 1 760 ? -49.803 -22.795 26.187 1.00 39.59 760 ALA A C 1
ATOM 5484 O O . ALA A 1 760 ? -49.290 -22.730 27.298 1.00 39.59 760 ALA A O 1
ATOM 5485 N N . ASP A 1 761 ? -49.966 -21.724 25.413 1.00 32.47 761 ASP A N 1
ATOM 5486 C CA . ASP A 1 761 ? -50.983 -20.692 25.661 1.00 32.47 761 ASP A CA 1
ATOM 5487 C C . ASP A 1 761 ? -50.727 -19.484 24.754 1.00 32.47 761 ASP A C 1
ATOM 5489 O O . ASP A 1 761 ? -49.678 -18.840 24.780 1.00 32.47 761 ASP A O 1
ATOM 5493 N N . ALA A 1 762 ? -51.728 -19.171 23.936 1.00 39.84 762 ALA A N 1
ATOM 5494 C CA . ALA A 1 762 ? -51.780 -17.970 23.124 1.00 39.84 762 ALA A CA 1
ATOM 5495 C C . ALA A 1 762 ? -52.728 -16.963 23.781 1.00 39.84 762 ALA A C 1
ATOM 5497 O O . ALA A 1 762 ? -53.901 -17.265 23.981 1.00 39.84 762 ALA A O 1
ATOM 5498 N N . THR A 1 763 ? -52.259 -15.736 24.021 1.00 45.34 763 THR A N 1
ATOM 5499 C CA . THR A 1 763 ? -53.124 -14.542 24.040 1.00 45.34 763 THR A CA 1
ATOM 5500 C C . THR A 1 763 ? -52.417 -13.340 23.390 1.00 45.34 763 THR A C 1
ATOM 5502 O O . THR A 1 763 ? -51.186 -13.282 23.369 1.00 45.34 763 THR A O 1
ATOM 5505 N N . PRO A 1 764 ? -53.164 -12.404 22.765 1.00 49.69 764 PRO A N 1
ATOM 5506 C CA . PRO A 1 764 ? -52.657 -11.634 21.636 1.00 49.69 764 PRO A CA 1
ATOM 5507 C C . PRO A 1 764 ? -52.152 -10.235 22.014 1.00 49.69 764 PRO A C 1
ATOM 5509 O O . PRO A 1 764 ? -52.820 -9.442 22.678 1.00 49.69 764 PRO A O 1
ATOM 5512 N N . PHE A 1 765 ? -50.998 -9.884 21.448 1.00 42.59 765 PHE A N 1
ATOM 5513 C CA . PHE A 1 765 ? -50.299 -8.600 21.584 1.00 42.59 765 PHE A CA 1
ATOM 5514 C C . PHE A 1 765 ? -51.013 -7.387 20.939 1.00 42.59 765 PHE A C 1
ATOM 5516 O O . PHE A 1 765 ? -50.481 -6.278 20.943 1.00 42.59 765 PHE A O 1
ATOM 5523 N N . ALA A 1 766 ? -52.231 -7.554 20.415 1.00 44.81 766 ALA A N 1
ATOM 5524 C CA . ALA A 1 766 ? -52.985 -6.487 19.749 1.00 44.81 766 ALA A CA 1
ATOM 5525 C C . ALA A 1 766 ? -53.749 -5.551 20.715 1.00 44.81 766 ALA A C 1
ATOM 5527 O O . ALA A 1 766 ? -54.178 -4.475 20.308 1.00 44.81 766 ALA A O 1
ATOM 5528 N N . PHE A 1 767 ? -53.893 -5.903 22.000 1.00 42.97 767 PHE A N 1
ATOM 5529 C CA . PHE A 1 767 ? -54.660 -5.096 22.965 1.00 42.97 767 PHE A CA 1
ATOM 5530 C C . PHE A 1 767 ? -53.841 -4.011 23.691 1.00 42.97 767 PHE A C 1
ATOM 5532 O O . PHE A 1 767 ? -54.399 -3.014 24.150 1.00 42.97 767 PHE A O 1
ATOM 5539 N N . LEU A 1 768 ? -52.511 -4.147 23.764 1.00 45.06 768 LEU A N 1
ATOM 5540 C CA . LEU A 1 768 ? -51.653 -3.218 24.518 1.00 45.06 768 LEU A CA 1
ATOM 5541 C C . LEU A 1 768 ? -51.407 -1.885 23.794 1.00 45.06 768 LEU A C 1
ATOM 5543 O O . LEU A 1 768 ? -51.284 -0.848 24.447 1.00 45.06 768 LEU A O 1
ATOM 5547 N N . PHE A 1 769 ? -51.429 -1.874 22.458 1.00 47.66 769 PHE A N 1
ATOM 5548 C CA . PHE A 1 769 ? -51.267 -0.637 21.686 1.00 47.66 769 PHE A CA 1
ATOM 5549 C C . PHE A 1 769 ? -52.528 0.246 21.723 1.00 47.66 769 PHE A C 1
ATOM 5551 O O . PHE A 1 769 ? -52.427 1.468 21.847 1.00 47.66 769 PHE A O 1
ATOM 5558 N N . SER A 1 770 ? -53.723 -0.358 21.736 1.00 46.41 770 SER A N 1
ATOM 5559 C CA . SER A 1 770 ? -54.990 0.373 21.890 1.00 46.41 770 SER A CA 1
ATOM 5560 C C . SER A 1 770 ? -55.211 0.893 23.316 1.00 46.41 770 SER A C 1
ATOM 5562 O O . SER A 1 770 ? -55.766 1.981 23.485 1.00 46.41 770 SER A O 1
ATOM 5564 N N . LEU A 1 771 ? -54.722 0.190 24.347 1.00 48.97 771 LEU A N 1
ATOM 5565 C CA . LEU A 1 771 ? -54.824 0.650 25.739 1.00 48.97 771 LEU A CA 1
ATOM 5566 C C . LEU A 1 771 ? -53.846 1.794 26.058 1.00 48.97 771 LEU A C 1
ATOM 5568 O O . LEU A 1 771 ? -54.207 2.709 26.798 1.00 48.97 771 LEU A O 1
ATOM 5572 N N . MET A 1 772 ? -52.646 1.811 25.464 1.00 53.62 772 MET A N 1
ATOM 5573 C CA . MET A 1 772 ? -51.719 2.941 25.621 1.00 53.62 772 MET A CA 1
ATOM 5574 C C . MET A 1 772 ? -52.203 4.203 24.895 1.00 53.62 772 MET A C 1
ATOM 5576 O O . MET A 1 772 ? -52.076 5.297 25.447 1.00 53.62 772 MET A O 1
ATOM 5580 N N . LEU A 1 773 ? -52.847 4.073 23.727 1.00 57.31 773 LEU A N 1
ATOM 5581 C CA . LEU A 1 773 ? -53.455 5.212 23.027 1.00 57.31 773 LEU A CA 1
ATOM 5582 C C . LEU A 1 773 ? -54.657 5.785 23.809 1.00 57.31 773 LEU A C 1
ATOM 5584 O O . LEU A 1 773 ? -54.797 7.003 23.927 1.00 57.31 773 LEU A O 1
ATOM 5588 N N . LEU A 1 774 ? -55.480 4.927 24.426 1.00 56.09 774 LEU A N 1
ATOM 5589 C CA . LEU A 1 774 ? -56.615 5.344 25.263 1.00 56.09 774 LEU A CA 1
ATOM 5590 C C . LEU A 1 774 ? -56.183 5.934 26.618 1.00 56.09 774 LEU A C 1
ATOM 5592 O O . LEU A 1 774 ? -56.795 6.898 27.080 1.00 56.09 774 LEU A O 1
ATOM 5596 N N . MET A 1 775 ? -55.098 5.446 27.232 1.00 55.66 775 MET A N 1
ATOM 5597 C CA . MET A 1 775 ? -54.536 6.053 28.449 1.00 55.66 775 MET A CA 1
ATOM 5598 C C . MET A 1 775 ? -53.849 7.401 28.180 1.00 55.66 775 MET A C 1
ATOM 5600 O O . MET A 1 775 ? -53.867 8.286 29.042 1.00 55.66 775 MET A O 1
ATOM 5604 N N . TRP A 1 776 ? -53.303 7.604 26.977 1.00 52.59 776 TRP A N 1
ATOM 5605 C CA . TRP A 1 776 ? -52.709 8.880 26.571 1.00 52.59 776 TRP A CA 1
ATOM 5606 C C . TRP A 1 776 ? -53.778 9.932 26.219 1.00 52.59 776 TRP A C 1
ATOM 5608 O O . TRP A 1 776 ? -53.695 11.073 26.678 1.00 52.59 776 TRP A O 1
ATOM 5618 N N . VAL A 1 777 ? -54.862 9.531 25.540 1.00 60.22 777 VAL A N 1
ATOM 5619 C CA . VAL A 1 777 ? -56.039 10.391 25.291 1.00 60.22 777 VAL A CA 1
ATOM 5620 C C . VAL A 1 777 ? -56.827 10.668 26.587 1.00 60.22 777 VAL A C 1
ATOM 5622 O O . VAL A 1 777 ? -57.340 11.772 26.778 1.00 60.22 777 VAL A O 1
ATOM 5625 N N . GLY A 1 778 ? -56.850 9.728 27.539 1.00 53.31 778 GLY A N 1
ATOM 5626 C CA . GLY A 1 778 ? -57.453 9.909 28.866 1.00 53.31 778 GLY A CA 1
ATOM 5627 C C . GLY A 1 778 ? -56.694 10.886 29.777 1.00 53.31 778 GLY A C 1
ATOM 5628 O O . GLY A 1 778 ? -57.319 11.639 30.529 1.00 53.31 778 GLY A O 1
ATOM 5629 N N . ARG A 1 779 ? -55.356 10.951 29.682 1.00 49.97 779 ARG A N 1
ATOM 5630 C CA . ARG A 1 779 ? -54.534 11.914 30.445 1.00 49.97 779 ARG A CA 1
ATOM 5631 C C . ARG A 1 779 ? -54.594 13.345 29.902 1.00 49.97 779 ARG A C 1
ATOM 5633 O O . ARG A 1 779 ? -54.415 14.279 30.680 1.00 49.97 779 ARG A O 1
ATOM 5640 N N . LEU A 1 780 ? -54.937 13.540 28.627 1.00 46.50 780 LEU A N 1
ATOM 5641 C CA . LEU A 1 780 ? -55.173 14.872 28.050 1.00 46.50 780 LEU A CA 1
ATOM 5642 C C . LEU A 1 780 ? -56.542 15.475 28.427 1.00 46.50 780 LEU A C 1
ATOM 5644 O O . LEU A 1 780 ? -56.737 16.677 28.272 1.00 46.50 780 LEU A O 1
ATOM 5648 N N . ARG A 1 781 ? -57.465 14.687 29.001 1.00 49.34 781 ARG A N 1
ATOM 5649 C CA . ARG A 1 781 ? -58.800 15.156 29.428 1.00 49.34 781 ARG A CA 1
ATOM 5650 C C . ARG A 1 781 ? -58.913 15.574 30.903 1.00 49.34 781 ARG A C 1
ATOM 5652 O O . ARG A 1 781 ? -59.949 16.099 31.287 1.00 49.34 781 ARG A O 1
ATOM 5659 N N . ARG A 1 782 ? -57.869 15.398 31.731 1.00 49.03 782 ARG A N 1
ATOM 5660 C CA . ARG A 1 782 ? -57.873 15.763 33.172 1.00 49.03 782 ARG A CA 1
ATOM 5661 C C . ARG A 1 782 ? -57.125 17.059 33.533 1.00 49.03 782 ARG A C 1
ATOM 5663 O O . ARG A 1 782 ? -56.898 17.308 34.709 1.00 49.03 782 ARG A O 1
ATOM 5670 N N . ARG A 1 783 ? -56.753 17.903 32.563 1.00 47.28 783 ARG A N 1
ATOM 5671 C CA . ARG A 1 783 ? -56.100 19.210 32.826 1.00 47.28 783 ARG A CA 1
ATOM 5672 C C . ARG A 1 783 ? -56.929 20.450 32.457 1.00 47.28 783 ARG A C 1
ATOM 5674 O O . ARG A 1 783 ? -56.382 21.540 32.370 1.00 47.28 783 ARG A O 1
ATOM 5681 N N . HIS A 1 784 ? -58.245 20.306 32.323 1.00 50.03 784 HIS A N 1
ATOM 5682 C CA . HIS A 1 784 ? -59.185 21.434 32.279 1.00 50.03 784 HIS A CA 1
ATOM 5683 C C . HIS A 1 784 ? -60.353 21.191 33.243 1.00 50.03 784 HIS A C 1
ATOM 5685 O O . HIS A 1 784 ? -61.468 20.961 32.800 1.00 50.03 784 HIS A O 1
ATOM 5691 N N . SER A 1 785 ? -60.048 21.190 34.544 1.00 52.81 785 SER A N 1
ATOM 5692 C CA . SER A 1 785 ? -60.979 21.434 35.660 1.00 52.81 785 SER A CA 1
ATOM 5693 C C . SER A 1 785 ? -60.155 21.728 36.921 1.00 52.81 785 SER A C 1
ATOM 5695 O O . SER A 1 785 ? -59.983 20.852 37.767 1.00 52.81 785 SER A O 1
ATOM 5697 N N . ALA A 1 786 ? -59.570 22.925 36.966 1.00 42.62 786 ALA A N 1
ATOM 5698 C CA . ALA A 1 786 ? -59.192 23.718 38.141 1.00 42.62 786 ALA A CA 1
ATOM 5699 C C . ALA A 1 786 ? -58.724 25.083 37.624 1.00 42.62 786 ALA A C 1
ATOM 5701 O O . ALA A 1 786 ? -57.804 25.081 36.770 1.00 42.62 786 ALA A O 1
#

Radius of gyration: 37.78 Å; chains: 1; bounding box: 115×118×76 Å

Foldseek 3Di:
DDDDDDDDDDDDPPPVVVVVPPVPPPPPLLAWFQFFQWAWPPVRHAARTQEAAAVQVRHQAHLVDPCRVVSCVRTGGDDGAGAAADPVCPPAEEEEECVCLPALRVVDDPVLQVVLLVLLQLLLQAALQFLHHHDYPYYDDPPPHQEYEYEDYQVVVVVVVDPPDQKAKDFDADSNNHTRHMYIYGHSPFNADGNAFDQRHQDSSLVSSLRVCVNRTGAADSDPQASSHNDGDHGGPQDPGGDPSSSVHNSVRGGPDQPQFDDAQSSQGHQWTHDPRGTAGHADDQFYFDDAQVSYHPQWTHWPRGTHGPQFDEFFAADAPGGAHGPQWAFDQAPNHTGTFHFAADCAADGAQWFQHFHGPVQHHPPQWHFDQAPVRTTGTWHFDDAQVSQDQFAGFDWDQGPNDTTTTGKDQAQVRGDPQWGFRNLRVPNRIGGTTGPDPRYNADPPQWDFDDQDDRHTTTEGDQAPFEFQAWAHSNHHHHPQWDFDQPDPVSSTTGTWGWCFPVQAGPQFAGFDDDPDHTTTGWHLAQVRRDDQWGFDDDPVSIGHTDGPPQPEDPLAQDVVSVGACQSHVRNHPAQAQWDQDNVVSHTDGQPDADPLAQDVVSVGACRRHVNNHPADPPFDQDPRHTDHDLDADPQAQDVVSVGACVNHVNNHPADQQFDQDPRDTHGPEDPLAQDVVSNGACVSHVPNHPAPPQFDQDPRDTHHDDDDDDDDDDDDDDDDDDQPDPPVQWDWDAPPVRPDTDTDGPDDDDDDDDDDDDDDPPVPVVVVVVVVVVVVPPPPDD

Secondary structure (DSSP, 8-state):
------------SSSTTTTTS-----------B-EEEEEETTT--EESEEE-STT-TTEEE-TT-TTHHHHHHHH-EEEEEE-B--GGG-SEEEEEE-TT--GGGGGS-HHHHHHHHHHHHHHTT-STTB---EEEEEES--TT-SEEEE---HHHHHHTT--S-SEEE--EE-TTSBEEEEEEEE-TTS-EESSS--TTSEEHHHHHHHHHHHHTTB--BS-TTSTTBSSPPPSB-------HHHHHHHHHHSB--TT-B-SSGGGT-TTEEEETTEEEE-TT-TT-B-SSGGGS-TTEEEETTEEEETT-B-TTSB--SSSPBPTT-EEEEETTEEEEE-B-STT-PPPTTSTTSBPPTTS--STT-EEEE-TTS-EEEE-B-SSGGG-TTB-EEEEEEETTEEEEEEEBSSGGGBPTTEEEE-TTTTTS-BEEEEPP---SSPPTTEEEEEEETTEEEEEESS-SBPTTSB-BTTBPBPTTEEEEEEETTTTEEEEEEB-TTTT--TT-SEEEEETTTEEEEEBSSGGGT-TTEEEEE-TTS-EEEEEPP--SSSSS--GGGT--TTT-TTTSPPPTTEEEETTTTEEEE-S---SSS--GGGT--TTT-TTTSPPPTTEEEETTEEEE-----SSS--GGGT--TTT-HHHHPPPTTEEEETTEEEES--SSS--GGGT--TTT-TTTSPPPTT-EEETTEEEPPPPPPP--------------S-GGGEEEEE-TTS-SEEEEESS----PPP------TTHHHHHHHHHHHHHTTSSS--

Sequence (786 aa):
MRMFCLSLKRPLLRLFVFLLLCVSPSIAFSYNSLVTGGVCKTSRKGCRSTVGNAGGAGACCDPVSAKILHCISSNACVGGQPYRWSAANQPLGWTFFDNGRPDNFAKHTTEAFEKALKQAWDGWTVPACTSFRHKYLGRGSQNGSRVDIQLPSSQVWNLMGVSGALAFATPRATRSGSITTSSVFFGPGYNWGVNSVGLNEMDFKEVAHHEIGHAIGFAHTPYRTAVMYYQAQSPGPNFGGPGVDDVKAVCNVYPMTTEKTCTKDSDCGGCWTCLNGKCNLKDGGILCPCTQNSQCASGLVCKNTRCQKAQGSDALDFCDDKVPCKAGLTCMRTRQGQVCMQTCGKGAAYPPGSPGSACNIDGSCPSGNECALLIDERTVCLRSCTQDANCTGGGKCTSINLSGQTEKFCLCGEGNTCGVGYSCNKEYIGGIAGICAATKTAPETCPSGFTCSEVLNGHTACVPDPGNRRAGETCGPFFSCSAGLVCALIDPSRNKRVCVEDCGTSGQCRLRGICRPVGKKLKHCFCYQDSDCGDQRTCEHNESGKGVCTGKPNVCGNGECEAGNGENCVTCDKDCACGAGSVCNESKSTCEKAKVCGNGQCEPDNKENCGSCPEDCKCQSPLVCESSACREEKGCGDGTCDASRGEDCKTCEQDCACETGKVCEFGLCTSACGDGKCDSTKGEDCSTCSKDCSCKDNETCESGTCKVPPAEPAQPDAGAAQDEATLNCPASQQKEQCDADGKNCKKVCAGGCGCQATTADATPFAFLFSLMLLMWVGRLRRRHSA